Protein AF-A0A1S2P4F3-F1 (afdb_monomer)

Sequence (761 aa):
MASEAGANPAVRTTPAGAQSDVADPRTTLLPVPQNWEPAGGELTLANTTRVVIDPATAGRWTVVPGMTTESDPIVSTRPLREVARYAARDIEARTGVRLPLTQANSANDNGIQVALDAALAPEVGPEGYRLEIGRTVRLTAPTASGIYYGSRSLIQLLVGSADQRTLPTGVLTDRADTTVRMNTIDVSREYWKPRAVADVIRQMGYLKQNYLVLHFDDAEGFRLNSPKYPGLAEPGFSYNRADIESLDRIARENNVTLVPGFELPAHVSPKSAYFHIGMADGPREVEPGFGERDTGATPQNTCQGYSYSHLTDDFTFNLMNPKALKVSQEMLDEFLPWFSSPWVHLGGDETPPNMNRCPALRDYVANSNGKYATTADVEMEFINEVNDQVRAKGRTSVVYNGSEGSAHNIPLDTNVIVMDWTGSGTAAHLKPYDKIVADSSFLYLVPARSGRPNQQRIAQTWTTPTDPKILGWGMHVWGDDLGWAEGQWLESLSIMPRGRVADRQWNTRPRTQTEYAAYEATMQTIGTAPGYTGVQQPNTTTNARPIHQYVMDPEFPRGTYDAHTSNNRRGIIDRCDLSGMTPLFVSTRSATDPDKGQVKVIDSGGYWLGASNLTGPWSVTGTAKVSGTVTLLGQVDSTNRVTLSPTDVTVRWNGVTQSFGRGLGSEQWADFALTSDGSTVTLYLDGERVGSVTSELTLPRSRMLYGATGTTLAALDIYAQRLTADQASSVRTQRPEAVCATYPEAPTLPAPRPAGPPTRS

Mean predicted aligned error: 9.71 Å

Foldseek 3Di:
DDDDDDDDPDDPDDDPDDPDPPPDLLLLDFLRFDDWFAPDDKDFQDLQAAEEEEPVQQQFFFPAPPDDCVNQVLGFRDGLVLLSVLLQVQLCLQQVRHHHYDYDDDPPGQYAYEYEDNVCCVPANQQWWKWADDSHIYIYYRGSNNVLQVSLRVQSQLLLDPNSGMHGGTMGTGYFPFQAQEEEEECFLAQADLLLLLQVLLQCLSNPHAEYEYAQAFLRGHAECDPVQHLLHDPVRHDYLVSLLVSQVSNSSSSYFYAYEAEPFFRHNSVCVSLVFFLARAPDQDDVPPHGHPNQHYPLQHQRPQFDDPFASRGGGRLLRVVSLVSLLVVCVRPVVSGPHLEYEHELADRRPSSQVRPSLVVVQVPVVPQWDGSLQSSLVSQQSSQVSSVVVNHAYEYEDHSLPDDTPRHHDQRHEYEDQCDQQPDPSSLSHQYEYNDQQAAEDELLVVRDHPLLCLQAPDARDDRPSHSYYYHYQDCVQPSFAHSLLSVVRCSLVSSSSSSCRRPVDHDDPVRSVSSVVSCVSSDGGRPNPGADDFDAPDDLAFQWKWAQDQDDDPSPDGHDDPVQRQGIDGPQDSGGFRTGDDAKDWDQDPVQGIKIFHAARATFGNHDFQAFKKKKKFKKAAQAKWFAFADSVRQFTWIAGQQWTWTHHNNDIDTLRGHQHHRDIWIWMWIDRQQKIWIDIQLHTSDIDGDNHGGHRGGGTHDDGTMMTRIMGMHSHGDDSNRRSCCPPCPPPPPNPPDPPDPDDPDPDPDDPDDDD

Secondary structure (DSSP, 8-state):
---------------S--------GGGG-SSPPS--EEEEEEEEPPTT-EEEE-TTTTT-SB-STT--TTT-TTS----HHHHHHHHHHHHHHHH-----EEE-S-TTSSEEEEEE-GGGHHHHTTT-EEEEESSSEEEEESBHHHHHHHHHHHHHHHHHSTTS-EEEEEEEEE--S-SEEEEEEE-SSS---HHHHHHHHHHHHHTT--EEEEE-EETTEE-B--SSSTTSS-GGGSB-HHHHHHHHHHHHHTT-EEEEEEEESSS-HHHHHHHT-BTT-----EETTTEE------TTS--TTTS--SS-S--SB-TT-HHHHHHHHHHHHHHGGG---SEEEEE-----GGGGG-HHHHHHHHTSTTS-SSHHHHHHHHHHHHHHHHHTTT-EEEEES-GGGSS-SSPPPTTSEEEESSSSS--GGGTTSEEEE--HHHHEEBGGGTB---HHHHHHHPPPP--TTEEEEEEEE--TT-TT--HHHHHHHHHHHHHHHHHHHH--SPPPHHHHHHHHHHHHHH-SPTT---PPPPP---SS--SEEEE--S-PPTT----S-TT-----EESS--SS--PEEEEEEEEEETTTEEEEEEEEEEEE---PPBPSSEEEEEEEEBSS-EEEEE-TTSSSEEEE-SS-EEEEETTEEEE-S----BT-EEEEEEEE-SSEEEEEETTEEEEEEE---PBP-SEEEES-TT-EEEEEEEESSPPPHHHHHSTTT------PPP---------PPPPPPP---

Solvent-accessible surface area (backbone atoms only — not comparable to full-atom values): 40191 Å² total; per-residue (Å²): 139,88,87,87,83,88,78,80,87,76,81,85,76,77,76,94,82,68,91,67,91,68,74,67,68,57,65,33,38,64,40,55,64,84,43,76,48,79,64,76,59,71,35,68,67,54,87,76,31,27,35,32,33,35,72,94,36,32,81,34,23,59,56,51,85,90,71,42,69,84,84,40,72,84,59,47,79,53,30,30,53,56,49,53,50,50,45,32,52,39,38,23,70,66,48,72,52,65,39,56,79,47,74,59,98,60,96,82,60,68,27,40,37,39,44,62,32,47,86,44,32,90,79,32,35,65,59,4,24,38,41,36,31,53,99,47,37,40,40,34,9,13,17,28,38,1,43,49,48,47,44,36,53,52,44,23,44,20,52,55,25,96,79,31,38,42,34,74,21,23,39,36,49,36,51,62,72,38,84,40,29,34,38,36,40,45,35,14,42,14,52,46,54,69,70,41,54,47,29,52,39,34,38,33,24,47,34,65,24,35,34,39,37,42,31,32,38,24,58,78,21,39,24,59,42,42,88,90,48,76,78,60,20,57,69,94,58,32,42,43,64,68,54,43,42,50,46,38,50,52,15,54,76,30,58,24,40,45,25,53,28,44,42,31,58,18,40,23,22,42,57,13,64,71,60,37,30,13,21,27,37,55,68,57,66,64,50,99,92,72,49,76,54,84,42,86,35,35,86,67,53,26,30,66,87,25,24,57,54,102,61,33,38,27,20,23,44,19,83,83,35,73,62,44,59,52,50,51,50,54,49,51,67,64,51,50,81,48,43,87,41,58,44,35,32,39,33,41,38,81,62,51,79,54,40,73,71,21,64,24,59,48,50,51,30,69,69,42,82,72,74,31,88,33,66,39,17,56,52,28,48,52,52,40,57,53,39,50,59,39,44,76,70,75,33,38,41,31,27,40,58,40,57,75,76,49,78,60,84,49,70,63,59,62,81,34,33,36,32,22,40,89,40,77,61,74,55,78,80,50,68,80,27,38,28,32,29,30,26,51,94,53,30,29,31,25,66,72,78,70,37,61,43,50,55,66,53,53,40,52,66,50,71,70,75,81,55,88,44,50,46,28,40,35,38,38,40,46,35,58,49,26,47,23,19,29,40,36,36,54,45,65,70,40,53,66,48,44,54,53,50,27,26,45,37,34,34,57,70,59,43,51,73,66,59,56,68,47,40,62,60,26,51,63,52,46,56,74,29,65,89,51,76,70,68,75,76,71,82,75,49,75,84,91,42,54,42,36,32,40,41,38,63,91,84,72,74,89,84,70,93,67,64,88,45,93,86,72,65,78,66,57,43,54,66,29,76,70,79,42,60,42,48,29,78,32,51,65,46,82,46,80,42,95,91,72,42,45,25,39,37,25,54,63,52,19,34,31,25,35,29,64,59,46,75,57,30,26,24,42,36,37,36,39,28,23,67,40,59,29,33,52,26,20,34,89,84,60,41,33,32,35,34,44,18,31,65,34,32,36,45,25,38,90,72,46,74,47,75,65,80,50,38,54,35,68,74,30,82,30,38,41,23,42,31,24,72,41,52,37,38,34,41,24,49,74,42,41,79,72,47,73,45,82,40,68,52,48,49,43,37,24,30,32,48,29,73,38,56,63,30,34,42,45,39,43,37,34,26,73,41,52,60,53,70,68,58,44,32,33,50,86,83,56,57,72,81,74,76,47,80,74,73,76,73,74,76,76,74,75,75,82,74,78,81,72,80,85,79,89,128

Radius of gyration: 29.52 Å; Cα contacts (8 Å, |Δi|>4): 1747; chains: 1; bounding box: 89×72×80 Å

Nearest PDB structures (foldseek):
  4pys-assembly1_A  TM=7.932E-01  e=1.218E-29  Bacteroides fragilis NCTC 9343
  6yhh-assembly1_A  TM=7.855E-01  e=1.622E-29  Flavobacterium johnsoniae UW101
  4pys-assembly2_B  TM=8.053E-01  e=4.762E-28  Bacteroides fragilis NCTC 9343
  7bwg-assembly1_A  TM=7.190E-01  e=6.724E-23  Microbacterium sp. HJ5
  1c7t-assembly1_A-2  TM=6.350E-01  e=2.483E-21  Serratia marcescens

Organism: NCBI:txid1428652

pLDDT: mean 83.28, std 18.14, range [25.56, 98.69]

Structure (mmCIF, N/CA/C/O backbone):
data_AF-A0A1S2P4F3-F1
#
_entry.id   AF-A0A1S2P4F3-F1
#
loop_
_atom_site.group_PDB
_atom_site.id
_atom_site.type_symbol
_atom_site.label_atom_id
_atom_site.label_alt_id
_atom_site.label_comp_id
_atom_site.label_asym_id
_atom_site.label_entity_id
_atom_site.label_seq_id
_atom_site.pdbx_PDB_ins_code
_atom_site.Cartn_x
_atom_site.Cartn_y
_atom_site.Cartn_z
_atom_site.occupancy
_atom_site.B_iso_or_equiv
_atom_site.auth_seq_id
_atom_site.auth_comp_id
_atom_site.auth_asym_id
_atom_site.auth_atom_id
_atom_site.pdbx_PDB_model_num
ATOM 1 N N . MET A 1 1 ? -47.179 -23.602 41.148 1.00 30.08 1 MET A N 1
ATOM 2 C CA . MET A 1 1 ? -47.892 -24.595 40.315 1.00 30.08 1 MET A CA 1
ATOM 3 C C . MET A 1 1 ? -49.013 -23.834 39.623 1.00 30.08 1 MET A C 1
ATOM 5 O O . MET A 1 1 ? -49.938 -23.443 40.307 1.00 30.08 1 MET A O 1
ATOM 9 N N . ALA A 1 2 ? -48.793 -23.245 38.450 1.00 30.30 2 ALA A N 1
ATOM 10 C CA . ALA A 1 2 ? -48.640 -23.834 37.112 1.00 30.30 2 ALA A CA 1
ATOM 11 C C . ALA A 1 2 ? -49.930 -23.600 36.306 1.00 30.30 2 ALA A C 1
ATOM 13 O O . ALA A 1 2 ? -50.915 -24.278 36.553 1.00 30.30 2 ALA A O 1
ATOM 14 N N . SER A 1 3 ? -49.899 -22.630 35.386 1.00 27.19 3 SER A N 1
ATOM 15 C CA . SER A 1 3 ? -50.129 -22.795 33.939 1.00 27.19 3 SER A CA 1
ATOM 16 C C . SER A 1 3 ? -50.643 -21.485 33.339 1.00 27.19 3 SER A C 1
ATOM 18 O O . SER A 1 3 ? -51.780 -21.118 33.603 1.00 27.19 3 SER A O 1
ATOM 20 N N . GLU A 1 4 ? -49.865 -20.834 32.477 1.00 27.16 4 GLU A N 1
ATOM 21 C CA . GLU A 1 4 ? -50.440 -20.018 31.403 1.00 27.16 4 GLU A CA 1
ATOM 22 C C . GLU A 1 4 ? -49.629 -20.235 30.130 1.00 27.16 4 GLU A C 1
ATOM 24 O O . GLU A 1 4 ? -48.406 -20.088 30.093 1.00 27.16 4 GLU A O 1
ATOM 29 N N . ALA A 1 5 ? -50.350 -20.678 29.108 1.00 29.55 5 ALA A N 1
ATOM 30 C CA . ALA A 1 5 ? -49.893 -20.857 27.751 1.00 29.55 5 ALA A CA 1
ATOM 31 C C . ALA A 1 5 ? -50.289 -19.627 26.926 1.00 29.55 5 ALA A C 1
ATOM 33 O O . ALA A 1 5 ? -51.403 -19.130 27.059 1.00 29.55 5 ALA A O 1
ATOM 34 N N . GLY A 1 6 ? -49.405 -19.232 26.008 1.00 34.50 6 GLY A N 1
ATOM 35 C CA . GLY A 1 6 ? -49.771 -18.569 24.757 1.00 34.50 6 GLY A CA 1
ATOM 36 C C . GLY A 1 6 ? -49.916 -17.046 24.788 1.00 34.50 6 GLY A C 1
ATOM 37 O O . GLY A 1 6 ? -51.008 -16.527 24.972 1.00 34.50 6 GLY A O 1
ATOM 38 N N . ALA A 1 7 ? -48.845 -16.336 24.424 1.00 25.80 7 ALA A N 1
ATOM 39 C CA . ALA A 1 7 ? -48.957 -15.026 23.782 1.00 25.80 7 ALA A CA 1
ATOM 40 C C . ALA A 1 7 ? -47.785 -14.811 22.808 1.00 25.80 7 ALA A C 1
ATOM 42 O O . ALA A 1 7 ? -46.618 -14.863 23.189 1.00 25.80 7 ALA A O 1
ATOM 43 N N . ASN A 1 8 ? -48.124 -14.598 21.535 1.00 25.91 8 ASN A N 1
ATOM 44 C CA . ASN A 1 8 ? -47.229 -14.138 20.469 1.00 25.91 8 ASN A CA 1
ATOM 45 C C . ASN A 1 8 ? -46.495 -12.849 20.897 1.00 25.91 8 ASN A C 1
ATOM 47 O O . ASN A 1 8 ? -47.150 -11.965 21.458 1.00 25.91 8 ASN A O 1
ATOM 51 N N . PRO A 1 9 ? -45.199 -12.658 20.585 1.00 29.48 9 PRO A N 1
ATOM 52 C CA . PRO A 1 9 ? -44.565 -11.363 20.787 1.00 29.48 9 PRO A CA 1
ATOM 53 C C . PRO A 1 9 ? -45.141 -10.358 19.779 1.00 29.48 9 PRO A C 1
ATOM 55 O O . PRO A 1 9 ? -44.979 -10.489 18.566 1.00 29.48 9 PRO A O 1
ATOM 58 N N . ALA A 1 10 ? -45.862 -9.366 20.299 1.00 25.56 10 ALA A N 1
ATOM 59 C CA . ALA A 1 10 ? -46.420 -8.269 19.527 1.00 25.56 10 ALA A CA 1
ATOM 60 C C . ALA A 1 10 ? -45.297 -7.391 18.948 1.00 25.56 10 ALA A C 1
ATOM 62 O O . ALA A 1 10 ? -44.478 -6.840 19.683 1.00 25.56 10 ALA A O 1
ATOM 63 N N . VAL A 1 11 ? -45.299 -7.228 17.625 1.00 29.52 11 VAL A N 1
ATOM 64 C CA . VAL A 1 11 ? -44.558 -6.172 16.930 1.00 29.52 11 VAL A CA 1
ATOM 65 C C . VAL A 1 11 ? -45.167 -4.835 17.355 1.00 29.52 11 VAL A C 1
ATOM 67 O O . VAL A 1 11 ? -46.340 -4.574 17.089 1.00 29.52 11 VAL A O 1
ATOM 70 N N . ARG A 1 12 ? -44.388 -3.972 18.014 1.00 28.94 12 ARG A N 1
ATOM 71 C CA . ARG A 1 12 ? -44.754 -2.557 18.146 1.00 28.94 12 ARG A CA 1
ATOM 72 C C . ARG A 1 12 ? -44.486 -1.876 16.807 1.00 28.94 12 ARG A C 1
ATOM 74 O O . ARG A 1 12 ? -43.369 -1.459 16.537 1.00 28.94 12 ARG A O 1
ATOM 81 N N . THR A 1 13 ? -45.513 -1.772 15.972 1.00 32.16 13 THR A N 1
ATOM 82 C CA . THR A 1 13 ? -45.521 -0.838 14.843 1.00 32.16 13 THR A CA 1
ATOM 83 C C . THR A 1 13 ? -45.930 0.537 15.358 1.00 32.16 13 THR A C 1
ATOM 85 O O . THR A 1 13 ? -47.064 0.723 15.807 1.00 32.16 13 THR A O 1
ATOM 88 N N . THR A 1 14 ? -45.016 1.500 15.320 1.00 29.95 14 THR A N 1
ATOM 89 C CA . THR A 1 14 ? -45.334 2.919 15.511 1.00 29.95 14 THR A CA 1
ATOM 90 C C . THR A 1 14 ? -46.209 3.395 14.339 1.00 29.95 14 THR A C 1
ATOM 92 O O . THR A 1 14 ? -45.956 2.987 13.204 1.00 29.95 14 THR A O 1
ATOM 95 N N . PRO A 1 15 ? -47.249 4.223 14.560 1.00 31.86 15 PRO A N 1
ATOM 96 C CA . PRO A 1 15 ? -48.086 4.729 13.476 1.00 31.86 15 PRO A CA 1
ATOM 97 C C . PRO A 1 15 ? -47.270 5.556 12.476 1.00 31.86 15 PRO A C 1
ATOM 99 O O . PRO A 1 15 ? -46.413 6.346 12.871 1.00 31.86 15 PRO A O 1
ATOM 102 N N . ALA A 1 16 ? -47.575 5.400 11.187 1.00 40.09 16 ALA A N 1
ATOM 103 C CA . ALA A 1 16 ? -47.047 6.227 10.110 1.00 40.09 16 ALA A CA 1
ATOM 104 C C . ALA A 1 16 ? -47.463 7.691 10.332 1.00 40.09 16 ALA A C 1
ATOM 106 O O . ALA A 1 16 ? -48.608 8.064 10.088 1.00 40.09 16 ALA A O 1
ATOM 107 N N . GLY A 1 17 ? -46.551 8.504 10.863 1.00 36.88 17 GLY A N 1
ATOM 108 C CA . GLY A 1 17 ? -46.864 9.890 11.209 1.00 36.88 17 GLY A CA 1
ATOM 109 C C . GLY A 1 17 ? -45.872 10.552 12.157 1.00 36.88 17 GLY A C 1
ATOM 110 O O . GLY A 1 17 ? -46.287 11.280 13.046 1.00 36.88 17 GLY A O 1
ATOM 111 N N . ALA A 1 18 ? -44.579 10.280 12.001 1.00 32.75 18 ALA A N 1
ATOM 112 C CA . ALA A 1 18 ? -43.488 11.117 12.490 1.00 32.75 18 ALA A CA 1
ATOM 113 C C . ALA A 1 18 ? -42.230 10.660 11.746 1.00 32.75 18 ALA A C 1
ATOM 115 O O . ALA A 1 18 ? -41.800 9.522 11.923 1.00 32.75 18 ALA A O 1
ATOM 116 N N . GLN A 1 19 ? -41.652 11.508 10.891 1.00 37.34 19 GLN A N 1
ATOM 117 C CA . GLN A 1 19 ? -40.243 11.353 10.533 1.00 37.34 19 GLN A CA 1
ATOM 118 C C . GLN A 1 19 ? -39.462 11.583 11.827 1.00 37.34 19 GLN A C 1
ATOM 120 O O . GLN A 1 19 ? -39.180 12.713 12.205 1.00 37.34 19 GLN A O 1
ATOM 125 N N . SER A 1 20 ? -39.220 10.509 12.572 1.00 38.44 20 SER A N 1
ATOM 126 C CA . SER A 1 20 ? -38.201 10.493 13.608 1.00 38.44 20 SER A CA 1
ATOM 127 C C . SER A 1 20 ? -36.869 10.848 12.951 1.00 38.44 20 SER A C 1
ATOM 129 O O . SER A 1 20 ? -36.574 10.291 11.891 1.00 38.44 20 SER A O 1
ATOM 131 N N . ASP A 1 21 ? -36.086 11.722 13.587 1.00 42.12 21 ASP A N 1
ATOM 132 C CA . ASP A 1 21 ? -34.666 12.000 13.312 1.00 42.12 21 ASP A CA 1
ATOM 133 C C . ASP A 1 21 ? -33.805 10.727 13.488 1.00 42.12 21 ASP A C 1
ATOM 135 O O . ASP A 1 21 ? -32.893 10.660 14.311 1.00 42.12 21 ASP A O 1
ATOM 139 N N . VAL A 1 22 ? -34.124 9.653 12.766 1.00 55.53 22 VAL A N 1
ATOM 140 C CA . VAL A 1 22 ? -33.296 8.452 12.707 1.00 55.53 22 VAL A CA 1
ATOM 141 C C . VAL A 1 22 ? -32.116 8.824 11.832 1.00 55.53 22 VAL A C 1
ATOM 143 O O . VAL A 1 22 ? -32.288 9.137 10.652 1.00 55.53 22 VAL A O 1
ATOM 146 N N . ALA A 1 23 ? -30.930 8.841 12.437 1.00 70.38 23 ALA A N 1
ATOM 147 C CA . ALA A 1 23 ? -29.687 9.117 11.740 1.00 70.38 23 ALA A CA 1
ATOM 148 C C . ALA A 1 23 ? -29.590 8.240 10.483 1.00 70.38 23 ALA A C 1
ATOM 150 O O . ALA A 1 23 ? -29.816 7.031 10.538 1.00 70.38 23 ALA A O 1
ATOM 151 N N . ASP A 1 24 ? -29.278 8.861 9.344 1.00 84.38 24 ASP A N 1
ATOM 152 C CA . ASP A 1 24 ? -29.119 8.156 8.076 1.00 84.38 24 ASP A CA 1
ATOM 153 C C . ASP A 1 24 ? -28.013 7.094 8.215 1.00 84.38 24 ASP A C 1
ATOM 155 O O . ASP A 1 24 ? -26.847 7.457 8.412 1.00 84.38 24 ASP A O 1
ATOM 159 N N . PRO A 1 25 ? -28.327 5.792 8.099 1.00 85.94 25 PRO A N 1
ATOM 160 C CA . PRO A 1 25 ? -27.359 4.735 8.368 1.00 85.94 25 PRO A CA 1
ATOM 161 C C . PRO A 1 25 ? -26.201 4.718 7.369 1.00 85.94 25 PRO A C 1
ATOM 163 O O . PRO A 1 25 ? -25.140 4.170 7.668 1.00 85.94 25 PRO A O 1
ATOM 166 N N . ARG A 1 26 ? -26.337 5.391 6.218 1.00 86.56 26 ARG A N 1
ATOM 167 C CA . ARG A 1 26 ? -25.237 5.585 5.262 1.00 86.56 26 ARG A CA 1
ATOM 168 C C . ARG A 1 26 ? -24.055 6.348 5.858 1.00 86.56 26 ARG A C 1
ATOM 170 O O . ARG A 1 26 ? -22.939 6.188 5.380 1.00 86.56 26 ARG A O 1
ATOM 177 N N . THR A 1 27 ? -24.277 7.130 6.915 1.00 84.12 27 THR A N 1
ATOM 178 C CA . THR A 1 27 ? -23.215 7.835 7.656 1.00 84.12 27 THR A CA 1
ATOM 179 C C . THR A 1 27 ? -22.304 6.900 8.458 1.00 84.12 27 THR A C 1
ATOM 181 O O . THR A 1 27 ? -21.276 7.337 8.960 1.00 84.12 27 THR A O 1
ATOM 184 N N . THR A 1 28 ? -22.648 5.612 8.553 1.00 88.69 28 THR A N 1
ATOM 185 C CA . THR A 1 28 ? -21.835 4.567 9.200 1.00 88.69 28 THR A CA 1
ATOM 186 C C . THR A 1 28 ? -21.191 3.611 8.195 1.00 88.69 28 THR A C 1
ATOM 188 O O . THR A 1 28 ? -20.657 2.575 8.578 1.00 88.69 28 THR A O 1
ATOM 191 N N . LEU A 1 29 ? -21.246 3.938 6.900 1.00 94.62 29 LEU A N 1
ATOM 192 C CA . LEU A 1 29 ? -20.759 3.088 5.821 1.00 94.62 29 LEU A CA 1
ATOM 193 C C . LEU A 1 29 ? -19.632 3.767 5.049 1.00 94.62 29 LEU A C 1
ATOM 195 O O . LEU A 1 29 ? -19.713 4.946 4.704 1.00 94.62 29 LEU A O 1
ATOM 199 N N . LEU A 1 30 ? -18.602 2.991 4.722 1.00 95.25 30 LEU A N 1
ATOM 200 C CA . LEU A 1 30 ? -17.535 3.396 3.824 1.00 95.25 30 LEU A CA 1
ATOM 201 C C . LEU A 1 30 ? -17.094 2.224 2.929 1.00 95.25 30 LEU A C 1
ATOM 203 O O . LEU A 1 30 ? -16.685 1.180 3.443 1.00 95.25 30 LEU A O 1
ATOM 207 N N . PRO A 1 31 ? -17.096 2.375 1.596 1.00 95.44 31 PRO A N 1
ATOM 208 C CA . PRO A 1 31 ? -17.613 3.507 0.823 1.00 95.44 31 PRO A CA 1
ATOM 209 C C . PRO A 1 31 ? -19.081 3.841 1.099 1.00 95.44 31 PRO A C 1
ATOM 211 O O . PRO A 1 31 ? -19.871 2.937 1.385 1.00 95.44 31 PRO A O 1
ATOM 214 N N . VAL A 1 32 ? -19.441 5.125 0.996 1.00 92.69 32 VAL A N 1
ATOM 215 C CA . VAL A 1 32 ? -20.827 5.567 1.211 1.00 92.69 32 VAL A CA 1
ATOM 216 C C . VAL A 1 32 ? -21.681 5.062 0.045 1.00 92.69 32 VAL A C 1
ATOM 218 O O . VAL A 1 32 ? -21.406 5.433 -1.108 1.00 92.69 32 VAL A O 1
ATOM 221 N N . PRO A 1 33 ? -22.717 4.248 0.311 1.00 91.38 33 PRO A N 1
ATOM 222 C CA . PRO A 1 33 ? -23.486 3.617 -0.747 1.00 91.38 33 PRO A CA 1
ATOM 223 C C . PRO A 1 33 ? -24.341 4.615 -1.521 1.00 91.38 33 PRO A C 1
ATOM 225 O O . PRO A 1 33 ? -24.703 5.688 -1.027 1.00 91.38 33 PRO A O 1
ATOM 228 N N . GLN A 1 34 ? -24.696 4.232 -2.745 1.00 82.44 34 GLN A N 1
ATOM 229 C CA . GLN A 1 34 ? -25.466 5.094 -3.639 1.00 82.44 34 GLN A CA 1
ATOM 230 C C . GLN A 1 34 ? -26.947 5.201 -3.243 1.00 82.44 34 GLN A C 1
ATOM 232 O O . GLN A 1 34 ? -27.497 6.303 -3.279 1.00 82.44 34 GLN A O 1
ATOM 237 N N . ASN A 1 35 ? -27.581 4.097 -2.827 1.00 90.06 35 ASN A N 1
ATOM 238 C CA . ASN A 1 35 ? -29.008 4.058 -2.495 1.00 90.06 35 ASN A CA 1
ATOM 239 C C . ASN A 1 35 ? -29.273 3.460 -1.102 1.00 90.06 35 ASN A C 1
ATOM 241 O O . ASN A 1 35 ? -28.661 2.467 -0.720 1.00 90.06 35 ASN A O 1
ATOM 245 N N . TRP A 1 36 ? -30.208 4.052 -0.358 1.00 94.00 36 TRP A N 1
ATOM 246 C CA . TRP A 1 36 ? -30.775 3.493 0.871 1.00 94.00 36 TRP A CA 1
ATOM 247 C C . TRP A 1 36 ? -32.255 3.864 0.952 1.00 94.00 36 TRP A C 1
ATOM 249 O O . TRP A 1 36 ? -32.600 5.046 0.991 1.00 94.00 36 TRP A O 1
ATOM 259 N N . GLU A 1 37 ? -33.115 2.855 1.015 1.00 95.31 37 GLU A N 1
ATOM 260 C CA . GLU A 1 37 ? -34.562 3.010 1.148 1.00 95.31 37 GLU A CA 1
ATOM 261 C C . GLU A 1 37 ? -34.979 2.626 2.577 1.00 95.31 37 GLU A C 1
ATOM 263 O O . GLU A 1 37 ? -34.999 1.436 2.907 1.00 95.31 37 GLU A O 1
ATOM 268 N N . PRO A 1 38 ? -35.276 3.596 3.464 1.00 92.88 38 PRO A N 1
ATOM 269 C CA . PRO A 1 38 ? -35.603 3.305 4.857 1.00 92.88 38 PRO A CA 1
ATOM 270 C C . PRO A 1 38 ? -36.981 2.642 4.984 1.00 92.88 38 PRO A C 1
ATOM 272 O O . PRO A 1 38 ? -37.953 3.099 4.385 1.00 92.88 38 PRO A O 1
ATOM 275 N N . ALA A 1 39 ? -37.087 1.612 5.829 1.00 89.19 39 ALA A N 1
ATOM 276 C CA . ALA A 1 39 ? -38.363 0.954 6.142 1.00 89.19 39 ALA A CA 1
ATOM 277 C C . ALA A 1 39 ? -38.966 1.384 7.497 1.00 89.19 39 ALA A C 1
ATOM 279 O O . ALA A 1 39 ? -40.139 1.118 7.751 1.00 89.19 39 ALA A O 1
ATOM 280 N N . GLY A 1 40 ? -38.192 2.080 8.340 1.00 82.38 40 GLY A N 1
ATOM 281 C CA . GLY A 1 40 ? -38.624 2.566 9.653 1.00 82.38 40 GLY A CA 1
ATOM 282 C C . GLY A 1 40 ? -38.667 1.455 10.708 1.00 82.38 40 GLY A C 1
ATOM 283 O O . GLY A 1 40 ? -39.645 0.721 10.816 1.00 82.38 40 GLY A O 1
ATOM 284 N N . GLY A 1 41 ? -37.610 1.357 11.518 1.00 90.12 41 GLY A N 1
ATOM 285 C CA . GLY A 1 41 ? -37.467 0.348 12.572 1.00 90.12 41 GLY A CA 1
ATOM 286 C C . GLY A 1 41 ? -36.083 -0.294 12.582 1.00 90.12 41 GLY A C 1
ATOM 287 O O . GLY A 1 41 ? -35.223 0.057 11.771 1.00 90.12 41 GLY A O 1
ATOM 288 N N . GLU A 1 42 ? -35.890 -1.262 13.472 1.00 93.31 42 GLU A N 1
ATOM 289 C CA . GLU A 1 42 ? -34.607 -1.928 13.703 1.00 93.31 42 GLU A CA 1
ATOM 290 C C . GLU A 1 42 ? -34.774 -3.452 13.829 1.00 93.31 42 GLU A C 1
ATOM 292 O O . GLU A 1 42 ? -35.832 -3.950 14.221 1.00 93.31 42 GLU A O 1
ATOM 297 N N . LEU A 1 43 ? -33.711 -4.190 13.506 1.00 93.38 43 LEU A N 1
ATOM 298 C CA . LEU A 1 43 ? -33.577 -5.632 13.688 1.00 93.38 43 LEU A CA 1
ATOM 299 C C . LEU A 1 43 ? -32.362 -5.920 14.574 1.00 93.38 43 LEU A C 1
ATOM 301 O O . LEU A 1 43 ? -31.231 -5.679 14.163 1.00 93.38 43 LEU A O 1
ATOM 305 N N . THR A 1 44 ? -32.573 -6.512 15.746 1.00 94.19 44 THR A N 1
ATOM 306 C CA . THR A 1 44 ? -31.477 -6.969 16.613 1.00 94.19 44 THR A CA 1
ATOM 307 C C . THR A 1 44 ? -31.172 -8.445 16.368 1.00 94.19 44 THR A C 1
ATOM 309 O O . THR A 1 44 ? -32.057 -9.301 16.463 1.00 94.19 44 THR A O 1
ATOM 312 N N . LEU A 1 45 ? -29.907 -8.770 16.093 1.00 92.19 45 LEU A N 1
ATOM 313 C CA . LEU A 1 45 ? -29.466 -10.152 15.915 1.00 92.19 45 LEU A CA 1
ATOM 314 C C . LEU A 1 45 ? -29.537 -10.927 17.242 1.00 92.19 45 LEU A C 1
ATOM 316 O O . LEU A 1 45 ? -28.857 -10.615 18.222 1.00 92.19 45 LEU A O 1
ATOM 320 N N . ALA A 1 46 ? -30.334 -11.996 17.263 1.00 88.31 46 ALA A N 1
ATOM 321 C CA . ALA A 1 46 ? -30.399 -12.929 18.386 1.00 88.31 46 ALA A CA 1
ATOM 322 C C . ALA A 1 46 ? -29.220 -13.919 18.365 1.00 88.31 46 ALA A C 1
ATOM 324 O O . ALA A 1 46 ? -28.683 -14.237 17.305 1.00 88.31 46 ALA A O 1
ATOM 325 N N . ASN A 1 47 ? -28.887 -14.528 19.508 1.00 85.62 47 ASN A N 1
ATOM 326 C CA . ASN A 1 47 ? -27.880 -15.607 19.580 1.00 85.62 47 ASN A CA 1
ATOM 327 C C . ASN A 1 47 ? -28.288 -16.866 18.771 1.00 85.62 47 ASN A C 1
ATOM 329 O O . ASN A 1 47 ? -27.478 -17.749 18.479 1.00 85.62 47 ASN A O 1
ATOM 333 N N . THR A 1 48 ? -29.570 -16.975 18.415 1.00 86.69 48 THR A N 1
ATOM 334 C CA . THR A 1 48 ? -30.119 -18.030 17.554 1.00 86.69 48 THR A CA 1
ATOM 335 C C . THR A 1 48 ? -30.032 -17.705 16.063 1.00 86.69 48 THR A C 1
ATOM 337 O O . THR A 1 48 ? -30.309 -18.590 15.260 1.00 86.69 48 THR A O 1
ATOM 340 N N . THR A 1 49 ? -29.595 -16.499 15.685 1.00 90.31 49 THR A N 1
ATOM 341 C CA . THR A 1 49 ? -29.417 -16.102 14.280 1.00 90.31 49 THR A CA 1
ATOM 342 C C . THR A 1 49 ? -28.401 -17.012 13.589 1.00 90.31 49 THR A C 1
ATOM 344 O O . THR A 1 49 ? -27.395 -17.421 14.182 1.00 90.31 49 THR A O 1
ATOM 347 N N . ARG A 1 50 ? -28.670 -17.355 12.330 1.00 91.31 50 ARG A N 1
ATOM 348 C CA . ARG A 1 50 ? -27.809 -18.181 11.468 1.00 91.31 50 ARG A CA 1
ATOM 349 C C . ARG A 1 50 ? -27.534 -17.475 10.148 1.00 91.31 50 ARG A C 1
ATOM 351 O O . ARG A 1 50 ? -28.356 -16.675 9.711 1.00 91.31 50 ARG A O 1
ATOM 358 N N . VAL A 1 51 ? -26.420 -17.804 9.496 1.00 93.62 51 VAL A N 1
ATOM 359 C CA . VAL A 1 51 ? -26.245 -17.505 8.066 1.00 93.62 51 VAL A CA 1
ATOM 360 C C . VAL A 1 51 ? -26.824 -18.674 7.279 1.00 93.62 51 VAL A C 1
ATOM 362 O O . VAL A 1 51 ? -26.319 -19.792 7.378 1.00 93.62 51 VAL A O 1
ATOM 365 N N . VAL A 1 52 ? -27.882 -18.419 6.515 1.00 92.38 52 VAL A N 1
ATOM 366 C CA . VAL A 1 52 ? -28.600 -19.425 5.727 1.00 92.38 52 VAL A CA 1
ATOM 367 C C . VAL A 1 52 ? -28.203 -19.265 4.265 1.00 92.38 52 VAL A C 1
ATOM 369 O O . VAL A 1 52 ? -28.488 -18.239 3.652 1.00 92.38 52 VAL A O 1
ATOM 372 N N . ILE A 1 53 ? -27.526 -20.265 3.706 1.00 92.31 53 ILE A N 1
ATOM 373 C CA . ILE A 1 53 ? -27.057 -20.230 2.315 1.00 92.31 53 ILE A CA 1
ATOM 374 C C . ILE A 1 53 ? -28.043 -20.989 1.433 1.00 92.31 53 ILE A C 1
ATOM 376 O O . ILE A 1 53 ? -28.368 -22.139 1.739 1.00 92.31 53 ILE A O 1
ATOM 380 N N . ASP A 1 54 ? -28.446 -20.387 0.313 1.00 89.31 54 ASP A N 1
ATOM 381 C CA . ASP A 1 54 ? -29.253 -21.062 -0.706 1.00 89.31 54 ASP A CA 1
ATOM 382 C C . ASP A 1 54 ? -28.493 -22.278 -1.287 1.00 89.31 54 ASP A C 1
ATOM 384 O O . ASP A 1 54 ? -27.422 -22.112 -1.895 1.00 89.31 54 ASP A O 1
ATOM 388 N N . PRO A 1 55 ? -29.017 -23.512 -1.130 1.00 88.81 55 PRO A N 1
ATOM 389 C CA . PRO A 1 55 ? -28.386 -24.717 -1.662 1.00 88.81 55 PRO A CA 1
ATOM 390 C C . PRO A 1 55 ? -28.177 -24.692 -3.182 1.00 88.81 55 PRO A C 1
ATOM 392 O O . PRO A 1 55 ? -27.188 -25.254 -3.658 1.00 88.81 55 PRO A O 1
ATOM 395 N N . ALA A 1 56 ? -29.049 -24.019 -3.944 1.00 90.75 56 ALA A N 1
ATOM 396 C CA . ALA A 1 56 ? -28.963 -23.942 -5.402 1.00 90.75 56 ALA A CA 1
ATOM 397 C C . ALA A 1 56 ? -27.716 -23.176 -5.877 1.00 90.75 56 ALA A C 1
ATOM 399 O O . ALA A 1 56 ? -27.160 -23.472 -6.942 1.00 90.75 56 ALA A O 1
ATOM 400 N N . THR A 1 57 ? -27.244 -22.218 -5.073 1.00 93.94 57 THR A N 1
ATOM 401 C CA . THR A 1 57 ? -26.109 -21.348 -5.413 1.00 93.94 57 THR A CA 1
ATOM 402 C C . THR A 1 57 ? -24.887 -21.550 -4.520 1.00 93.94 57 THR A C 1
ATOM 404 O O . THR A 1 57 ? -23.817 -21.052 -4.851 1.00 93.94 57 THR A O 1
ATOM 407 N N . ALA A 1 58 ? -24.979 -22.330 -3.436 1.00 93.44 58 ALA A N 1
ATOM 408 C CA . ALA A 1 58 ? -23.885 -22.575 -2.483 1.00 93.44 58 ALA A CA 1
ATOM 409 C C . ALA A 1 58 ? -22.574 -23.061 -3.139 1.00 93.44 58 ALA A C 1
ATOM 411 O O . ALA A 1 58 ? -21.469 -22.767 -2.667 1.00 93.44 58 ALA A O 1
ATOM 412 N N . GLY A 1 59 ? -22.700 -23.839 -4.217 1.00 95.69 59 GLY A N 1
ATOM 413 C CA . GLY A 1 59 ? -21.590 -24.384 -4.998 1.00 95.69 59 GLY A CA 1
ATOM 414 C C . GLY A 1 59 ? -20.965 -23.423 -6.011 1.00 95.69 59 GLY A C 1
ATOM 415 O O . GLY A 1 59 ? -19.896 -23.729 -6.531 1.00 95.69 59 GLY A O 1
ATOM 416 N N . ARG A 1 60 ? -21.620 -22.295 -6.299 1.00 95.19 60 ARG A N 1
ATOM 417 C CA . ARG A 1 60 ? -21.332 -21.418 -7.441 1.00 95.19 60 ARG A CA 1
ATOM 418 C C . ARG A 1 60 ? -20.658 -20.126 -6.991 1.00 95.19 60 ARG A C 1
ATOM 420 O O . ARG A 1 60 ? -20.857 -19.691 -5.862 1.00 95.19 60 ARG A O 1
ATOM 427 N N . TRP A 1 61 ? -19.891 -19.511 -7.882 1.00 94.81 61 TRP A N 1
ATOM 428 C CA . TRP A 1 61 ? -19.327 -18.169 -7.688 1.00 94.81 61 TRP A CA 1
ATOM 429 C C . TRP A 1 61 ? -20.056 -17.102 -8.519 1.00 94.81 61 TRP A C 1
ATOM 431 O O . TRP A 1 61 ? -20.009 -15.926 -8.182 1.00 94.81 61 TRP A O 1
ATOM 441 N N . THR A 1 62 ? -20.780 -17.505 -9.564 1.00 95.31 62 THR A N 1
ATOM 442 C CA . THR A 1 62 ? -21.626 -16.635 -10.386 1.00 95.31 62 THR A CA 1
ATOM 443 C C . THR A 1 62 ? -22.878 -17.381 -10.835 1.00 95.31 62 THR A C 1
ATOM 445 O O . THR A 1 62 ? -22.900 -18.616 -10.911 1.00 95.31 62 THR A O 1
ATOM 448 N N . VAL A 1 63 ? -23.928 -16.621 -11.123 1.00 94.12 63 VAL A N 1
ATOM 449 C CA . VAL A 1 63 ? -25.121 -17.073 -11.855 1.00 94.12 63 VAL A CA 1
ATOM 450 C C . VAL A 1 63 ? -25.343 -16.264 -13.136 1.00 94.12 63 VAL A C 1
ATOM 452 O O . VAL A 1 63 ? -26.349 -16.466 -13.811 1.00 94.12 63 VAL A O 1
ATOM 455 N N . VAL A 1 64 ? -24.407 -15.374 -13.483 1.00 92.00 64 VAL A N 1
ATOM 456 C CA . VAL A 1 64 ? -24.443 -14.580 -14.715 1.00 92.00 64 VAL A CA 1
ATOM 457 C C . VAL A 1 64 ? -24.116 -15.492 -15.905 1.00 92.00 64 VAL A C 1
ATOM 459 O O . VAL A 1 64 ? -23.019 -16.057 -15.949 1.00 92.00 64 VAL A O 1
ATOM 462 N N . PRO A 1 65 ? -25.036 -15.675 -16.871 1.00 88.19 65 PRO A N 1
ATOM 463 C CA . PRO A 1 65 ? -24.785 -16.522 -18.033 1.00 88.19 65 PRO A CA 1
ATOM 464 C C . PRO A 1 65 ? -23.574 -16.042 -18.842 1.00 88.19 65 PRO A C 1
ATOM 466 O O . PRO A 1 65 ? -23.469 -14.862 -19.158 1.00 88.19 65 PRO A O 1
ATOM 469 N N . GLY A 1 66 ? -22.673 -16.963 -19.195 1.00 86.00 66 GLY A N 1
ATOM 470 C CA . GLY A 1 66 ? -21.506 -16.675 -20.039 1.00 86.00 66 GLY A CA 1
ATOM 471 C C . GLY A 1 66 ? -20.329 -15.990 -19.337 1.00 86.00 66 GLY A C 1
ATOM 472 O O . GLY A 1 66 ? -19.290 -15.824 -19.964 1.00 86.00 66 GLY A O 1
ATOM 473 N N . MET A 1 67 ? -20.452 -15.640 -18.053 1.00 88.62 67 MET A N 1
ATOM 474 C CA . MET A 1 67 ? -19.347 -15.069 -17.282 1.00 88.62 67 MET A CA 1
ATOM 475 C C . MET A 1 67 ? -18.251 -16.118 -17.049 1.00 88.62 67 MET A C 1
ATOM 477 O O . MET A 1 67 ? -18.514 -17.211 -16.539 1.00 88.62 67 MET A O 1
ATOM 481 N N . THR A 1 68 ? -17.015 -15.774 -17.407 1.00 83.81 68 THR A N 1
ATOM 482 C CA . THR A 1 68 ? -15.823 -16.622 -17.268 1.00 83.81 68 THR A CA 1
ATOM 483 C C . THR A 1 68 ? -14.718 -15.875 -16.526 1.00 83.81 68 THR A C 1
ATOM 485 O O . THR A 1 68 ? -14.772 -14.661 -16.354 1.00 83.81 68 THR A O 1
ATOM 488 N N . THR A 1 69 ? -13.679 -16.592 -16.104 1.00 73.44 69 THR A N 1
ATOM 489 C CA . THR A 1 69 ? -12.466 -15.973 -15.544 1.00 73.44 69 THR A CA 1
ATOM 490 C C . THR A 1 69 ? -11.692 -15.132 -16.550 1.00 73.44 69 THR A C 1
ATOM 492 O O . THR A 1 69 ? -10.929 -14.264 -16.146 1.00 73.44 69 THR A O 1
ATOM 495 N N . GLU A 1 70 ? -11.858 -15.406 -17.843 1.00 71.00 70 GLU A N 1
ATOM 496 C CA . GLU A 1 70 ? -11.187 -14.676 -18.919 1.00 71.00 70 GLU A CA 1
ATOM 497 C C . GLU A 1 70 ? -11.923 -13.375 -19.250 1.00 71.00 70 GLU A C 1
ATOM 499 O O . GLU A 1 70 ? -11.283 -12.353 -19.478 1.00 71.00 70 GLU A O 1
ATOM 504 N N . SER A 1 71 ? -13.260 -13.397 -19.237 1.00 69.56 71 SER A N 1
ATOM 505 C CA . SER A 1 71 ? -14.087 -12.213 -19.496 1.00 69.56 71 SER A CA 1
ATOM 506 C C . SER A 1 71 ? -14.112 -11.237 -18.320 1.00 69.56 71 SER A C 1
ATOM 508 O O . SER A 1 71 ? -14.222 -10.034 -18.534 1.00 69.56 71 SER A O 1
ATOM 510 N N . ASP A 1 72 ? -13.995 -11.745 -17.088 1.00 71.88 72 ASP A N 1
ATOM 511 C CA . ASP A 1 72 ? -14.154 -10.962 -15.861 1.00 71.88 72 ASP A CA 1
ATOM 512 C C . ASP A 1 72 ? -13.079 -11.332 -14.819 1.00 71.88 72 ASP A C 1
ATOM 514 O O . ASP A 1 72 ? -13.401 -11.836 -13.736 1.00 71.88 72 ASP A O 1
ATOM 518 N N . PRO A 1 73 ? -11.785 -11.065 -15.101 1.00 68.31 73 PRO A N 1
ATOM 519 C CA . PRO A 1 73 ? -10.664 -11.449 -14.229 1.00 68.31 73 PRO A CA 1
ATOM 520 C C . PRO A 1 73 ? -10.687 -10.770 -12.847 1.00 68.31 73 PRO A C 1
ATOM 522 O O . PRO A 1 73 ? -9.916 -11.122 -11.958 1.00 68.31 73 PRO A O 1
ATOM 525 N N . ILE A 1 74 ? -11.576 -9.793 -12.675 1.00 69.75 74 ILE A N 1
ATOM 526 C CA . ILE A 1 74 ? -11.758 -8.965 -11.481 1.00 69.75 74 ILE A CA 1
ATOM 527 C C . ILE A 1 74 ? -12.652 -9.672 -10.449 1.00 69.75 74 ILE A C 1
ATOM 529 O O . ILE A 1 74 ? -12.603 -9.376 -9.254 1.00 69.75 74 ILE A O 1
ATOM 533 N N . VAL A 1 75 ? -13.484 -10.624 -10.885 1.00 82.31 75 VAL A N 1
ATOM 534 C CA . VAL A 1 75 ? -14.461 -11.291 -10.020 1.00 82.31 75 VAL A CA 1
ATOM 535 C C . VAL A 1 75 ? -13.846 -12.521 -9.359 1.00 82.31 75 VAL A C 1
ATOM 537 O O . VAL A 1 75 ? -13.225 -13.373 -9.992 1.00 82.31 75 VAL A O 1
ATOM 540 N N . SER A 1 76 ? -14.069 -12.660 -8.053 1.00 83.81 76 SER A N 1
ATOM 541 C CA . SER A 1 76 ? -13.631 -13.827 -7.301 1.00 83.81 76 SER A CA 1
ATOM 542 C C . SER A 1 76 ? -14.389 -15.076 -7.749 1.00 83.81 76 SER A C 1
ATOM 544 O O . SER A 1 76 ? -15.616 -15.127 -7.714 1.00 83.81 76 SER A O 1
ATOM 546 N N . THR A 1 77 ? -13.651 -16.138 -8.065 1.00 89.38 77 THR A N 1
ATOM 547 C CA . THR A 1 77 ? -14.209 -17.457 -8.408 1.00 89.38 77 THR A CA 1
ATOM 548 C C . THR A 1 77 ? -14.504 -18.346 -7.204 1.00 89.38 77 THR A C 1
ATOM 550 O O . THR A 1 77 ? -14.761 -19.545 -7.343 1.00 89.38 77 THR A O 1
ATOM 553 N N . ARG A 1 78 ? -14.449 -17.789 -5.990 1.00 93.56 78 ARG A N 1
ATOM 554 C CA . ARG A 1 78 ? -14.719 -18.546 -4.767 1.00 93.56 78 ARG A CA 1
ATOM 555 C C . ARG A 1 78 ? -16.192 -18.954 -4.701 1.00 93.56 78 ARG A C 1
ATOM 557 O O . ARG A 1 78 ? -17.065 -18.117 -4.933 1.00 93.56 78 ARG A O 1
ATOM 564 N N . PRO A 1 79 ? -16.504 -20.206 -4.328 1.00 95.94 79 PRO A N 1
ATOM 565 C CA . PRO A 1 79 ? -17.885 -20.618 -4.130 1.00 95.94 79 PRO A CA 1
ATOM 566 C C . PRO A 1 79 ? -18.585 -19.790 -3.048 1.00 95.94 79 PRO A C 1
ATOM 568 O O . PRO A 1 79 ? -17.995 -19.494 -2.006 1.00 95.94 79 PRO A O 1
ATOM 571 N N . LEU A 1 80 ? -19.879 -19.519 -3.231 1.00 96.44 80 LEU A N 1
ATOM 572 C CA . LEU A 1 80 ? -20.709 -18.756 -2.298 1.00 96.44 80 LEU A CA 1
ATOM 573 C C . LEU A 1 80 ? -20.587 -19.252 -0.852 1.00 96.44 80 LEU A C 1
ATOM 575 O O . LEU A 1 80 ? -20.459 -18.453 0.073 1.00 96.44 80 LEU A O 1
ATOM 579 N N . ARG A 1 81 ? -20.589 -20.578 -0.651 1.00 96.12 81 ARG A N 1
ATOM 580 C CA . ARG A 1 81 ? -20.465 -21.187 0.684 1.00 96.12 81 ARG A CA 1
ATOM 581 C C . ARG A 1 81 ? -19.195 -20.777 1.426 1.00 96.12 81 ARG A C 1
ATOM 583 O O . ARG A 1 81 ? -19.186 -20.731 2.651 1.00 96.12 81 ARG A O 1
ATOM 590 N N . GLU A 1 82 ? -18.114 -20.541 0.692 1.00 96.12 82 GLU A N 1
ATOM 591 C CA . GLU A 1 82 ? -16.836 -20.141 1.264 1.00 96.12 82 GLU A CA 1
ATOM 592 C C . GLU A 1 82 ? -16.870 -18.661 1.644 1.00 96.12 82 GLU A C 1
ATOM 594 O O . GLU A 1 82 ? -16.530 -18.318 2.775 1.00 96.12 82 GLU A O 1
ATOM 599 N N . VAL A 1 83 ? -17.389 -17.806 0.756 1.00 96.88 83 VAL A N 1
ATOM 600 C CA . VAL A 1 83 ? -17.567 -16.370 1.027 1.00 96.88 83 VAL A CA 1
ATOM 601 C C . VAL A 1 83 ? -18.481 -16.137 2.233 1.00 96.88 83 VAL A C 1
ATOM 603 O O . VAL A 1 83 ? -18.113 -15.393 3.140 1.00 96.88 83 VAL A O 1
ATOM 606 N N . ALA A 1 84 ? -19.623 -16.827 2.311 1.00 96.06 84 ALA A N 1
ATOM 607 C CA . ALA A 1 84 ? -20.527 -16.749 3.460 1.00 96.06 84 ALA A CA 1
ATOM 608 C C . ALA A 1 84 ? -19.870 -17.225 4.770 1.00 96.06 84 ALA A C 1
ATOM 610 O O . ALA A 1 84 ? -20.136 -16.664 5.833 1.00 96.06 84 ALA A O 1
ATOM 611 N N . ARG A 1 85 ? -18.976 -18.224 4.710 1.00 95.81 85 ARG A N 1
ATOM 612 C CA . ARG A 1 85 ? -18.229 -18.694 5.888 1.00 95.81 85 ARG A CA 1
ATOM 613 C C . ARG A 1 85 ? -17.284 -17.623 6.413 1.00 95.81 85 ARG A C 1
ATOM 615 O O . ARG A 1 85 ? -17.253 -17.386 7.618 1.00 95.81 85 ARG A O 1
ATOM 622 N N . TYR A 1 86 ? -16.531 -16.976 5.526 1.00 94.88 86 TYR A N 1
ATOM 623 C CA . TYR A 1 86 ? -15.643 -15.888 5.928 1.00 94.88 86 TYR A CA 1
ATOM 624 C C . TYR A 1 86 ? -16.425 -14.668 6.408 1.00 94.88 86 TYR A C 1
ATOM 626 O O . TYR A 1 86 ? -16.048 -14.089 7.416 1.00 94.88 86 TYR A O 1
ATOM 634 N N . ALA A 1 87 ? -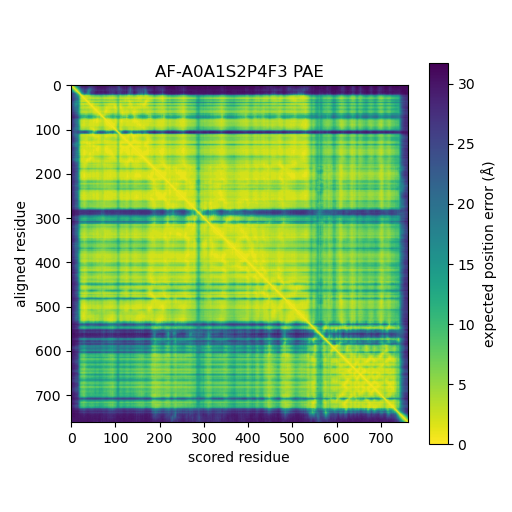17.559 -14.335 5.785 1.00 95.25 87 ALA A N 1
ATOM 635 C CA . ALA A 1 87 ? -18.435 -13.275 6.279 1.00 95.25 87 ALA A CA 1
ATOM 636 C C . ALA A 1 87 ? -18.911 -13.534 7.719 1.00 95.25 87 ALA A C 1
ATOM 638 O O . ALA A 1 87 ? -18.831 -12.637 8.553 1.00 95.25 87 ALA A O 1
ATOM 639 N N . ALA A 1 88 ? -19.339 -14.760 8.043 1.00 95.56 88 ALA A N 1
ATOM 640 C CA . ALA A 1 88 ? -19.737 -15.117 9.406 1.00 95.56 88 ALA A CA 1
ATOM 641 C C . ALA A 1 88 ? -18.574 -15.016 10.410 1.00 95.56 88 ALA A C 1
ATOM 643 O O . ALA A 1 88 ? -18.749 -14.448 11.487 1.00 95.56 88 ALA A O 1
ATOM 644 N N . ARG A 1 89 ? -17.384 -15.518 10.040 1.00 96.12 89 ARG A N 1
ATOM 645 C CA . ARG A 1 89 ? -16.147 -15.388 10.835 1.00 96.12 89 ARG A CA 1
ATOM 646 C C . ARG A 1 89 ? -15.816 -13.921 11.107 1.00 96.12 89 ARG A C 1
ATOM 648 O O . ARG A 1 89 ? -15.466 -13.560 12.224 1.00 96.12 89 ARG A O 1
ATOM 655 N N . ASP A 1 90 ? -15.912 -13.087 10.082 1.00 96.50 90 ASP A N 1
ATOM 656 C CA . ASP A 1 90 ? -15.559 -11.674 10.147 1.00 96.50 90 ASP A CA 1
ATOM 657 C C . ASP A 1 90 ? -16.563 -10.869 10.989 1.00 96.50 90 ASP A C 1
ATOM 659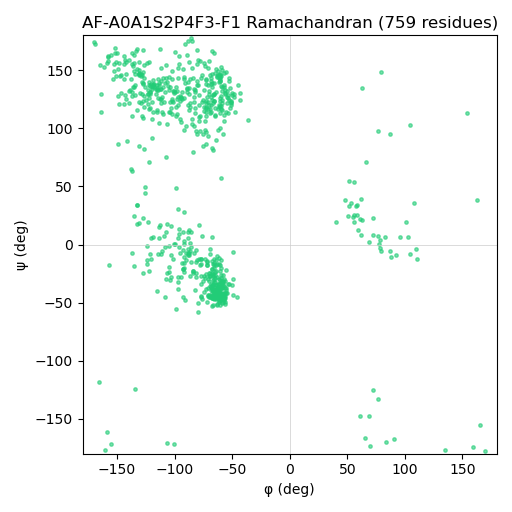 O O . ASP A 1 90 ? -16.151 -9.996 11.752 1.00 96.50 90 ASP A O 1
ATOM 663 N N . ILE A 1 91 ? -17.862 -11.194 10.910 1.00 95.25 91 ILE A N 1
ATOM 664 C CA . ILE A 1 91 ? -18.888 -10.635 11.804 1.00 95.25 91 ILE A CA 1
ATOM 665 C C . ILE A 1 91 ? -18.576 -11.014 13.254 1.00 95.25 91 ILE A C 1
ATOM 667 O O . ILE A 1 91 ? -18.539 -10.131 14.110 1.00 95.25 91 ILE A O 1
ATOM 671 N N . GLU A 1 92 ? -18.298 -12.289 13.538 1.00 95.19 92 GLU A N 1
ATOM 672 C CA . GLU A 1 92 ? -17.947 -12.745 14.890 1.00 95.19 92 GLU A CA 1
ATOM 673 C C . GLU A 1 92 ? -16.693 -12.029 15.413 1.00 95.19 92 GLU A C 1
ATOM 675 O O . GLU A 1 92 ? -16.695 -11.529 16.535 1.00 95.19 92 GLU A O 1
ATOM 680 N N . ALA A 1 93 ? -15.658 -11.884 14.580 1.00 94.00 93 ALA A N 1
ATOM 681 C CA . ALA A 1 93 ? -14.423 -11.194 14.946 1.00 94.00 93 ALA A CA 1
ATOM 682 C C . ALA A 1 93 ? -14.615 -9.698 15.261 1.00 94.00 93 ALA A C 1
ATOM 684 O O . ALA A 1 93 ? -13.829 -9.137 16.023 1.00 94.00 93 ALA A O 1
ATOM 685 N N . ARG A 1 94 ? -15.625 -9.037 14.677 1.00 92.81 94 ARG A N 1
ATOM 686 C CA . ARG A 1 94 ? -15.888 -7.600 14.889 1.00 92.81 94 ARG A CA 1
ATOM 687 C C . ARG A 1 94 ? -16.948 -7.298 15.939 1.00 92.81 94 ARG A C 1
ATOM 689 O O . ARG A 1 94 ? -16.886 -6.231 16.531 1.00 92.81 94 ARG A O 1
ATOM 696 N N . THR A 1 95 ? -17.896 -8.206 16.148 1.00 91.38 95 THR A N 1
ATOM 697 C CA . THR A 1 95 ? -19.099 -7.961 16.968 1.00 91.38 95 THR A CA 1
ATOM 698 C C . THR A 1 95 ? -19.233 -8.921 18.152 1.00 91.38 95 THR A C 1
ATOM 700 O O . THR A 1 95 ? -20.094 -8.749 19.012 1.00 91.38 95 THR A O 1
ATOM 703 N N . GLY A 1 96 ? -18.446 -10.002 18.179 1.00 92.00 96 GLY A N 1
ATOM 704 C CA . GLY A 1 96 ? -18.622 -11.117 19.113 1.00 92.00 96 GLY A CA 1
ATOM 705 C C . GLY A 1 96 ? -19.879 -11.963 18.858 1.00 92.00 96 GLY A C 1
ATOM 706 O O . GLY A 1 96 ? -20.157 -12.895 19.616 1.00 92.00 96 GLY A O 1
ATOM 707 N N . VAL A 1 97 ? -20.665 -11.667 17.815 1.00 90.38 97 VAL A N 1
ATOM 708 C CA . VAL A 1 97 ? -21.877 -12.420 17.471 1.00 90.38 97 VAL A CA 1
ATOM 709 C C . VAL A 1 97 ? -21.507 -13.630 16.623 1.00 90.38 97 VAL A C 1
ATOM 711 O O . VAL A 1 97 ? -21.184 -13.517 15.442 1.00 90.38 97 VAL A O 1
ATOM 714 N N . ARG A 1 98 ? -21.607 -14.820 17.216 1.00 92.31 98 ARG A N 1
ATOM 715 C CA . ARG A 1 98 ? -21.396 -16.078 16.499 1.00 92.31 98 ARG A CA 1
ATOM 716 C C . ARG A 1 98 ? -22.601 -16.422 15.626 1.00 92.31 98 ARG A C 1
ATOM 718 O O . ARG A 1 98 ? -23.704 -16.617 16.136 1.00 92.31 98 ARG A O 1
ATOM 725 N N . LEU A 1 99 ? -22.364 -16.588 14.326 1.00 90.88 99 LEU A N 1
ATOM 726 C CA . LEU A 1 99 ? -23.390 -16.917 13.333 1.00 90.88 99 LEU A CA 1
ATOM 727 C C . LEU A 1 99 ? -23.082 -18.257 12.643 1.00 90.88 99 LEU A C 1
ATOM 729 O O . LEU A 1 99 ? -22.372 -18.290 11.638 1.00 90.88 99 LEU A O 1
ATOM 733 N N . PRO A 1 100 ? -23.590 -19.391 13.157 1.00 90.94 100 PRO A N 1
ATOM 734 C CA . PRO A 1 100 ? -23.404 -20.677 12.495 1.00 90.94 100 PRO A CA 1
ATOM 735 C C . PRO A 1 100 ? -24.005 -20.685 11.084 1.00 90.94 100 PRO A C 1
ATOM 737 O O . PRO A 1 100 ? -25.079 -20.124 10.856 1.00 90.94 100 PRO A O 1
ATOM 740 N N . LEU A 1 101 ? -23.319 -21.357 10.157 1.00 90.81 101 LEU A N 1
ATOM 741 C CA . LEU A 1 101 ? -23.794 -21.564 8.791 1.00 90.81 101 LEU A CA 1
ATOM 742 C C . LEU A 1 101 ? -24.766 -22.744 8.739 1.00 90.81 101 LEU A C 1
ATOM 744 O O . LEU A 1 101 ? -24.453 -23.825 9.243 1.00 90.81 101 LEU A O 1
ATOM 748 N N . THR A 1 102 ? -25.897 -22.562 8.067 1.00 88.50 102 THR A N 1
ATOM 749 C CA . THR A 1 102 ? -26.857 -23.624 7.749 1.00 88.50 102 THR A CA 1
ATOM 750 C C . THR A 1 102 ? -27.244 -23.578 6.269 1.00 88.50 102 THR A C 1
ATOM 752 O O . THR A 1 102 ? -27.104 -22.559 5.592 1.00 88.50 102 THR A O 1
ATOM 755 N N . GLN A 1 103 ? -27.710 -24.712 5.747 1.00 79.81 103 GLN A N 1
ATOM 756 C CA . GLN A 1 103 ? -28.366 -24.802 4.443 1.00 79.81 103 GLN A CA 1
ATOM 757 C C . GLN A 1 103 ? -29.830 -25.150 4.693 1.00 79.81 103 GLN A C 1
ATOM 759 O O . GLN A 1 103 ? -30.113 -26.162 5.331 1.00 79.81 103 GLN A O 1
ATOM 764 N N . ALA A 1 104 ? -30.752 -24.312 4.227 1.00 73.44 104 ALA A N 1
ATOM 765 C CA . ALA A 1 104 ? -32.183 -24.551 4.364 1.00 73.44 104 ALA A CA 1
ATOM 766 C C . ALA A 1 104 ? -32.934 -23.988 3.152 1.00 73.44 104 ALA A C 1
ATOM 768 O O . ALA A 1 104 ? -32.549 -22.964 2.596 1.00 73.44 104 ALA A O 1
ATOM 769 N N . ASN A 1 105 ? -34.018 -24.664 2.764 1.00 57.75 105 ASN A N 1
ATOM 770 C CA . ASN A 1 105 ? -34.834 -24.313 1.595 1.00 57.75 105 ASN A CA 1
ATOM 771 C C . ASN A 1 105 ? -35.923 -23.263 1.893 1.00 57.75 105 ASN A C 1
ATOM 773 O O . ASN A 1 105 ? -36.677 -22.915 0.989 1.00 57.75 105 ASN A O 1
ATOM 777 N N . SER A 1 106 ? -36.077 -22.795 3.141 1.00 51.59 106 SER A N 1
ATOM 778 C CA . SER A 1 106 ? -37.210 -21.938 3.524 1.00 51.59 106 SER A CA 1
ATOM 779 C C . SER A 1 106 ? -36.800 -20.622 4.172 1.00 51.59 106 SER A C 1
ATOM 781 O O . SER A 1 106 ? -36.024 -20.602 5.123 1.00 51.59 106 SER A O 1
ATOM 783 N N . ALA A 1 107 ? -37.452 -19.546 3.727 1.00 49.81 107 ALA A N 1
ATOM 784 C CA . ALA A 1 107 ? -37.323 -18.175 4.219 1.00 49.81 107 ALA A CA 1
ATOM 785 C C . ALA A 1 107 ? -37.842 -17.934 5.660 1.00 49.81 107 ALA A C 1
ATOM 787 O O . ALA A 1 107 ? -37.901 -16.788 6.099 1.00 49.81 107 ALA A O 1
ATOM 788 N N . ASN A 1 108 ? -38.237 -18.990 6.382 1.00 52.25 108 ASN A N 1
ATOM 789 C CA . ASN A 1 108 ? -38.895 -18.917 7.692 1.00 52.25 108 ASN A CA 1
ATOM 790 C C . ASN A 1 108 ? -37.941 -19.081 8.888 1.00 52.25 108 ASN A C 1
ATOM 792 O O . ASN A 1 108 ? -38.390 -18.991 10.030 1.00 52.25 108 ASN A O 1
ATOM 796 N N . ASP A 1 109 ? -36.648 -19.306 8.651 1.00 53.72 109 ASP A N 1
ATOM 797 C CA . ASP A 1 109 ? -35.654 -19.368 9.722 1.00 53.72 109 ASP A CA 1
ATOM 798 C C . ASP A 1 109 ? -35.177 -17.958 10.106 1.00 53.72 109 ASP A C 1
ATOM 800 O O . ASP A 1 109 ? -34.840 -17.142 9.246 1.00 53.72 109 ASP A O 1
ATOM 804 N N . ASN A 1 110 ? -35.112 -17.681 11.414 1.00 65.88 110 ASN A N 1
ATOM 805 C CA . ASN A 1 110 ? -34.485 -16.482 11.977 1.00 65.88 110 ASN A CA 1
ATOM 806 C C . ASN A 1 110 ? -33.004 -16.419 11.541 1.00 65.88 110 ASN A C 1
ATOM 808 O O . ASN A 1 110 ? -32.142 -17.049 12.161 1.00 65.88 110 ASN A O 1
ATOM 812 N N . GLY A 1 111 ? -32.688 -15.692 10.466 1.00 81.06 111 GLY A N 1
ATOM 813 C CA . GLY A 1 111 ? -31.343 -15.710 9.894 1.00 81.06 111 GLY A CA 1
ATOM 814 C C . GLY A 1 111 ? -31.044 -14.649 8.836 1.00 81.06 111 GLY A C 1
ATOM 815 O O . GLY A 1 111 ? -31.915 -13.905 8.384 1.00 81.06 111 GLY A O 1
ATOM 816 N N . ILE A 1 112 ? -29.765 -14.609 8.460 1.00 93.00 112 ILE A N 1
ATOM 817 C CA . ILE A 1 112 ? -29.204 -13.836 7.353 1.00 93.00 112 ILE A CA 1
ATOM 818 C C . ILE A 1 112 ? -29.155 -14.757 6.136 1.00 93.00 112 ILE A C 1
ATOM 820 O O . ILE A 1 112 ? -28.327 -15.665 6.068 1.00 93.00 112 ILE A O 1
ATOM 824 N N . GLN A 1 113 ? -30.066 -14.546 5.196 1.00 93.69 113 GLN A N 1
ATOM 825 C CA . GLN A 1 113 ? -30.180 -15.324 3.969 1.00 93.69 113 GLN A CA 1
ATOM 826 C C . GLN A 1 113 ? -29.191 -14.807 2.927 1.00 93.69 113 GLN A C 1
ATOM 828 O O . GLN A 1 113 ? -29.126 -13.605 2.677 1.00 93.69 113 GLN A O 1
ATOM 833 N N . VAL A 1 114 ? -28.438 -15.715 2.310 1.00 95.62 114 VAL A N 1
ATOM 834 C CA . VAL A 1 114 ? -27.397 -15.395 1.332 1.00 95.62 114 VAL A CA 1
ATOM 835 C C . VAL A 1 114 ? -27.598 -16.236 0.071 1.00 95.62 114 VAL A C 1
ATOM 837 O O . VAL A 1 114 ? -27.577 -17.468 0.140 1.00 95.62 114 VAL A O 1
ATOM 840 N N . ALA A 1 115 ? -27.766 -15.583 -1.081 1.00 95.69 115 ALA A N 1
ATOM 841 C CA . ALA A 1 115 ? -28.023 -16.254 -2.360 1.00 95.69 115 ALA A CA 1
ATOM 842 C C . ALA A 1 115 ? -27.441 -15.485 -3.554 1.00 95.69 115 ALA A C 1
ATOM 844 O O . ALA A 1 115 ? -27.266 -14.269 -3.484 1.00 95.69 115 ALA A O 1
ATOM 845 N N . LEU A 1 116 ? -27.170 -16.186 -4.659 1.00 97.19 116 LEU A N 1
ATOM 846 C CA . LEU A 1 116 ? -26.845 -15.524 -5.925 1.00 97.19 116 LEU A CA 1
ATOM 847 C C . LEU A 1 116 ? -28.110 -15.279 -6.756 1.00 97.19 116 LEU A C 1
ATOM 849 O O . LEU A 1 116 ? -28.961 -16.161 -6.849 1.00 97.19 116 LEU A O 1
ATOM 853 N N . ASP A 1 117 ? -28.206 -14.115 -7.395 1.00 96.31 117 ASP A N 1
ATOM 854 C CA . ASP A 1 117 ? -29.375 -13.701 -8.176 1.00 96.31 117 ASP A CA 1
ATOM 855 C C . ASP A 1 117 ? -28.961 -13.049 -9.504 1.00 96.31 117 ASP A C 1
ATOM 857 O O . ASP A 1 117 ? -28.409 -11.948 -9.537 1.00 96.31 117 ASP A O 1
ATOM 861 N N . ALA A 1 118 ? -29.235 -13.739 -10.614 1.00 94.62 118 ALA A N 1
ATOM 862 C CA . ALA A 1 118 ? -28.897 -13.268 -11.954 1.00 94.62 118 ALA A CA 1
ATOM 863 C C . ALA A 1 118 ? -29.745 -12.061 -12.381 1.00 94.62 118 ALA A C 1
ATOM 865 O O . ALA A 1 118 ? -29.298 -11.277 -13.217 1.00 94.62 118 ALA A O 1
ATOM 866 N N . ALA A 1 119 ? -30.941 -11.890 -11.805 1.00 95.44 119 ALA A N 1
ATOM 867 C CA . ALA A 1 119 ? -31.834 -10.787 -12.148 1.00 95.44 119 ALA A CA 1
ATOM 868 C C . ALA A 1 119 ? -31.273 -9.425 -11.714 1.00 95.44 119 ALA A C 1
ATOM 870 O O . ALA A 1 119 ? -31.641 -8.410 -12.296 1.00 95.44 119 ALA A O 1
ATOM 871 N N . LEU A 1 120 ? -30.346 -9.403 -10.748 1.00 95.56 120 LEU A N 1
ATOM 872 C CA . LEU A 1 120 ? -29.667 -8.182 -10.311 1.00 95.56 120 LEU A CA 1
ATOM 873 C C . LEU A 1 120 ? -28.552 -7.735 -11.269 1.00 95.56 120 LEU A C 1
ATOM 875 O O . LEU A 1 120 ? -28.133 -6.582 -11.207 1.00 95.56 120 LEU A O 1
ATOM 879 N N . ALA A 1 121 ? -28.061 -8.603 -12.162 1.00 93.62 121 ALA A N 1
ATOM 880 C CA . ALA A 1 121 ? -26.895 -8.299 -12.998 1.00 93.62 121 ALA A CA 1
ATOM 881 C C . ALA A 1 121 ? -27.036 -7.015 -13.843 1.00 93.62 121 ALA A C 1
ATOM 883 O O . ALA A 1 121 ? -26.079 -6.240 -13.862 1.00 93.62 121 ALA A O 1
ATOM 884 N N . PRO A 1 122 ? -28.192 -6.724 -14.479 1.00 94.00 122 PRO A N 1
ATOM 885 C CA . PRO A 1 122 ? -28.374 -5.485 -15.238 1.00 94.00 122 PRO A CA 1
ATOM 886 C C . PRO A 1 122 ? -28.368 -4.212 -14.379 1.00 94.00 122 PRO A C 1
ATOM 888 O O . PRO A 1 122 ? -28.075 -3.138 -14.893 1.00 94.00 122 PRO A O 1
ATOM 891 N N . GLU A 1 123 ? -28.714 -4.318 -13.094 1.00 93.56 123 GLU A N 1
ATOM 892 C CA . GLU A 1 123 ? -28.829 -3.176 -12.180 1.00 93.56 123 GLU A CA 1
ATOM 893 C C . GLU A 1 123 ? -27.510 -2.894 -11.455 1.00 93.56 123 GLU A C 1
ATOM 895 O O . GLU A 1 123 ? -27.064 -1.748 -11.391 1.00 93.56 123 GLU A O 1
ATOM 900 N N . VAL A 1 124 ? -26.879 -3.938 -10.908 1.00 93.69 124 VAL A N 1
ATOM 901 C CA . VAL A 1 124 ? -25.747 -3.791 -9.977 1.00 93.69 124 VAL A CA 1
ATOM 902 C C . VAL A 1 124 ? -24.413 -4.280 -10.546 1.00 93.69 124 VAL A C 1
ATOM 904 O O . VAL A 1 124 ? -23.364 -4.042 -9.947 1.00 93.69 124 VAL A O 1
ATOM 907 N N . GLY A 1 125 ? -24.424 -4.932 -11.710 1.00 92.81 125 GLY A N 1
ATOM 908 C CA . GLY A 1 125 ? -23.221 -5.479 -12.332 1.00 92.81 125 GLY A CA 1
ATOM 909 C C . GLY A 1 125 ? -22.579 -6.622 -11.527 1.00 92.81 125 GLY A C 1
ATOM 910 O O . GLY A 1 125 ? -23.198 -7.185 -10.622 1.00 92.81 125 GLY A O 1
ATOM 911 N N . PRO A 1 126 ? -21.332 -7.006 -11.849 1.00 91.38 126 PRO A N 1
ATOM 912 C CA . PRO A 1 126 ? -20.692 -8.189 -11.271 1.00 91.38 126 PRO A CA 1
ATOM 913 C C . PRO A 1 126 ? -20.322 -8.045 -9.789 1.00 91.38 126 PRO A C 1
ATOM 915 O O . PRO A 1 126 ? -20.333 -9.035 -9.063 1.00 91.38 126 PRO A O 1
ATOM 918 N N . GLU A 1 127 ? -19.985 -6.842 -9.326 1.00 94.38 127 GLU A N 1
ATOM 919 C CA . GLU A 1 127 ? -19.521 -6.585 -7.951 1.00 94.38 127 GLU A CA 1
ATOM 920 C C . GLU A 1 127 ? -20.591 -5.949 -7.051 1.00 94.38 127 GLU A C 1
ATOM 922 O O . GLU A 1 127 ? -20.384 -5.821 -5.845 1.00 94.38 127 GLU A O 1
ATOM 927 N N . GLY A 1 128 ? -21.727 -5.533 -7.608 1.00 96.06 128 GLY A N 1
ATOM 928 C CA . GLY A 1 128 ? -22.794 -4.931 -6.824 1.00 96.06 128 GLY A CA 1
ATOM 929 C C . GLY A 1 128 ? -23.669 -5.955 -6.102 1.00 96.06 128 GLY A C 1
ATOM 930 O O . GLY A 1 128 ? -23.607 -7.164 -6.346 1.00 96.06 128 GLY A O 1
ATOM 931 N N . TYR A 1 129 ? -24.482 -5.467 -5.173 1.00 98.00 129 TYR A N 1
ATOM 932 C CA . TYR A 1 129 ? -25.305 -6.297 -4.300 1.00 98.00 129 TYR A CA 1
ATOM 933 C C . TYR A 1 129 ? -26.576 -5.573 -3.859 1.00 98.00 129 TYR A C 1
ATOM 935 O O . TYR A 1 129 ? -26.695 -4.350 -3.944 1.00 98.00 129 TYR A O 1
ATOM 943 N N . ARG A 1 130 ? -27.512 -6.360 -3.328 1.00 98.25 130 ARG A N 1
ATOM 944 C CA . ARG A 1 130 ? -28.720 -5.894 -2.655 1.00 98.25 130 ARG A CA 1
ATOM 945 C C . ARG A 1 130 ? -28.802 -6.508 -1.258 1.00 98.25 130 ARG A C 1
ATOM 947 O O . ARG A 1 130 ? -28.731 -7.729 -1.116 1.00 98.25 130 ARG A O 1
ATOM 954 N N . LEU A 1 131 ? -28.919 -5.661 -0.241 1.00 98.12 131 LEU A N 1
ATOM 955 C CA . LEU A 1 131 ? -29.047 -6.010 1.171 1.00 98.12 131 LEU A CA 1
ATOM 956 C C . LEU A 1 131 ? -30.390 -5.488 1.697 1.00 98.12 131 LEU A C 1
ATOM 958 O O . LEU A 1 131 ? -30.616 -4.286 1.777 1.00 98.12 131 LEU A O 1
ATOM 962 N N . GLU A 1 132 ? -31.277 -6.403 2.061 1.00 97.44 132 GLU A N 1
ATOM 963 C CA . GLU A 1 132 ? -32.618 -6.118 2.570 1.00 97.44 132 GLU A CA 1
ATOM 964 C C . GLU A 1 132 ? -32.674 -6.463 4.054 1.00 97.44 132 GLU A C 1
ATOM 966 O O . GLU A 1 132 ? -32.409 -7.604 4.438 1.00 97.44 132 GLU A O 1
ATOM 971 N N . ILE A 1 133 ? -33.028 -5.492 4.889 1.00 96.12 133 ILE A N 1
ATOM 972 C CA . ILE A 1 133 ? -33.115 -5.642 6.340 1.00 96.12 133 ILE A CA 1
ATOM 973 C C . ILE A 1 133 ? -34.558 -5.357 6.752 1.00 96.12 133 ILE A C 1
ATOM 975 O O . ILE A 1 133 ? -35.021 -4.220 6.717 1.00 96.12 133 ILE A O 1
ATOM 979 N N . GLY A 1 134 ? -35.279 -6.403 7.141 1.00 92.50 134 GLY A N 1
ATOM 980 C CA . GLY A 1 134 ? -36.638 -6.314 7.671 1.00 92.50 134 GLY A CA 1
ATOM 981 C C . GLY A 1 134 ? -36.773 -7.185 8.914 1.00 92.50 134 GLY A C 1
ATOM 982 O O . GLY A 1 134 ? -35.990 -7.073 9.849 1.00 92.50 134 GLY A O 1
ATOM 983 N N . ARG A 1 135 ? -37.738 -8.113 8.912 1.00 87.12 135 ARG A N 1
ATOM 984 C CA . ARG A 1 135 ? -37.825 -9.165 9.949 1.00 87.12 135 ARG A CA 1
ATOM 985 C C . ARG A 1 135 ? -36.670 -10.172 9.875 1.00 87.12 135 ARG A C 1
ATOM 987 O O . ARG A 1 135 ? -36.353 -10.823 10.862 1.00 87.12 135 ARG A O 1
ATOM 994 N N . THR A 1 136 ? -36.072 -10.300 8.697 1.00 89.00 136 THR A N 1
ATOM 995 C CA . THR A 1 136 ? -34.879 -11.097 8.400 1.00 89.00 136 THR A CA 1
ATOM 996 C C . THR A 1 136 ? -33.924 -10.245 7.570 1.00 89.00 136 THR A C 1
ATOM 998 O O . THR A 1 136 ? -34.326 -9.207 7.036 1.00 89.00 136 THR A O 1
ATOM 1001 N N . VAL A 1 137 ? -32.677 -10.694 7.429 1.00 95.06 137 VAL A N 1
ATOM 1002 C CA . VAL A 1 137 ? -31.709 -10.078 6.510 1.00 95.06 137 VAL A CA 1
ATOM 1003 C C . VAL A 1 137 ? -31.625 -10.926 5.245 1.00 95.06 137 VAL A C 1
ATOM 1005 O O . VAL A 1 137 ? -31.477 -12.143 5.349 1.00 95.06 137 VAL A O 1
ATOM 1008 N N . ARG A 1 138 ? -31.689 -10.312 4.062 1.00 96.50 138 ARG A N 1
ATOM 1009 C CA . ARG A 1 138 ? -31.433 -10.975 2.775 1.00 96.50 138 ARG A CA 1
ATOM 1010 C C . ARG A 1 138 ? -30.317 -10.249 2.035 1.00 96.50 138 ARG A C 1
ATOM 1012 O O . ARG A 1 138 ? -30.438 -9.064 1.753 1.00 96.50 138 ARG A O 1
ATOM 1019 N N . LEU A 1 139 ? -29.237 -10.959 1.732 1.00 97.81 139 LEU A N 1
ATOM 1020 C CA . LEU A 1 139 ? -28.101 -10.463 0.966 1.00 97.81 139 LEU A CA 1
ATOM 1021 C C . LEU A 1 139 ? -27.996 -11.244 -0.346 1.00 97.81 139 LEU A C 1
ATOM 1023 O O . LEU A 1 139 ? -27.732 -12.448 -0.346 1.00 97.81 139 LEU A O 1
ATOM 1027 N N . THR A 1 140 ? -28.186 -10.547 -1.460 1.00 97.94 140 THR A N 1
ATOM 1028 C CA . THR A 1 140 ? -28.160 -11.129 -2.805 1.00 97.94 140 THR A CA 1
ATOM 1029 C C . THR A 1 140 ? -27.277 -10.356 -3.761 1.00 97.94 140 THR A C 1
ATOM 1031 O O . THR A 1 140 ? -27.190 -9.134 -3.674 1.00 97.94 140 THR A O 1
ATOM 1034 N N . ALA A 1 141 ? -26.643 -11.064 -4.692 1.00 97.81 141 ALA A N 1
ATOM 1035 C CA . ALA A 1 141 ? -25.812 -10.472 -5.733 1.00 97.81 141 ALA A CA 1
ATOM 1036 C C . ALA A 1 141 ? -25.673 -11.415 -6.942 1.00 97.81 141 ALA A C 1
ATOM 1038 O O . ALA A 1 141 ? -25.851 -12.624 -6.786 1.00 97.81 141 ALA A O 1
ATOM 1039 N N . PRO A 1 142 ? -25.285 -10.921 -8.128 1.00 96.62 142 PRO A N 1
ATOM 1040 C CA . PRO A 1 142 ? -25.045 -11.775 -9.298 1.00 96.62 142 PRO A CA 1
ATOM 1041 C C . PRO A 1 142 ? -23.841 -12.714 -9.142 1.00 96.62 142 PRO A C 1
ATOM 1043 O O . PRO A 1 142 ? -23.796 -13.794 -9.737 1.00 96.62 142 PRO A O 1
ATOM 1046 N N . THR A 1 143 ? -22.865 -12.309 -8.324 1.00 96.81 143 THR A N 1
ATOM 1047 C CA . THR A 1 143 ? -21.628 -13.054 -8.073 1.00 96.81 143 THR A CA 1
ATOM 1048 C C . THR A 1 143 ? -21.290 -13.098 -6.584 1.00 96.81 143 THR A C 1
ATOM 1050 O O . THR A 1 143 ? -21.766 -12.295 -5.777 1.00 96.81 143 THR A O 1
ATOM 1053 N N . ALA A 1 144 ? -20.408 -14.022 -6.212 1.00 96.94 144 ALA A N 1
ATOM 1054 C CA . ALA A 1 144 ? -19.868 -14.124 -4.867 1.00 96.94 144 ALA A CA 1
ATOM 1055 C C . ALA A 1 144 ? -19.039 -12.885 -4.469 1.00 96.94 144 ALA A C 1
ATOM 1057 O O . ALA A 1 144 ? -18.944 -12.595 -3.277 1.00 96.94 144 ALA A O 1
ATOM 1058 N N . SER A 1 145 ? -18.506 -12.114 -5.431 1.00 96.31 145 SER A N 1
ATOM 1059 C CA . SER A 1 145 ? -17.867 -10.823 -5.139 1.00 96.31 145 SER A CA 1
ATOM 1060 C C . SER A 1 145 ? -18.854 -9.800 -4.589 1.00 96.31 145 SER A C 1
ATOM 1062 O O . SER A 1 145 ? -18.559 -9.153 -3.585 1.00 96.31 145 SER A O 1
ATOM 1064 N N . GLY A 1 146 ? -20.047 -9.696 -5.180 1.00 97.12 146 GLY A N 1
ATOM 1065 C CA . GLY A 1 146 ? -21.086 -8.813 -4.650 1.00 97.12 146 GLY A CA 1
ATOM 1066 C C . GLY A 1 146 ? -21.540 -9.231 -3.252 1.00 97.12 146 GLY A C 1
ATOM 1067 O O . GLY A 1 146 ? -21.681 -8.390 -2.366 1.00 97.12 146 GLY A O 1
ATOM 1068 N N . ILE A 1 147 ? -21.649 -10.540 -2.992 1.00 98.12 147 ILE A N 1
ATOM 1069 C CA . ILE A 1 147 ? -21.922 -11.048 -1.638 1.00 98.12 147 ILE A CA 1
ATOM 1070 C C . ILE A 1 147 ? -20.815 -10.656 -0.658 1.00 98.12 147 ILE A C 1
ATOM 1072 O O . ILE A 1 147 ? -21.123 -10.226 0.452 1.00 98.12 147 ILE A O 1
ATOM 1076 N N . TYR A 1 148 ? -19.541 -10.763 -1.046 1.00 98.19 148 TYR A N 1
ATOM 1077 C CA . TYR A 1 148 ? -18.433 -10.323 -0.199 1.00 98.19 148 TYR A CA 1
ATOM 1078 C C . TYR A 1 148 ? -18.565 -8.835 0.169 1.00 98.19 148 TYR A C 1
ATOM 1080 O O . TYR A 1 148 ? -18.522 -8.499 1.355 1.00 98.19 148 TYR A O 1
ATOM 1088 N N . TYR A 1 149 ? -18.793 -7.950 -0.810 1.00 98.19 149 TYR A N 1
ATOM 1089 C CA . TYR A 1 149 ? -18.918 -6.509 -0.561 1.00 98.19 149 TYR A CA 1
ATOM 1090 C C . TYR A 1 149 ? -20.170 -6.131 0.228 1.00 98.19 149 TYR A C 1
ATOM 1092 O O . TYR A 1 149 ? -20.085 -5.296 1.132 1.00 98.19 149 TYR A O 1
ATOM 1100 N N . GLY A 1 150 ? -21.303 -6.786 -0.020 1.00 98.12 150 GLY A N 1
ATOM 1101 C CA . GLY A 1 150 ? -22.500 -6.588 0.793 1.00 98.12 150 GLY A CA 1
ATOM 1102 C C . GLY A 1 150 ? -22.316 -7.060 2.232 1.00 98.12 150 GLY A C 1
ATOM 1103 O O . GLY A 1 150 ? -22.814 -6.426 3.163 1.00 98.12 150 GLY A O 1
ATOM 1104 N N . SER A 1 151 ? -21.510 -8.103 2.450 1.00 98.06 151 SER A N 1
ATOM 1105 C CA . SER A 1 151 ? -21.134 -8.520 3.799 1.00 98.06 151 SER A CA 1
ATOM 1106 C C . SER A 1 151 ? -20.250 -7.484 4.505 1.00 98.06 151 SER A C 1
ATOM 1108 O O . SER A 1 151 ? -20.311 -7.396 5.729 1.00 98.06 151 SER A O 1
ATOM 1110 N N . ARG A 1 152 ? -19.428 -6.708 3.778 1.00 98.19 152 ARG A N 1
ATOM 1111 C CA . ARG A 1 152 ? -18.634 -5.617 4.375 1.00 98.19 152 ARG A CA 1
ATOM 1112 C C . ARG A 1 152 ? -19.546 -4.509 4.893 1.00 98.19 152 ARG A C 1
ATOM 1114 O O . ARG A 1 152 ? -19.389 -4.091 6.035 1.00 98.19 152 ARG A O 1
ATOM 1121 N N . SER A 1 153 ? -20.547 -4.118 4.102 1.00 98.12 153 SER A N 1
ATOM 1122 C CA . SER A 1 153 ? -21.566 -3.147 4.522 1.00 98.12 153 SER A CA 1
ATOM 1123 C C . SER A 1 153 ? -22.374 -3.653 5.720 1.00 98.12 153 SER A C 1
ATOM 1125 O O . SER A 1 153 ? -22.597 -2.905 6.664 1.00 98.12 153 SER A O 1
ATOM 1127 N N . LEU A 1 154 ? -22.748 -4.938 5.741 1.00 97.62 154 LEU A N 1
ATOM 1128 C CA . LEU A 1 154 ? -23.428 -5.541 6.892 1.00 97.62 154 LEU A CA 1
ATOM 1129 C C . LEU A 1 154 ? -22.576 -5.474 8.173 1.00 97.62 154 LEU A C 1
ATOM 1131 O O . LEU A 1 154 ? -23.093 -5.123 9.229 1.00 97.62 154 LEU A O 1
ATOM 1135 N N . ILE A 1 155 ? -21.275 -5.778 8.085 1.00 97.19 155 ILE A N 1
ATOM 1136 C CA . ILE A 1 155 ? -20.344 -5.657 9.221 1.00 97.19 155 ILE A CA 1
ATOM 1137 C C . ILE A 1 155 ? -20.259 -4.205 9.699 1.00 97.19 155 ILE A C 1
ATOM 1139 O O . ILE A 1 155 ? -20.308 -3.971 10.901 1.00 97.19 155 ILE A O 1
ATOM 1143 N N . GLN A 1 156 ? -20.152 -3.240 8.785 1.00 97.56 156 GLN A N 1
ATOM 1144 C CA . GLN A 1 156 ? -20.058 -1.820 9.134 1.00 97.56 156 GLN A CA 1
ATOM 1145 C C . GLN A 1 156 ? -21.329 -1.299 9.817 1.00 97.56 156 GLN A C 1
ATOM 1147 O O . GLN A 1 156 ? -21.218 -0.632 10.841 1.00 97.56 156 GLN A O 1
ATOM 1152 N N . LEU A 1 157 ? -22.522 -1.677 9.334 1.00 96.75 157 LEU A N 1
ATOM 1153 C CA . LEU A 1 157 ? -23.790 -1.348 10.001 1.00 96.75 157 LEU A CA 1
ATOM 1154 C C . LEU A 1 157 ? -23.849 -1.916 11.424 1.00 96.75 157 LEU A C 1
ATOM 1156 O O . LEU A 1 157 ? -24.263 -1.215 12.343 1.00 96.75 157 LEU A O 1
ATOM 1160 N N . LEU A 1 158 ? -23.408 -3.166 11.619 1.00 95.69 158 LEU A N 1
ATOM 1161 C CA . LEU A 1 158 ? -23.333 -3.758 12.956 1.00 95.69 158 LEU A CA 1
ATOM 1162 C C . LEU A 1 158 ? -22.349 -2.984 13.832 1.00 95.69 158 LEU A C 1
ATOM 1164 O O . LEU A 1 158 ? -22.726 -2.550 14.910 1.00 95.69 158 LEU A O 1
ATOM 1168 N N . VAL A 1 159 ? -21.118 -2.757 13.371 1.00 94.25 159 VAL A N 1
ATOM 1169 C CA . VAL A 1 159 ? -20.089 -2.027 14.132 1.00 94.25 159 VAL A CA 1
ATOM 1170 C C . VAL A 1 159 ? -20.536 -0.604 14.490 1.00 94.25 159 VAL A C 1
ATOM 1172 O O . VAL A 1 159 ? -20.218 -0.136 15.580 1.00 94.25 159 VAL A O 1
ATOM 1175 N N . GLY A 1 160 ? -21.293 0.059 13.612 1.00 92.25 160 GLY A N 1
ATOM 1176 C CA . GLY A 1 160 ? -21.849 1.392 13.850 1.00 92.25 160 GLY A CA 1
ATOM 1177 C C . GLY A 1 160 ? -22.994 1.436 14.867 1.00 92.25 160 GLY A C 1
ATOM 1178 O O . GLY A 1 160 ? -23.334 2.516 15.347 1.00 92.25 160 GLY A O 1
ATOM 1179 N N . SER A 1 161 ? -23.581 0.291 15.225 1.00 92.75 161 SER A N 1
ATOM 1180 C CA . SER A 1 161 ? -24.610 0.208 16.266 1.00 92.75 161 SER A CA 1
ATOM 1181 C C . SER A 1 161 ? -23.993 0.116 17.666 1.00 92.75 161 SER A C 1
ATOM 1183 O O . SER A 1 161 ? -22.982 -0.555 17.878 1.00 92.75 161 SER A O 1
ATOM 1185 N N . ALA A 1 162 ? -24.624 0.759 18.654 1.00 90.44 162 ALA A N 1
ATOM 1186 C CA . ALA A 1 162 ? -24.095 0.845 20.019 1.00 90.44 162 ALA A CA 1
ATOM 1187 C C . ALA A 1 162 ? -23.912 -0.524 20.706 1.00 90.44 162 ALA A C 1
ATOM 1189 O O . ALA A 1 162 ? -23.023 -0.681 21.541 1.00 90.44 162 ALA A O 1
ATOM 1190 N N . ASP A 1 163 ? -24.745 -1.509 20.364 1.00 93.06 163 ASP A N 1
ATOM 1191 C CA . ASP A 1 163 ? -24.704 -2.874 20.902 1.00 93.06 163 ASP A CA 1
ATOM 1192 C C . ASP A 1 163 ? -24.012 -3.881 19.967 1.00 93.06 163 ASP A C 1
ATOM 1194 O O . ASP A 1 163 ? -23.934 -5.071 20.285 1.00 93.06 163 ASP A O 1
ATOM 1198 N N . GLN A 1 164 ? -23.538 -3.410 18.809 1.00 93.75 164 GLN A N 1
ATOM 1199 C CA . GLN A 1 164 ? -22.948 -4.202 17.732 1.00 93.75 164 GLN A CA 1
ATOM 1200 C C . GLN A 1 164 ? -23.829 -5.352 17.216 1.00 93.75 164 GLN A C 1
ATOM 1202 O O . GLN A 1 164 ? -23.336 -6.345 16.675 1.00 93.75 164 GLN A O 1
ATOM 1207 N N . ARG A 1 165 ? -25.147 -5.238 17.402 1.00 94.44 165 ARG A N 1
ATOM 1208 C CA . ARG A 1 165 ? -26.138 -6.286 17.108 1.00 94.44 165 ARG A CA 1
ATOM 1209 C C . ARG A 1 165 ? -27.360 -5.758 16.383 1.00 94.44 165 ARG A C 1
ATOM 1211 O O . ARG A 1 165 ? -28.099 -6.564 15.815 1.00 94.44 165 ARG A O 1
ATOM 1218 N N . THR A 1 166 ? -27.593 -4.457 16.428 1.00 94.56 166 THR A N 1
ATOM 1219 C CA . THR A 1 166 ? -28.808 -3.842 15.915 1.00 94.56 166 THR A CA 1
ATOM 1220 C C . THR A 1 166 ? -28.580 -3.248 14.530 1.00 94.56 166 THR A C 1
ATOM 1222 O O . THR A 1 166 ? -27.606 -2.550 14.274 1.00 94.56 166 THR A O 1
ATOM 1225 N N . LEU A 1 167 ? -29.484 -3.567 13.608 1.00 95.12 167 LEU A N 1
ATOM 1226 C CA . LEU A 1 167 ? -29.452 -3.140 12.217 1.00 95.12 167 LEU A CA 1
ATOM 1227 C C . LEU A 1 167 ? -30.650 -2.238 11.908 1.00 95.12 167 LEU A C 1
ATOM 1229 O O . LEU A 1 167 ? -31.774 -2.589 12.273 1.00 95.12 167 LEU A O 1
ATOM 1233 N N . PRO A 1 168 ? -30.462 -1.134 11.173 1.00 95.12 168 PRO A N 1
ATOM 1234 C CA . PRO A 1 168 ? -31.572 -0.333 10.676 1.00 95.12 168 PRO A CA 1
ATOM 1235 C C . PRO A 1 168 ? -32.343 -1.115 9.606 1.00 95.12 168 PRO A C 1
ATOM 1237 O O . PRO A 1 168 ? -31.747 -1.755 8.739 1.00 95.12 168 PRO A O 1
ATOM 1240 N N . THR A 1 169 ? -33.672 -1.051 9.637 1.00 95.50 169 THR A N 1
ATOM 1241 C CA . THR A 1 169 ? -34.503 -1.675 8.597 1.00 95.50 169 THR A CA 1
ATOM 1242 C C . THR A 1 169 ? -34.574 -0.811 7.340 1.00 95.50 169 THR A C 1
ATOM 1244 O O . THR A 1 169 ? -34.746 0.412 7.398 1.00 95.50 169 THR A O 1
ATOM 1247 N N . GLY A 1 170 ? -34.461 -1.455 6.184 1.00 95.75 170 GLY A N 1
ATOM 1248 C CA . GLY A 1 170 ? -34.430 -0.801 4.884 1.00 95.75 170 GLY A CA 1
ATOM 1249 C C . GLY A 1 170 ? -33.813 -1.674 3.800 1.00 95.75 170 GLY A C 1
ATOM 1250 O O . GLY A 1 170 ? -33.509 -2.851 4.015 1.00 95.75 170 GLY A O 1
ATOM 1251 N N . VAL A 1 171 ? -33.642 -1.087 2.621 1.00 97.25 171 VAL A N 1
ATOM 1252 C CA . VAL A 1 171 ? -33.028 -1.731 1.459 1.00 97.25 171 VAL A CA 1
ATOM 1253 C C . VAL A 1 171 ? -31.820 -0.921 1.010 1.00 97.25 171 VAL A C 1
ATOM 1255 O O . VAL A 1 171 ? -31.915 0.272 0.735 1.00 97.25 171 VAL A O 1
ATOM 1258 N N . LEU A 1 172 ? -30.687 -1.602 0.905 1.00 96.81 172 LEU A N 1
ATOM 1259 C CA . LEU A 1 172 ? -29.437 -1.099 0.361 1.00 96.81 172 LEU A CA 1
ATOM 1260 C C . LEU A 1 172 ? -29.178 -1.789 -0.979 1.00 96.81 172 LEU A C 1
ATOM 1262 O O . LEU A 1 172 ? -28.897 -2.987 -1.001 1.00 96.81 172 LEU A O 1
ATOM 1266 N N . THR A 1 173 ? -29.231 -1.043 -2.079 1.00 96.62 173 THR A N 1
ATOM 1267 C CA . THR A 1 173 ? -28.735 -1.501 -3.385 1.00 96.62 173 THR A CA 1
ATOM 1268 C C . THR A 1 173 ? -27.508 -0.678 -3.745 1.00 96.62 173 THR A C 1
ATOM 1270 O O . THR A 1 173 ? -27.562 0.552 -3.730 1.00 96.62 173 THR A O 1
ATOM 1273 N N . ASP A 1 174 ? -26.388 -1.339 -4.027 1.00 96.75 174 ASP A N 1
ATOM 1274 C CA . ASP A 1 174 ? -25.096 -0.663 -4.129 1.00 96.75 174 ASP A CA 1
ATOM 1275 C C . ASP A 1 174 ? -24.187 -1.338 -5.161 1.00 96.75 174 ASP A C 1
ATOM 1277 O O . ASP A 1 174 ? -24.194 -2.563 -5.317 1.00 96.75 174 ASP A O 1
ATOM 1281 N N . ARG A 1 175 ? -23.390 -0.529 -5.861 1.00 95.44 175 ARG A N 1
ATOM 1282 C CA . ARG A 1 175 ? -22.427 -0.963 -6.880 1.00 95.44 175 ARG A CA 1
ATOM 1283 C C . ARG A 1 175 ? -21.279 0.034 -6.984 1.00 95.44 175 ARG A C 1
ATOM 1285 O O . ARG A 1 175 ? -21.459 1.210 -6.677 1.00 95.44 175 ARG A O 1
ATOM 1292 N N . ALA A 1 176 ? -20.130 -0.435 -7.458 1.00 93.94 176 ALA A N 1
ATOM 1293 C CA . ALA A 1 176 ? -19.004 0.434 -7.764 1.00 93.94 176 ALA A CA 1
ATOM 1294 C C . ALA A 1 176 ? -19.223 1.176 -9.094 1.00 93.94 176 ALA A C 1
ATOM 1296 O O . ALA A 1 176 ? -19.743 0.612 -10.060 1.00 93.94 176 ALA A O 1
ATOM 1297 N N . ASP A 1 177 ? -18.772 2.425 -9.148 1.00 91.31 177 ASP A N 1
ATOM 1298 C CA . ASP A 1 177 ? -18.689 3.214 -10.378 1.00 91.31 177 ASP A CA 1
ATOM 1299 C C . ASP A 1 177 ? -17.400 2.943 -11.170 1.00 91.31 177 ASP A C 1
ATOM 1301 O O . ASP A 1 177 ? -17.376 3.160 -12.380 1.00 91.31 177 ASP A O 1
ATOM 1305 N N . THR A 1 178 ? -16.330 2.477 -10.510 1.00 91.06 178 THR A N 1
ATOM 1306 C CA . THR A 1 178 ? -15.077 2.090 -11.174 1.00 91.06 178 THR A CA 1
ATOM 1307 C C . THR A 1 178 ? -14.745 0.623 -10.948 1.00 91.06 178 THR A C 1
ATOM 1309 O O . THR A 1 178 ? -14.836 0.093 -9.836 1.00 91.06 178 THR A O 1
ATOM 1312 N N . THR A 1 179 ? -14.298 -0.021 -12.019 1.00 91.31 179 THR A N 1
ATOM 1313 C CA . THR A 1 179 ? -14.046 -1.461 -12.088 1.00 91.31 179 THR A CA 1
ATOM 1314 C C . THR A 1 179 ? -12.736 -1.843 -11.387 1.00 91.31 179 THR A C 1
ATOM 1316 O O . THR A 1 179 ? -12.703 -2.770 -10.578 1.00 91.31 179 THR A O 1
ATOM 1319 N N . VAL A 1 180 ? -11.665 -1.077 -11.616 1.00 94.50 180 VAL A N 1
ATOM 1320 C CA . VAL A 1 180 ? -10.361 -1.247 -10.957 1.00 94.50 180 VAL A CA 1
ATOM 1321 C C . VAL A 1 180 ? -10.196 -0.206 -9.851 1.00 94.50 180 VAL A C 1
ATOM 1323 O O . VAL A 1 180 ? -10.294 1.001 -10.076 1.00 94.50 180 VAL A O 1
ATOM 1326 N N . ARG A 1 181 ? -9.955 -0.673 -8.626 1.00 96.19 181 ARG A N 1
ATOM 1327 C CA . ARG A 1 181 ? -9.823 0.150 -7.417 1.00 96.19 181 ARG A CA 1
ATOM 1328 C C . ARG A 1 181 ? -8.508 -0.214 -6.752 1.00 96.19 181 ARG A C 1
ATOM 1330 O O . ARG A 1 181 ? -8.445 -1.089 -5.883 1.00 96.19 181 ARG A O 1
ATOM 1337 N N . MET A 1 182 ? -7.448 0.397 -7.271 1.00 95.56 182 MET A N 1
ATOM 1338 C CA . MET A 1 182 ? -6.082 -0.070 -7.080 1.00 95.56 182 MET A CA 1
ATOM 1339 C C . MET A 1 182 ? -5.360 0.672 -5.953 1.00 95.56 182 MET A C 1
ATOM 1341 O O . MET A 1 182 ? -5.656 1.833 -5.663 1.00 95.56 182 MET A O 1
ATOM 1345 N N . ASN A 1 183 ? -4.406 -0.006 -5.326 1.00 97.12 183 ASN A N 1
ATOM 1346 C CA . ASN A 1 183 ? -3.344 0.601 -4.534 1.00 97.12 183 ASN A CA 1
ATOM 1347 C C . ASN A 1 183 ? -2.004 -0.018 -4.940 1.00 97.12 183 ASN A C 1
ATOM 1349 O O . ASN A 1 183 ? -1.962 -1.194 -5.296 1.00 97.12 183 ASN A O 1
ATOM 1353 N N . THR A 1 184 ? -0.931 0.746 -4.800 1.00 97.75 184 THR A N 1
ATOM 1354 C CA . THR A 1 184 ? 0.453 0.278 -4.907 1.00 97.75 184 THR A CA 1
ATOM 1355 C C . THR A 1 184 ? 1.146 0.547 -3.581 1.00 97.75 184 THR A C 1
ATOM 1357 O O . THR A 1 184 ? 0.995 1.639 -3.021 1.00 97.75 184 THR A O 1
ATOM 1360 N N . ILE A 1 185 ? 1.880 -0.435 -3.060 1.00 96.25 185 ILE A N 1
ATOM 1361 C CA . ILE A 1 185 ? 2.772 -0.223 -1.916 1.00 96.25 185 ILE A CA 1
ATOM 1362 C C . ILE A 1 185 ? 4.204 -0.582 -2.302 1.00 96.25 185 ILE A C 1
ATOM 1364 O O . ILE A 1 185 ? 4.462 -1.650 -2.865 1.00 96.25 185 ILE A O 1
ATOM 1368 N N . ASP A 1 186 ? 5.116 0.326 -1.976 1.00 94.06 186 ASP A N 1
ATOM 1369 C CA . ASP A 1 186 ? 6.551 0.127 -2.084 1.00 94.06 186 ASP A CA 1
ATOM 1370 C C . ASP A 1 186 ? 7.027 -0.804 -0.974 1.00 94.06 186 ASP A C 1
ATOM 1372 O O . ASP A 1 186 ? 7.050 -0.435 0.202 1.00 94.06 186 ASP A O 1
ATOM 1376 N N . VAL A 1 187 ? 7.349 -2.042 -1.349 1.00 92.25 187 VAL A N 1
ATOM 1377 C CA . VAL A 1 187 ? 8.020 -2.985 -0.449 1.00 92.25 187 VAL A CA 1
ATOM 1378 C C . VAL A 1 187 ? 9.492 -3.145 -0.804 1.00 92.25 187 VAL A C 1
ATOM 1380 O O . VAL A 1 187 ? 10.186 -3.905 -0.129 1.00 92.25 187 VAL A O 1
ATOM 1383 N N . SER A 1 188 ? 9.953 -2.463 -1.856 1.00 87.81 188 SER A N 1
ATOM 1384 C CA . SER A 1 188 ? 11.310 -2.521 -2.373 1.00 87.81 188 SER A CA 1
ATOM 1385 C C . SER A 1 188 ? 12.240 -1.664 -1.536 1.00 87.81 188 SER A C 1
ATOM 1387 O O . SER A 1 188 ? 13.185 -2.191 -0.939 1.00 87.81 188 SER A O 1
ATOM 1389 N N . ARG A 1 189 ? 11.939 -0.368 -1.418 1.00 81.38 189 ARG A N 1
ATOM 1390 C CA . ARG A 1 189 ? 12.760 0.564 -0.643 1.00 81.38 189 ARG A CA 1
ATOM 1391 C C . ARG A 1 189 ? 12.739 0.187 0.827 1.00 81.38 189 ARG A C 1
ATOM 1393 O O . ARG A 1 189 ? 13.803 0.020 1.422 1.00 81.38 189 ARG A O 1
ATOM 1400 N N . GLU A 1 190 ? 11.565 -0.154 1.359 1.00 80.50 190 GLU A N 1
ATOM 1401 C CA . GLU A 1 190 ? 11.402 -0.688 2.713 1.00 80.50 190 GLU A CA 1
ATOM 1402 C C . GLU A 1 190 ? 10.881 -2.107 2.709 1.00 80.50 190 GLU A C 1
ATOM 1404 O O . GLU A 1 190 ? 9.854 -2.409 2.115 1.00 80.50 190 GLU A O 1
ATOM 1409 N N . TYR A 1 191 ? 11.479 -2.969 3.523 1.00 82.56 191 TYR A N 1
ATOM 1410 C CA . TYR A 1 191 ? 10.873 -4.266 3.774 1.00 82.56 191 TYR A CA 1
ATOM 1411 C C . TYR A 1 191 ? 9.637 -4.149 4.677 1.00 82.56 191 TYR A C 1
ATOM 1413 O O . TYR A 1 191 ? 9.730 -3.929 5.891 1.00 82.56 191 TYR A O 1
ATOM 1421 N N . TRP A 1 192 ? 8.462 -4.396 4.103 1.00 88.38 192 TRP A N 1
ATOM 1422 C CA . TRP A 1 192 ? 7.239 -4.585 4.873 1.00 88.38 192 TRP A CA 1
ATOM 1423 C C . TRP A 1 192 ? 7.161 -6.035 5.349 1.00 88.38 192 TRP A C 1
ATOM 1425 O O . TRP A 1 192 ? 7.214 -6.981 4.575 1.00 88.38 192 TRP A O 1
ATOM 1435 N N . LYS A 1 193 ? 6.979 -6.255 6.651 1.00 88.62 193 LYS A N 1
ATOM 1436 C CA . LYS A 1 193 ? 6.738 -7.620 7.148 1.00 88.62 193 LYS A CA 1
ATOM 1437 C C . LYS A 1 193 ? 5.445 -8.169 6.510 1.00 88.62 193 LYS A C 1
ATOM 1439 O O . LYS A 1 193 ? 4.478 -7.407 6.429 1.00 88.62 193 LYS A O 1
ATOM 1444 N N . PRO A 1 194 ? 5.337 -9.475 6.185 1.00 94.31 194 PRO A N 1
ATOM 1445 C CA . PRO A 1 194 ? 4.132 -10.056 5.577 1.00 94.31 194 PRO A CA 1
ATOM 1446 C C . PRO A 1 194 ? 2.834 -9.714 6.319 1.00 94.31 194 PRO A C 1
ATOM 1448 O O . PRO A 1 194 ? 1.798 -9.464 5.712 1.00 94.31 194 PRO A O 1
ATOM 1451 N N . ARG A 1 195 ? 2.881 -9.609 7.652 1.00 92.69 195 ARG A N 1
ATOM 1452 C CA . ARG A 1 195 ? 1.725 -9.174 8.451 1.00 92.69 195 ARG A CA 1
ATOM 1453 C C . ARG A 1 195 ? 1.209 -7.773 8.080 1.00 92.69 195 ARG A C 1
ATOM 1455 O O . ARG A 1 195 ? 0.005 -7.561 8.094 1.00 92.69 195 ARG A O 1
ATOM 1462 N N . ALA A 1 196 ? 2.102 -6.836 7.759 1.00 93.06 196 ALA A N 1
ATOM 1463 C CA . ALA A 1 196 ? 1.757 -5.463 7.403 1.00 93.06 196 ALA A CA 1
ATOM 1464 C C . ALA A 1 196 ? 1.067 -5.433 6.037 1.00 93.06 196 ALA A C 1
ATOM 1466 O O . ALA A 1 196 ? 0.019 -4.818 5.885 1.00 93.06 196 ALA A O 1
ATOM 1467 N N . VAL A 1 197 ? 1.604 -6.192 5.079 1.00 97.44 197 VAL A N 1
ATOM 1468 C CA . VAL A 1 197 ? 0.986 -6.376 3.761 1.00 97.44 197 VAL A CA 1
ATOM 1469 C C . VAL A 1 197 ? -0.391 -7.041 3.890 1.00 97.44 197 VAL A C 1
ATOM 1471 O O . VAL A 1 197 ? -1.358 -6.607 3.269 1.00 97.44 197 VAL A O 1
ATOM 1474 N N . ALA A 1 198 ? -0.528 -8.048 4.758 1.00 97.88 198 ALA A N 1
ATOM 1475 C CA . ALA A 1 198 ? -1.817 -8.680 5.040 1.00 97.88 198 ALA A CA 1
ATOM 1476 C C . ALA A 1 198 ? -2.846 -7.702 5.639 1.00 97.88 198 ALA A C 1
ATOM 1478 O O . ALA A 1 198 ? -4.032 -7.794 5.323 1.00 97.88 198 ALA A O 1
ATOM 1479 N N . ASP A 1 199 ? -2.411 -6.767 6.484 1.00 97.19 199 ASP A N 1
ATOM 1480 C CA . ASP A 1 199 ? -3.267 -5.718 7.044 1.00 97.19 199 ASP A CA 1
ATOM 1481 C C . ASP A 1 199 ? -3.760 -4.746 5.959 1.00 97.19 199 ASP A C 1
ATOM 1483 O O . ASP A 1 199 ? -4.963 -4.474 5.902 1.00 97.19 199 ASP A O 1
ATOM 1487 N N . VAL A 1 200 ? -2.885 -4.329 5.032 1.00 97.94 200 VAL A N 1
ATOM 1488 C CA . VAL A 1 200 ? -3.264 -3.540 3.841 1.00 97.94 200 VAL A CA 1
ATOM 1489 C C . VAL A 1 200 ? -4.335 -4.271 3.033 1.00 97.94 200 VAL A C 1
ATOM 1491 O O . VAL A 1 200 ? -5.391 -3.707 2.751 1.00 97.94 200 VAL A O 1
ATOM 1494 N N . ILE A 1 201 ? -4.103 -5.548 2.716 1.00 98.44 201 ILE A N 1
ATOM 1495 C CA . ILE A 1 201 ? -5.029 -6.387 1.943 1.00 98.44 201 ILE A CA 1
ATOM 1496 C C . ILE A 1 201 ? -6.410 -6.470 2.611 1.00 98.44 201 ILE A C 1
ATOM 1498 O O . ILE A 1 201 ? -7.438 -6.292 1.954 1.00 98.44 201 ILE A O 1
ATOM 1502 N N . ARG A 1 202 ? -6.453 -6.734 3.923 1.00 98.19 202 ARG A N 1
ATOM 1503 C CA . ARG A 1 202 ? -7.714 -6.809 4.681 1.00 98.19 202 ARG A CA 1
ATOM 1504 C C . ARG A 1 202 ? -8.445 -5.475 4.666 1.00 98.19 202 ARG A C 1
ATOM 1506 O O . ARG A 1 202 ? -9.658 -5.445 4.455 1.00 98.19 202 ARG A O 1
ATOM 1513 N N . GLN A 1 203 ? -7.717 -4.379 4.877 1.00 98.06 203 GLN A N 1
ATOM 1514 C CA . GLN A 1 203 ? -8.295 -3.042 4.887 1.00 98.06 203 GLN A CA 1
ATOM 1515 C C . GLN A 1 203 ? -8.834 -2.653 3.507 1.00 98.06 203 GLN A C 1
ATOM 1517 O O . GLN A 1 203 ? -9.935 -2.114 3.423 1.00 98.06 203 GLN A O 1
ATOM 1522 N N . MET A 1 204 ? -8.122 -2.989 2.430 1.00 98.44 204 MET A N 1
ATOM 1523 C CA . MET A 1 204 ? -8.596 -2.813 1.056 1.00 98.44 204 MET A CA 1
ATOM 1524 C C . MET A 1 204 ? -9.901 -3.570 0.807 1.00 98.44 204 MET A C 1
ATOM 1526 O O . MET A 1 204 ? -10.873 -2.957 0.371 1.00 98.44 204 MET A O 1
ATOM 1530 N N . GLY A 1 205 ? -9.969 -4.859 1.154 1.00 97.81 205 GLY A N 1
ATOM 1531 C CA . GLY A 1 205 ? -11.193 -5.652 1.003 1.00 97.81 205 GLY A CA 1
ATOM 1532 C C . GLY A 1 205 ? -12.369 -5.105 1.822 1.00 97.81 205 GLY A C 1
ATOM 1533 O O . GLY A 1 205 ? -13.490 -5.011 1.320 1.00 97.81 205 GLY A O 1
ATOM 1534 N N . TYR A 1 206 ? -12.117 -4.658 3.059 1.00 98.19 206 TYR A N 1
ATOM 1535 C CA . TYR A 1 206 ? -13.123 -4.015 3.916 1.00 98.19 206 TYR A CA 1
ATOM 1536 C C . TYR A 1 206 ? -13.658 -2.704 3.327 1.00 98.19 206 TYR A C 1
ATOM 1538 O O . TYR A 1 206 ? -14.855 -2.441 3.415 1.00 98.19 206 TYR A O 1
ATOM 1546 N N . LEU A 1 207 ? -12.788 -1.935 2.667 1.00 97.94 207 LEU A N 1
ATOM 1547 C CA . LEU A 1 207 ? -13.111 -0.701 1.944 1.00 97.94 207 LEU A CA 1
ATOM 1548 C C . LEU A 1 207 ? -13.506 -0.939 0.476 1.00 97.94 207 LEU A C 1
ATOM 1550 O O . LEU A 1 207 ? -13.634 0.006 -0.298 1.00 97.94 207 LEU A O 1
ATOM 1554 N N . LYS A 1 208 ? -13.728 -2.198 0.093 1.00 97.81 208 LYS A N 1
ATOM 1555 C CA . LYS A 1 208 ? -14.163 -2.631 -1.239 1.00 97.81 208 LYS A CA 1
ATOM 1556 C C . LYS A 1 208 ? -13.184 -2.328 -2.387 1.00 97.81 208 LYS A C 1
ATOM 1558 O O . LYS A 1 208 ? -13.598 -2.325 -3.540 1.00 97.81 208 LYS A O 1
ATOM 1563 N N . GLN A 1 209 ? -11.898 -2.118 -2.117 1.00 98.00 209 GLN A N 1
ATOM 1564 C CA . GLN A 1 209 ? -10.827 -2.033 -3.128 1.00 98.00 209 GLN A CA 1
ATOM 1565 C C . GLN A 1 209 ? -10.378 -3.440 -3.565 1.00 98.00 209 GLN A C 1
ATOM 1567 O O . GLN A 1 209 ? -10.572 -4.392 -2.811 1.00 98.00 209 GLN A O 1
ATOM 1572 N N . ASN A 1 210 ? -9.819 -3.598 -4.772 1.00 96.88 210 ASN A N 1
ATOM 1573 C CA . ASN A 1 210 ? -9.675 -4.928 -5.393 1.00 96.88 210 ASN A CA 1
ATOM 1574 C C . ASN A 1 210 ? -8.338 -5.232 -6.096 1.00 96.88 210 ASN A C 1
ATOM 1576 O O . ASN A 1 210 ? -8.121 -6.390 -6.436 1.00 96.88 210 ASN A O 1
ATOM 1580 N N . TYR A 1 211 ? -7.414 -4.280 -6.258 1.00 97.50 211 TYR A N 1
ATOM 1581 C CA . TYR A 1 211 ? -6.086 -4.545 -6.844 1.00 97.50 211 TYR A CA 1
ATOM 1582 C C . TYR A 1 211 ? -4.966 -3.964 -5.987 1.00 97.50 211 TYR A C 1
ATOM 1584 O O . TYR A 1 211 ? -4.953 -2.760 -5.746 1.00 97.50 211 TYR A O 1
ATOM 1592 N N . LEU A 1 212 ? -4.029 -4.801 -5.540 1.00 98.38 212 LEU A N 1
ATOM 1593 C CA . LEU A 1 212 ? -2.827 -4.379 -4.822 1.00 98.38 212 LEU A CA 1
ATOM 1594 C C . LEU A 1 212 ? -1.591 -4.716 -5.653 1.00 98.38 212 LEU A C 1
ATOM 1596 O O . LEU A 1 212 ? -1.293 -5.896 -5.829 1.00 98.38 212 LEU A O 1
ATOM 1600 N N . VAL A 1 213 ? -0.872 -3.701 -6.125 1.00 98.31 213 VAL A N 1
ATOM 1601 C CA . VAL A 1 213 ? 0.467 -3.865 -6.700 1.00 98.31 213 VAL A CA 1
ATOM 1602 C C . VAL A 1 213 ? 1.481 -3.890 -5.558 1.00 98.31 213 VAL A C 1
ATOM 1604 O O . VAL A 1 213 ? 1.533 -2.961 -4.746 1.00 98.31 213 VAL A O 1
ATOM 1607 N N . LEU A 1 214 ? 2.259 -4.970 -5.474 1.00 97.94 214 LEU A N 1
ATOM 1608 C CA . LEU A 1 214 ? 3.437 -5.043 -4.611 1.00 97.94 214 LEU A CA 1
ATOM 1609 C C . LEU A 1 214 ? 4.678 -4.764 -5.448 1.00 97.94 214 LEU A C 1
ATOM 1611 O O . LEU A 1 214 ? 5.055 -5.586 -6.278 1.00 97.94 214 LEU A O 1
ATOM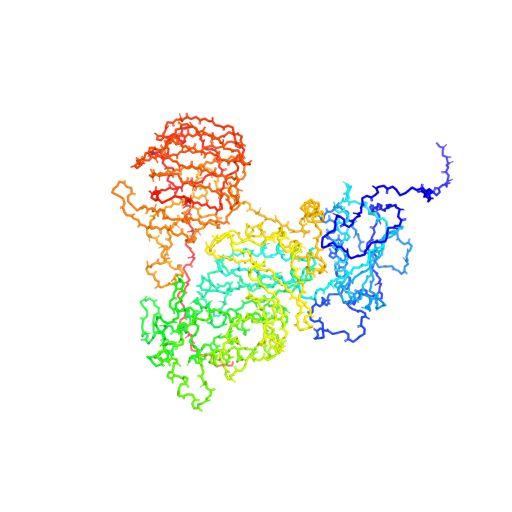 1615 N N . HIS A 1 215 ? 5.293 -3.614 -5.208 1.00 96.81 215 HIS A N 1
ATOM 1616 C CA . HIS A 1 215 ? 6.510 -3.170 -5.878 1.00 96.81 215 HIS A CA 1
ATOM 1617 C C . HIS A 1 215 ? 7.726 -3.842 -5.230 1.00 96.81 215 HIS A C 1
ATOM 1619 O O . HIS A 1 215 ? 8.158 -3.427 -4.152 1.00 96.81 215 HIS A O 1
ATOM 1625 N N . PHE A 1 216 ? 8.193 -4.960 -5.796 1.00 94.56 216 PHE A N 1
ATOM 1626 C CA . PHE A 1 216 ? 9.192 -5.828 -5.152 1.00 94.56 216 PHE A CA 1
ATOM 1627 C C . PHE A 1 216 ? 10.638 -5.407 -5.386 1.00 94.56 216 PHE A C 1
ATOM 1629 O O . PHE A 1 216 ? 11.534 -5.919 -4.703 1.00 94.56 216 PHE A O 1
ATOM 1636 N N . ASP A 1 217 ? 10.873 -4.531 -6.349 1.00 89.25 217 ASP A N 1
ATOM 1637 C CA . ASP A 1 217 ? 12.195 -4.154 -6.801 1.00 89.25 217 ASP A CA 1
ATOM 1638 C C . ASP A 1 217 ? 12.279 -2.683 -7.184 1.00 89.25 217 ASP A C 1
ATOM 1640 O O . ASP A 1 217 ? 11.331 -2.087 -7.660 1.00 89.25 217 ASP A O 1
ATOM 1644 N N . ASP A 1 218 ? 13.417 -2.083 -6.862 1.00 88.44 218 ASP A N 1
ATOM 1645 C CA . ASP A 1 218 ? 13.764 -0.702 -7.168 1.00 88.44 218 ASP A CA 1
ATOM 1646 C C . ASP A 1 218 ? 15.294 -0.563 -7.069 1.00 88.44 218 ASP A C 1
ATOM 1648 O O . ASP A 1 218 ? 16.007 -1.532 -6.778 1.00 88.44 218 ASP A O 1
ATOM 1652 N N . ALA A 1 219 ? 15.830 0.640 -7.253 1.00 81.25 219 ALA A N 1
ATOM 1653 C CA . ALA A 1 219 ? 17.257 0.903 -7.144 1.00 81.25 219 ALA A CA 1
ATOM 1654 C C . ALA A 1 219 ? 17.837 0.559 -5.756 1.00 81.25 219 ALA A C 1
ATOM 1656 O O . ALA A 1 219 ? 19.028 0.263 -5.646 1.00 81.25 219 ALA A O 1
ATOM 1657 N N . GLU A 1 220 ? 17.015 0.601 -4.711 1.00 78.88 220 GLU A N 1
ATOM 1658 C CA . GLU A 1 220 ? 17.371 0.379 -3.312 1.00 78.88 220 GLU A CA 1
ATOM 1659 C C . GLU A 1 220 ? 17.336 -1.099 -2.898 1.00 78.88 220 GLU A C 1
ATOM 1661 O O . GLU A 1 220 ? 18.021 -1.482 -1.945 1.00 78.88 220 GLU A O 1
ATOM 1666 N N . GLY A 1 221 ? 16.525 -1.933 -3.557 1.00 79.81 221 GLY A N 1
ATOM 1667 C CA . GLY A 1 221 ? 16.213 -3.261 -3.040 1.00 79.81 221 GLY A CA 1
ATOM 1668 C C . GLY A 1 221 ? 15.583 -4.216 -4.046 1.00 79.81 221 GLY A C 1
ATOM 1669 O O . GLY A 1 221 ? 14.951 -3.822 -5.015 1.00 79.81 221 GLY A O 1
ATOM 1670 N N . PHE A 1 222 ? 15.781 -5.511 -3.803 1.00 88.31 222 PHE A N 1
ATOM 1671 C CA . PHE A 1 222 ? 15.044 -6.599 -4.439 1.00 88.31 222 PHE A CA 1
ATOM 1672 C C . PHE A 1 222 ? 14.541 -7.525 -3.335 1.00 88.31 222 PHE A C 1
ATOM 1674 O O . PHE A 1 222 ? 15.296 -7.884 -2.427 1.00 88.31 222 PHE A O 1
ATOM 1681 N N . ARG A 1 223 ? 13.252 -7.870 -3.359 1.00 91.12 223 ARG A N 1
ATOM 1682 C CA . ARG A 1 223 ? 12.572 -8.400 -2.164 1.00 91.12 223 ARG A CA 1
ATOM 1683 C C . ARG A 1 223 ? 12.029 -9.801 -2.308 1.00 91.12 223 ARG A C 1
ATOM 1685 O O . ARG A 1 223 ? 11.392 -10.276 -1.378 1.00 91.12 223 ARG A O 1
ATOM 1692 N N . LEU A 1 224 ? 12.296 -10.491 -3.407 1.00 93.81 224 LEU A N 1
ATOM 1693 C CA . LEU A 1 224 ? 11.935 -11.897 -3.544 1.00 93.81 224 LEU A CA 1
ATOM 1694 C C . LEU A 1 224 ? 13.168 -12.770 -3.308 1.00 93.81 224 LEU A C 1
ATOM 1696 O O . LEU A 1 224 ? 14.193 -12.629 -3.971 1.00 93.81 224 LEU A O 1
ATOM 1700 N N . ASN A 1 225 ? 13.081 -13.673 -2.335 1.00 90.88 225 ASN A N 1
ATOM 1701 C CA . ASN A 1 225 ? 14.175 -14.572 -1.993 1.00 90.88 225 ASN A CA 1
ATOM 1702 C C . ASN A 1 225 ? 14.246 -15.715 -3.010 1.00 90.88 225 ASN A C 1
ATOM 1704 O O . ASN A 1 225 ? 13.495 -16.686 -2.900 1.00 90.88 225 ASN A O 1
ATOM 1708 N N . SER A 1 226 ? 15.129 -15.579 -3.999 1.00 87.38 226 SER A N 1
ATOM 1709 C CA . SER A 1 226 ? 15.339 -16.581 -5.044 1.00 87.38 226 SER A CA 1
ATOM 1710 C C . SER A 1 226 ? 16.195 -17.751 -4.545 1.00 87.38 226 SER A C 1
ATOM 1712 O O . SER A 1 226 ? 17.374 -17.557 -4.230 1.00 87.38 226 SER A O 1
ATOM 1714 N N . PRO A 1 227 ? 15.684 -18.997 -4.558 1.00 86.62 227 PRO A N 1
ATOM 1715 C CA . PRO A 1 227 ? 16.530 -20.172 -4.375 1.00 86.62 227 PRO A CA 1
ATOM 1716 C C . PRO A 1 227 ? 17.514 -20.380 -5.536 1.00 86.62 227 PRO A C 1
ATOM 1718 O O . PRO A 1 227 ? 18.552 -21.013 -5.345 1.00 86.62 227 PRO A O 1
ATOM 1721 N N . LYS A 1 228 ? 17.186 -19.886 -6.740 1.00 89.69 228 LYS A N 1
ATOM 1722 C CA . LYS A 1 228 ? 18.021 -20.004 -7.946 1.00 89.69 228 LYS A CA 1
ATOM 1723 C C . LYS A 1 228 ? 19.192 -19.015 -7.940 1.00 89.69 228 LYS A C 1
ATOM 1725 O O . LYS A 1 228 ? 20.269 -19.358 -8.424 1.00 89.69 228 LYS A O 1
ATOM 1730 N N . TYR A 1 229 ? 18.989 -17.831 -7.367 1.00 85.94 229 TYR A N 1
ATOM 1731 C CA . TYR A 1 229 ? 19.946 -16.726 -7.307 1.00 85.94 229 TYR A CA 1
ATOM 1732 C C . TYR A 1 229 ? 20.226 -16.326 -5.849 1.00 85.94 229 TYR A C 1
ATOM 1734 O O . TYR A 1 229 ? 19.787 -15.267 -5.386 1.00 85.94 229 TYR A O 1
ATOM 1742 N N . PRO A 1 230 ? 20.953 -17.168 -5.086 1.00 83.75 230 PRO A N 1
ATOM 1743 C CA . PRO A 1 230 ? 21.287 -16.859 -3.703 1.00 83.75 230 PRO A CA 1
ATOM 1744 C C . PRO A 1 230 ? 22.096 -15.559 -3.627 1.00 83.75 230 PRO A C 1
ATOM 1746 O O . PRO A 1 230 ? 23.018 -15.339 -4.414 1.00 83.75 230 PRO A O 1
ATOM 1749 N N . GLY A 1 231 ? 21.747 -14.703 -2.667 1.00 77.44 231 GLY A N 1
ATOM 1750 C CA . GLY A 1 231 ? 22.391 -13.406 -2.456 1.00 77.44 231 GLY A CA 1
ATOM 1751 C C . GLY A 1 231 ? 21.810 -12.247 -3.272 1.00 77.44 231 GLY A C 1
ATOM 1752 O O . GLY A 1 231 ? 22.218 -11.119 -3.024 1.00 77.44 231 GLY A O 1
ATOM 1753 N N . LEU A 1 232 ? 20.854 -12.485 -4.183 1.00 80.62 232 LEU A N 1
ATOM 1754 C CA . LEU A 1 232 ? 20.145 -11.407 -4.891 1.00 80.62 232 LEU A CA 1
ATOM 1755 C C . LEU A 1 232 ? 19.263 -10.573 -3.943 1.00 80.62 232 LEU A C 1
ATOM 1757 O O . LEU A 1 232 ? 19.142 -9.362 -4.107 1.00 80.62 232 LEU A O 1
ATOM 1761 N N . ALA A 1 233 ? 18.665 -11.221 -2.943 1.00 81.25 233 ALA A N 1
ATOM 1762 C CA . ALA A 1 233 ? 17.921 -10.583 -1.863 1.00 81.25 233 ALA A CA 1
ATOM 1763 C C . ALA A 1 233 ? 18.415 -11.093 -0.507 1.00 81.25 233 ALA A C 1
ATOM 1765 O O . ALA A 1 233 ? 18.758 -12.269 -0.367 1.00 81.25 233 ALA A O 1
ATOM 1766 N N . GLU A 1 234 ? 18.398 -10.226 0.505 1.00 74.00 234 GLU A N 1
ATOM 1767 C CA . GLU A 1 234 ? 18.727 -10.597 1.883 1.00 74.00 234 GLU A CA 1
ATOM 1768 C C . GLU A 1 234 ? 17.567 -11.399 2.507 1.00 74.00 234 GLU A C 1
ATOM 1770 O O . GLU A 1 234 ? 16.464 -10.850 2.637 1.00 74.00 234 GLU A O 1
ATOM 1775 N N . PRO A 1 235 ? 17.756 -12.669 2.926 1.00 72.69 235 PRO A N 1
ATOM 1776 C CA . PRO A 1 235 ? 16.669 -13.513 3.434 1.00 72.69 235 PRO A CA 1
ATOM 1777 C C . PRO A 1 235 ? 15.886 -12.929 4.617 1.00 72.69 235 PRO A C 1
ATOM 1779 O O . PRO A 1 235 ? 14.692 -13.191 4.737 1.00 72.69 235 PRO A O 1
ATOM 1782 N N . GLY A 1 236 ? 16.523 -12.131 5.483 1.00 72.62 236 GLY A N 1
ATOM 1783 C CA . GLY A 1 236 ? 15.849 -11.478 6.616 1.00 72.62 236 GLY A CA 1
ATOM 1784 C C . GLY A 1 236 ? 14.907 -10.327 6.229 1.00 72.62 236 GLY A C 1
ATOM 1785 O O . GLY A 1 236 ? 14.041 -9.948 7.019 1.00 72.62 236 GLY A O 1
ATOM 1786 N N . PHE A 1 237 ? 15.056 -9.790 5.015 1.00 79.31 237 PHE A N 1
ATOM 1787 C CA . PHE A 1 237 ? 14.345 -8.610 4.511 1.00 79.31 237 PHE A CA 1
ATOM 1788 C C . PHE A 1 237 ? 13.775 -8.839 3.106 1.00 79.31 237 PHE A C 1
ATOM 1790 O O . PHE A 1 237 ? 13.744 -7.930 2.272 1.00 79.31 237 PHE A O 1
ATOM 1797 N N . SER A 1 238 ? 13.352 -10.071 2.838 1.00 85.69 238 SER A N 1
ATOM 1798 C CA . SER A 1 238 ? 12.735 -10.500 1.587 1.00 85.69 238 SER A CA 1
ATOM 1799 C C . SER A 1 238 ? 11.649 -11.541 1.855 1.00 85.69 238 SER A C 1
ATOM 1801 O O . SER A 1 238 ? 11.579 -12.138 2.928 1.00 85.69 238 SER A O 1
ATOM 1803 N N . TYR A 1 239 ? 10.781 -11.739 0.871 1.00 94.56 239 TYR A N 1
ATOM 1804 C CA . TYR A 1 239 ? 9.692 -12.699 0.892 1.00 94.56 239 TYR A CA 1
ATOM 1805 C C . TYR A 1 239 ? 10.138 -13.987 0.215 1.00 94.56 239 TYR A C 1
ATOM 1807 O O . TYR A 1 239 ? 10.603 -13.977 -0.928 1.00 94.56 239 TYR A O 1
ATOM 1815 N N . ASN A 1 240 ? 9.961 -15.112 0.898 1.00 95.31 240 ASN A N 1
ATOM 1816 C CA . ASN A 1 240 ? 10.056 -16.410 0.243 1.00 95.31 240 ASN A CA 1
ATOM 1817 C C . ASN A 1 240 ? 8.707 -16.788 -0.397 1.00 95.31 240 ASN A C 1
ATOM 1819 O O . ASN A 1 240 ? 7.683 -16.123 -0.216 1.00 95.31 240 ASN A O 1
ATOM 1823 N N . ARG A 1 241 ? 8.692 -17.908 -1.121 1.00 96.44 241 ARG A N 1
ATOM 1824 C CA . ARG A 1 241 ? 7.486 -18.421 -1.777 1.00 96.44 241 ARG A CA 1
ATOM 1825 C C . ARG A 1 241 ? 6.300 -18.617 -0.827 1.00 96.44 241 ARG A C 1
ATOM 1827 O O . ARG A 1 241 ? 5.180 -18.280 -1.194 1.00 96.44 241 ARG A O 1
ATOM 1834 N N . ALA A 1 242 ? 6.529 -19.135 0.378 1.00 97.69 242 ALA A N 1
ATOM 1835 C CA . ALA A 1 242 ? 5.457 -19.375 1.343 1.00 97.69 242 ALA A CA 1
ATOM 1836 C C . ALA A 1 242 ? 4.857 -18.063 1.873 1.00 97.69 242 ALA A C 1
ATOM 1838 O O . ALA A 1 242 ? 3.648 -18.000 2.105 1.00 97.69 242 ALA A O 1
ATOM 1839 N N . ASP A 1 243 ? 5.669 -17.010 2.022 1.00 98.06 243 ASP A N 1
ATOM 1840 C CA . ASP A 1 243 ? 5.171 -15.675 2.362 1.00 98.06 243 ASP A CA 1
ATOM 1841 C C . ASP A 1 243 ? 4.230 -15.160 1.268 1.00 98.06 243 ASP A C 1
ATOM 1843 O O . ASP A 1 243 ? 3.101 -14.766 1.566 1.00 98.06 243 ASP A O 1
ATOM 1847 N N . ILE A 1 244 ? 4.652 -15.233 0.000 1.00 98.38 244 ILE A N 1
ATOM 1848 C CA . ILE A 1 244 ? 3.850 -14.777 -1.142 1.00 98.38 244 ILE A CA 1
ATOM 1849 C C . ILE A 1 244 ? 2.571 -15.601 -1.312 1.00 98.38 244 ILE A C 1
ATOM 1851 O O . ILE A 1 244 ? 1.496 -15.019 -1.415 1.00 98.38 244 ILE A O 1
ATOM 1855 N N . GLU A 1 245 ? 2.639 -16.933 -1.264 1.00 98.25 245 GLU A N 1
ATOM 1856 C CA . GLU A 1 245 ? 1.450 -17.795 -1.366 1.00 98.25 245 GLU A CA 1
ATOM 1857 C C . GLU A 1 245 ? 0.467 -17.549 -0.205 1.00 98.25 245 GLU A C 1
ATOM 1859 O O . GLU A 1 245 ? -0.756 -17.601 -0.375 1.00 98.25 245 GLU A O 1
ATOM 1864 N N . SER A 1 246 ? 0.979 -17.230 0.990 1.00 98.62 246 SER A N 1
ATOM 1865 C CA . SER A 1 246 ? 0.146 -16.830 2.126 1.00 98.62 246 SER A CA 1
ATOM 1866 C C . SER A 1 246 ? -0.535 -15.479 1.882 1.00 98.62 246 SER A C 1
ATOM 1868 O O . SER A 1 246 ? -1.741 -15.360 2.116 1.00 98.62 246 SER A O 1
ATOM 1870 N N . LEU A 1 247 ? 0.198 -14.482 1.379 1.00 98.69 247 LEU A N 1
ATOM 1871 C CA . LEU A 1 247 ? -0.339 -13.161 1.036 1.00 98.69 247 LEU A CA 1
ATOM 1872 C C . LEU A 1 247 ? -1.367 -13.231 -0.098 1.00 98.69 247 LEU A C 1
ATOM 1874 O O . LEU A 1 247 ? -2.437 -12.643 0.032 1.00 98.69 247 LEU A O 1
ATOM 1878 N N . ASP A 1 248 ? -1.096 -13.992 -1.158 1.00 97.69 248 ASP A N 1
ATOM 1879 C CA . ASP A 1 248 ? -2.008 -14.208 -2.287 1.00 97.69 248 ASP A CA 1
ATOM 1880 C C . ASP A 1 248 ? -3.315 -14.873 -1.828 1.00 97.69 248 ASP A C 1
ATOM 1882 O O . ASP A 1 248 ? -4.414 -14.428 -2.174 1.00 97.69 248 ASP A O 1
ATOM 1886 N N . ARG A 1 249 ? -3.230 -15.866 -0.933 1.00 96.62 249 ARG A N 1
ATOM 1887 C CA . ARG A 1 249 ? -4.415 -16.460 -0.301 1.00 96.62 249 ARG A CA 1
ATOM 1888 C C . ARG A 1 249 ? -5.199 -15.440 0.524 1.00 96.62 249 ARG A C 1
ATOM 1890 O O . ARG A 1 249 ? -6.423 -15.399 0.412 1.00 96.62 249 ARG A O 1
ATOM 1897 N N . ILE A 1 250 ? -4.530 -14.613 1.333 1.00 97.75 250 ILE A N 1
ATOM 1898 C CA . ILE A 1 250 ? -5.192 -13.554 2.116 1.00 97.75 250 ILE A CA 1
ATOM 1899 C C . ILE A 1 250 ? -5.852 -12.529 1.179 1.00 97.75 250 ILE A C 1
ATOM 1901 O O . ILE A 1 250 ? -6.972 -12.096 1.457 1.00 97.75 250 ILE A O 1
ATOM 1905 N N . ALA A 1 251 ? -5.215 -12.188 0.056 1.00 97.56 251 ALA A N 1
ATOM 1906 C CA . ALA A 1 251 ? -5.770 -11.313 -0.975 1.00 97.56 251 ALA A CA 1
ATOM 1907 C C . ALA A 1 251 ? -7.055 -11.898 -1.559 1.00 97.56 251 ALA A C 1
ATOM 1909 O O . ALA A 1 251 ? -8.118 -11.278 -1.466 1.00 97.56 251 ALA A O 1
ATOM 1910 N N . ARG A 1 252 ? -7.010 -13.156 -2.007 1.00 94.62 252 ARG A N 1
ATOM 1911 C CA . ARG A 1 252 ? -8.192 -13.881 -2.486 1.00 94.62 252 ARG A CA 1
ATOM 1912 C C . ARG A 1 252 ? -9.298 -13.962 -1.440 1.00 94.62 252 ARG A C 1
ATOM 1914 O O . ARG A 1 252 ? -10.465 -13.779 -1.784 1.00 94.62 252 ARG A O 1
ATOM 1921 N N . GLU A 1 253 ? -8.962 -14.217 -0.172 1.00 95.38 253 GLU A N 1
ATOM 1922 C CA . GLU A 1 253 ? -9.934 -14.247 0.929 1.00 95.38 253 GLU A CA 1
ATOM 1923 C C . GLU A 1 253 ? -10.682 -12.912 1.085 1.00 95.38 253 GLU A C 1
ATOM 1925 O O . GLU A 1 253 ? -11.871 -12.907 1.426 1.00 95.38 253 GLU A O 1
ATOM 1930 N N . ASN A 1 254 ? -10.007 -11.806 0.765 1.00 96.88 254 ASN A N 1
ATOM 1931 C CA . ASN A 1 254 ? -10.496 -10.437 0.891 1.00 96.88 254 ASN A CA 1
ATOM 1932 C C . ASN A 1 254 ? -10.922 -9.796 -0.437 1.00 96.88 254 ASN A C 1
ATOM 1934 O O . ASN A 1 254 ? -11.125 -8.587 -0.481 1.00 96.88 254 ASN A O 1
ATOM 1938 N N . ASN A 1 255 ? -11.118 -10.589 -1.499 1.00 95.88 255 ASN A N 1
ATOM 1939 C CA . ASN A 1 255 ? -11.535 -10.070 -2.808 1.00 95.88 255 ASN A CA 1
ATOM 1940 C C . ASN A 1 255 ? -10.560 -9.021 -3.389 1.00 95.88 255 ASN A C 1
ATOM 1942 O O . ASN A 1 255 ? -10.969 -8.091 -4.080 1.00 95.88 255 ASN A O 1
ATOM 1946 N N . VAL A 1 256 ? -9.268 -9.198 -3.104 1.00 97.06 256 VAL A N 1
ATOM 1947 C CA . VAL A 1 256 ? -8.158 -8.408 -3.639 1.00 97.06 256 VAL A CA 1
ATOM 1948 C C . VAL A 1 256 ? -7.298 -9.301 -4.533 1.00 97.06 256 VAL A C 1
ATOM 1950 O O . VAL A 1 256 ? -7.015 -10.449 -4.191 1.00 97.06 256 VAL A O 1
ATOM 1953 N N . THR A 1 257 ? -6.857 -8.765 -5.664 1.00 96.31 257 THR A N 1
ATOM 1954 C CA . THR A 1 257 ? -5.857 -9.370 -6.547 1.00 96.31 257 THR A CA 1
ATOM 1955 C C . THR A 1 257 ? -4.476 -8.836 -6.183 1.00 96.31 257 THR A C 1
ATOM 1957 O O . THR A 1 257 ? -4.277 -7.621 -6.155 1.00 96.31 257 THR A O 1
ATOM 1960 N N . LEU A 1 258 ? -3.529 -9.737 -5.905 1.00 97.69 258 LEU A N 1
ATOM 1961 C CA . LEU A 1 258 ? -2.147 -9.393 -5.571 1.00 97.69 258 LEU A CA 1
ATOM 1962 C C . LEU A 1 258 ? -1.273 -9.381 -6.830 1.00 97.69 258 LEU A C 1
ATOM 1964 O O . LEU A 1 258 ? -0.840 -10.432 -7.299 1.00 97.69 258 LEU A O 1
ATOM 1968 N N . VAL A 1 259 ? -1.035 -8.198 -7.387 1.00 97.94 259 VAL A N 1
ATOM 1969 C CA . VAL A 1 259 ? -0.262 -8.004 -8.617 1.00 97.94 259 VAL A CA 1
ATOM 1970 C C . VAL A 1 259 ? 1.229 -7.905 -8.269 1.00 97.94 259 VAL A C 1
ATOM 1972 O O . VAL A 1 259 ? 1.607 -6.987 -7.538 1.00 97.94 259 VAL A O 1
ATOM 1975 N N . PRO A 1 260 ? 2.092 -8.814 -8.760 1.00 98.00 260 PRO A N 1
ATOM 1976 C CA . PRO A 1 260 ? 3.533 -8.655 -8.609 1.00 98.00 260 PRO A CA 1
ATOM 1977 C C . PRO A 1 260 ? 4.038 -7.509 -9.487 1.00 98.00 260 PRO A C 1
ATOM 1979 O O . PRO A 1 260 ? 3.731 -7.486 -10.681 1.00 98.00 260 PRO A O 1
ATOM 1982 N N . GLY A 1 261 ? 4.798 -6.585 -8.901 1.00 97.12 261 GLY A N 1
ATOM 1983 C CA . GLY A 1 261 ? 5.534 -5.549 -9.617 1.00 97.12 261 GLY A CA 1
ATOM 1984 C C . GLY A 1 261 ? 7.015 -5.872 -9.724 1.00 97.12 261 GLY A C 1
ATOM 1985 O O . GLY A 1 261 ? 7.650 -6.157 -8.708 1.00 97.12 261 GLY A O 1
ATOM 1986 N N . PHE A 1 262 ? 7.492 -5.865 -10.968 1.00 94.88 262 PHE A N 1
ATOM 1987 C CA . PHE A 1 262 ? 8.879 -6.004 -11.384 1.00 94.88 262 PHE A CA 1
ATOM 1988 C C . PHE A 1 262 ? 9.274 -4.772 -12.193 1.00 94.88 262 PHE A C 1
ATOM 1990 O O . PHE A 1 262 ? 8.737 -4.575 -13.272 1.00 94.88 262 PHE A O 1
ATOM 1997 N N . GLU A 1 263 ? 10.221 -3.986 -11.720 1.00 93.50 263 GLU A N 1
ATOM 1998 C CA . GLU A 1 263 ? 10.722 -2.796 -12.390 1.00 93.50 263 GLU A CA 1
ATOM 1999 C C . GLU A 1 263 ? 11.631 -3.140 -13.559 1.00 93.50 263 GLU A C 1
ATOM 2001 O O . GLU A 1 263 ? 12.603 -3.884 -13.412 1.00 93.50 263 GLU A O 1
ATOM 2006 N N . LEU A 1 264 ? 11.310 -2.636 -14.746 1.00 94.44 264 LEU A N 1
ATOM 2007 C CA . LEU A 1 264 ? 12.083 -2.826 -15.964 1.00 94.44 264 LEU A CA 1
ATOM 2008 C C . LEU A 1 264 ? 11.847 -1.646 -16.931 1.00 94.44 264 LEU A C 1
ATOM 2010 O O . LEU A 1 264 ? 10.716 -1.206 -17.083 1.00 94.44 264 LEU A O 1
ATOM 2014 N N . PRO A 1 265 ? 12.865 -1.175 -17.672 1.00 93.81 265 PRO A N 1
ATOM 2015 C CA . PRO A 1 265 ? 14.276 -1.519 -17.543 1.00 93.81 265 PRO A CA 1
ATOM 2016 C C . PRO A 1 265 ? 15.034 -0.651 -16.529 1.00 93.81 265 PRO A C 1
ATOM 2018 O O . PRO A 1 265 ? 16.198 -0.949 -16.274 1.00 93.81 265 PRO A O 1
ATOM 2021 N N . ALA A 1 266 ? 14.433 0.421 -16.009 1.00 92.81 266 ALA A N 1
ATOM 2022 C CA . ALA A 1 266 ? 15.012 1.304 -14.995 1.00 92.81 266 ALA A CA 1
ATOM 2023 C C . ALA A 1 266 ? 14.712 0.801 -13.573 1.00 92.81 266 ALA A C 1
ATOM 2025 O O . ALA A 1 266 ? 14.027 -0.204 -13.411 1.00 92.81 266 ALA A O 1
ATOM 2026 N N . HIS A 1 267 ? 15.261 1.459 -12.545 1.00 92.06 267 HIS A N 1
ATOM 2027 C CA . HIS A 1 267 ? 15.075 1.061 -11.140 1.00 92.06 267 HIS A CA 1
ATOM 2028 C C . HIS A 1 267 ? 15.525 -0.377 -10.825 1.00 92.06 267 HIS A C 1
ATOM 2030 O O . HIS A 1 267 ? 14.991 -1.056 -9.956 1.00 92.06 267 HIS A O 1
ATOM 2036 N N . VAL A 1 268 ? 16.564 -0.867 -11.503 1.00 90.38 268 VAL A N 1
ATOM 2037 C CA . VAL A 1 268 ? 16.966 -2.286 -11.448 1.00 90.38 268 VAL A CA 1
ATOM 2038 C C . VAL A 1 268 ? 18.321 -2.537 -10.800 1.00 90.38 268 VAL A C 1
ATOM 2040 O O . VAL A 1 268 ? 18.864 -3.634 -10.931 1.00 90.38 268 VAL A O 1
ATOM 2043 N N . SER A 1 269 ? 18.877 -1.563 -10.080 1.00 84.81 269 SER A N 1
ATOM 2044 C CA . SER A 1 269 ? 20.249 -1.612 -9.555 1.00 84.81 269 SER A CA 1
ATOM 2045 C C . SER A 1 269 ? 20.655 -2.937 -8.888 1.00 84.81 269 SER A C 1
ATOM 2047 O O . SER A 1 269 ? 21.734 -3.430 -9.216 1.00 84.81 269 SER A O 1
ATOM 2049 N N . PRO A 1 270 ? 19.847 -3.574 -8.009 1.00 82.38 270 PRO A N 1
ATOM 2050 C CA . PRO A 1 270 ? 20.229 -4.850 -7.399 1.00 82.38 270 PRO A CA 1
ATOM 2051 C C . PRO A 1 270 ? 20.369 -5.975 -8.429 1.00 82.38 270 PRO A C 1
ATOM 2053 O O . PRO A 1 270 ? 21.320 -6.753 -8.381 1.00 82.38 270 PRO A O 1
ATOM 2056 N N . LYS A 1 271 ? 19.453 -6.031 -9.403 1.00 87.88 271 LYS A N 1
ATOM 2057 C CA . LYS A 1 271 ? 19.498 -7.006 -10.497 1.00 87.88 271 LYS A CA 1
ATOM 2058 C C . LYS A 1 271 ? 20.671 -6.700 -11.431 1.00 87.88 271 LYS A C 1
ATOM 2060 O O . LYS A 1 271 ? 21.419 -7.609 -11.774 1.00 87.88 271 LYS A O 1
ATOM 2065 N N . SER A 1 272 ? 20.875 -5.434 -11.798 1.00 86.31 272 SER A N 1
ATOM 2066 C CA . SER A 1 272 ? 22.010 -5.008 -12.623 1.00 86.31 272 SER A CA 1
ATOM 2067 C C . SER A 1 272 ? 23.331 -5.406 -11.985 1.00 86.31 272 SER A C 1
ATOM 2069 O O . SER A 1 272 ? 24.145 -6.046 -12.642 1.00 86.31 272 SER A O 1
ATOM 2071 N N . ALA A 1 273 ? 23.507 -5.102 -10.697 1.00 79.62 273 ALA A N 1
ATOM 2072 C CA . ALA A 1 273 ? 24.718 -5.409 -9.952 1.00 79.62 273 ALA A CA 1
ATOM 2073 C C . ALA A 1 273 ? 24.945 -6.920 -9.825 1.00 79.62 273 ALA A C 1
ATOM 2075 O O . ALA A 1 273 ? 26.058 -7.383 -10.057 1.00 79.62 273 ALA A O 1
ATOM 2076 N N . TYR A 1 274 ? 23.901 -7.692 -9.506 1.00 81.81 274 TYR A N 1
ATOM 2077 C CA . TYR A 1 274 ? 24.008 -9.143 -9.332 1.00 81.81 274 TYR A CA 1
ATOM 2078 C C . TYR A 1 274 ? 24.309 -9.876 -10.645 1.00 81.81 274 TYR A C 1
ATOM 2080 O O . TYR A 1 274 ? 25.144 -10.777 -10.686 1.00 81.81 274 TYR A O 1
ATOM 2088 N N . PHE A 1 275 ? 23.628 -9.506 -11.733 1.00 83.88 275 PHE A N 1
ATOM 2089 C CA . PHE A 1 275 ? 23.794 -10.162 -13.034 1.00 83.88 275 PHE A CA 1
ATOM 2090 C C . PHE A 1 275 ? 24.880 -9.528 -13.903 1.00 83.88 275 PHE A C 1
ATOM 2092 O O . PHE A 1 275 ? 25.204 -10.087 -14.956 1.00 83.88 275 PHE A O 1
ATOM 2099 N N . HIS A 1 276 ? 25.441 -8.400 -13.471 1.00 80.88 276 HIS A N 1
AT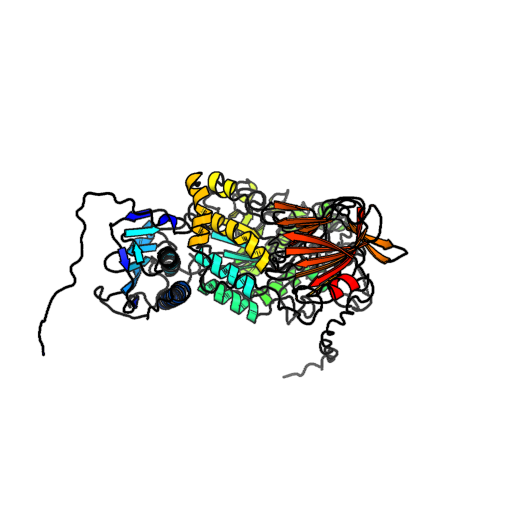OM 2100 C CA . HIS A 1 276 ? 26.360 -7.557 -14.231 1.00 80.88 276 HIS A CA 1
ATOM 2101 C C . HIS A 1 276 ? 25.809 -7.208 -15.619 1.00 80.88 276 HIS A C 1
ATOM 2103 O O . HIS A 1 276 ? 26.404 -7.528 -16.651 1.00 80.88 276 HIS A O 1
ATOM 2109 N N . ILE A 1 277 ? 24.602 -6.646 -15.621 1.00 86.81 277 ILE A N 1
ATOM 2110 C CA . ILE A 1 277 ? 23.852 -6.251 -16.819 1.00 86.81 277 ILE A CA 1
ATOM 2111 C C . ILE A 1 277 ? 23.383 -4.797 -16.742 1.00 86.81 277 ILE A C 1
ATOM 2113 O O . ILE A 1 277 ? 22.409 -4.451 -17.400 1.00 86.81 277 ILE A O 1
ATOM 2117 N N . GLY A 1 278 ? 24.022 -3.948 -15.939 1.00 88.88 278 GLY A N 1
ATOM 2118 C CA . GLY A 1 278 ? 23.721 -2.519 -15.901 1.00 88.88 278 GLY A CA 1
ATOM 2119 C C . GLY A 1 278 ? 24.191 -1.798 -17.165 1.00 88.88 278 GLY A C 1
ATOM 2120 O O . GLY A 1 278 ? 25.161 -2.195 -17.811 1.00 88.88 278 GLY A O 1
ATOM 2121 N N . MET A 1 279 ? 23.532 -0.699 -17.532 1.00 87.12 279 MET A N 1
ATOM 2122 C CA . MET A 1 279 ? 23.984 0.168 -18.627 1.00 87.12 279 MET A CA 1
ATOM 2123 C C . MET A 1 279 ? 25.389 0.730 -18.370 1.00 87.12 279 MET A C 1
ATOM 2125 O O . MET A 1 279 ? 26.091 1.014 -19.335 1.00 87.12 279 MET A O 1
ATOM 2129 N N . ALA A 1 280 ? 25.813 0.922 -17.116 1.00 80.69 280 ALA A N 1
ATOM 2130 C CA . ALA A 1 280 ? 27.149 1.422 -16.792 1.00 80.69 280 ALA A CA 1
ATOM 2131 C C . ALA A 1 280 ? 28.192 0.325 -16.541 1.00 80.69 280 ALA A C 1
ATOM 2133 O O . ALA A 1 280 ? 29.379 0.655 -16.422 1.00 80.69 280 ALA A O 1
ATOM 2134 N N . ASP A 1 281 ? 27.794 -0.950 -16.541 1.00 74.69 281 ASP A N 1
ATOM 2135 C CA . ASP A 1 281 ? 28.732 -2.062 -16.480 1.00 74.69 281 ASP A CA 1
ATOM 2136 C C . ASP A 1 281 ? 29.648 -2.008 -17.704 1.00 74.69 281 ASP A C 1
ATOM 2138 O O . ASP A 1 281 ? 29.224 -2.159 -18.850 1.00 74.69 281 ASP A O 1
ATOM 2142 N N . GLY A 1 282 ? 30.929 -1.739 -17.458 1.00 64.75 282 GLY A N 1
ATOM 2143 C CA . GLY A 1 282 ? 31.980 -1.823 -18.466 1.00 64.75 282 GLY A CA 1
ATOM 2144 C C . GLY A 1 282 ? 32.540 -3.242 -18.599 1.00 64.75 282 GLY A C 1
ATOM 2145 O O . GLY A 1 282 ? 32.193 -4.128 -17.812 1.00 64.75 282 GLY A O 1
ATOM 2146 N N . PRO A 1 283 ? 33.479 -3.465 -19.535 1.00 60.44 283 PRO A N 1
ATOM 2147 C CA . PRO A 1 283 ? 34.281 -4.685 -19.580 1.00 60.44 283 PRO A CA 1
ATOM 2148 C C . PRO A 1 283 ? 35.209 -4.723 -18.352 1.00 60.44 283 PRO A C 1
ATOM 2150 O O . PRO A 1 283 ? 36.353 -4.274 -18.399 1.00 60.44 283 PRO A O 1
ATOM 2153 N N . ARG A 1 284 ? 34.704 -5.172 -17.202 1.00 57.38 284 ARG A N 1
ATOM 2154 C CA . ARG A 1 284 ? 35.510 -5.387 -15.994 1.00 57.38 284 ARG A CA 1
ATOM 2155 C C . ARG A 1 284 ? 35.781 -6.877 -15.860 1.00 57.38 284 ARG A C 1
ATOM 2157 O O . ARG A 1 284 ? 34.858 -7.639 -15.605 1.00 57.38 284 ARG A O 1
ATOM 2164 N N . GLU A 1 285 ? 37.043 -7.270 -16.014 1.00 52.16 285 GLU A N 1
ATOM 2165 C CA . GLU A 1 285 ? 37.447 -8.681 -15.974 1.00 52.16 285 GLU A CA 1
ATOM 2166 C C . GLU A 1 285 ? 37.371 -9.284 -14.559 1.00 52.16 285 GLU A C 1
ATOM 2168 O O . GLU A 1 285 ? 37.108 -10.474 -14.429 1.00 52.16 285 GLU A O 1
ATOM 2173 N N . VAL A 1 286 ? 37.561 -8.493 -13.490 1.00 51.09 286 VAL A N 1
ATOM 2174 C CA . VAL A 1 286 ? 37.608 -9.007 -12.106 1.00 51.09 286 VAL A CA 1
ATOM 2175 C C . VAL A 1 286 ? 37.083 -7.974 -11.102 1.00 51.09 286 VAL A C 1
ATOM 2177 O O . VAL A 1 286 ? 37.574 -6.844 -11.050 1.00 51.09 286 VAL A O 1
ATOM 2180 N N . GLU A 1 287 ? 36.136 -8.369 -10.247 1.00 47.59 287 GLU A N 1
ATOM 2181 C CA . GLU A 1 287 ? 35.834 -7.645 -9.005 1.00 47.59 287 GLU A CA 1
ATOM 2182 C C . GLU A 1 287 ? 36.637 -8.244 -7.839 1.00 47.59 287 GLU A C 1
ATOM 2184 O O . GLU A 1 287 ? 36.618 -9.468 -7.650 1.00 47.59 287 GLU A O 1
ATOM 2189 N N . PRO A 1 288 ? 37.330 -7.422 -7.026 1.00 41.62 288 PRO A N 1
ATOM 2190 C CA . PRO A 1 288 ? 38.011 -7.905 -5.832 1.00 41.62 288 PRO A CA 1
ATOM 2191 C C . PRO A 1 288 ? 37.032 -8.620 -4.887 1.00 41.62 288 PRO A C 1
ATOM 2193 O O . PRO A 1 288 ? 36.225 -7.985 -4.218 1.00 41.62 288 PRO A O 1
ATOM 2196 N N . GLY A 1 289 ? 37.123 -9.950 -4.828 1.00 44.62 289 GLY A N 1
ATOM 2197 C CA . GLY A 1 289 ? 36.291 -10.798 -3.966 1.00 44.62 289 GLY A CA 1
ATOM 2198 C C . GLY A 1 289 ? 35.167 -11.574 -4.662 1.00 44.62 289 GLY A C 1
ATOM 2199 O O . GLY A 1 289 ? 34.598 -12.444 -4.009 1.00 44.62 289 GLY A O 1
ATOM 2200 N N . PHE A 1 290 ? 34.888 -11.337 -5.953 1.00 42.19 290 PHE A N 1
ATOM 2201 C CA . PHE A 1 290 ? 33.754 -11.962 -6.667 1.00 42.19 290 PHE A CA 1
ATOM 2202 C C . PHE A 1 290 ? 34.116 -12.745 -7.953 1.00 42.19 290 PHE A C 1
ATOM 2204 O O . PHE A 1 290 ? 33.247 -13.394 -8.524 1.00 42.19 290 PHE A O 1
ATOM 2211 N N . GLY A 1 291 ? 35.392 -12.797 -8.363 1.00 47.53 291 GLY A N 1
ATOM 2212 C CA . GLY A 1 291 ? 35.858 -13.645 -9.481 1.00 47.53 291 GLY A CA 1
ATOM 2213 C C . GLY A 1 291 ? 35.679 -13.034 -10.881 1.00 47.53 291 GLY A C 1
ATOM 2214 O O . GLY A 1 291 ? 35.413 -11.837 -11.005 1.00 47.53 291 GLY A O 1
ATOM 2215 N N . GLU A 1 292 ? 35.897 -13.844 -11.928 1.00 51.62 292 GLU A N 1
ATOM 2216 C CA . GLU A 1 292 ? 35.699 -13.451 -13.336 1.00 51.62 292 GLU A CA 1
ATOM 2217 C C . GLU A 1 292 ? 34.215 -13.176 -13.620 1.00 51.62 292 GLU A C 1
ATOM 2219 O O . GLU A 1 292 ? 33.352 -13.998 -13.302 1.00 51.62 292 GLU A O 1
ATOM 2224 N N . ARG A 1 293 ? 33.913 -12.023 -14.230 1.00 62.97 293 ARG A N 1
ATOM 2225 C CA . ARG A 1 293 ? 32.540 -11.609 -14.551 1.00 62.97 293 ARG A CA 1
ATOM 2226 C C . ARG A 1 293 ? 32.203 -11.904 -16.016 1.00 62.97 293 ARG A C 1
ATOM 2228 O O . ARG A 1 293 ? 32.773 -11.288 -16.912 1.00 62.97 293 ARG A O 1
ATOM 2235 N N . ASP A 1 294 ? 31.208 -12.752 -16.277 1.00 67.81 294 ASP A N 1
ATOM 2236 C CA . ASP A 1 294 ? 30.565 -12.813 -17.600 1.00 67.81 294 ASP A CA 1
ATOM 2237 C C . ASP A 1 294 ? 29.478 -11.732 -17.693 1.00 67.81 294 ASP A C 1
ATOM 2239 O O . ASP A 1 294 ? 28.295 -11.989 -17.457 1.00 67.81 294 ASP A O 1
ATOM 2243 N N . THR A 1 295 ? 29.883 -10.487 -17.950 1.00 67.94 295 THR A N 1
ATOM 2244 C CA . THR A 1 295 ? 28.959 -9.341 -18.055 1.00 67.94 295 THR A CA 1
ATOM 2245 C C . THR A 1 295 ? 28.293 -9.252 -19.432 1.00 67.94 295 THR A C 1
ATOM 2247 O O . THR A 1 295 ? 27.218 -8.674 -19.577 1.00 67.94 295 THR A O 1
ATOM 2250 N N . GLY A 1 296 ? 28.919 -9.801 -20.479 1.00 71.06 296 GLY A N 1
ATOM 2251 C CA . GLY A 1 296 ? 28.568 -9.494 -21.872 1.00 71.06 296 GLY A CA 1
ATOM 2252 C C . GLY A 1 296 ? 28.758 -8.011 -22.249 1.00 71.06 296 GLY A C 1
ATOM 2253 O O . GLY A 1 296 ? 28.342 -7.593 -23.333 1.00 71.06 296 GLY A O 1
ATOM 2254 N N . ALA A 1 297 ? 29.366 -7.210 -21.367 1.00 74.75 297 ALA A N 1
ATOM 2255 C CA . ALA A 1 297 ? 29.640 -5.800 -21.587 1.00 74.75 297 ALA A CA 1
ATOM 2256 C C . ALA A 1 297 ? 30.975 -5.598 -22.314 1.00 74.75 297 ALA A C 1
ATOM 2258 O O . ALA A 1 297 ? 31.976 -6.274 -22.078 1.00 74.75 297 ALA A O 1
ATOM 2259 N N . THR A 1 298 ? 30.982 -4.618 -23.199 1.00 77.44 298 THR A N 1
ATOM 2260 C CA . THR A 1 298 ? 32.050 -4.220 -24.107 1.00 77.44 298 THR A CA 1
ATOM 2261 C C . THR A 1 298 ? 32.082 -2.694 -24.137 1.00 77.44 298 THR A C 1
ATOM 2263 O O . THR A 1 298 ? 31.062 -2.053 -23.882 1.00 77.44 298 THR A O 1
ATOM 2266 N N . PRO A 1 299 ? 33.196 -2.061 -24.531 1.00 77.00 299 PRO A N 1
ATOM 2267 C CA . PRO A 1 299 ? 33.211 -0.610 -24.718 1.00 77.00 299 PRO A CA 1
ATOM 2268 C C . PRO A 1 299 ? 32.134 -0.098 -25.696 1.00 77.00 299 PRO A C 1
ATOM 2270 O O . PRO A 1 299 ? 31.778 1.075 -25.647 1.00 77.00 299 PRO A O 1
ATOM 2273 N N . GLN A 1 300 ? 31.624 -0.960 -26.585 1.00 84.75 300 GLN A N 1
ATOM 2274 C CA . GLN A 1 300 ? 30.626 -0.638 -27.607 1.00 84.75 300 GLN A CA 1
ATOM 2275 C C . GLN A 1 300 ? 29.172 -0.793 -27.135 1.00 84.75 300 GLN A C 1
ATOM 2277 O O . GLN A 1 300 ? 28.272 -0.384 -27.862 1.00 84.75 300 GLN A O 1
ATOM 2282 N N . ASN A 1 301 ? 28.918 -1.360 -25.952 1.00 85.25 301 ASN A N 1
ATOM 2283 C CA . ASN A 1 301 ? 27.569 -1.520 -25.399 1.00 85.25 301 ASN A CA 1
ATOM 2284 C C . ASN A 1 301 ? 27.486 -1.080 -23.925 1.00 85.25 301 ASN A C 1
ATOM 2286 O O . ASN A 1 301 ? 26.705 -1.638 -23.163 1.00 85.25 301 ASN A O 1
ATOM 2290 N N . THR A 1 302 ? 28.250 -0.056 -23.533 1.00 86.44 302 THR A N 1
ATOM 2291 C CA . THR A 1 302 ? 28.237 0.522 -22.177 1.00 86.44 302 THR A CA 1
ATOM 2292 C C . THR A 1 302 ? 28.006 2.036 -22.223 1.00 86.44 302 THR A C 1
ATOM 2294 O O . THR A 1 302 ? 28.536 2.746 -23.075 1.00 86.44 302 THR A O 1
ATOM 2297 N N . CYS A 1 303 ? 27.253 2.544 -21.252 1.00 86.12 303 CYS A N 1
ATOM 2298 C CA . CYS A 1 303 ? 26.847 3.935 -21.070 1.00 86.12 303 CYS A CA 1
ATOM 2299 C C . CYS A 1 303 ? 27.209 4.471 -19.673 1.00 86.12 303 CYS A C 1
ATOM 2301 O O . CYS A 1 303 ? 26.386 5.081 -18.985 1.00 86.12 303 CYS A O 1
ATOM 2303 N N . GLN A 1 304 ? 28.460 4.267 -19.253 1.00 83.00 304 GLN A N 1
ATOM 2304 C CA . GLN A 1 304 ? 28.971 4.742 -17.964 1.00 83.00 304 GLN A CA 1
ATOM 2305 C C . GLN A 1 304 ? 28.796 6.265 -17.813 1.00 83.00 304 GLN A C 1
ATOM 2307 O O . GLN A 1 304 ? 29.165 7.030 -18.704 1.00 83.00 304 GLN A O 1
ATOM 2312 N N . GLY A 1 305 ? 28.221 6.707 -16.688 1.00 80.12 305 GLY A N 1
ATOM 2313 C CA . GLY A 1 305 ? 27.906 8.118 -16.419 1.00 80.12 305 GLY A CA 1
ATOM 2314 C C . GLY A 1 305 ? 26.649 8.655 -17.124 1.00 80.12 305 GLY A C 1
ATOM 2315 O O . GLY A 1 305 ? 26.297 9.821 -16.941 1.00 80.12 305 GLY A O 1
ATOM 2316 N N . TYR A 1 306 ? 25.951 7.824 -17.906 1.00 82.31 306 TYR A N 1
ATOM 2317 C CA . TYR A 1 306 ? 24.701 8.189 -18.588 1.00 82.31 306 TYR A CA 1
ATOM 2318 C C . TYR A 1 306 ? 23.461 7.472 -18.036 1.00 82.31 306 TYR A C 1
ATOM 2320 O O . TYR A 1 306 ? 22.361 7.794 -18.463 1.00 82.31 306 TYR A O 1
ATOM 2328 N N . SER A 1 307 ? 23.622 6.530 -17.103 1.00 78.19 307 SER A N 1
ATOM 2329 C CA . SER A 1 307 ? 22.529 5.755 -16.495 1.00 78.19 307 SER A CA 1
ATOM 2330 C C . SER A 1 307 ? 22.558 5.839 -14.962 1.00 78.19 307 SER A C 1
ATOM 2332 O O . SER A 1 307 ? 22.435 4.833 -14.271 1.00 78.19 307 SER A O 1
ATOM 2334 N N . TYR A 1 308 ? 22.763 7.031 -14.409 1.00 67.56 308 TYR A N 1
ATOM 2335 C CA . TYR A 1 308 ? 22.873 7.183 -12.961 1.00 67.56 308 TYR A CA 1
ATOM 2336 C C . TYR A 1 308 ? 21.528 7.489 -12.302 1.00 67.56 308 TYR A C 1
ATOM 2338 O O . TYR A 1 308 ? 20.729 8.272 -12.817 1.00 67.56 308 TYR A O 1
ATOM 2346 N N . SER A 1 309 ? 21.325 6.909 -11.125 1.00 67.81 309 SER A N 1
ATOM 2347 C CA . SER A 1 309 ? 20.338 7.356 -10.147 1.00 67.81 309 SER A CA 1
ATOM 2348 C C . SER A 1 309 ? 21.005 8.171 -9.046 1.00 67.81 309 SER A C 1
ATOM 2350 O O . SER A 1 309 ? 22.195 8.483 -9.094 1.00 67.81 309 SER A O 1
ATOM 2352 N N . HIS A 1 310 ? 20.242 8.488 -8.002 1.00 59.97 310 HIS A N 1
ATOM 2353 C CA . HIS A 1 310 ? 20.809 9.012 -6.766 1.00 59.97 310 HIS A CA 1
ATOM 2354 C C . HIS A 1 310 ? 21.703 7.982 -6.032 1.00 59.97 310 HIS A C 1
ATOM 2356 O O . HIS A 1 310 ? 22.449 8.367 -5.133 1.00 59.97 310 HIS A O 1
ATOM 2362 N N . LEU A 1 311 ? 21.674 6.697 -6.424 1.00 62.09 311 LEU A N 1
ATOM 2363 C CA . LEU A 1 311 ? 22.375 5.602 -5.743 1.00 62.09 311 LEU A CA 1
ATOM 2364 C C . LEU A 1 311 ? 23.581 5.056 -6.509 1.00 62.09 311 LEU A C 1
ATOM 2366 O O . LEU A 1 311 ? 24.627 4.833 -5.900 1.00 62.09 311 LEU A O 1
ATOM 2370 N N . THR A 1 312 ? 23.443 4.827 -7.816 1.00 67.94 312 THR A N 1
ATOM 2371 C CA . THR A 1 312 ? 24.443 4.111 -8.624 1.00 67.94 312 THR A CA 1
ATOM 2372 C C . THR A 1 312 ? 24.334 4.435 -10.111 1.00 67.94 312 THR A C 1
ATOM 2374 O O . THR A 1 312 ? 23.292 4.893 -10.575 1.00 67.94 312 THR A O 1
ATOM 2377 N N . ASP A 1 313 ? 25.402 4.144 -10.854 1.00 71.06 313 ASP A N 1
ATOM 2378 C CA . ASP A 1 313 ? 25.459 4.217 -12.315 1.00 71.06 313 ASP A CA 1
ATOM 2379 C C . ASP A 1 313 ? 24.762 3.017 -13.008 1.00 71.06 313 ASP A C 1
ATOM 2381 O O . ASP A 1 313 ? 24.511 3.066 -14.210 1.00 71.06 313 ASP A O 1
ATOM 2385 N N . ASP A 1 314 ? 24.414 1.951 -12.273 1.00 77.38 314 ASP A N 1
ATOM 2386 C CA . ASP A 1 314 ? 23.788 0.720 -12.806 1.00 77.38 314 ASP A CA 1
ATOM 2387 C C . ASP A 1 314 ? 22.257 0.688 -12.661 1.00 77.38 314 ASP A C 1
ATOM 2389 O O . ASP A 1 314 ? 21.635 -0.368 -12.526 1.00 77.38 314 ASP A O 1
ATOM 2393 N N . PHE A 1 315 ? 21.640 1.866 -12.695 1.00 85.12 315 PHE A N 1
ATOM 2394 C CA . PHE A 1 315 ? 20.208 2.049 -12.465 1.00 85.12 315 PHE A CA 1
ATOM 2395 C C . PHE A 1 315 ? 19.303 1.394 -13.515 1.00 85.12 315 PHE A C 1
ATOM 2397 O O . PHE A 1 315 ? 18.186 1.001 -13.189 1.00 85.12 315 PHE A O 1
ATOM 2404 N N . THR A 1 316 ? 19.788 1.263 -14.751 1.00 91.06 316 THR A N 1
ATOM 2405 C CA . THR A 1 316 ? 19.030 0.736 -15.895 1.00 91.06 316 THR A CA 1
ATOM 2406 C C . THR A 1 316 ? 19.703 -0.522 -16.421 1.00 91.06 316 THR A C 1
ATOM 2408 O O . THR A 1 316 ? 20.934 -0.571 -16.500 1.00 91.06 316 THR A O 1
ATOM 2411 N N . PHE A 1 317 ? 18.926 -1.520 -16.833 1.00 92.50 317 PHE A N 1
ATOM 2412 C CA . PHE A 1 317 ? 19.434 -2.678 -17.561 1.00 92.50 317 PHE A CA 1
ATOM 2413 C C . PHE A 1 317 ? 20.049 -2.278 -18.896 1.00 92.50 317 PHE A C 1
ATOM 2415 O O . PHE A 1 317 ? 19.580 -1.377 -19.588 1.00 92.50 317 PHE A O 1
ATOM 2422 N N . ASN A 1 318 ? 21.086 -3.008 -19.288 1.00 91.38 318 ASN A N 1
ATOM 2423 C CA . ASN A 1 318 ? 21.760 -2.850 -20.556 1.00 91.38 318 ASN A CA 1
ATOM 2424 C C . ASN A 1 318 ? 20.881 -3.349 -21.704 1.00 91.38 318 ASN A C 1
ATOM 2426 O O . ASN A 1 318 ? 20.919 -4.524 -22.065 1.00 91.38 318 ASN A O 1
ATOM 2430 N N . LEU A 1 319 ? 20.120 -2.432 -22.297 1.00 92.19 319 LEU A N 1
ATOM 2431 C CA . LEU A 1 319 ? 19.179 -2.720 -23.382 1.00 92.19 319 LEU A CA 1
ATOM 2432 C C . LEU A 1 319 ? 19.852 -3.219 -24.672 1.00 92.19 319 LEU A C 1
ATOM 2434 O O . LEU A 1 319 ? 19.197 -3.793 -25.534 1.00 92.19 319 LEU A O 1
ATOM 2438 N N . MET A 1 320 ? 21.164 -3.013 -24.815 1.00 91.12 320 MET A N 1
ATOM 2439 C CA . MET A 1 320 ? 21.953 -3.508 -25.951 1.00 91.12 320 MET A CA 1
ATOM 2440 C C . MET A 1 320 ? 22.493 -4.926 -25.708 1.00 91.12 320 MET A C 1
ATOM 2442 O O . MET A 1 320 ? 23.109 -5.519 -26.596 1.00 91.12 320 MET A O 1
ATOM 2446 N N . ASN A 1 321 ? 22.324 -5.462 -24.496 1.00 89.19 321 ASN A N 1
ATOM 2447 C CA . ASN A 1 321 ? 22.818 -6.770 -24.103 1.00 89.19 321 ASN A CA 1
ATOM 2448 C C . ASN A 1 321 ? 21.653 -7.775 -24.036 1.00 89.19 321 ASN A C 1
ATOM 2450 O O . ASN A 1 321 ? 20.815 -7.680 -23.136 1.00 89.19 321 ASN A O 1
ATOM 2454 N N . PRO A 1 322 ? 21.612 -8.805 -24.905 1.00 88.69 322 PRO A N 1
ATOM 2455 C CA . PRO A 1 322 ? 20.529 -9.793 -24.904 1.00 88.69 322 PRO A CA 1
ATOM 2456 C C . PRO A 1 322 ? 20.424 -10.582 -23.587 1.00 88.69 322 PRO A C 1
ATOM 2458 O O . PRO A 1 322 ? 19.386 -11.181 -23.298 1.00 88.69 322 PRO A O 1
ATOM 2461 N N . LYS A 1 323 ? 21.470 -10.567 -22.747 1.00 89.44 323 LYS A N 1
ATOM 2462 C CA . LYS A 1 323 ? 21.425 -11.130 -21.394 1.00 89.44 323 LYS A CA 1
ATOM 2463 C C . LYS A 1 323 ? 20.351 -10.464 -20.525 1.00 89.44 323 LYS A C 1
ATOM 2465 O O . LYS A 1 323 ? 19.753 -11.162 -19.712 1.00 89.44 323 LYS A O 1
ATOM 2470 N N . ALA A 1 324 ? 20.057 -9.174 -20.713 1.00 92.31 324 ALA A N 1
ATOM 2471 C CA . ALA A 1 324 ? 19.032 -8.467 -19.939 1.00 92.31 324 ALA A CA 1
ATOM 2472 C C . ALA A 1 324 ? 17.625 -9.053 -20.162 1.00 92.31 324 ALA A C 1
ATOM 2474 O O . ALA A 1 324 ? 16.894 -9.313 -19.203 1.00 92.31 324 ALA A O 1
ATOM 2475 N N . LEU A 1 325 ? 17.271 -9.355 -21.414 1.00 94.56 325 LEU A N 1
ATOM 2476 C CA . LEU A 1 325 ? 16.005 -10.011 -21.763 1.00 94.56 325 LEU A CA 1
ATOM 2477 C C . LEU A 1 325 ? 15.930 -11.432 -21.212 1.00 94.56 325 LEU A C 1
ATOM 2479 O O . LEU A 1 325 ? 14.904 -11.835 -20.669 1.00 94.56 325 LEU A O 1
ATOM 2483 N N . LYS A 1 326 ? 17.035 -12.181 -21.305 1.00 93.62 326 LYS A N 1
ATOM 2484 C CA . LYS A 1 326 ? 17.121 -13.536 -20.752 1.00 93.62 326 LYS A CA 1
ATOM 2485 C C . LYS A 1 326 ? 16.935 -13.538 -19.232 1.00 93.62 326 LYS A C 1
ATOM 2487 O O . LYS A 1 326 ? 16.188 -14.362 -18.718 1.00 93.62 326 LYS A O 1
ATOM 2492 N N . VAL A 1 327 ? 17.590 -12.624 -18.514 1.00 92.25 327 VAL A N 1
ATOM 2493 C CA . VAL A 1 327 ? 17.426 -12.489 -17.058 1.00 92.25 327 VAL A CA 1
ATOM 2494 C C . VAL A 1 327 ? 15.988 -12.108 -16.716 1.00 92.25 327 VAL A C 1
ATOM 2496 O O . VAL A 1 327 ? 15.410 -12.705 -15.812 1.00 92.25 327 VAL A O 1
ATOM 2499 N N . SER A 1 328 ? 15.379 -11.189 -17.470 1.00 95.56 328 SER A N 1
ATOM 2500 C CA . SER A 1 328 ? 13.963 -10.832 -17.299 1.00 95.56 328 SER A CA 1
ATOM 2501 C C . SER A 1 328 ? 13.060 -12.063 -17.442 1.00 95.56 328 SER A C 1
ATOM 2503 O O . SER A 1 328 ? 12.238 -12.326 -16.566 1.00 95.56 328 SER A O 1
ATOM 2505 N N . GLN A 1 329 ? 13.291 -12.894 -18.464 1.00 96.00 329 GLN A N 1
ATOM 2506 C CA . GLN A 1 329 ? 12.561 -14.149 -18.655 1.00 96.00 329 GLN A CA 1
ATOM 2507 C C . GLN A 1 329 ? 12.738 -15.114 -17.485 1.00 96.00 329 GLN A C 1
ATOM 2509 O O . GLN A 1 329 ? 11.756 -15.653 -16.977 1.00 96.00 329 GLN A O 1
ATOM 2514 N N . GLU A 1 330 ? 13.978 -15.326 -17.041 1.00 95.12 330 GLU A N 1
ATOM 2515 C CA . GLU A 1 330 ? 14.286 -16.248 -15.950 1.00 95.12 330 GLU A CA 1
ATOM 2516 C C . GLU A 1 330 ? 13.640 -15.815 -14.622 1.00 95.12 330 GLU A C 1
ATOM 2518 O O . GLU A 1 330 ? 13.167 -16.674 -13.875 1.00 95.12 330 GLU A O 1
ATOM 2523 N N . MET A 1 331 ? 13.567 -14.506 -14.353 1.00 94.62 331 MET A N 1
ATOM 2524 C CA . MET A 1 331 ? 12.866 -13.948 -13.189 1.00 94.62 331 MET A CA 1
ATOM 2525 C C . MET A 1 331 ? 11.357 -14.175 -13.273 1.00 94.62 331 MET A C 1
ATOM 2527 O O . MET A 1 331 ? 10.735 -14.629 -12.309 1.00 94.62 331 MET A O 1
ATOM 2531 N N . LEU A 1 332 ? 10.762 -13.903 -14.438 1.00 96.50 332 LEU A N 1
ATOM 2532 C CA . LEU A 1 332 ? 9.338 -14.139 -14.664 1.00 96.50 332 LEU A CA 1
ATOM 2533 C C . LEU A 1 332 ? 8.992 -15.635 -14.560 1.00 96.50 332 LEU A C 1
ATOM 2535 O O . LEU A 1 332 ? 7.946 -15.986 -14.014 1.00 96.50 332 LEU A O 1
ATOM 2539 N N . ASP A 1 333 ? 9.854 -16.528 -15.049 1.00 97.06 333 ASP A N 1
ATOM 2540 C CA . ASP A 1 333 ? 9.672 -17.981 -14.944 1.00 97.06 333 ASP A CA 1
ATOM 2541 C C . ASP A 1 333 ? 9.695 -18.469 -13.486 1.00 97.06 333 ASP A C 1
ATOM 2543 O O . ASP A 1 333 ? 8.919 -19.354 -13.116 1.00 97.06 333 ASP A O 1
ATOM 2547 N N . GLU A 1 334 ? 10.561 -17.897 -12.647 1.00 96.62 334 GLU A N 1
ATOM 2548 C CA . GLU A 1 334 ? 10.702 -18.300 -11.247 1.00 96.62 334 GLU A CA 1
ATOM 2549 C C . GLU A 1 334 ? 9.572 -17.775 -10.355 1.00 96.62 334 GLU A C 1
ATOM 2551 O O . GLU A 1 334 ? 9.011 -18.535 -9.555 1.00 96.62 334 GLU A O 1
ATOM 2556 N N . PHE A 1 335 ? 9.237 -16.487 -10.479 1.00 97.31 335 PHE A N 1
ATOM 2557 C CA . PHE A 1 335 ? 8.398 -15.805 -9.493 1.00 97.31 335 PHE A CA 1
ATOM 2558 C C . PHE A 1 335 ? 6.922 -15.733 -9.857 1.00 97.31 335 PHE A C 1
ATOM 2560 O O . PHE A 1 335 ? 6.083 -15.801 -8.959 1.00 97.31 335 PHE A O 1
ATOM 2567 N N . LEU A 1 336 ? 6.556 -15.639 -11.141 1.00 97.19 336 LEU A N 1
ATOM 2568 C CA . LEU A 1 336 ? 5.139 -15.572 -11.517 1.00 97.19 336 LEU A CA 1
ATOM 2569 C C . LEU A 1 336 ? 4.303 -16.748 -10.983 1.00 97.19 336 LEU A C 1
ATOM 2571 O O . LEU A 1 336 ? 3.182 -16.487 -10.532 1.00 97.19 336 LEU A O 1
ATOM 2575 N N . PRO A 1 337 ? 4.810 -18.000 -10.926 1.00 97.38 337 PRO A N 1
ATOM 2576 C CA . PRO A 1 337 ? 4.086 -19.120 -10.323 1.00 97.38 337 PRO A CA 1
ATOM 2577 C C . PRO A 1 337 ? 3.715 -18.956 -8.841 1.00 97.38 337 PRO A C 1
ATOM 2579 O O . PRO A 1 337 ? 2.924 -19.752 -8.343 1.00 97.38 337 PRO A O 1
ATOM 2582 N N . TRP A 1 338 ? 4.276 -17.976 -8.121 1.00 97.44 338 TRP A N 1
ATOM 2583 C CA . TRP A 1 338 ? 3.954 -17.727 -6.709 1.00 97.44 338 TRP A CA 1
ATOM 2584 C C . TRP A 1 338 ? 2.659 -16.917 -6.544 1.00 97.44 338 TRP A C 1
ATOM 2586 O O . TRP A 1 338 ? 2.091 -16.882 -5.456 1.00 97.44 338 TRP A O 1
ATOM 2596 N N . PHE A 1 339 ? 2.180 -16.286 -7.620 1.00 96.81 339 PHE A N 1
ATOM 2597 C CA . PHE A 1 339 ? 1.016 -15.398 -7.625 1.00 96.81 339 PHE A CA 1
ATOM 2598 C C . PHE A 1 339 ? -0.120 -15.992 -8.454 1.00 96.81 339 PHE A C 1
ATOM 2600 O O . PHE A 1 339 ? 0.116 -16.538 -9.538 1.00 96.81 339 PHE A O 1
ATOM 2607 N N . SER A 1 340 ? -1.361 -15.804 -8.000 1.00 93.44 340 SER A N 1
ATOM 2608 C CA . SER A 1 340 ? -2.561 -16.156 -8.771 1.00 93.44 340 SER A CA 1
ATOM 2609 C C . SER A 1 340 ? -3.043 -15.035 -9.699 1.00 93.44 340 SER A C 1
ATOM 2611 O O . SER A 1 340 ? -3.955 -15.252 -10.498 1.00 93.44 340 SER A O 1
ATOM 2613 N N . SER A 1 341 ? -2.438 -13.846 -9.605 1.00 94.50 341 SER A N 1
ATOM 2614 C CA . SER A 1 341 ? -2.834 -12.668 -10.376 1.00 94.50 341 SER A CA 1
ATOM 2615 C C . SER A 1 341 ? -2.752 -12.898 -11.893 1.00 94.50 341 SER A C 1
ATOM 2617 O O . SER A 1 341 ? -1.739 -13.405 -12.389 1.00 94.50 341 SER A O 1
ATOM 2619 N N . PRO A 1 342 ? -3.775 -12.458 -12.652 1.00 93.69 342 PRO A N 1
ATOM 2620 C CA . PRO A 1 342 ? -3.729 -12.435 -14.109 1.00 93.69 342 PRO A CA 1
ATOM 2621 C C . PRO A 1 342 ? -2.832 -11.311 -14.642 1.00 93.69 342 PRO A C 1
ATOM 2623 O O . PRO A 1 342 ? -2.541 -11.281 -15.836 1.00 93.69 342 PRO A O 1
ATOM 2626 N N . TRP A 1 343 ? -2.433 -10.366 -13.789 1.00 96.19 343 TRP A N 1
ATOM 2627 C CA . TRP A 1 343 ? -1.633 -9.199 -14.145 1.00 96.19 343 TRP A CA 1
ATOM 2628 C C . TRP A 1 343 ? -0.235 -9.266 -13.544 1.00 96.19 343 TRP A C 1
ATOM 2630 O O . TRP A 1 343 ? -0.044 -9.852 -12.474 1.00 96.19 343 TRP A O 1
ATOM 2640 N N . VAL A 1 344 ? 0.711 -8.631 -14.227 1.00 97.94 344 VAL A N 1
ATOM 2641 C CA . VAL A 1 344 ? 2.092 -8.408 -13.789 1.00 97.94 344 VAL A CA 1
ATOM 2642 C C . VAL A 1 344 ? 2.425 -6.955 -14.090 1.00 97.94 344 VAL A C 1
ATOM 2644 O O . VAL A 1 344 ? 2.200 -6.518 -15.215 1.00 97.94 344 VAL A O 1
ATOM 2647 N N . HIS A 1 345 ? 2.924 -6.211 -13.110 1.00 98.25 345 HIS A N 1
ATOM 2648 C CA . HIS A 1 345 ? 3.426 -4.862 -13.345 1.00 98.25 345 HIS A CA 1
ATOM 2649 C C . HIS A 1 345 ? 4.901 -4.945 -13.759 1.00 98.25 345 HIS A C 1
ATOM 2651 O O . HIS A 1 345 ? 5.658 -5.654 -13.102 1.00 98.25 345 HIS A O 1
ATOM 2657 N N . LEU A 1 346 ? 5.283 -4.289 -14.857 1.00 97.69 346 LEU A N 1
ATOM 2658 C CA . LEU A 1 346 ? 6.622 -4.360 -15.459 1.00 97.69 346 LEU A CA 1
ATOM 2659 C C . LEU A 1 346 ? 7.446 -3.070 -15.287 1.00 97.69 346 LEU A C 1
ATOM 2661 O O . LEU A 1 346 ? 8.512 -2.958 -15.881 1.00 97.69 346 LEU A O 1
ATOM 2665 N N . GLY A 1 347 ? 6.957 -2.101 -14.511 1.00 95.44 347 GLY A N 1
ATOM 2666 C CA . GLY A 1 347 ? 7.610 -0.798 -14.371 1.00 95.44 347 GLY A CA 1
ATOM 2667 C C . GLY A 1 347 ? 7.425 0.015 -15.645 1.00 95.44 347 GLY A C 1
ATOM 2668 O O . GLY A 1 347 ? 6.295 0.149 -16.118 1.00 95.44 347 GLY A O 1
ATOM 2669 N N . GLY A 1 348 ? 8.521 0.483 -16.233 1.00 93.94 348 GLY A N 1
ATOM 2670 C CA . GLY A 1 348 ? 8.552 1.184 -17.523 1.00 93.94 348 GLY A CA 1
ATOM 2671 C C . GLY A 1 348 ? 8.699 2.701 -17.405 1.00 93.94 348 GLY A C 1
ATOM 2672 O O . GLY A 1 348 ? 8.604 3.408 -18.408 1.00 93.94 348 GLY A O 1
ATOM 2673 N N . ASP A 1 349 ? 8.915 3.211 -16.196 1.00 93.19 349 ASP A N 1
ATOM 2674 C CA . ASP A 1 349 ? 9.099 4.622 -15.891 1.00 93.19 349 ASP A CA 1
ATOM 2675 C C . ASP A 1 349 ? 10.571 5.019 -15.712 1.00 93.19 349 ASP A C 1
ATOM 2677 O O . ASP A 1 349 ? 11.478 4.200 -15.607 1.00 93.19 349 ASP A O 1
ATOM 2681 N N . GLU A 1 350 ? 10.795 6.334 -15.734 1.00 91.38 350 GLU A N 1
ATOM 2682 C CA . GLU A 1 350 ? 12.033 7.016 -15.330 1.00 91.38 350 GLU A CA 1
ATOM 2683 C C . GLU A 1 350 ? 13.361 6.507 -15.930 1.00 91.38 350 GLU A C 1
ATOM 2685 O O . GLU A 1 350 ? 14.434 6.806 -15.395 1.00 91.38 350 GLU A O 1
ATOM 2690 N N . THR A 1 351 ? 13.342 5.852 -17.100 1.00 90.25 351 THR A N 1
ATOM 2691 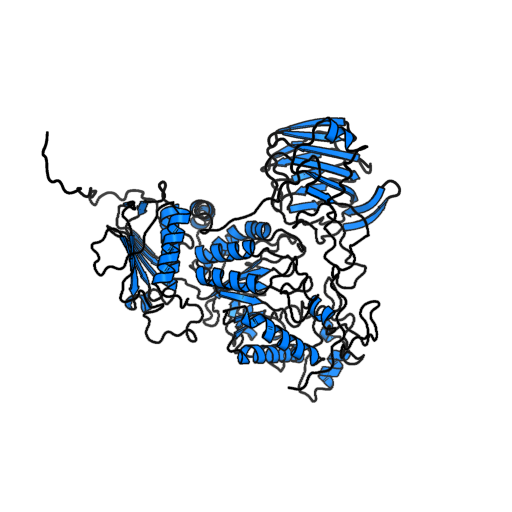C CA . THR A 1 351 ? 14.574 5.601 -17.863 1.00 90.25 351 THR A CA 1
ATOM 2692 C C . THR A 1 351 ? 15.349 6.918 -18.036 1.00 90.25 351 THR A C 1
ATOM 2694 O O . THR A 1 351 ? 14.796 7.900 -18.553 1.00 90.25 351 THR A O 1
ATOM 2697 N N . PRO A 1 352 ? 16.628 6.993 -17.605 1.00 88.56 352 PRO A N 1
ATOM 2698 C CA . PRO A 1 352 ? 17.325 8.265 -17.504 1.00 88.56 352 PRO A CA 1
ATOM 2699 C C . PRO A 1 352 ? 17.396 9.009 -18.847 1.00 88.56 352 PRO A C 1
ATOM 2701 O O . PRO A 1 352 ? 17.947 8.495 -19.828 1.00 88.56 352 PRO A O 1
ATOM 2704 N N . PRO A 1 353 ? 16.921 10.267 -18.926 1.00 85.31 353 PRO A N 1
ATOM 2705 C CA . PRO A 1 353 ? 16.827 10.985 -20.196 1.00 85.31 353 PRO A CA 1
ATOM 2706 C C . PRO A 1 353 ? 18.198 11.288 -20.815 1.00 85.31 353 PRO A C 1
ATOM 2708 O O . PRO A 1 353 ? 18.298 11.536 -22.014 1.00 85.31 353 PRO A O 1
ATOM 2711 N N . ASN A 1 354 ? 19.272 11.276 -20.021 1.00 86.94 354 ASN A N 1
ATOM 2712 C CA . ASN A 1 354 ? 20.651 11.428 -20.482 1.00 86.94 354 ASN A CA 1
ATOM 2713 C C . ASN A 1 354 ? 21.184 10.203 -21.240 1.00 86.94 354 ASN A C 1
ATOM 2715 O O . ASN A 1 354 ? 22.178 10.359 -21.955 1.00 86.94 354 ASN A O 1
ATOM 2719 N N . MET A 1 355 ? 20.534 9.035 -21.174 1.00 88.00 355 MET A N 1
ATOM 2720 C CA . MET A 1 355 ? 20.923 7.862 -21.968 1.00 88.00 355 MET A CA 1
ATOM 2721 C C . MET A 1 355 ? 20.929 8.151 -23.472 1.00 88.00 355 MET A C 1
ATOM 2723 O O . MET A 1 355 ? 21.780 7.631 -24.191 1.00 88.00 355 MET A O 1
ATOM 2727 N N . ASN A 1 356 ? 20.085 9.071 -23.954 1.00 88.44 356 ASN A N 1
ATOM 2728 C CA . ASN A 1 356 ? 20.082 9.492 -25.360 1.00 88.44 356 ASN A CA 1
ATOM 2729 C C . ASN A 1 356 ? 21.381 10.189 -25.821 1.00 88.44 356 ASN A C 1
ATOM 2731 O O . ASN A 1 356 ? 21.609 10.346 -27.023 1.00 88.44 356 ASN A O 1
ATOM 2735 N N . ARG A 1 357 ? 22.252 10.598 -24.887 1.00 91.56 357 ARG A N 1
ATOM 2736 C CA . ARG A 1 357 ? 23.578 11.179 -25.164 1.00 91.56 357 ARG A CA 1
ATOM 2737 C C . ARG A 1 357 ? 24.701 10.151 -25.109 1.00 91.56 357 ARG A C 1
ATOM 2739 O O . ARG A 1 357 ? 25.825 10.506 -25.459 1.00 91.56 357 ARG A O 1
ATOM 2746 N N . CYS A 1 358 ? 24.423 8.919 -24.692 1.00 91.75 358 CYS A N 1
ATOM 2747 C CA . CYS A 1 358 ? 25.425 7.868 -24.642 1.00 91.75 358 CYS A CA 1
ATOM 2748 C C . CYS A 1 358 ? 25.910 7.509 -26.060 1.00 91.75 358 CYS A C 1
ATOM 2750 O O . CYS A 1 358 ? 25.086 7.123 -26.894 1.00 91.75 358 CYS A O 1
ATOM 2752 N N . PRO A 1 359 ? 27.224 7.586 -26.351 1.00 93.06 359 PRO A N 1
ATOM 2753 C CA . PRO A 1 359 ? 27.756 7.230 -27.666 1.00 93.06 359 PRO A CA 1
ATOM 2754 C C . PRO A 1 359 ? 27.436 5.788 -28.077 1.00 93.06 359 PRO A C 1
ATOM 2756 O O . PRO A 1 359 ? 26.918 5.586 -29.167 1.00 93.06 359 PRO A O 1
ATOM 2759 N N . ALA A 1 360 ? 27.635 4.812 -27.183 1.00 92.75 360 ALA A N 1
ATOM 2760 C CA . ALA A 1 360 ? 27.375 3.398 -27.465 1.00 92.75 360 ALA A CA 1
ATOM 2761 C C . ALA A 1 360 ? 25.914 3.134 -27.869 1.00 92.75 360 ALA A C 1
ATOM 2763 O O . ALA A 1 360 ? 25.656 2.487 -28.880 1.00 92.75 360 ALA A O 1
ATOM 2764 N N . LEU A 1 361 ? 24.950 3.704 -27.137 1.00 93.62 361 LEU A N 1
ATOM 2765 C CA . LEU A 1 361 ? 23.529 3.548 -27.458 1.00 93.62 361 LEU A CA 1
ATOM 2766 C C . LEU A 1 361 ? 23.149 4.245 -28.773 1.00 93.62 361 LEU A C 1
ATOM 2768 O O . LEU A 1 361 ? 22.343 3.726 -29.543 1.00 93.62 361 LEU A O 1
ATOM 2772 N N . ARG A 1 362 ? 23.751 5.400 -29.074 1.00 93.88 362 ARG A N 1
ATOM 2773 C CA . ARG A 1 362 ? 23.549 6.080 -30.362 1.00 93.88 362 ARG A CA 1
ATOM 2774 C C . ARG A 1 362 ? 24.129 5.285 -31.527 1.00 93.88 362 ARG A C 1
ATOM 2776 O O . ARG A 1 362 ? 23.488 5.212 -32.572 1.00 93.88 362 ARG A O 1
ATOM 2783 N N . ASP A 1 363 ? 25.298 4.683 -31.341 1.00 94.75 363 ASP A N 1
ATOM 2784 C CA . ASP A 1 363 ? 25.916 3.808 -32.334 1.00 94.75 363 ASP A CA 1
ATOM 2785 C C . ASP A 1 363 ? 25.077 2.540 -32.530 1.00 94.75 363 ASP A C 1
ATOM 2787 O O . ASP A 1 363 ? 24.873 2.114 -33.663 1.00 94.75 363 ASP A O 1
ATOM 2791 N N . TYR A 1 364 ? 24.516 1.972 -31.459 1.00 94.81 364 TYR A N 1
ATOM 2792 C CA . TYR A 1 364 ? 23.586 0.843 -31.535 1.00 94.81 364 TYR A CA 1
ATOM 2793 C C . TYR A 1 364 ? 22.335 1.180 -32.362 1.00 94.81 364 TYR A C 1
ATOM 2795 O O . TYR A 1 364 ? 21.977 0.434 -33.273 1.00 94.81 364 TYR A O 1
ATOM 2803 N N . VAL A 1 365 ? 21.720 2.346 -32.125 1.00 95.38 365 VAL A N 1
ATOM 2804 C CA . VAL A 1 365 ? 20.595 2.848 -32.935 1.00 95.38 365 VAL A CA 1
ATOM 2805 C C . VAL A 1 365 ? 21.014 3.046 -34.397 1.00 95.38 365 VAL A C 1
ATOM 2807 O O . VAL A 1 365 ? 20.334 2.559 -35.300 1.00 95.38 365 VAL A O 1
ATOM 2810 N N . ALA A 1 366 ? 22.151 3.698 -34.652 1.00 95.69 366 ALA A N 1
ATOM 2811 C CA . ALA A 1 366 ? 22.637 3.967 -36.008 1.00 95.69 366 ALA A CA 1
ATOM 2812 C C . ALA A 1 366 ? 22.972 2.685 -36.794 1.00 95.69 366 ALA A C 1
ATOM 2814 O O . ALA A 1 366 ? 22.725 2.615 -37.998 1.00 95.69 366 ALA A O 1
ATOM 2815 N N . ASN A 1 367 ? 23.485 1.657 -36.113 1.00 95.00 367 ASN A N 1
ATOM 2816 C CA . ASN A 1 367 ? 23.876 0.376 -36.706 1.00 95.00 367 ASN A CA 1
ATOM 2817 C C . ASN A 1 367 ? 22.727 -0.645 -36.776 1.00 95.00 367 ASN A C 1
ATOM 2819 O O . ASN A 1 367 ? 22.933 -1.782 -37.196 1.00 95.00 367 ASN A O 1
ATOM 2823 N N . SER A 1 368 ? 21.505 -0.252 -36.414 1.00 94.06 368 SER A N 1
ATOM 2824 C CA . SER A 1 368 ? 20.329 -1.131 -36.367 1.00 94.06 368 SER A CA 1
ATOM 2825 C C . SER A 1 368 ? 19.716 -1.471 -37.735 1.00 94.06 368 SER A C 1
ATOM 2827 O O . SER A 1 368 ? 18.635 -2.053 -37.804 1.00 94.06 368 SER A O 1
ATOM 2829 N N . ASN A 1 369 ? 20.367 -1.083 -38.839 1.00 94.00 369 ASN A N 1
ATOM 2830 C CA . ASN A 1 369 ? 19.842 -1.195 -40.207 1.00 94.00 369 ASN A CA 1
ATOM 2831 C C . ASN A 1 369 ? 18.447 -0.560 -40.383 1.00 94.00 369 ASN A C 1
ATOM 2833 O O . ASN A 1 369 ? 17.617 -1.056 -41.142 1.00 94.00 369 ASN A O 1
ATOM 2837 N N . GLY A 1 370 ? 18.196 0.550 -39.681 1.00 92.06 370 GLY A N 1
ATOM 2838 C CA . GLY A 1 370 ? 16.939 1.299 -39.753 1.00 92.06 370 GLY A CA 1
ATOM 2839 C C . GLY A 1 370 ? 15.812 0.751 -38.876 1.00 92.06 370 GLY A C 1
ATOM 2840 O O . GLY A 1 370 ? 14.697 1.257 -38.970 1.00 92.06 370 GLY A O 1
ATOM 2841 N N . LYS A 1 371 ? 16.084 -0.250 -38.028 1.00 94.88 371 LYS A N 1
ATOM 2842 C CA . LYS A 1 371 ? 15.116 -0.776 -37.056 1.00 94.88 371 LYS A CA 1
ATOM 2843 C C . LYS A 1 371 ? 14.752 0.266 -35.993 1.00 94.88 371 LYS A C 1
ATOM 2845 O O . LYS A 1 371 ? 13.576 0.448 -35.703 1.00 94.88 371 LYS A O 1
ATOM 2850 N N . TYR A 1 372 ? 15.751 0.963 -35.454 1.00 96.69 372 TYR A N 1
ATOM 2851 C CA . TYR A 1 372 ? 15.572 2.015 -34.452 1.00 96.69 372 TYR A CA 1
ATOM 2852 C C . TYR A 1 372 ? 15.852 3.389 -35.061 1.00 96.69 372 TYR A C 1
ATOM 2854 O O . TYR A 1 372 ? 16.827 3.566 -35.795 1.00 96.69 372 TYR A O 1
ATOM 2862 N N . ALA A 1 373 ? 15.031 4.376 -34.717 1.00 93.81 373 ALA A N 1
ATOM 2863 C CA . ALA A 1 373 ? 15.258 5.785 -35.023 1.00 93.81 373 ALA A CA 1
ATOM 2864 C C . ALA A 1 373 ? 15.650 6.593 -33.780 1.00 93.81 373 ALA A C 1
ATOM 2866 O O . ALA A 1 373 ? 16.387 7.576 -33.892 1.00 93.81 373 ALA A O 1
ATOM 2867 N N . THR A 1 374 ? 15.181 6.190 -32.600 1.00 94.00 374 THR A N 1
ATOM 2868 C CA . THR A 1 374 ? 15.475 6.843 -31.322 1.00 94.00 374 THR A CA 1
ATOM 2869 C C . THR A 1 374 ? 15.881 5.824 -30.260 1.00 94.00 374 THR A C 1
ATOM 2871 O O . THR A 1 374 ? 15.745 4.617 -30.434 1.00 94.00 374 THR A O 1
ATOM 2874 N N . THR A 1 375 ? 16.399 6.304 -29.129 1.00 91.38 375 THR A N 1
ATOM 2875 C CA . THR A 1 375 ? 16.659 5.438 -27.969 1.00 91.38 375 THR A CA 1
ATOM 2876 C C . THR A 1 375 ? 15.371 4.956 -27.307 1.00 91.38 375 THR A C 1
ATOM 2878 O O . THR A 1 375 ? 15.383 3.891 -26.703 1.00 91.38 375 THR A O 1
ATOM 2881 N N . ALA A 1 376 ? 14.266 5.697 -27.465 1.00 93.50 376 ALA A N 1
ATOM 2882 C CA . ALA A 1 376 ? 12.952 5.252 -27.015 1.00 93.50 376 ALA A CA 1
ATOM 2883 C C . ALA A 1 376 ? 12.516 3.992 -27.777 1.00 93.50 376 ALA A C 1
ATOM 2885 O O . ALA A 1 376 ? 11.952 3.104 -27.162 1.00 93.50 376 ALA A O 1
ATOM 2886 N N . ASP A 1 377 ? 12.857 3.841 -29.065 1.00 96.19 377 ASP A N 1
ATOM 2887 C CA . ASP A 1 377 ? 12.554 2.603 -29.806 1.00 96.19 377 ASP A CA 1
ATOM 2888 C C . ASP A 1 377 ? 13.202 1.359 -29.186 1.00 96.19 377 ASP A C 1
ATOM 2890 O O . ASP A 1 377 ? 12.595 0.292 -29.163 1.00 96.19 377 ASP A O 1
ATOM 2894 N N . VAL A 1 378 ? 14.429 1.500 -28.676 1.00 95.88 378 VAL A N 1
ATOM 2895 C CA . VAL A 1 378 ? 15.166 0.406 -28.025 1.00 95.88 378 VAL A CA 1
ATOM 2896 C C . VAL A 1 378 ? 14.490 0.014 -26.709 1.00 95.88 378 VAL A C 1
ATOM 2898 O O . VAL A 1 378 ? 14.358 -1.168 -26.405 1.00 95.88 378 VAL A O 1
ATOM 2901 N N . GLU A 1 379 ? 14.038 1.003 -25.939 1.00 94.81 379 GLU A N 1
ATOM 2902 C CA . GLU A 1 379 ? 13.293 0.785 -24.698 1.00 94.81 379 GLU A CA 1
ATOM 2903 C C . GLU A 1 379 ? 11.911 0.174 -24.954 1.00 94.81 379 GLU A C 1
ATOM 2905 O O . GLU A 1 379 ? 11.549 -0.811 -24.314 1.00 94.81 379 GLU A O 1
ATOM 2910 N N . MET A 1 380 ? 11.170 0.704 -25.931 1.00 95.56 380 MET A N 1
ATOM 2911 C CA . MET A 1 380 ? 9.848 0.197 -26.284 1.00 95.56 380 MET A CA 1
ATOM 2912 C C . MET A 1 380 ? 9.904 -1.246 -26.763 1.00 95.56 380 MET A C 1
ATOM 2914 O O . MET A 1 380 ? 9.072 -2.056 -26.361 1.00 95.56 380 MET A O 1
ATOM 2918 N N . GLU A 1 381 ? 10.893 -1.593 -27.589 1.00 97.38 381 GLU A N 1
ATOM 2919 C CA . GLU A 1 381 ? 11.061 -2.979 -28.007 1.00 97.38 381 GLU A CA 1
ATOM 2920 C C . GLU A 1 381 ? 11.399 -3.895 -26.831 1.00 97.38 381 GLU A C 1
ATOM 2922 O O . GLU A 1 381 ? 10.797 -4.958 -26.717 1.00 97.38 381 GLU A O 1
ATOM 2927 N N . PHE A 1 382 ? 12.295 -3.482 -25.930 1.00 97.75 382 PHE A N 1
ATOM 2928 C CA . PHE A 1 382 ? 12.604 -4.273 -24.741 1.00 97.75 382 PHE A CA 1
ATOM 2929 C C . PHE A 1 382 ? 11.342 -4.548 -23.906 1.00 97.75 382 PHE A C 1
ATOM 2931 O O . PHE A 1 382 ? 11.092 -5.690 -23.519 1.00 97.75 382 PHE A O 1
ATOM 2938 N N . ILE A 1 383 ? 10.511 -3.526 -23.666 1.00 97.88 383 ILE A N 1
ATOM 2939 C CA . ILE A 1 383 ? 9.248 -3.678 -22.929 1.00 97.88 383 ILE A CA 1
ATOM 2940 C C . ILE A 1 383 ? 8.284 -4.610 -23.681 1.00 97.88 383 ILE A C 1
ATOM 2942 O O . ILE A 1 383 ? 7.686 -5.485 -23.053 1.00 97.88 383 ILE A O 1
ATOM 2946 N N . ASN A 1 384 ? 8.160 -4.481 -25.006 1.00 98.50 384 ASN A N 1
ATOM 2947 C CA . ASN A 1 384 ? 7.315 -5.358 -25.827 1.00 98.50 384 ASN A CA 1
ATOM 2948 C C . ASN A 1 384 ? 7.800 -6.823 -25.791 1.00 98.50 384 ASN A C 1
ATOM 2950 O O . ASN A 1 384 ? 7.000 -7.743 -25.643 1.00 98.50 384 ASN A O 1
ATOM 2954 N N . GLU A 1 385 ? 9.110 -7.071 -25.828 1.00 98.44 385 GLU A N 1
ATOM 2955 C CA . GLU A 1 385 ? 9.659 -8.430 -25.741 1.00 98.44 385 GLU A CA 1
ATOM 2956 C C . GLU A 1 385 ? 9.453 -9.057 -24.353 1.00 98.44 385 GLU A C 1
ATOM 2958 O O . GLU A 1 385 ? 9.174 -10.255 -24.241 1.00 98.44 385 GLU A O 1
ATOM 2963 N N . VAL A 1 386 ? 9.539 -8.271 -23.274 1.00 98.31 386 VAL A N 1
ATOM 2964 C CA . VAL A 1 386 ? 9.170 -8.744 -21.929 1.00 98.31 386 VAL A CA 1
ATOM 2965 C C . VAL A 1 386 ? 7.656 -8.972 -21.835 1.00 98.31 386 VAL A C 1
ATOM 2967 O O . VAL A 1 386 ? 7.216 -9.971 -21.258 1.00 98.31 386 VAL A O 1
ATOM 2970 N N . ASN A 1 387 ? 6.844 -8.109 -22.449 1.00 98.62 387 ASN A N 1
ATOM 2971 C CA . ASN A 1 387 ? 5.401 -8.295 -22.545 1.00 98.62 387 ASN A CA 1
ATOM 2972 C C . ASN A 1 387 ? 5.054 -9.619 -23.244 1.00 98.62 387 ASN A C 1
ATOM 2974 O O . ASN A 1 387 ? 4.257 -10.389 -22.707 1.00 98.62 387 ASN A O 1
ATOM 2978 N N . ASP A 1 388 ? 5.705 -9.962 -24.356 1.00 98.56 388 ASP A N 1
ATOM 2979 C CA . ASP A 1 388 ? 5.526 -11.252 -25.033 1.00 98.56 388 ASP A CA 1
ATOM 2980 C C . ASP A 1 388 ? 5.786 -12.445 -24.098 1.00 98.56 388 ASP A C 1
ATOM 2982 O O . ASP A 1 388 ? 5.031 -13.425 -24.093 1.00 98.56 388 ASP A O 1
ATOM 2986 N N . GLN A 1 389 ? 6.799 -12.353 -23.230 1.00 97.88 389 GLN A N 1
ATOM 2987 C CA . GLN A 1 389 ? 7.096 -13.389 -22.232 1.00 97.88 389 GLN A CA 1
ATOM 2988 C C . GLN A 1 389 ? 5.999 -13.515 -21.162 1.00 97.88 389 GLN A C 1
ATOM 2990 O O . GLN A 1 389 ? 5.721 -14.627 -20.695 1.00 97.88 389 GLN A O 1
ATOM 2995 N N . VAL A 1 390 ? 5.366 -12.402 -20.773 1.00 98.31 390 VAL A N 1
ATOM 2996 C CA . VAL A 1 390 ? 4.209 -12.373 -19.861 1.00 98.31 390 VAL A CA 1
ATOM 2997 C C . VAL A 1 390 ? 2.967 -12.951 -20.548 1.00 98.31 390 VAL A C 1
ATOM 2999 O O . VAL A 1 390 ? 2.276 -13.802 -19.975 1.00 98.31 390 VAL A O 1
ATOM 3002 N N . ARG A 1 391 ? 2.705 -12.563 -21.803 1.00 97.69 391 ARG A N 1
ATOM 3003 C CA . ARG A 1 391 ? 1.584 -13.063 -22.614 1.00 97.69 391 ARG A CA 1
ATOM 3004 C C . ARG A 1 391 ? 1.683 -14.566 -22.856 1.00 97.69 391 ARG A C 1
ATOM 3006 O O . ARG A 1 391 ? 0.677 -15.264 -22.729 1.00 97.69 391 ARG A O 1
ATOM 3013 N N . ALA A 1 392 ? 2.884 -15.086 -23.115 1.00 97.25 392 ALA A N 1
ATOM 3014 C CA . ALA A 1 392 ? 3.137 -16.521 -23.275 1.00 97.25 392 ALA A CA 1
ATOM 3015 C C . ALA A 1 392 ? 2.766 -17.345 -22.024 1.00 97.25 392 ALA A C 1
ATOM 3017 O O . ALA A 1 392 ? 2.522 -18.547 -22.120 1.00 97.25 392 ALA A O 1
ATOM 3018 N N . LYS A 1 393 ? 2.679 -16.699 -20.854 1.00 95.81 393 LYS A N 1
ATOM 3019 C CA . LYS A 1 393 ? 2.243 -17.292 -19.580 1.00 95.81 393 LYS A CA 1
ATOM 3020 C C . LYS A 1 393 ? 0.758 -17.054 -19.274 1.00 95.81 393 LYS A C 1
ATOM 3022 O O . LYS A 1 393 ? 0.314 -17.337 -18.163 1.00 95.81 393 LYS A O 1
ATOM 3027 N N . GLY A 1 394 ? -0.008 -16.526 -20.231 1.00 94.19 394 GLY A N 1
ATOM 3028 C CA . GLY A 1 394 ? -1.440 -16.255 -20.085 1.00 94.19 394 GLY A CA 1
ATOM 3029 C C . GLY A 1 394 ? -1.763 -15.066 -19.177 1.00 94.19 394 GLY A C 1
ATOM 3030 O O . GLY A 1 394 ? -2.855 -15.014 -18.616 1.00 94.19 394 GLY A O 1
ATOM 3031 N N . ARG A 1 395 ? -0.821 -14.130 -18.997 1.00 95.25 395 ARG A N 1
ATOM 3032 C CA . ARG A 1 395 ? -0.985 -12.944 -18.141 1.00 95.25 395 ARG A CA 1
ATOM 3033 C C . ARG A 1 395 ? -1.005 -11.656 -18.958 1.00 95.25 395 ARG A C 1
ATOM 3035 O O . ARG A 1 395 ? -0.717 -11.661 -20.150 1.00 95.25 395 ARG A O 1
ATOM 3042 N N . THR A 1 396 ? -1.380 -10.556 -18.317 1.00 96.81 396 THR A N 1
ATOM 3043 C CA . THR A 1 396 ? -1.418 -9.212 -18.911 1.00 96.81 396 THR A CA 1
ATOM 3044 C C . THR A 1 396 ? -0.409 -8.310 -18.221 1.00 96.81 396 THR A C 1
ATOM 3046 O O . THR A 1 396 ? -0.351 -8.278 -16.992 1.00 96.81 396 THR A O 1
ATOM 3049 N N . SER A 1 397 ? 0.371 -7.587 -19.013 1.00 98.31 397 SER A N 1
ATOM 3050 C CA . SER A 1 397 ? 1.336 -6.619 -18.507 1.00 98.31 397 SER A CA 1
ATOM 3051 C C . SER A 1 397 ? 0.641 -5.308 -18.152 1.00 98.31 397 SER A C 1
ATOM 3053 O O . SER A 1 397 ? -0.216 -4.826 -18.898 1.00 98.31 397 SER A O 1
ATOM 3055 N N . VAL A 1 398 ? 1.027 -4.738 -17.018 1.00 98.06 398 VAL A N 1
ATOM 3056 C CA . VAL A 1 398 ? 0.754 -3.353 -16.637 1.00 98.06 398 VAL A CA 1
ATOM 3057 C C . VAL A 1 398 ? 2.092 -2.620 -16.648 1.00 98.06 398 VAL A C 1
ATOM 3059 O O . VAL A 1 398 ? 3.068 -3.155 -16.131 1.00 98.06 398 VAL A O 1
ATOM 3062 N N . VAL A 1 399 ? 2.154 -1.434 -17.238 1.00 98.00 399 VAL A N 1
ATOM 3063 C CA . VAL A 1 399 ? 3.360 -0.589 -17.254 1.00 98.00 399 VAL A CA 1
ATOM 3064 C C . VAL A 1 399 ? 2.997 0.822 -16.834 1.00 98.00 399 VAL A C 1
ATOM 3066 O O . VAL A 1 399 ? 1.900 1.278 -17.152 1.00 98.00 399 VAL A O 1
ATOM 3069 N N . TYR A 1 400 ? 3.890 1.527 -16.154 1.00 97.75 400 TYR A N 1
ATOM 3070 C CA . TYR A 1 400 ? 3.770 2.967 -16.001 1.00 97.75 400 TYR A CA 1
ATOM 3071 C C . TYR A 1 400 ? 3.887 3.652 -17.363 1.00 97.75 400 TYR A C 1
ATOM 3073 O O . TYR A 1 400 ? 4.534 3.150 -18.282 1.00 97.75 400 TYR A O 1
ATOM 3081 N N . ASN A 1 401 ? 3.243 4.809 -17.501 1.00 95.50 401 ASN A N 1
ATOM 3082 C CA . ASN A 1 401 ? 3.489 5.670 -18.647 1.00 95.50 401 ASN A CA 1
ATOM 3083 C C . ASN A 1 401 ? 4.924 6.235 -18.583 1.00 95.50 401 ASN A C 1
ATOM 3085 O O . ASN A 1 401 ? 5.392 6.649 -17.519 1.00 95.50 401 ASN A O 1
ATOM 3089 N N . GLY A 1 402 ? 5.600 6.285 -19.725 1.00 93.06 402 GLY A N 1
ATOM 3090 C CA . GLY A 1 402 ? 7.021 6.591 -19.827 1.00 93.06 402 GLY A CA 1
ATOM 3091 C C . GLY A 1 402 ? 7.436 6.924 -21.260 1.00 93.06 402 GLY A C 1
ATOM 3092 O O . GLY A 1 402 ? 6.992 7.921 -21.848 1.00 93.06 402 GLY A O 1
ATOM 3093 N N . SER A 1 403 ? 8.340 6.122 -21.823 1.00 91.69 403 SER A N 1
ATOM 3094 C CA . SER A 1 403 ? 8.966 6.404 -23.121 1.00 91.69 403 SER A CA 1
ATOM 3095 C C . SER A 1 403 ? 8.021 6.346 -24.323 1.00 91.69 403 SER A C 1
ATOM 3097 O O . SER A 1 403 ? 8.318 6.963 -25.350 1.00 91.69 403 SER A O 1
ATOM 3099 N N . GLU A 1 404 ? 6.835 5.747 -24.198 1.00 93.44 404 GLU A N 1
ATOM 3100 C CA . GLU A 1 404 ? 5.790 5.799 -25.226 1.00 93.44 404 GLU A CA 1
ATOM 3101 C C . GLU A 1 404 ? 5.234 7.220 -25.437 1.00 93.44 404 GLU A C 1
ATOM 3103 O O . GLU A 1 404 ? 4.636 7.513 -26.474 1.00 93.44 404 GLU A O 1
ATOM 3108 N N . GLY A 1 405 ? 5.462 8.135 -24.487 1.00 90.31 405 GLY A N 1
ATOM 3109 C CA . GLY A 1 405 ? 5.175 9.562 -24.639 1.00 90.31 405 GLY A CA 1
ATOM 3110 C C . GLY A 1 405 ? 6.222 10.338 -25.456 1.00 90.31 405 GLY A C 1
ATOM 3111 O O . GLY A 1 405 ? 5.967 11.481 -25.847 1.00 90.31 405 GLY A O 1
ATOM 3112 N N . SER A 1 406 ? 7.391 9.745 -25.721 1.00 91.06 406 SER A N 1
ATOM 3113 C CA . SER A 1 406 ? 8.501 10.358 -26.468 1.00 91.06 406 SER A CA 1
ATOM 3114 C C . SER A 1 406 ? 8.431 10.066 -27.972 1.00 91.06 406 SER A C 1
ATOM 3116 O O . SER A 1 406 ? 7.603 9.288 -28.433 1.00 91.06 406 SER A O 1
ATOM 3118 N N . ALA A 1 407 ? 9.300 10.690 -28.778 1.00 91.56 407 ALA A N 1
ATOM 3119 C CA . ALA A 1 407 ? 9.393 10.383 -30.208 1.00 91.56 407 ALA A CA 1
ATOM 3120 C C . ALA A 1 407 ? 9.930 8.955 -30.439 1.00 91.56 407 ALA A C 1
ATOM 3122 O O . ALA A 1 407 ? 11.045 8.637 -30.017 1.00 91.56 407 ALA A O 1
ATOM 3123 N N . HIS A 1 408 ? 9.152 8.131 -31.139 1.00 93.69 408 HIS A N 1
ATOM 3124 C CA . HIS A 1 408 ? 9.439 6.725 -31.428 1.00 93.69 408 HIS A CA 1
ATOM 3125 C C . HIS A 1 408 ? 8.802 6.299 -32.766 1.00 93.69 408 HIS A C 1
ATOM 3127 O O . HIS A 1 408 ? 7.829 6.899 -33.225 1.00 93.69 408 HIS A O 1
ATOM 3133 N N . ASN A 1 409 ? 9.352 5.253 -33.373 1.00 94.75 409 ASN A N 1
ATOM 3134 C CA . ASN A 1 409 ? 8.819 4.500 -34.506 1.00 94.75 409 ASN A CA 1
ATOM 3135 C C . ASN A 1 409 ? 8.283 3.119 -34.094 1.00 94.75 409 ASN A C 1
ATOM 3137 O O . ASN A 1 409 ? 7.429 2.576 -34.795 1.00 94.75 409 ASN A O 1
ATOM 3141 N N . ILE A 1 410 ? 8.775 2.551 -32.988 1.00 96.50 410 ILE A N 1
ATOM 3142 C CA . ILE A 1 410 ? 8.279 1.298 -32.411 1.00 96.50 410 ILE A CA 1
ATOM 3143 C C . ILE A 1 410 ? 7.267 1.652 -31.311 1.00 96.50 410 ILE A C 1
ATOM 3145 O O . ILE A 1 410 ? 7.673 2.170 -30.271 1.00 96.50 410 ILE A O 1
ATOM 3149 N N . PRO A 1 411 ? 5.954 1.440 -31.524 1.00 96.25 411 PRO A N 1
ATOM 3150 C CA . PRO A 1 411 ? 4.952 1.722 -30.504 1.00 96.25 411 PRO A CA 1
ATOM 3151 C C . PRO A 1 411 ? 4.964 0.661 -29.398 1.00 96.25 411 PRO A C 1
ATOM 3153 O O . PRO A 1 411 ? 5.339 -0.490 -29.629 1.00 96.25 411 PRO A O 1
ATOM 3156 N N . LEU A 1 412 ? 4.475 1.036 -28.216 1.00 97.62 412 LEU A N 1
ATOM 3157 C CA . LEU A 1 412 ? 4.131 0.077 -27.163 1.00 97.62 412 LEU A CA 1
ATOM 3158 C C . LEU A 1 412 ? 3.022 -0.859 -27.654 1.00 97.62 412 LEU A C 1
ATOM 3160 O O . LEU A 1 412 ? 2.084 -0.427 -28.335 1.00 97.62 412 LEU A O 1
ATOM 3164 N N . ASP A 1 413 ? 3.083 -2.126 -27.265 1.00 98.12 413 ASP A N 1
ATOM 3165 C CA . ASP A 1 413 ? 2.029 -3.078 -27.584 1.00 98.12 413 ASP A CA 1
ATOM 3166 C C . ASP A 1 413 ? 0.681 -2.652 -26.988 1.00 98.12 413 ASP A C 1
ATOM 3168 O O . ASP A 1 413 ? 0.519 -2.470 -25.787 1.00 98.12 413 ASP A O 1
ATOM 3172 N N . THR A 1 414 ? -0.356 -2.566 -27.821 1.00 96.94 414 THR A N 1
ATOM 3173 C CA . THR A 1 414 ? -1.703 -2.140 -27.375 1.00 96.94 414 THR A CA 1
ATOM 3174 C C . THR A 1 414 ? -2.436 -3.139 -26.470 1.00 96.94 414 THR A C 1
ATOM 3176 O O . THR A 1 414 ? -3.536 -2.848 -26.003 1.00 96.94 414 THR A O 1
ATOM 3179 N N . ASN A 1 415 ? -1.851 -4.317 -26.235 1.00 96.19 415 ASN A N 1
ATOM 3180 C CA . ASN A 1 415 ? -2.378 -5.345 -25.335 1.00 96.19 415 ASN A CA 1
ATOM 3181 C C . ASN A 1 415 ? -1.840 -5.224 -23.892 1.00 96.19 415 ASN A C 1
ATOM 3183 O O . ASN A 1 415 ? -2.178 -6.070 -23.058 1.00 96.19 415 ASN A O 1
ATOM 3187 N N . VAL A 1 416 ? -1.036 -4.196 -23.599 1.00 97.62 416 VAL A N 1
ATOM 3188 C CA . VAL A 1 416 ? -0.671 -3.806 -22.232 1.00 97.62 416 VAL A CA 1
ATOM 3189 C C . VAL A 1 416 ? -1.701 -2.841 -21.646 1.00 97.62 416 VAL A C 1
ATOM 3191 O O . VAL A 1 416 ? -2.415 -2.140 -22.368 1.00 97.62 416 VAL A O 1
ATOM 3194 N N . ILE A 1 417 ? -1.752 -2.782 -20.318 1.00 97.56 417 ILE A N 1
ATOM 3195 C CA . ILE A 1 417 ? -2.479 -1.748 -19.580 1.00 97.56 417 ILE A CA 1
ATOM 3196 C C . ILE A 1 417 ? -1.475 -0.664 -19.181 1.00 97.56 417 ILE A C 1
ATOM 3198 O O . ILE A 1 417 ? -0.472 -0.973 -18.542 1.00 97.56 417 ILE A O 1
ATOM 3202 N N . VAL A 1 418 ? -1.749 0.599 -19.508 1.00 98.00 418 VAL A N 1
ATOM 3203 C CA . VAL A 1 418 ? -0.882 1.721 -19.111 1.00 98.00 418 VAL A CA 1
ATOM 3204 C C . VAL A 1 418 ? -1.390 2.366 -17.823 1.00 98.00 418 VAL A C 1
ATOM 3206 O O . VAL A 1 418 ? -2.531 2.826 -17.738 1.00 98.00 418 VAL A O 1
ATOM 3209 N N . MET A 1 419 ? -0.538 2.423 -16.810 1.00 97.56 419 MET A N 1
ATOM 3210 C CA . MET A 1 419 ? -0.753 3.145 -15.570 1.00 97.56 419 MET A CA 1
ATOM 3211 C C . MET A 1 419 ? -0.212 4.574 -15.703 1.00 97.56 419 MET A C 1
ATOM 3213 O O . MET A 1 419 ? 0.990 4.807 -15.624 1.00 97.56 419 MET A O 1
ATOM 3217 N N . ASP A 1 420 ? -1.102 5.543 -15.917 1.00 96.44 420 ASP A N 1
ATOM 3218 C CA . ASP A 1 420 ? -0.722 6.951 -16.061 1.00 96.44 420 ASP A CA 1
ATOM 3219 C C . ASP A 1 420 ? -0.516 7.597 -14.688 1.00 96.44 420 ASP A C 1
ATOM 3221 O O . ASP A 1 420 ? -1.479 8.000 -14.030 1.00 96.44 420 ASP A O 1
ATOM 3225 N N . TRP A 1 421 ? 0.737 7.676 -14.248 1.00 94.81 421 TRP A N 1
ATOM 3226 C CA . TRP A 1 421 ? 1.130 8.294 -12.980 1.00 94.81 421 TRP A CA 1
ATOM 3227 C C . TRP A 1 421 ? 1.455 9.788 -13.113 1.00 94.81 421 TRP A C 1
ATOM 3229 O O . TRP A 1 421 ? 1.517 10.519 -12.117 1.00 94.81 421 TRP A O 1
ATOM 3239 N N . THR A 1 422 ? 1.621 10.266 -14.347 1.00 91.50 422 THR A N 1
ATOM 3240 C CA . THR A 1 422 ? 1.971 11.662 -14.647 1.00 91.50 422 THR A CA 1
ATOM 3241 C C . THR A 1 422 ? 0.760 12.554 -14.922 1.00 91.50 422 THR A C 1
ATOM 3243 O O . THR A 1 422 ? 0.882 13.782 -14.893 1.00 91.50 422 THR A O 1
ATOM 3246 N N . GLY A 1 423 ? -0.411 11.969 -15.189 1.00 89.31 423 GLY A N 1
ATOM 3247 C CA . GLY A 1 423 ? -1.592 12.712 -15.606 1.00 89.31 423 GLY A CA 1
ATOM 3248 C C . GLY A 1 423 ? -2.924 12.000 -15.371 1.00 89.31 423 GLY A C 1
ATOM 3249 O O . GLY A 1 423 ? -3.062 11.101 -14.547 1.00 89.31 423 GLY A O 1
ATOM 3250 N N . SER A 1 424 ? -3.954 12.472 -16.080 1.00 89.44 424 SER A N 1
ATOM 3251 C CA . SER A 1 424 ? -5.354 12.055 -15.913 1.00 89.44 424 SER A CA 1
ATOM 3252 C C . SER A 1 424 ? -5.814 10.966 -16.892 1.00 89.44 424 SER A C 1
ATOM 3254 O O . SER A 1 424 ? -7.017 10.760 -17.060 1.00 89.44 424 SER A O 1
ATOM 3256 N N . GLY A 1 425 ? -4.894 10.312 -17.602 1.00 90.94 425 GLY A N 1
ATOM 3257 C CA . GLY A 1 425 ? -5.171 9.301 -18.626 1.00 90.94 425 GLY A CA 1
ATOM 3258 C C . GLY A 1 425 ? -5.650 9.863 -19.969 1.00 90.94 425 GLY A C 1
ATOM 3259 O O . GLY A 1 425 ? -6.058 9.101 -20.843 1.00 90.94 425 GLY A O 1
ATOM 3260 N N . THR A 1 426 ? -5.638 11.188 -20.149 1.00 91.38 426 THR A N 1
ATOM 3261 C CA . THR A 1 426 ? -6.221 11.873 -21.322 1.00 91.38 426 THR A CA 1
ATOM 3262 C C . THR A 1 426 ? -5.193 12.291 -22.373 1.00 91.38 426 THR A C 1
ATOM 3264 O O . THR A 1 426 ? -5.558 12.924 -23.366 1.00 91.38 426 THR A O 1
ATOM 3267 N N . ALA A 1 427 ? -3.908 11.999 -22.161 1.00 92.62 427 ALA A N 1
ATOM 3268 C CA . ALA A 1 427 ? -2.868 12.322 -23.130 1.00 92.62 427 ALA A CA 1
ATOM 3269 C C . ALA A 1 427 ? -3.114 11.583 -24.458 1.00 92.62 427 ALA A C 1
ATOM 3271 O O . ALA A 1 427 ? -3.517 10.420 -24.478 1.00 92.62 427 ALA A O 1
ATOM 3272 N N . ALA A 1 428 ? -2.874 12.258 -25.589 1.00 93.38 428 ALA A N 1
ATOM 3273 C CA . ALA A 1 428 ? -3.242 11.738 -26.909 1.00 93.38 428 ALA A CA 1
ATOM 3274 C C . ALA A 1 428 ? -2.562 10.398 -27.246 1.00 93.38 428 ALA A C 1
ATOM 3276 O O . ALA A 1 428 ? -3.194 9.535 -27.856 1.00 93.38 428 ALA A O 1
ATOM 3277 N N . HIS A 1 429 ? -1.309 10.214 -26.815 1.00 92.56 429 HIS A N 1
ATOM 3278 C CA . HIS A 1 429 ? -0.554 8.978 -27.026 1.00 92.56 429 HIS A CA 1
ATOM 3279 C C . HIS A 1 429 ? -1.130 7.790 -26.237 1.00 92.56 429 HIS A C 1
ATOM 3281 O O . HIS A 1 429 ? -0.950 6.656 -26.657 1.00 92.56 429 HIS A O 1
ATOM 3287 N N . LEU A 1 430 ? -1.910 8.028 -25.173 1.00 95.38 430 LEU A N 1
ATOM 3288 C CA . LEU A 1 430 ? -2.508 6.976 -24.345 1.00 95.38 430 LEU A CA 1
ATOM 3289 C C . LEU A 1 430 ? -3.878 6.482 -24.848 1.00 95.38 430 LEU A C 1
ATOM 3291 O O . LEU A 1 430 ? -4.478 5.568 -24.278 1.00 95.38 430 LEU A O 1
ATOM 3295 N N . LYS A 1 431 ? -4.423 7.082 -25.913 1.00 94.50 431 LYS A N 1
ATOM 3296 C CA . LYS A 1 431 ? -5.738 6.723 -26.471 1.00 94.50 431 LYS A CA 1
ATOM 3297 C C . LYS A 1 431 ? -5.885 5.236 -26.866 1.00 94.50 431 LYS A C 1
ATOM 3299 O O . LYS A 1 431 ? -6.980 4.710 -26.666 1.00 94.50 431 LYS A O 1
ATOM 3304 N N . PRO A 1 432 ? -4.863 4.553 -27.422 1.00 95.62 432 PRO A N 1
ATOM 3305 C CA . PRO A 1 432 ? -5.000 3.155 -27.846 1.00 95.62 432 PRO A CA 1
ATOM 3306 C C . PRO A 1 432 ? -5.145 2.147 -26.694 1.00 95.62 432 PRO A C 1
ATOM 3308 O O . PRO A 1 432 ? -5.751 1.092 -26.886 1.00 95.62 432 PRO A O 1
ATOM 3311 N N . TYR A 1 433 ? -4.615 2.468 -25.512 1.00 97.06 433 TYR A N 1
ATOM 3312 C CA . TYR A 1 433 ? -4.441 1.514 -24.416 1.00 97.06 433 TYR A CA 1
ATOM 3313 C C . TYR A 1 433 ? -5.623 1.505 -23.455 1.00 97.06 433 TYR A C 1
ATOM 3315 O O . TYR A 1 433 ? -6.286 2.533 -23.253 1.00 97.06 433 TYR A O 1
ATOM 3323 N N . ASP A 1 434 ? -5.844 0.347 -22.834 1.00 96.31 434 ASP A N 1
ATOM 3324 C CA . ASP A 1 434 ? -6.551 0.284 -21.557 1.00 96.31 434 ASP A CA 1
ATOM 3325 C C . ASP A 1 434 ? -5.665 0.932 -20.483 1.00 96.31 434 ASP A C 1
ATOM 3327 O O . ASP A 1 434 ? -4.439 0.835 -20.533 1.00 96.31 434 ASP A O 1
ATOM 3331 N N . LYS A 1 435 ? -6.277 1.649 -19.541 1.00 95.31 435 LYS A N 1
ATOM 3332 C CA . LYS A 1 435 ? -5.571 2.575 -18.655 1.00 95.31 435 LYS A CA 1
ATOM 3333 C C . LYS A 1 435 ? -5.997 2.455 -17.204 1.00 95.31 435 LYS A C 1
ATOM 3335 O O . LYS A 1 435 ? -7.171 2.229 -16.906 1.00 95.31 435 LYS A O 1
ATOM 3340 N N . ILE A 1 436 ? -5.060 2.727 -16.305 1.00 96.06 436 ILE A N 1
ATOM 3341 C CA . ILE A 1 436 ? -5.321 2.985 -14.888 1.00 96.06 436 ILE A CA 1
ATOM 3342 C C . ILE A 1 436 ? -4.735 4.355 -14.555 1.00 96.06 436 ILE A C 1
ATOM 3344 O O . ILE A 1 436 ? -3.586 4.623 -14.875 1.00 96.06 436 ILE A O 1
ATOM 3348 N N . VAL A 1 437 ? -5.507 5.238 -13.923 1.00 95.94 437 VAL A N 1
ATOM 3349 C CA . VAL A 1 437 ? -5.002 6.565 -13.539 1.00 95.94 437 VAL A CA 1
ATOM 3350 C C . VAL A 1 437 ? -4.370 6.527 -12.148 1.00 95.94 437 VAL A C 1
ATOM 3352 O O . VAL A 1 437 ? -4.963 6.035 -11.190 1.00 95.94 437 VAL A O 1
ATOM 3355 N N . ALA A 1 438 ? -3.172 7.081 -12.032 1.00 94.12 438 ALA A N 1
ATOM 3356 C CA . ALA A 1 438 ? -2.346 7.085 -10.833 1.00 94.12 438 ALA A CA 1
ATOM 3357 C C . ALA A 1 438 ? -1.723 8.468 -10.553 1.00 94.12 438 ALA A C 1
ATOM 3359 O O . ALA A 1 438 ? -0.701 8.539 -9.884 1.00 94.12 438 ALA A O 1
ATOM 3360 N N . ASP A 1 439 ? -2.339 9.553 -11.047 1.00 92.75 439 ASP A N 1
ATOM 3361 C CA . ASP A 1 439 ? -1.861 10.945 -10.959 1.00 92.75 439 ASP A CA 1
ATOM 3362 C C . ASP A 1 439 ? -1.159 11.274 -9.628 1.00 92.75 439 ASP A C 1
ATOM 3364 O O . ASP A 1 439 ? -1.793 11.448 -8.574 1.00 92.75 439 ASP A O 1
ATOM 3368 N N . SER A 1 440 ? 0.165 11.412 -9.699 1.00 91.56 440 SER A N 1
ATOM 3369 C CA . SER A 1 440 ? 1.039 11.698 -8.561 1.00 91.56 440 SER A CA 1
ATOM 3370 C C . SER A 1 440 ? 0.685 12.993 -7.830 1.00 91.56 440 SER A C 1
ATOM 3372 O O . SER A 1 440 ? 0.889 13.103 -6.618 1.00 91.56 440 SER A O 1
ATOM 3374 N N . SER A 1 441 ? 0.061 13.960 -8.510 1.00 88.62 441 SER A N 1
ATOM 3375 C CA . SER A 1 441 ? -0.361 15.219 -7.897 1.00 88.62 441 SER A CA 1
ATOM 3376 C C . SER A 1 441 ? -1.551 15.057 -6.943 1.00 88.62 441 SER A C 1
ATOM 3378 O O . SER A 1 441 ? -1.805 15.946 -6.123 1.00 88.62 441 SER A O 1
ATOM 3380 N N . PHE A 1 442 ? -2.292 13.948 -7.031 1.00 89.81 442 PHE A N 1
ATOM 3381 C CA . PHE A 1 442 ? -3.437 13.643 -6.172 1.00 89.81 442 PHE A CA 1
ATOM 3382 C C . PHE A 1 442 ? -3.213 12.424 -5.282 1.00 89.81 442 PHE A C 1
ATOM 3384 O O . PHE A 1 442 ? -3.655 12.437 -4.134 1.00 89.81 442 PHE A O 1
ATOM 3391 N N . LEU A 1 443 ? -2.589 11.373 -5.812 1.00 92.81 443 LEU A N 1
ATOM 3392 C CA . LEU A 1 443 ? -2.757 10.005 -5.320 1.00 92.81 443 LEU A CA 1
ATOM 3393 C C . LEU A 1 443 ? -1.494 9.409 -4.694 1.00 92.81 443 LEU A C 1
ATOM 3395 O O . LEU A 1 443 ? -1.503 8.236 -4.332 1.00 92.81 443 LEU A O 1
ATOM 3399 N N . TYR A 1 444 ? -0.424 10.189 -4.542 1.00 94.50 444 TYR A N 1
ATOM 3400 C CA . TYR A 1 444 ? 0.834 9.713 -3.965 1.00 94.50 444 TYR A CA 1
ATOM 3401 C C . TYR A 1 444 ? 0.966 10.090 -2.488 1.00 94.50 444 TYR A C 1
ATOM 3403 O O . TYR A 1 444 ? 0.725 11.231 -2.077 1.00 94.50 444 TYR A O 1
ATOM 3411 N N . LEU A 1 445 ? 1.399 9.122 -1.684 1.00 93.12 445 LEU A N 1
ATOM 3412 C CA . LEU A 1 445 ? 1.908 9.321 -0.335 1.00 93.12 445 LEU A CA 1
ATOM 3413 C C . LEU A 1 445 ? 3.410 9.035 -0.341 1.00 93.12 445 LEU A C 1
ATOM 3415 O O . LEU A 1 445 ? 3.812 7.897 -0.539 1.00 93.12 445 LEU A O 1
ATOM 3419 N N . VAL A 1 446 ? 4.208 10.075 -0.095 1.00 90.12 446 VAL A N 1
ATOM 3420 C CA . VAL A 1 446 ? 5.678 10.029 -0.069 1.00 90.12 446 VAL A CA 1
ATOM 3421 C C . VAL A 1 446 ? 6.149 10.712 1.217 1.00 90.12 446 VAL A C 1
ATOM 3423 O O . VAL A 1 446 ? 6.385 11.930 1.229 1.00 90.12 446 VAL A O 1
ATOM 3426 N N . PRO A 1 447 ? 6.198 9.995 2.356 1.00 81.50 447 PRO A N 1
ATOM 3427 C CA . PRO A 1 447 ? 6.306 10.649 3.650 1.00 81.50 447 PRO A CA 1
ATOM 3428 C C . PRO A 1 447 ? 7.565 11.495 3.795 1.00 81.50 447 PRO A C 1
ATOM 3430 O O . PRO A 1 447 ? 7.419 12.637 4.230 1.00 81.50 447 PRO A O 1
ATOM 3433 N N . ALA A 1 448 ? 8.746 11.013 3.383 1.00 75.94 448 ALA A N 1
ATOM 3434 C CA . ALA A 1 448 ? 10.002 11.751 3.560 1.00 75.94 448 ALA A CA 1
ATOM 3435 C C . ALA A 1 448 ? 10.074 13.061 2.767 1.00 75.94 448 ALA A C 1
ATOM 3437 O O . ALA A 1 448 ? 10.701 14.036 3.186 1.00 75.94 448 ALA A O 1
ATOM 3438 N N . ARG A 1 449 ? 9.335 13.132 1.661 1.00 76.00 449 ARG A N 1
ATOM 3439 C CA . ARG A 1 449 ? 9.217 14.331 0.822 1.00 76.00 449 ARG A CA 1
ATOM 3440 C C . ARG A 1 449 ? 8.027 15.203 1.209 1.00 76.00 449 ARG A C 1
ATOM 3442 O O . ARG A 1 449 ? 7.674 16.144 0.508 1.00 76.00 449 ARG A O 1
ATOM 3449 N N . SER A 1 450 ? 7.407 14.906 2.356 1.00 71.25 450 SER A N 1
ATOM 3450 C CA . SER A 1 450 ? 6.169 15.531 2.840 1.00 71.25 450 SER A CA 1
ATOM 3451 C C . SER A 1 450 ? 5.003 15.441 1.843 1.00 71.25 450 SER A C 1
ATOM 3453 O O . SER A 1 450 ? 4.024 16.178 1.972 1.00 71.25 450 SER A O 1
ATOM 3455 N N . GLY A 1 451 ? 5.077 14.511 0.887 1.00 79.88 451 GLY A N 1
ATOM 3456 C CA . GLY A 1 451 ? 4.010 14.212 -0.055 1.00 79.88 451 GLY A CA 1
ATOM 3457 C C . GLY A 1 451 ? 2.888 13.472 0.660 1.00 79.88 451 GLY A C 1
ATOM 3458 O O . GLY A 1 451 ? 3.090 12.384 1.202 1.00 79.88 451 GLY A O 1
ATOM 3459 N N . ARG A 1 452 ? 1.698 14.071 0.702 1.00 82.00 452 ARG A N 1
ATOM 3460 C CA . ARG A 1 452 ? 0.493 13.438 1.247 1.00 82.00 452 ARG A CA 1
ATOM 3461 C C . ARG A 1 452 ? -0.682 13.682 0.307 1.00 82.00 452 ARG A C 1
ATOM 3463 O O . ARG A 1 452 ? -0.883 14.837 -0.080 1.00 82.00 452 ARG A O 1
ATOM 3470 N N . PRO A 1 453 ? -1.510 12.661 0.022 1.00 86.19 453 PRO A N 1
ATOM 3471 C CA . PRO A 1 453 ? -2.726 12.858 -0.744 1.00 86.19 453 PRO A CA 1
ATOM 3472 C C . PRO A 1 453 ? -3.618 13.875 -0.030 1.00 86.19 453 PRO A C 1
ATOM 3474 O O . PRO A 1 453 ? -3.990 13.697 1.137 1.00 86.19 453 PRO A O 1
ATOM 3477 N N . ASN A 1 454 ? -3.958 14.969 -0.711 1.00 89.88 454 ASN A N 1
ATOM 3478 C CA . ASN A 1 454 ? -4.851 15.972 -0.143 1.00 89.88 454 ASN A CA 1
ATOM 3479 C C . ASN A 1 454 ? -6.282 15.419 -0.150 1.00 89.88 454 ASN A C 1
ATOM 3481 O O . ASN A 1 454 ? -6.977 15.462 -1.164 1.00 89.88 454 ASN A O 1
ATOM 3485 N N . GLN A 1 455 ? -6.721 14.905 1.000 1.00 91.81 455 GLN A N 1
ATOM 3486 C CA . GLN A 1 455 ? -8.015 14.236 1.139 1.00 91.81 455 GLN A CA 1
ATOM 3487 C C . GLN A 1 455 ? -9.196 15.136 0.773 1.00 91.81 455 GLN A C 1
ATOM 3489 O O . GLN A 1 455 ? -10.160 14.652 0.184 1.00 91.81 455 GLN A O 1
ATOM 3494 N N . GLN A 1 456 ? -9.134 16.431 1.093 1.00 93.06 456 GLN A N 1
ATOM 3495 C CA . GLN A 1 456 ? -10.189 17.376 0.734 1.00 93.06 456 GLN A CA 1
ATOM 3496 C C . GLN A 1 456 ? -10.253 17.570 -0.782 1.00 93.06 456 GLN A C 1
ATOM 3498 O O . GLN A 1 456 ? -11.328 17.477 -1.371 1.00 93.06 456 GLN A O 1
ATOM 3503 N N . ARG A 1 457 ? -9.097 17.768 -1.425 1.00 92.56 457 ARG A N 1
ATOM 3504 C CA . ARG A 1 457 ? -8.987 17.893 -2.885 1.00 92.56 457 ARG A CA 1
ATOM 3505 C C . ARG A 1 457 ? -9.488 16.621 -3.582 1.00 92.56 457 ARG A C 1
ATOM 3507 O O . ARG A 1 457 ? -10.279 16.708 -4.515 1.00 92.56 457 ARG A O 1
ATOM 3514 N N . ILE A 1 458 ? -9.130 15.436 -3.082 1.00 91.81 458 ILE A N 1
ATOM 3515 C CA . ILE A 1 458 ? -9.648 14.153 -3.591 1.00 91.81 458 ILE A CA 1
ATOM 3516 C C . ILE A 1 458 ? -11.172 14.063 -3.418 1.00 91.81 458 ILE A C 1
ATOM 3518 O O . ILE A 1 458 ? -11.891 13.680 -4.339 1.00 91.81 458 ILE A O 1
ATOM 3522 N N . ALA A 1 459 ? -11.688 14.437 -2.247 1.00 92.50 459 ALA A N 1
ATOM 3523 C CA . ALA A 1 459 ? -13.115 14.364 -1.956 1.00 92.50 459 ALA A CA 1
ATOM 3524 C C . ALA A 1 459 ? -13.945 15.293 -2.858 1.00 92.50 459 ALA A C 1
ATOM 3526 O O . ALA A 1 459 ? -15.015 14.900 -3.319 1.00 92.50 459 ALA A O 1
ATOM 3527 N N . GLN A 1 460 ? -13.460 16.514 -3.090 1.00 92.00 460 GLN A N 1
ATOM 3528 C CA . GLN A 1 460 ? -14.258 17.614 -3.639 1.00 92.00 460 GLN A CA 1
ATOM 3529 C C . GLN A 1 460 ? -13.977 17.916 -5.109 1.00 92.00 460 GLN A C 1
ATOM 3531 O O . GLN A 1 460 ? -14.875 18.382 -5.804 1.00 92.00 460 GLN A O 1
ATOM 3536 N N . THR A 1 461 ? -12.750 17.687 -5.584 1.00 90.94 461 THR A N 1
ATOM 3537 C CA . THR A 1 461 ? -12.324 18.143 -6.917 1.00 90.94 461 THR A CA 1
ATOM 3538 C C . THR A 1 461 ? -11.799 17.030 -7.813 1.00 90.94 461 THR A C 1
ATOM 3540 O O . THR A 1 461 ? -11.645 17.263 -9.010 1.00 90.94 461 THR A O 1
ATOM 3543 N N . TRP A 1 462 ? -11.505 15.835 -7.281 1.00 89.81 462 TRP A N 1
ATOM 3544 C CA . TRP A 1 462 ? -11.146 14.698 -8.132 1.00 89.81 462 TRP A CA 1
ATOM 3545 C C . TRP A 1 462 ? -12.307 14.385 -9.068 1.00 89.81 462 TRP A C 1
ATOM 3547 O O . TRP A 1 462 ? -13.407 14.063 -8.611 1.00 89.81 462 TRP A O 1
ATOM 3557 N N . THR A 1 463 ? -12.054 14.488 -10.367 1.00 85.88 463 THR A N 1
ATOM 3558 C CA . THR A 1 463 ? -13.023 14.143 -11.402 1.00 85.88 463 THR A CA 1
ATOM 3559 C C . THR A 1 463 ? -12.623 12.798 -11.964 1.00 85.88 463 THR A C 1
ATOM 3561 O O . THR A 1 463 ? -11.534 12.660 -12.515 1.00 85.88 463 THR A O 1
ATOM 3564 N N . THR A 1 464 ? -13.491 11.804 -11.806 1.00 82.75 464 THR A N 1
ATOM 3565 C CA . THR A 1 464 ? -13.221 10.483 -12.358 1.00 82.75 464 THR A CA 1
ATOM 3566 C C . THR A 1 464 ? -13.205 10.568 -13.883 1.00 82.75 464 THR A C 1
ATOM 3568 O O . THR A 1 464 ? -14.141 11.129 -14.462 1.00 82.75 464 THR A O 1
ATOM 3571 N N . PRO A 1 465 ? -12.167 10.036 -14.541 1.00 83.00 465 PRO A N 1
ATOM 3572 C CA . PRO A 1 465 ? -12.110 10.019 -15.993 1.00 83.00 465 PRO A CA 1
ATOM 3573 C C . PRO A 1 465 ? -13.278 9.237 -16.613 1.00 83.00 465 PRO A C 1
ATOM 3575 O O . PRO A 1 465 ? -13.732 8.244 -16.049 1.00 83.00 465 PRO A O 1
ATOM 3578 N N . THR A 1 466 ? -13.755 9.677 -17.780 1.00 85.44 466 THR A N 1
ATOM 3579 C CA . THR A 1 466 ? -14.918 9.088 -18.475 1.00 85.44 466 THR A CA 1
ATOM 3580 C C . THR A 1 466 ? -14.561 8.308 -19.741 1.00 85.44 466 THR A C 1
ATOM 3582 O O . THR A 1 466 ? -15.456 7.764 -20.388 1.00 85.44 466 THR A O 1
ATOM 3585 N N . ASP A 1 467 ? -13.279 8.257 -20.121 1.00 90.38 467 ASP A N 1
ATOM 3586 C CA . ASP A 1 467 ? -12.819 7.427 -21.238 1.00 90.38 467 ASP A CA 1
ATOM 3587 C C . ASP A 1 467 ? -13.128 5.950 -20.922 1.00 90.38 467 ASP A C 1
ATOM 3589 O O . ASP A 1 467 ? -12.667 5.458 -19.892 1.00 90.38 467 ASP A O 1
ATOM 3593 N N . PRO A 1 468 ? -13.875 5.219 -21.775 1.00 90.25 468 PRO A N 1
ATOM 3594 C CA . PRO A 1 468 ? -14.192 3.807 -21.547 1.00 90.25 468 PRO A CA 1
ATOM 3595 C C . PRO A 1 468 ? -12.956 2.901 -21.473 1.00 90.25 468 PRO A C 1
ATOM 3597 O O . PRO A 1 468 ? -13.052 1.783 -20.977 1.00 90.25 468 PRO A O 1
ATOM 3600 N N . LYS A 1 469 ? -11.802 3.366 -21.961 1.00 93.56 469 LYS A N 1
ATOM 3601 C CA . LYS A 1 469 ? -10.519 2.679 -21.817 1.00 93.56 469 LYS A CA 1
ATOM 3602 C C . LYS A 1 469 ? -9.899 2.832 -20.427 1.00 93.56 469 LYS A C 1
ATOM 3604 O O . LYS A 1 469 ? -8.938 2.137 -20.124 1.00 93.56 469 LYS A O 1
ATOM 3609 N N . ILE A 1 470 ? -10.401 3.728 -19.578 1.00 93.94 470 ILE A N 1
ATOM 3610 C CA . ILE A 1 470 ? -9.923 3.875 -18.201 1.00 93.94 470 ILE A CA 1
ATOM 3611 C C . ILE A 1 470 ? -10.654 2.859 -17.327 1.00 93.94 470 ILE A C 1
ATOM 3613 O O . ILE A 1 470 ? -11.817 3.027 -16.969 1.00 93.94 470 ILE A O 1
ATOM 3617 N N . LEU A 1 471 ? -9.940 1.792 -16.974 1.00 93.56 471 LEU A N 1
ATOM 3618 C CA . LEU A 1 471 ? -10.447 0.691 -16.158 1.00 93.56 471 LEU A CA 1
ATOM 3619 C C . LEU A 1 471 ? -10.674 1.122 -14.702 1.00 93.56 471 LEU A C 1
ATOM 3621 O O . LEU A 1 471 ? -11.505 0.551 -13.991 1.00 93.56 471 LEU A O 1
ATOM 3625 N N . GLY A 1 472 ? -9.925 2.127 -14.245 1.00 94.38 472 GLY A N 1
ATOM 3626 C CA . GLY A 1 472 ? -10.020 2.665 -12.898 1.00 94.38 472 GLY A CA 1
ATOM 3627 C C . GLY A 1 472 ? -8.834 3.543 -12.523 1.00 94.38 472 GLY A C 1
ATOM 3628 O O . GLY A 1 472 ? -8.184 4.132 -13.386 1.00 94.38 472 GLY A O 1
ATOM 3629 N N . TRP A 1 473 ? -8.572 3.660 -11.224 1.00 94.75 473 TRP A N 1
ATOM 3630 C CA . TRP A 1 473 ? -7.519 4.527 -10.693 1.00 94.75 473 TRP A CA 1
ATOM 3631 C C . TRP A 1 473 ? -7.025 4.052 -9.325 1.00 94.75 473 TRP A C 1
ATOM 3633 O O . TRP A 1 473 ? -7.705 3.247 -8.679 1.00 94.75 473 TRP A O 1
ATOM 3643 N N . GLY A 1 474 ? -5.860 4.521 -8.867 1.00 91.94 474 GLY A N 1
ATOM 3644 C CA . GLY A 1 474 ? -5.264 4.025 -7.626 1.00 91.94 474 GLY A CA 1
ATOM 3645 C C . GLY A 1 474 ? -4.243 4.921 -6.931 1.00 91.94 474 GLY A C 1
ATOM 3646 O O . GLY A 1 474 ? -3.618 5.782 -7.538 1.00 91.94 474 GLY A O 1
ATOM 3647 N N . MET A 1 475 ? -4.102 4.697 -5.624 1.00 94.38 475 MET A N 1
ATOM 3648 C CA . MET A 1 475 ? -3.167 5.402 -4.740 1.00 94.38 475 MET A CA 1
ATOM 3649 C C . MET A 1 475 ? -1.831 4.666 -4.636 1.00 94.38 475 MET A C 1
ATOM 3651 O O . MET A 1 475 ? -1.818 3.441 -4.575 1.00 94.38 475 MET A O 1
ATOM 3655 N N . HIS A 1 476 ? -0.730 5.412 -4.541 1.00 95.81 476 HIS A N 1
ATOM 3656 C CA . HIS A 1 476 ? 0.611 4.865 -4.330 1.00 95.81 476 HIS A CA 1
ATOM 3657 C C . HIS A 1 476 ? 1.149 5.271 -2.957 1.00 95.81 476 HIS A C 1
ATOM 3659 O O . HIS A 1 476 ? 0.987 6.416 -2.523 1.00 95.81 476 HIS A O 1
ATOM 3665 N N . VAL A 1 477 ? 1.779 4.323 -2.269 1.00 94.94 477 VAL A N 1
ATOM 3666 C CA . VAL A 1 477 ? 2.531 4.542 -1.030 1.00 94.94 477 VAL A CA 1
ATOM 3667 C C . VAL A 1 477 ? 3.995 4.268 -1.339 1.00 94.94 477 VAL A C 1
ATOM 3669 O O . VAL A 1 477 ? 4.371 3.105 -1.467 1.00 94.94 477 VAL A O 1
ATOM 3672 N N . TRP A 1 478 ? 4.784 5.334 -1.465 1.00 92.31 478 TRP A N 1
ATOM 3673 C CA . TRP A 1 478 ? 6.199 5.263 -1.816 1.00 92.31 478 TRP A CA 1
ATOM 3674 C C . TRP A 1 478 ? 7.111 5.448 -0.610 1.00 92.31 478 TRP A C 1
ATOM 3676 O O . TRP A 1 478 ? 6.847 6.265 0.284 1.00 92.31 478 TRP A O 1
ATOM 3686 N N . GLY A 1 479 ? 8.193 4.679 -0.641 1.00 84.00 479 GLY A N 1
ATOM 3687 C CA . GLY A 1 479 ? 9.248 4.603 0.351 1.00 84.00 479 GLY A CA 1
ATOM 3688 C C . GLY A 1 479 ? 10.385 5.598 0.191 1.00 84.00 479 GLY A C 1
ATOM 3689 O O . GLY A 1 479 ? 11.429 5.427 0.808 1.00 84.00 479 GLY A O 1
ATOM 3690 N N . ASP A 1 480 ? 10.258 6.620 -0.657 1.00 81.62 480 ASP A N 1
ATOM 3691 C CA . ASP A 1 480 ? 11.384 7.511 -0.954 1.00 81.62 480 ASP A CA 1
ATOM 3692 C C . ASP A 1 480 ? 12.072 7.981 0.326 1.00 81.62 480 ASP A C 1
ATOM 3694 O O . ASP A 1 480 ? 11.425 8.522 1.225 1.00 81.62 480 ASP A O 1
ATOM 3698 N N . ASP A 1 481 ? 13.387 7.786 0.397 1.00 72.38 481 ASP A N 1
ATOM 3699 C CA . ASP A 1 481 ? 14.220 8.207 1.520 1.00 72.38 481 ASP A CA 1
ATOM 3700 C C . ASP A 1 481 ? 13.844 7.554 2.880 1.00 72.38 481 ASP A C 1
ATOM 3702 O O . ASP A 1 481 ? 14.197 8.070 3.945 1.00 72.38 481 ASP A O 1
ATOM 3706 N N . LEU A 1 482 ? 13.158 6.398 2.870 1.00 71.06 482 LEU A N 1
ATOM 3707 C CA . LEU A 1 482 ? 12.636 5.714 4.064 1.00 71.06 482 LEU A CA 1
ATOM 3708 C C . LEU A 1 482 ? 13.123 4.281 4.252 1.00 71.06 482 LEU A C 1
ATOM 3710 O O . LEU A 1 482 ? 12.524 3.599 5.071 1.00 71.06 482 LEU A O 1
ATOM 3714 N N . GLY A 1 483 ? 14.222 3.852 3.620 1.00 64.12 483 GLY A N 1
ATOM 3715 C CA . GLY A 1 483 ? 14.580 2.436 3.392 1.00 64.12 483 GLY A CA 1
ATOM 3716 C C . GLY A 1 483 ? 14.552 1.412 4.551 1.00 64.12 483 GLY A C 1
ATOM 3717 O O . GLY A 1 483 ? 14.717 0.215 4.319 1.00 64.12 483 GLY A O 1
ATOM 3718 N N . TRP A 1 484 ? 14.326 1.824 5.801 1.00 67.44 484 TRP A N 1
ATOM 3719 C CA . TRP A 1 484 ? 14.109 0.927 6.944 1.00 67.44 484 TRP A CA 1
ATOM 3720 C C . TRP A 1 484 ? 12.911 1.298 7.820 1.00 67.44 484 TRP A C 1
ATOM 3722 O O . TRP A 1 484 ? 12.841 0.842 8.959 1.00 67.44 484 TRP A O 1
ATOM 3732 N N . ALA A 1 485 ? 11.985 2.120 7.330 1.00 74.94 485 ALA A N 1
ATOM 3733 C CA . ALA A 1 485 ? 10.772 2.470 8.047 1.00 74.94 485 ALA A CA 1
ATOM 3734 C C . ALA A 1 485 ? 9.925 1.226 8.352 1.00 74.94 485 ALA A C 1
ATOM 3736 O O . ALA A 1 485 ? 9.925 0.224 7.632 1.00 74.94 485 ALA A O 1
ATOM 3737 N N . GLU A 1 486 ? 9.144 1.298 9.425 1.00 79.12 486 GLU A N 1
ATOM 3738 C CA . GLU A 1 486 ? 8.175 0.261 9.743 1.00 79.12 486 GLU A CA 1
ATOM 3739 C C . GLU A 1 486 ? 7.045 0.311 8.696 1.00 79.12 486 GLU A C 1
ATOM 3741 O O . GLU A 1 486 ? 6.278 1.272 8.645 1.00 79.12 486 GLU A O 1
ATOM 3746 N N . GLY A 1 487 ? 6.856 -0.748 7.901 1.00 82.94 487 GLY A N 1
ATOM 3747 C CA . GLY A 1 487 ? 5.744 -0.796 6.935 1.00 82.94 487 GLY A CA 1
ATOM 3748 C C . GLY A 1 487 ? 4.364 -0.535 7.570 1.00 82.94 487 GLY A C 1
ATOM 3749 O O . GLY A 1 487 ? 3.514 0.133 6.994 1.00 82.94 487 GLY A O 1
ATOM 3750 N N . GLN A 1 488 ? 4.149 -0.959 8.824 1.00 86.12 488 GLN A N 1
ATOM 3751 C CA . GLN A 1 488 ? 2.906 -0.647 9.551 1.00 86.12 488 GLN A CA 1
ATOM 3752 C C . GLN A 1 488 ? 2.778 0.843 9.923 1.00 86.12 488 GLN A C 1
ATOM 3754 O O . GLN A 1 488 ? 1.664 1.349 10.050 1.00 86.12 488 GLN A O 1
ATOM 3759 N N . TRP A 1 489 ? 3.892 1.558 10.095 1.00 87.12 489 TRP A N 1
ATOM 3760 C CA . TRP A 1 489 ? 3.876 3.008 10.276 1.00 87.12 489 TRP A CA 1
ATOM 3761 C C . TRP A 1 489 ? 3.500 3.716 8.972 1.00 87.12 489 TRP A C 1
ATOM 3763 O O . TRP A 1 489 ? 2.623 4.580 9.003 1.00 87.12 489 TRP A O 1
ATOM 3773 N N . LEU A 1 490 ? 4.064 3.308 7.829 1.00 88.50 490 LEU A N 1
ATOM 3774 C CA . LEU A 1 490 ? 3.639 3.799 6.509 1.00 88.50 490 LEU A CA 1
ATOM 3775 C C . LEU A 1 490 ? 2.141 3.558 6.292 1.00 88.50 490 LEU A C 1
ATOM 3777 O O . LEU A 1 490 ? 1.397 4.475 5.933 1.00 88.50 490 LEU A O 1
ATOM 3781 N N . GLU A 1 491 ? 1.678 2.354 6.625 1.00 90.00 491 GLU A N 1
ATOM 3782 C CA . GLU A 1 491 ? 0.264 2.003 6.596 1.00 90.00 491 GLU A CA 1
ATOM 3783 C C . GLU A 1 491 ? -0.585 2.954 7.454 1.00 90.00 491 GLU A C 1
ATOM 3785 O O . GLU A 1 491 ? -1.613 3.451 6.989 1.00 90.00 491 GLU A O 1
ATOM 3790 N N . SER A 1 492 ? -0.131 3.288 8.667 1.00 88.19 492 SER A N 1
ATOM 3791 C CA . SER A 1 492 ? -0.842 4.207 9.567 1.00 88.19 492 SER A CA 1
ATOM 3792 C C . SER A 1 492 ? -1.016 5.618 8.989 1.00 88.19 492 SER A C 1
ATOM 3794 O O . SER A 1 492 ? -2.018 6.278 9.267 1.00 88.19 492 SER A O 1
ATOM 3796 N N . LEU A 1 493 ? -0.086 6.073 8.140 1.00 88.62 493 LEU A N 1
ATOM 3797 C CA . LEU A 1 493 ? -0.200 7.347 7.424 1.00 88.62 493 LEU A CA 1
ATOM 3798 C C . LEU A 1 493 ? -1.169 7.257 6.239 1.00 88.62 493 LEU A C 1
ATOM 3800 O O . LEU A 1 493 ? -1.754 8.263 5.833 1.00 88.62 493 LEU A O 1
ATOM 3804 N N . SER A 1 494 ? -1.326 6.059 5.681 1.00 91.62 494 SER A N 1
ATOM 3805 C CA . SER A 1 494 ? -2.090 5.806 4.464 1.00 91.62 494 SER A CA 1
ATOM 3806 C C . SER A 1 494 ? -3.552 5.429 4.714 1.00 91.62 494 SER A C 1
ATOM 3808 O O . SER A 1 494 ? -4.374 5.642 3.829 1.00 91.62 494 SER A O 1
ATOM 3810 N N . ILE A 1 495 ? -3.915 4.942 5.909 1.00 91.81 495 ILE A N 1
ATOM 3811 C CA . ILE A 1 495 ? -5.257 4.397 6.177 1.00 91.81 495 ILE A CA 1
ATOM 3812 C C . ILE A 1 495 ? -6.382 5.417 5.938 1.00 91.81 495 ILE A C 1
ATOM 3814 O O . ILE A 1 495 ? -7.400 5.103 5.318 1.00 91.81 495 ILE A O 1
ATOM 3818 N N . MET A 1 496 ? -6.172 6.664 6.370 1.00 91.81 496 MET A N 1
ATOM 3819 C CA . MET A 1 496 ? -7.132 7.755 6.201 1.00 91.81 496 MET A CA 1
ATOM 3820 C C . MET A 1 496 ? -7.222 8.221 4.739 1.00 91.81 496 MET A C 1
ATOM 3822 O O . MET A 1 496 ? -8.331 8.270 4.211 1.00 91.81 496 MET A O 1
ATOM 3826 N N . PRO A 1 497 ? -6.118 8.513 4.027 1.00 93.69 497 PRO A N 1
ATOM 3827 C CA . PRO A 1 497 ? -6.166 8.732 2.582 1.00 93.69 497 PRO A CA 1
ATOM 3828 C C . PRO A 1 497 ? -6.784 7.571 1.792 1.00 93.69 497 PRO A C 1
ATOM 3830 O O . PRO A 1 497 ? -7.601 7.814 0.905 1.00 93.69 497 PRO A O 1
ATOM 3833 N N . ARG A 1 498 ? -6.468 6.318 2.139 1.00 94.88 498 ARG A N 1
ATOM 3834 C CA . ARG A 1 498 ? -6.972 5.130 1.443 1.00 94.88 498 ARG A CA 1
ATOM 3835 C C . ARG A 1 498 ? -8.479 5.000 1.564 1.00 94.88 498 ARG A C 1
ATOM 3837 O O . ARG A 1 498 ? -9.130 4.781 0.552 1.00 94.88 498 ARG A O 1
ATOM 3844 N N . GLY A 1 499 ? -9.048 5.178 2.758 1.00 95.19 499 GLY A N 1
ATOM 3845 C CA . GLY A 1 499 ? -10.506 5.187 2.921 1.00 95.19 499 GLY A CA 1
ATOM 3846 C C . GLY A 1 499 ? -11.180 6.259 2.061 1.00 95.19 499 GLY A C 1
ATOM 3847 O O . GLY A 1 499 ? -12.244 6.020 1.490 1.00 95.19 499 GLY A O 1
ATOM 3848 N N . ARG A 1 500 ? -10.525 7.412 1.873 1.00 94.19 500 ARG A N 1
ATOM 3849 C CA . ARG A 1 500 ? -11.053 8.494 1.042 1.00 94.19 500 ARG A CA 1
ATOM 3850 C C . ARG A 1 500 ? -11.009 8.135 -0.436 1.00 94.19 500 ARG A C 1
ATOM 3852 O O . ARG A 1 500 ? -11.967 8.393 -1.161 1.00 94.19 500 ARG A O 1
ATOM 3859 N N . VAL A 1 501 ? -9.897 7.556 -0.870 1.00 95.06 501 VAL A N 1
ATOM 3860 C CA . VAL A 1 501 ? -9.720 7.048 -2.230 1.00 95.06 501 VAL A CA 1
ATOM 3861 C C . VAL A 1 501 ? -10.725 5.930 -2.506 1.00 95.06 501 VAL A C 1
ATOM 3863 O O . VAL A 1 501 ? -11.421 5.998 -3.510 1.00 95.06 501 VAL A O 1
ATOM 3866 N N . ALA A 1 502 ? -10.893 4.981 -1.585 1.00 96.19 502 ALA A N 1
ATOM 3867 C CA . ALA A 1 502 ? -11.858 3.892 -1.689 1.00 96.19 502 ALA A CA 1
ATOM 3868 C C . ALA A 1 502 ? -13.300 4.397 -1.843 1.00 96.19 502 ALA A C 1
ATOM 3870 O O . ALA A 1 502 ? -14.037 3.918 -2.703 1.00 96.19 502 ALA A O 1
ATOM 3871 N N . ASP A 1 503 ? -13.687 5.411 -1.061 1.00 95.25 503 ASP A N 1
ATOM 3872 C CA . ASP A 1 503 ? -14.999 6.047 -1.180 1.00 95.25 503 ASP A CA 1
ATOM 3873 C C . ASP A 1 503 ? -15.237 6.631 -2.576 1.00 95.25 503 ASP A C 1
ATOM 3875 O O . ASP A 1 503 ? -16.279 6.401 -3.184 1.00 95.25 503 ASP A O 1
ATOM 3879 N N . ARG A 1 504 ? -14.244 7.349 -3.106 1.00 93.88 504 ARG A N 1
ATOM 3880 C CA . ARG A 1 504 ? -14.317 7.984 -4.427 1.00 93.88 504 ARG A CA 1
ATOM 3881 C C . ARG A 1 504 ? -14.197 6.981 -5.582 1.00 93.88 504 ARG A C 1
ATOM 3883 O O . ARG A 1 504 ? -14.718 7.236 -6.665 1.00 93.88 504 ARG A O 1
ATOM 3890 N N . GLN A 1 505 ? -13.489 5.873 -5.376 1.00 93.94 505 GLN A N 1
ATOM 3891 C CA . GLN A 1 505 ? -13.370 4.760 -6.321 1.00 93.94 505 GLN A CA 1
ATOM 3892 C C . GLN A 1 505 ? -14.713 4.033 -6.457 1.00 93.94 505 GLN A C 1
ATOM 3894 O O . GLN A 1 505 ? -15.176 3.747 -7.555 1.00 93.94 505 GLN A O 1
ATOM 3899 N N . TRP A 1 506 ? -15.387 3.779 -5.337 1.00 94.44 506 TRP A N 1
ATOM 3900 C CA . TRP A 1 506 ? -16.715 3.175 -5.359 1.00 94.44 506 TRP A CA 1
ATOM 3901 C C . TRP A 1 506 ? -17.790 4.151 -5.851 1.00 94.44 506 TRP A C 1
ATOM 3903 O O . TRP A 1 506 ? -18.682 3.749 -6.590 1.00 94.44 506 TRP A O 1
ATOM 3913 N N . ASN A 1 507 ? -17.700 5.430 -5.471 1.00 91.38 507 ASN A N 1
ATOM 3914 C CA . ASN A 1 507 ? -18.661 6.471 -5.825 1.00 91.38 507 ASN A CA 1
ATOM 3915 C C . ASN A 1 507 ? -17.956 7.691 -6.424 1.00 91.38 507 ASN A C 1
ATOM 3917 O O . ASN A 1 507 ? -17.307 8.468 -5.722 1.00 91.38 507 ASN A O 1
ATOM 3921 N N . THR A 1 508 ? -18.157 7.904 -7.719 1.00 89.31 508 THR A N 1
ATOM 3922 C CA . THR A 1 508 ? -17.468 8.921 -8.523 1.00 89.31 508 THR A CA 1
ATOM 3923 C C . THR A 1 508 ? -18.060 10.322 -8.390 1.00 89.31 508 THR A C 1
ATOM 3925 O O . THR A 1 508 ? -17.401 11.298 -8.763 1.00 89.31 508 THR A O 1
ATOM 3928 N N . ARG A 1 509 ? -19.170 10.499 -7.658 1.00 90.50 509 ARG A N 1
ATOM 3929 C CA . ARG A 1 509 ? -19.713 11.825 -7.311 1.00 90.50 509 ARG A CA 1
ATOM 3930 C C . ARG A 1 509 ? -18.853 12.567 -6.270 1.00 90.50 509 ARG A C 1
ATOM 3932 O O . ARG A 1 509 ? -18.653 12.040 -5.174 1.00 90.50 509 ARG A O 1
ATOM 3939 N N . PRO A 1 510 ? -18.429 13.817 -6.538 1.00 91.75 510 PRO A N 1
ATOM 3940 C CA . PRO A 1 510 ? -17.764 14.654 -5.543 1.00 91.75 510 PRO A CA 1
ATOM 3941 C C . PRO A 1 510 ? -18.556 14.775 -4.237 1.00 91.75 510 PRO A C 1
ATOM 3943 O O . PRO A 1 510 ? -19.790 14.854 -4.233 1.00 91.75 510 PRO A O 1
ATOM 3946 N N . ARG A 1 511 ? -17.836 14.815 -3.117 1.00 91.75 511 ARG A N 1
ATOM 3947 C CA . ARG A 1 511 ? -18.411 14.968 -1.779 1.00 91.75 511 ARG A CA 1
ATOM 3948 C C . ARG A 1 511 ? -18.555 16.442 -1.420 1.00 91.75 511 ARG A C 1
ATOM 3950 O O . ARG A 1 511 ? -17.678 17.255 -1.694 1.00 91.75 511 ARG A O 1
ATOM 3957 N N . THR A 1 512 ? -19.663 16.783 -0.777 1.00 92.75 512 THR A N 1
ATOM 3958 C CA . THR A 1 512 ? -19.901 18.112 -0.200 1.00 92.75 512 THR A CA 1
ATOM 3959 C C . THR A 1 512 ? -18.958 18.380 0.980 1.00 92.75 512 THR A C 1
ATOM 3961 O O . THR A 1 512 ? -18.344 17.462 1.525 1.00 92.75 512 THR A O 1
ATOM 3964 N N . GLN A 1 513 ? -18.856 19.637 1.425 1.00 93.44 513 GLN A N 1
ATOM 3965 C CA . GLN A 1 513 ? -18.078 19.979 2.625 1.00 93.44 513 GLN A CA 1
ATOM 3966 C C . GLN A 1 513 ? -18.579 19.237 3.875 1.00 93.44 513 GLN A C 1
ATOM 3968 O O . GLN A 1 513 ? -17.765 18.797 4.682 1.00 93.44 513 GLN A O 1
ATOM 3973 N N . THR A 1 514 ? -19.895 19.056 4.012 1.00 91.81 514 THR A N 1
ATOM 3974 C CA . THR A 1 514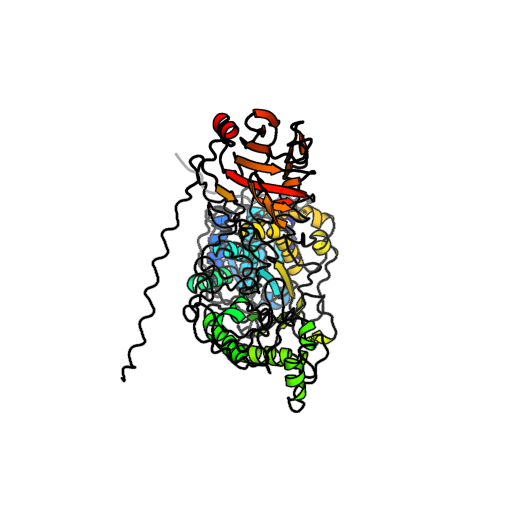 ? -20.499 18.320 5.132 1.00 91.81 514 THR A CA 1
ATOM 3975 C C . THR A 1 514 ? -20.129 16.836 5.099 1.00 91.81 514 THR A C 1
ATOM 3977 O O . THR A 1 514 ? -19.687 16.295 6.107 1.00 91.81 514 THR A O 1
ATOM 3980 N N . GLU A 1 515 ? -20.232 16.185 3.935 1.00 91.06 515 GLU A N 1
ATOM 3981 C CA . GLU A 1 515 ? -19.814 14.783 3.762 1.00 91.06 515 GLU A CA 1
ATOM 3982 C C . GLU A 1 515 ? -18.304 14.607 3.994 1.00 91.06 515 GLU A C 1
ATOM 3984 O O . GLU A 1 515 ? -17.865 13.629 4.598 1.00 91.06 515 GLU A O 1
ATOM 3989 N N . TYR A 1 516 ? -17.490 15.570 3.547 1.00 91.75 516 TYR A N 1
ATOM 3990 C CA . TYR A 1 516 ? -16.057 15.576 3.824 1.00 91.75 516 TYR A CA 1
ATOM 3991 C C . TYR A 1 516 ? -15.773 15.655 5.331 1.00 91.75 516 TYR A C 1
ATOM 3993 O O . TYR A 1 516 ? -14.979 14.852 5.820 1.00 91.75 516 TYR A O 1
ATOM 4001 N N . ALA A 1 517 ? -16.439 16.567 6.049 1.00 92.12 517 ALA A N 1
ATOM 4002 C CA . ALA A 1 517 ? -16.258 16.776 7.485 1.00 92.12 517 ALA A CA 1
ATOM 4003 C C . ALA A 1 517 ? -16.709 15.574 8.337 1.00 92.12 517 ALA A C 1
ATOM 4005 O O . ALA A 1 517 ? -16.105 15.301 9.369 1.00 92.12 517 ALA A O 1
ATOM 4006 N N . ALA A 1 518 ? -17.727 14.826 7.899 1.00 90.38 518 ALA A N 1
ATOM 4007 C CA . ALA A 1 518 ? -18.232 13.645 8.610 1.00 90.38 518 ALA A CA 1
ATOM 4008 C C . ALA A 1 518 ? -17.357 12.386 8.443 1.00 90.38 518 ALA A C 1
ATOM 4010 O O . ALA A 1 518 ? -17.474 11.424 9.204 1.00 90.38 518 ALA A O 1
ATOM 4011 N N . TYR A 1 519 ? -16.475 12.372 7.444 1.00 93.50 519 TYR A N 1
ATOM 4012 C CA . TYR A 1 519 ? -15.697 11.189 7.075 1.00 93.50 519 TYR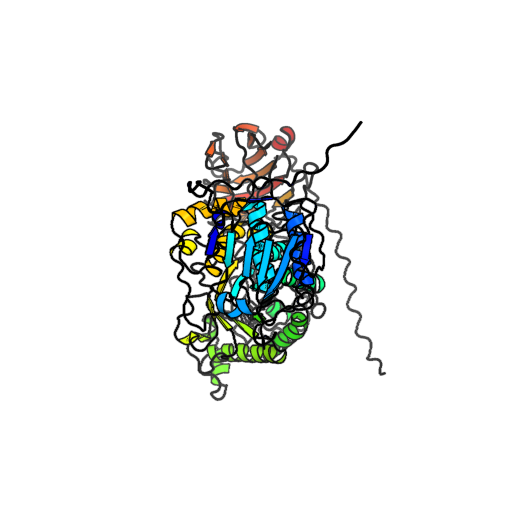 A CA 1
ATOM 4013 C C . TYR A 1 519 ? -14.791 10.660 8.175 1.00 93.50 519 TYR A C 1
ATOM 4015 O O . TYR A 1 519 ? -14.700 9.452 8.351 1.00 93.50 519 TYR A O 1
ATOM 4023 N N . GLU A 1 520 ? -14.096 11.542 8.890 1.00 92.38 520 GLU A N 1
ATOM 4024 C CA . GLU A 1 520 ? -13.160 11.098 9.918 1.00 92.38 520 GLU A CA 1
ATOM 4025 C C . GLU A 1 520 ? -13.898 10.386 11.051 1.00 92.38 520 GLU A C 1
ATOM 4027 O O . GLU A 1 520 ? -13.506 9.288 11.436 1.00 92.38 520 GLU A O 1
ATOM 4032 N N . ALA A 1 521 ? -15.039 10.933 11.477 1.00 92.00 521 ALA A N 1
ATOM 4033 C CA . ALA A 1 521 ? -15.928 10.267 12.423 1.00 92.00 521 ALA A CA 1
ATOM 4034 C C . ALA A 1 521 ? -16.461 8.930 11.872 1.00 92.00 521 ALA A C 1
ATOM 4036 O O . ALA A 1 521 ? -16.540 7.948 12.609 1.00 92.00 521 ALA A O 1
ATOM 4037 N N . THR A 1 522 ? -16.767 8.859 10.570 1.00 92.75 522 THR A N 1
ATOM 4038 C CA . THR A 1 522 ? -17.206 7.615 9.910 1.00 92.75 522 THR A CA 1
ATOM 4039 C C . THR A 1 522 ? -16.106 6.551 9.956 1.00 92.75 522 THR A C 1
ATOM 4041 O O . THR A 1 522 ? -16.347 5.442 10.426 1.00 92.75 522 THR A O 1
ATOM 4044 N N . MET A 1 523 ? -14.883 6.895 9.536 1.00 93.94 523 MET A N 1
ATOM 4045 C CA . MET A 1 523 ? -13.709 6.014 9.583 1.00 93.94 523 MET A CA 1
ATOM 4046 C C . MET A 1 523 ? -13.398 5.539 11.003 1.00 93.94 523 MET A C 1
ATOM 4048 O O . MET A 1 523 ? -13.119 4.359 11.208 1.00 93.94 523 MET A O 1
ATOM 4052 N N . GLN A 1 524 ? -13.480 6.434 11.990 1.00 92.38 524 GLN A N 1
ATOM 4053 C CA . GLN A 1 524 ? -13.294 6.088 13.400 1.00 92.38 524 GLN A CA 1
ATOM 4054 C C . GLN A 1 524 ? -14.379 5.125 13.900 1.00 92.38 524 GLN A C 1
ATOM 4056 O O . GLN A 1 524 ? -14.067 4.192 14.636 1.00 92.38 524 GLN A O 1
ATOM 4061 N N . THR A 1 525 ? -15.628 5.314 13.464 1.00 91.69 525 THR A N 1
ATOM 4062 C CA . THR A 1 525 ? -16.762 4.454 13.834 1.00 91.69 525 THR A CA 1
ATOM 4063 C C . THR A 1 525 ? -16.603 3.046 13.268 1.00 91.69 525 THR A C 1
ATOM 4065 O O . THR A 1 525 ? -16.667 2.073 14.015 1.00 91.69 525 THR A O 1
ATOM 4068 N N . ILE A 1 526 ? -16.352 2.908 11.961 1.00 93.31 526 ILE A N 1
ATOM 4069 C CA . ILE A 1 526 ? -16.226 1.583 11.328 1.00 93.31 526 ILE A CA 1
ATOM 4070 C C . ILE A 1 526 ? -14.919 0.869 11.695 1.00 93.31 526 ILE A C 1
ATOM 4072 O O . ILE A 1 526 ? -14.848 -0.366 11.649 1.00 93.31 526 ILE A O 1
ATOM 4076 N N . GLY A 1 527 ? -13.887 1.641 12.045 1.00 93.44 527 GLY A N 1
ATOM 4077 C CA . GLY A 1 527 ? -12.562 1.165 12.410 1.00 93.44 527 GLY A CA 1
ATOM 4078 C C . GLY A 1 527 ? -11.858 0.389 11.295 1.00 93.44 527 GLY A C 1
ATOM 4079 O O . GLY A 1 527 ? -12.012 0.650 10.101 1.00 93.44 527 GLY A O 1
ATOM 4080 N N . THR A 1 528 ? -11.047 -0.579 11.708 1.00 94.75 528 THR A N 1
ATOM 408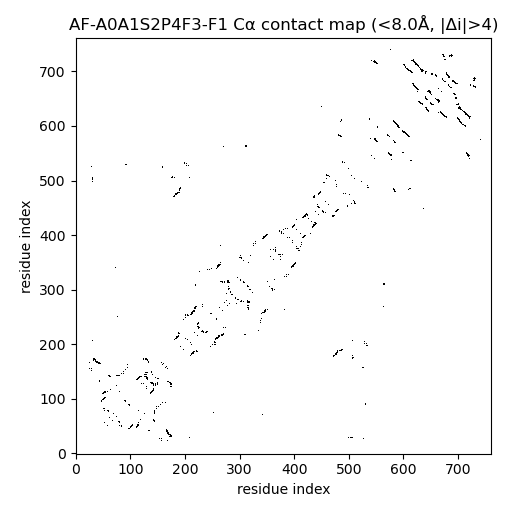1 C CA . THR A 1 528 ? -10.236 -1.406 10.814 1.00 94.75 528 THR A CA 1
ATOM 4082 C C . THR A 1 528 ? -10.909 -2.733 10.476 1.00 94.75 528 THR A C 1
ATOM 4084 O O . THR A 1 528 ? -11.832 -3.197 11.156 1.00 94.75 528 THR A O 1
ATOM 4087 N N . ALA A 1 529 ? -10.429 -3.360 9.404 1.00 96.44 529 ALA A N 1
ATOM 4088 C CA . ALA A 1 529 ? -10.914 -4.649 8.944 1.00 96.44 529 ALA A CA 1
ATOM 4089 C C . ALA A 1 529 ? -10.780 -5.762 10.011 1.00 96.44 529 ALA A C 1
ATOM 4091 O O . ALA A 1 529 ? -9.842 -5.756 10.814 1.00 96.44 529 ALA A O 1
ATOM 4092 N N . PRO A 1 530 ? -11.668 -6.775 10.003 1.00 94.56 530 PRO A N 1
ATOM 4093 C CA . PRO A 1 530 ? -11.484 -7.988 10.797 1.00 94.56 530 PRO A CA 1
ATOM 4094 C C . PRO A 1 530 ? -10.089 -8.601 10.590 1.00 94.56 530 PRO A C 1
ATOM 4096 O O . PRO A 1 530 ? -9.662 -8.833 9.460 1.00 94.56 530 PRO A O 1
ATOM 4099 N N . GLY A 1 531 ? -9.379 -8.877 11.688 1.00 92.25 531 GLY A N 1
ATOM 4100 C CA . GLY A 1 531 ? -8.024 -9.441 11.657 1.00 92.25 531 GLY A CA 1
ATOM 4101 C C . GLY A 1 531 ? -6.904 -8.443 11.341 1.00 92.25 531 GLY A C 1
ATOM 4102 O O . GLY A 1 531 ? -5.758 -8.871 11.233 1.00 92.25 531 GLY A O 1
ATOM 4103 N N . TYR A 1 532 ? -7.210 -7.149 11.201 1.00 93.69 532 TYR A N 1
ATOM 4104 C CA . TYR A 1 532 ? -6.205 -6.092 11.102 1.00 93.69 532 TYR A CA 1
ATOM 4105 C C . TYR A 1 532 ? -5.465 -5.941 12.436 1.00 93.69 532 TYR A C 1
ATOM 4107 O O . TYR A 1 532 ? -6.095 -5.728 13.475 1.00 93.69 532 TYR A O 1
ATOM 4115 N N . THR A 1 533 ? -4.137 -6.049 12.418 1.00 89.62 533 THR A N 1
ATOM 4116 C CA . THR A 1 533 ? -3.316 -6.015 13.642 1.00 89.62 533 THR A CA 1
ATOM 4117 C C . THR A 1 533 ? -2.777 -4.628 13.981 1.00 89.62 533 THR A C 1
ATOM 4119 O O . THR A 1 533 ? -2.591 -4.323 15.157 1.00 89.62 533 THR A O 1
ATOM 4122 N N . GLY A 1 534 ? -2.578 -3.775 12.973 1.00 84.38 534 GLY A N 1
ATOM 4123 C CA . GLY A 1 534 ? -2.083 -2.411 13.144 1.00 84.38 534 GLY A CA 1
ATOM 4124 C C . GLY A 1 534 ? -0.624 -2.340 13.571 1.00 84.38 534 GLY A C 1
ATOM 4125 O O . GLY A 1 534 ? 0.090 -3.341 13.592 1.00 84.38 534 GLY A O 1
ATOM 4126 N N . VAL A 1 535 ? -0.164 -1.128 13.882 1.00 79.62 535 VAL A N 1
ATOM 4127 C CA . VAL A 1 535 ? 1.218 -0.889 14.307 1.00 79.62 535 VAL A CA 1
ATOM 4128 C C . VAL A 1 535 ? 1.518 -1.693 15.567 1.00 79.62 535 VAL A C 1
ATOM 4130 O O . VAL A 1 535 ? 0.965 -1.429 16.635 1.00 79.62 535 VAL A O 1
ATOM 4133 N N . GLN A 1 536 ? 2.457 -2.628 15.453 1.00 73.38 536 GLN A N 1
ATOM 4134 C CA . GLN A 1 536 ? 3.054 -3.263 16.617 1.00 73.38 536 GLN A CA 1
ATOM 4135 C C . GLN A 1 536 ? 4.225 -2.424 17.109 1.00 73.38 536 GLN A C 1
ATOM 4137 O O . GLN A 1 536 ? 5.179 -2.193 16.370 1.00 73.38 536 GLN A O 1
ATOM 4142 N N . GLN A 1 537 ? 4.154 -2.002 18.368 1.00 72.56 537 GLN A N 1
ATOM 4143 C CA . GLN A 1 537 ? 5.290 -1.385 19.041 1.00 72.56 537 GLN A CA 1
ATOM 4144 C C . GLN A 1 537 ? 6.448 -2.393 19.117 1.00 72.56 537 GLN A C 1
ATOM 4146 O O . GLN A 1 537 ? 6.191 -3.597 19.247 1.00 72.56 537 GLN A O 1
ATOM 4151 N N . PRO A 1 538 ? 7.710 -1.940 19.023 1.00 62.78 538 PRO A N 1
ATOM 4152 C CA . PRO A 1 538 ? 8.854 -2.830 19.165 1.00 62.78 538 PRO A CA 1
ATOM 4153 C C . PRO A 1 538 ? 8.800 -3.537 20.522 1.00 62.78 538 PRO A C 1
ATOM 4155 O O . PRO A 1 538 ? 8.337 -2.973 21.518 1.00 62.78 538 PRO A O 1
ATOM 4158 N N . ASN A 1 539 ? 9.298 -4.774 20.567 1.00 59.62 539 ASN A N 1
ATOM 4159 C CA . ASN A 1 539 ? 9.492 -5.466 21.836 1.00 59.62 539 ASN A CA 1
ATOM 4160 C C . ASN A 1 539 ? 10.392 -4.603 22.727 1.00 59.62 539 ASN A C 1
ATOM 4162 O O . ASN A 1 539 ? 11.448 -4.145 22.298 1.00 59.62 539 ASN A O 1
ATOM 4166 N N . THR A 1 540 ? 9.980 -4.381 23.971 1.00 56.78 540 THR A N 1
ATOM 4167 C CA . THR A 1 540 ? 10.751 -3.586 24.925 1.00 56.78 540 THR A CA 1
ATOM 4168 C C . THR A 1 540 ? 12.069 -4.301 25.233 1.00 56.78 540 THR A C 1
ATOM 4170 O O . THR A 1 540 ? 12.052 -5.330 25.911 1.00 56.78 540 THR A O 1
ATOM 4173 N N . THR A 1 541 ? 13.219 -3.785 24.789 1.00 58.31 541 THR A N 1
ATOM 4174 C CA . THR A 1 541 ? 14.492 -4.168 25.417 1.00 58.31 541 THR A CA 1
ATOM 4175 C C . THR A 1 541 ? 14.546 -3.503 26.783 1.00 58.31 541 THR A C 1
ATOM 4177 O O . THR A 1 541 ? 14.835 -2.322 26.948 1.00 58.31 541 THR A O 1
ATOM 4180 N N . THR A 1 542 ? 14.164 -4.265 27.796 1.00 54.19 542 THR A N 1
ATOM 4181 C CA . THR A 1 542 ? 14.210 -3.852 29.197 1.00 54.19 542 THR A CA 1
ATOM 4182 C C . THR A 1 542 ? 15.564 -4.220 29.802 1.00 54.19 542 THR A C 1
ATOM 4184 O O . THR A 1 542 ? 16.269 -5.062 29.249 1.00 54.19 542 THR A O 1
ATOM 4187 N N . ASN A 1 543 ? 15.896 -3.616 30.953 1.00 62.34 543 ASN A N 1
ATOM 4188 C CA . ASN A 1 543 ? 17.141 -3.740 31.750 1.00 62.34 543 ASN A CA 1
ATOM 4189 C C . ASN A 1 543 ? 18.053 -2.500 31.693 1.00 62.34 543 ASN A C 1
ATOM 4191 O O . ASN A 1 543 ? 19.274 -2.639 31.703 1.00 62.34 543 ASN A O 1
ATOM 4195 N N . ALA A 1 544 ? 17.474 -1.291 31.638 1.00 62.12 544 ALA A N 1
ATOM 4196 C CA . ALA A 1 544 ? 18.231 -0.030 31.571 1.00 62.12 544 ALA A CA 1
ATOM 4197 C C . ALA A 1 544 ? 19.180 0.071 30.362 1.00 62.12 544 ALA A C 1
ATOM 4199 O O . ALA A 1 544 ? 20.157 0.814 30.391 1.00 62.12 544 ALA A O 1
ATOM 4200 N N . ARG A 1 545 ? 18.864 -0.668 29.292 1.00 69.88 545 ARG A N 1
ATOM 4201 C CA . ARG A 1 545 ? 19.551 -0.618 28.000 1.00 69.88 545 ARG A CA 1
ATOM 4202 C C . ARG A 1 545 ? 18.724 0.192 27.002 1.00 69.88 545 ARG A C 1
ATOM 4204 O O . ARG A 1 545 ? 17.494 0.185 27.112 1.00 69.88 545 ARG A O 1
ATOM 4211 N N . PRO A 1 546 ? 19.368 0.871 26.044 1.00 71.62 546 PRO A N 1
ATOM 4212 C CA . PRO A 1 546 ? 18.643 1.532 24.976 1.00 71.62 546 PRO A CA 1
ATOM 4213 C C . PRO A 1 546 ? 17.959 0.515 24.051 1.00 71.62 546 PRO A C 1
ATOM 4215 O O . PRO A 1 546 ? 18.460 -0.587 23.820 1.00 71.62 546 PRO A O 1
ATOM 4218 N N . ILE A 1 547 ? 16.799 0.910 23.530 1.00 73.38 547 ILE A N 1
ATOM 4219 C CA . ILE A 1 547 ? 16.080 0.233 22.442 1.00 73.38 547 ILE A CA 1
ATOM 4220 C C . ILE A 1 547 ? 16.591 0.658 21.066 1.00 73.38 547 ILE A C 1
ATOM 4222 O O . ILE A 1 547 ? 16.410 -0.081 20.115 1.00 73.38 547 ILE A O 1
ATOM 4226 N N . HIS A 1 548 ? 17.216 1.834 20.973 1.00 77.62 548 HIS A N 1
ATOM 4227 C CA . HIS A 1 548 ? 17.962 2.277 19.801 1.00 77.62 548 HIS A CA 1
ATOM 4228 C C . HIS A 1 548 ? 19.216 2.984 20.282 1.00 77.62 548 HIS A C 1
ATOM 4230 O O . HIS A 1 548 ? 19.140 3.858 21.157 1.00 77.62 548 HIS A O 1
ATOM 4236 N N . GLN A 1 549 ? 20.350 2.615 19.700 1.00 77.75 549 GLN A N 1
ATOM 4237 C CA . GLN A 1 549 ? 21.629 3.255 19.970 1.00 77.75 549 GLN A CA 1
ATOM 4238 C C . GLN A 1 549 ? 22.246 3.674 18.648 1.00 77.75 549 GLN A C 1
ATOM 4240 O O . GLN A 1 549 ? 22.725 2.840 17.883 1.00 77.75 549 GLN A O 1
ATOM 4245 N N . TYR A 1 550 ? 22.274 4.981 18.418 1.00 76.38 550 TYR A N 1
ATOM 4246 C CA . TYR A 1 550 ? 22.825 5.556 17.207 1.00 76.38 550 TYR A CA 1
ATOM 4247 C C . TYR A 1 550 ? 24.256 6.028 17.448 1.00 76.38 550 TYR A C 1
ATOM 4249 O O . TYR A 1 550 ? 24.486 7.001 18.177 1.00 76.38 550 TYR A O 1
ATOM 4257 N N . VAL A 1 551 ? 25.209 5.351 16.802 1.00 66.38 551 VAL A N 1
ATOM 4258 C CA . VAL A 1 551 ? 26.615 5.775 16.754 1.00 66.38 551 VAL A CA 1
ATOM 4259 C C . VAL A 1 551 ? 26.973 6.297 15.367 1.00 66.38 551 VAL A C 1
ATOM 4261 O O . VAL A 1 551 ? 26.514 5.777 14.347 1.00 66.38 551 VAL A O 1
ATOM 4264 N N . MET A 1 552 ? 27.807 7.332 15.337 1.00 70.62 552 MET A N 1
ATOM 4265 C CA . MET A 1 552 ? 28.178 8.059 14.121 1.00 70.62 552 MET A CA 1
ATOM 4266 C C . MET A 1 552 ? 29.539 7.589 13.575 1.00 70.62 552 MET A C 1
ATOM 4268 O O . MET A 1 552 ? 30.408 8.409 13.312 1.00 70.62 552 MET A O 1
ATOM 4272 N N . ASP A 1 553 ? 29.739 6.271 13.447 1.00 55.56 553 ASP A N 1
ATOM 4273 C CA . ASP A 1 553 ? 31.016 5.597 13.120 1.00 55.56 553 ASP A CA 1
ATOM 4274 C C . ASP A 1 553 ? 31.053 5.079 11.653 1.00 55.56 553 ASP A C 1
ATOM 4276 O O . ASP A 1 553 ? 30.011 4.653 11.153 1.00 55.56 553 ASP A O 1
ATOM 4280 N N . PRO A 1 554 ? 32.199 5.108 10.932 1.00 49.12 554 PRO A N 1
ATOM 4281 C CA . PRO A 1 554 ? 32.354 4.560 9.574 1.00 49.12 554 PRO A CA 1
ATOM 4282 C C . PRO A 1 554 ? 32.268 3.030 9.375 1.00 49.12 554 PRO A C 1
ATOM 4284 O O . PRO A 1 554 ? 32.183 2.619 8.214 1.00 49.12 554 PRO A O 1
ATOM 4287 N N . GLU A 1 555 ? 32.341 2.169 10.398 1.00 44.41 555 GLU A N 1
ATOM 4288 C CA . GLU A 1 555 ? 32.417 0.710 10.159 1.00 44.41 555 GLU A CA 1
ATOM 4289 C C . GLU A 1 555 ? 31.057 0.028 9.918 1.00 44.41 555 GLU A C 1
ATOM 4291 O O . GLU A 1 555 ? 30.317 -0.302 10.845 1.00 44.41 555 GLU A O 1
ATOM 4296 N N . PHE A 1 556 ? 30.765 -0.262 8.644 1.00 42.47 556 PHE A N 1
ATOM 4297 C CA . PHE A 1 556 ? 29.692 -1.173 8.232 1.00 42.47 556 PHE A CA 1
ATOM 4298 C C . PHE A 1 556 ? 30.067 -2.647 8.435 1.00 42.47 556 PHE A C 1
ATOM 4300 O O . PHE A 1 556 ? 31.210 -3.028 8.161 1.00 42.47 556 PHE A O 1
ATOM 4307 N N . PRO A 1 557 ? 29.101 -3.518 8.790 1.00 35.75 557 PRO A N 1
ATOM 4308 C CA . PRO A 1 557 ? 29.265 -4.958 8.634 1.00 35.75 557 PRO A CA 1
ATOM 4309 C C . PRO A 1 557 ? 29.565 -5.310 7.170 1.00 35.75 557 PRO A C 1
ATOM 4311 O O . PRO A 1 557 ? 28.941 -4.787 6.241 1.00 35.75 557 PRO A O 1
ATOM 4314 N N . ARG A 1 558 ? 30.514 -6.224 6.948 1.00 31.59 558 ARG A N 1
ATOM 4315 C CA . ARG A 1 558 ? 30.774 -6.787 5.614 1.00 31.59 558 ARG A CA 1
ATOM 4316 C C . ARG A 1 558 ? 29.537 -7.567 5.145 1.00 31.59 558 ARG A C 1
ATOM 4318 O O . ARG A 1 558 ? 29.056 -8.412 5.890 1.00 31.59 558 ARG A O 1
ATOM 4325 N N . GLY A 1 559 ? 29.071 -7.328 3.915 1.00 34.72 559 GLY A N 1
ATOM 4326 C CA . GLY A 1 559 ? 28.018 -8.133 3.270 1.00 34.72 559 GLY A CA 1
ATOM 4327 C C . GLY A 1 559 ? 26.658 -7.453 3.082 1.00 34.72 559 GLY A C 1
ATOM 4328 O O . GLY A 1 559 ? 25.788 -8.026 2.438 1.00 34.72 559 GLY A O 1
ATOM 4329 N N . THR A 1 560 ? 26.463 -6.227 3.569 1.00 39.12 560 THR A N 1
ATOM 4330 C CA . THR A 1 560 ? 25.277 -5.429 3.215 1.00 39.12 560 THR A CA 1
ATOM 4331 C C . THR A 1 560 ? 25.469 -4.836 1.822 1.00 39.12 560 THR A C 1
ATOM 4333 O O . THR A 1 560 ? 26.324 -3.969 1.655 1.00 39.12 560 THR A O 1
ATOM 4336 N N . TYR A 1 561 ? 24.708 -5.306 0.829 1.00 42.19 561 TYR A N 1
ATOM 4337 C CA . TYR A 1 561 ? 24.733 -4.756 -0.529 1.00 42.19 561 TYR A CA 1
ATOM 4338 C C . TYR A 1 561 ? 24.440 -3.246 -0.480 1.00 42.19 561 TYR A C 1
ATOM 4340 O O . TYR A 1 561 ? 23.370 -2.807 -0.052 1.00 42.19 561 TYR A O 1
ATOM 4348 N N . ASP A 1 562 ? 25.449 -2.461 -0.844 1.00 43.69 562 ASP A N 1
ATOM 4349 C CA . ASP A 1 562 ? 25.404 -1.017 -1.037 1.00 43.69 562 ASP A CA 1
ATOM 4350 C C . ASP A 1 562 ? 25.867 -0.763 -2.469 1.00 43.69 562 ASP A C 1
ATOM 4352 O O . ASP A 1 562 ? 26.884 -1.307 -2.914 1.00 43.69 562 ASP A O 1
ATOM 4356 N N . ALA A 1 563 ? 25.082 0.015 -3.201 1.00 33.50 563 ALA A N 1
ATOM 4357 C CA . ALA A 1 563 ? 25.309 0.300 -4.600 1.00 33.50 563 ALA A CA 1
ATOM 4358 C C . ALA A 1 563 ? 26.513 1.255 -4.733 1.00 33.50 563 ALA A C 1
ATOM 4360 O O . ALA A 1 563 ? 26.392 2.472 -4.713 1.00 33.50 563 ALA A O 1
ATOM 4361 N N . HIS A 1 564 ? 27.705 0.661 -4.788 1.00 32.94 564 HIS A N 1
ATOM 4362 C CA . HIS A 1 564 ? 28.946 1.087 -5.446 1.00 32.94 564 HIS A CA 1
ATOM 4363 C C . HIS A 1 564 ? 29.421 2.560 -5.434 1.00 32.94 564 HIS A C 1
ATOM 4365 O O . HIS A 1 564 ? 30.338 2.874 -6.196 1.00 32.94 564 HIS A O 1
ATOM 4371 N N . THR A 1 565 ? 28.972 3.458 -4.546 1.00 38.44 565 THR A N 1
ATOM 4372 C CA . THR A 1 565 ? 29.611 4.786 -4.422 1.00 38.44 565 THR A CA 1
ATOM 4373 C C . THR A 1 565 ? 30.029 5.149 -2.997 1.00 38.44 565 THR A C 1
ATOM 4375 O O . THR A 1 565 ? 29.309 4.978 -2.018 1.00 38.44 565 THR A O 1
ATOM 4378 N N . SER A 1 566 ? 31.227 5.733 -2.869 1.00 36.91 566 SER A N 1
ATOM 4379 C CA . SER A 1 566 ? 31.747 6.304 -1.617 1.00 36.91 566 SER A CA 1
ATOM 4380 C C . SER A 1 566 ? 30.905 7.463 -1.070 1.00 36.91 566 SER A C 1
ATOM 4382 O O . SER A 1 566 ? 31.119 7.876 0.069 1.00 36.91 566 SER A O 1
ATOM 4384 N N . ASN A 1 567 ? 29.975 7.981 -1.875 1.00 36.31 567 ASN A N 1
ATOM 4385 C CA . ASN A 1 567 ? 29.171 9.160 -1.578 1.00 36.31 567 ASN A CA 1
ATOM 4386 C C . ASN A 1 567 ? 27.835 8.813 -0.898 1.00 36.31 567 ASN A C 1
ATOM 4388 O O . ASN A 1 567 ? 27.260 9.690 -0.262 1.00 36.31 567 ASN A O 1
ATOM 4392 N N . ASN A 1 568 ? 27.397 7.546 -0.950 1.00 40.62 568 ASN A N 1
ATOM 4393 C CA . ASN A 1 568 ? 26.105 7.083 -0.420 1.00 40.62 568 ASN A CA 1
ATOM 4394 C C . ASN A 1 568 ? 26.210 6.263 0.879 1.00 40.62 568 ASN A C 1
ATOM 4396 O O . ASN A 1 568 ? 25.261 5.600 1.295 1.00 40.62 568 ASN A O 1
ATOM 4400 N N . ARG A 1 569 ? 27.351 6.354 1.579 1.00 45.28 569 ARG A N 1
ATOM 4401 C CA . ARG A 1 569 ? 27.583 5.641 2.844 1.00 45.28 569 ARG A CA 1
ATOM 4402 C C . ARG A 1 569 ? 26.558 6.042 3.905 1.00 45.28 569 ARG A C 1
ATOM 4404 O O . ARG A 1 569 ? 26.502 7.204 4.318 1.00 45.28 569 ARG A O 1
ATOM 4411 N N . ARG A 1 570 ? 25.786 5.054 4.373 1.00 53.38 570 ARG A N 1
ATOM 4412 C CA . ARG A 1 570 ? 24.752 5.195 5.410 1.00 53.38 570 ARG A CA 1
ATOM 4413 C C . ARG A 1 570 ? 25.369 5.885 6.645 1.00 53.38 570 ARG A C 1
ATOM 4415 O O . ARG A 1 570 ? 26.516 5.654 7.018 1.00 53.38 570 ARG A O 1
ATOM 4422 N N . GLY A 1 571 ? 24.674 6.866 7.210 1.00 49.03 571 GLY A N 1
ATOM 4423 C CA . GLY A 1 571 ? 25.309 7.804 8.142 1.00 49.03 571 GLY A CA 1
ATOM 4424 C C . GLY A 1 571 ? 25.238 7.411 9.613 1.00 49.03 571 GLY A C 1
ATOM 4425 O O . GLY A 1 571 ? 25.996 7.943 10.418 1.00 49.03 571 GLY A O 1
ATOM 4426 N N . ILE A 1 572 ? 24.308 6.538 9.971 1.00 56.84 572 ILE A N 1
ATOM 4427 C CA . ILE A 1 572 ? 24.003 6.221 11.358 1.00 56.84 572 ILE A CA 1
ATOM 4428 C C . ILE A 1 572 ? 23.840 4.713 11.464 1.00 56.84 572 ILE A C 1
ATOM 4430 O O . ILE A 1 572 ? 23.062 4.128 10.713 1.00 56.84 572 ILE A O 1
ATOM 4434 N N . ILE A 1 573 ? 24.564 4.103 12.399 1.00 58.03 573 ILE A N 1
ATOM 4435 C CA . ILE A 1 573 ? 24.409 2.688 12.728 1.00 58.03 573 ILE A CA 1
ATOM 4436 C C . ILE A 1 573 ? 23.490 2.598 13.942 1.00 58.03 573 ILE A C 1
ATOM 4438 O O . ILE A 1 573 ? 23.834 3.137 14.996 1.00 58.03 573 ILE A O 1
ATOM 4442 N N . ASP A 1 574 ? 22.355 1.910 13.802 1.00 65.56 574 ASP A N 1
ATOM 4443 C CA . ASP A 1 574 ? 21.594 1.427 14.956 1.00 65.56 574 ASP A CA 1
ATOM 4444 C C . ASP A 1 574 ? 22.271 0.156 15.491 1.00 65.56 574 ASP A C 1
ATOM 4446 O O . ASP A 1 574 ? 22.266 -0.891 14.845 1.00 65.56 574 ASP A O 1
ATOM 4450 N N . ARG A 1 575 ? 22.951 0.268 16.636 1.00 63.94 575 ARG A N 1
ATOM 4451 C CA . ARG A 1 575 ? 23.731 -0.829 17.239 1.00 63.94 575 ARG A CA 1
ATOM 4452 C C . ARG A 1 575 ? 22.859 -1.795 18.034 1.00 63.94 575 ARG A C 1
ATOM 4454 O O . ARG A 1 575 ? 23.211 -2.965 18.163 1.00 63.94 575 ARG A O 1
ATOM 4461 N N . CYS A 1 576 ? 21.745 -1.314 18.574 1.00 63.91 576 CYS A N 1
ATOM 4462 C CA . CYS A 1 576 ? 20.821 -2.111 19.369 1.00 63.91 576 CYS A CA 1
ATOM 4463 C C . CYS A 1 576 ? 19.566 -2.362 18.531 1.00 63.91 576 CYS A C 1
ATOM 4465 O O . CYS A 1 576 ? 18.521 -1.753 18.719 1.00 63.91 576 CYS A O 1
ATOM 4467 N N . ASP A 1 577 ? 19.752 -3.273 17.575 1.00 58.62 577 ASP A N 1
ATOM 4468 C CA . ASP A 1 577 ? 18.806 -3.674 16.541 1.00 58.62 577 ASP A CA 1
ATOM 4469 C C . ASP A 1 577 ? 17.548 -4.353 17.106 1.00 58.62 577 ASP A C 1
ATOM 4471 O O . ASP A 1 577 ? 17.579 -5.488 17.589 1.00 58.62 577 ASP A O 1
ATOM 4475 N N . LEU A 1 578 ? 16.416 -3.661 16.983 1.00 53.34 578 LEU A N 1
ATOM 4476 C CA . LEU A 1 578 ? 15.079 -4.217 17.209 1.00 53.34 578 LEU A CA 1
ATOM 4477 C C . LEU A 1 578 ? 14.230 -4.305 15.936 1.00 53.34 578 LEU A C 1
ATOM 4479 O O . LEU A 1 578 ? 13.018 -4.522 16.022 1.00 53.34 578 LEU A O 1
ATOM 4483 N N . SER A 1 579 ? 14.850 -4.222 14.756 1.00 49.47 579 SER A N 1
ATOM 4484 C CA . SER A 1 579 ? 14.237 -4.031 13.437 1.00 49.47 579 SER A CA 1
ATOM 4485 C C . SER A 1 579 ? 13.490 -2.697 13.274 1.00 49.47 579 SER A C 1
ATOM 4487 O O . SER A 1 579 ? 12.659 -2.333 14.102 1.00 49.47 579 SER A O 1
ATOM 4489 N N . GLY A 1 580 ? 13.712 -2.014 12.144 1.00 51.25 580 GLY A N 1
ATOM 4490 C CA . GLY A 1 580 ? 12.770 -1.009 11.626 1.00 51.25 580 GLY A CA 1
ATOM 4491 C C . GLY A 1 580 ? 13.089 0.469 11.872 1.00 51.25 580 GLY A C 1
ATOM 4492 O O . GLY A 1 580 ? 12.172 1.279 11.780 1.00 51.25 580 GLY A O 1
ATOM 4493 N N . MET A 1 581 ? 14.338 0.839 12.186 1.00 55.12 581 MET A N 1
ATOM 4494 C CA . MET A 1 581 ? 14.767 2.247 12.232 1.00 55.12 581 MET A CA 1
ATOM 4495 C C . MET A 1 581 ? 16.250 2.393 11.854 1.00 55.12 581 MET A C 1
ATOM 4497 O O . MET A 1 581 ? 17.138 2.414 12.697 1.00 55.12 581 MET A O 1
ATOM 4501 N N . THR A 1 582 ? 16.555 2.514 10.567 1.00 55.47 582 THR A N 1
ATOM 4502 C CA . THR A 1 582 ? 17.861 3.011 10.107 1.00 55.47 582 THR A CA 1
ATOM 4503 C C . THR A 1 582 ? 17.597 4.062 9.038 1.00 55.47 582 THR A C 1
ATOM 4505 O O . THR A 1 582 ? 16.985 3.752 8.020 1.00 55.47 582 THR A O 1
ATOM 4508 N N . PRO A 1 583 ? 17.961 5.329 9.262 1.00 54.97 583 PRO A N 1
ATOM 4509 C CA . PRO A 1 583 ? 17.512 6.379 8.368 1.00 54.97 583 PRO A CA 1
ATOM 4510 C C . PRO A 1 583 ? 18.221 6.329 7.015 1.00 54.97 583 PRO A C 1
ATOM 4512 O O . PRO A 1 583 ? 19.439 6.133 6.955 1.00 54.97 583 PRO A O 1
ATOM 4515 N N . LEU A 1 584 ? 17.465 6.603 5.950 1.00 55.53 584 LEU A N 1
ATOM 4516 C CA . LEU A 1 584 ? 18.004 7.095 4.683 1.00 55.53 584 LEU A CA 1
ATOM 4517 C C . LEU A 1 584 ? 17.892 8.638 4.656 1.00 55.53 584 LEU A C 1
ATOM 4519 O O . LEU A 1 584 ? 17.155 9.249 5.433 1.00 55.53 584 LEU A O 1
ATOM 4523 N N . PHE A 1 585 ? 18.752 9.272 3.865 1.00 59.34 585 PHE A N 1
ATOM 4524 C CA . PHE A 1 585 ? 19.175 10.672 3.969 1.00 59.34 585 PHE A CA 1
ATOM 4525 C C . PHE A 1 585 ? 18.084 11.721 3.738 1.00 59.34 585 PHE A C 1
ATOM 4527 O O . PHE A 1 585 ? 17.302 11.587 2.811 1.00 59.34 585 PHE A O 1
ATOM 4534 N N . VAL A 1 586 ? 18.195 12.873 4.423 1.00 53.00 586 VAL A N 1
ATOM 4535 C CA . VAL A 1 586 ? 17.888 14.190 3.830 1.00 53.00 586 VAL A CA 1
ATOM 4536 C C . VAL A 1 586 ? 18.913 15.226 4.347 1.00 53.00 586 VAL A C 1
ATOM 4538 O O . VAL A 1 586 ? 18.717 15.883 5.366 1.00 53.00 586 VAL A O 1
ATOM 4541 N N . SER A 1 587 ? 20.049 15.386 3.660 1.00 63.09 587 SER A N 1
ATOM 4542 C CA . SER A 1 587 ? 21.007 16.502 3.870 1.00 63.09 587 SER A CA 1
ATOM 4543 C C . SER A 1 587 ? 21.747 16.538 5.225 1.00 63.09 587 SER A C 1
ATOM 4545 O O . SER A 1 587 ? 21.516 17.423 6.060 1.00 63.09 587 SER A O 1
ATOM 4547 N N . THR A 1 588 ? 22.672 15.595 5.432 1.00 64.38 588 THR A N 1
ATOM 4548 C CA . THR A 1 588 ? 23.654 15.617 6.535 1.00 64.38 588 THR A CA 1
ATOM 4549 C C . THR A 1 588 ? 25.043 15.245 6.019 1.00 64.38 588 THR A C 1
ATOM 4551 O O . THR A 1 588 ? 25.155 14.527 5.024 1.00 64.38 588 THR A O 1
ATOM 4554 N N . ARG A 1 589 ? 26.105 15.664 6.717 1.00 71.50 589 ARG A N 1
ATOM 4555 C CA . ARG A 1 589 ? 27.491 15.277 6.397 1.00 71.50 589 ARG A CA 1
ATOM 4556 C C . ARG A 1 589 ? 28.236 14.721 7.606 1.00 71.50 589 ARG A C 1
ATOM 4558 O O . ARG A 1 589 ? 28.033 15.163 8.738 1.00 71.50 589 ARG A O 1
ATOM 4565 N N . SER A 1 590 ? 29.118 13.753 7.360 1.00 73.75 590 SER A N 1
ATOM 4566 C CA . SER A 1 590 ? 30.094 13.307 8.361 1.00 73.75 590 SER A CA 1
ATOM 4567 C C . SER A 1 590 ? 31.191 14.353 8.537 1.00 73.75 590 SER A C 1
ATOM 4569 O O . SER A 1 590 ? 31.646 14.950 7.559 1.00 73.75 590 SER A O 1
ATOM 4571 N N . ALA A 1 591 ? 31.648 14.535 9.770 1.00 74.69 591 ALA A N 1
ATOM 4572 C CA . ALA A 1 591 ? 32.835 15.315 10.088 1.00 74.69 591 ALA A CA 1
ATOM 4573 C C . ALA A 1 591 ? 33.605 14.659 11.240 1.00 74.69 591 ALA A C 1
ATOM 4575 O O . ALA A 1 591 ? 33.032 13.912 12.028 1.00 74.69 591 ALA A O 1
ATOM 4576 N N . THR A 1 592 ? 34.893 14.975 11.355 1.00 80.81 592 THR A N 1
ATOM 4577 C CA . THR A 1 592 ? 35.694 14.637 12.536 1.00 80.81 592 THR A CA 1
ATOM 4578 C C . THR A 1 592 ? 35.757 15.857 13.451 1.00 80.81 592 THR A C 1
ATOM 4580 O O . THR A 1 592 ? 36.180 16.928 13.016 1.00 80.81 592 THR A O 1
ATOM 4583 N N . ASP A 1 593 ? 35.364 15.698 14.709 1.00 82.44 593 ASP A N 1
ATOM 4584 C CA . ASP A 1 593 ? 35.524 16.667 15.791 1.00 82.44 593 ASP A CA 1
ATOM 4585 C C . ASP A 1 593 ? 36.667 16.199 16.722 1.00 82.44 593 ASP A C 1
ATOM 4587 O O . ASP A 1 593 ? 36.703 15.019 17.082 1.00 82.44 593 ASP A O 1
ATOM 4591 N N . PRO A 1 594 ? 37.618 17.069 17.112 1.00 79.00 594 PRO A N 1
ATOM 4592 C CA . PRO A 1 594 ? 38.768 16.677 17.934 1.00 79.00 594 PRO A CA 1
ATOM 4593 C C . PRO A 1 594 ? 38.404 16.058 19.288 1.00 79.00 594 PRO A C 1
ATOM 4595 O O . PRO A 1 594 ? 39.123 15.181 19.763 1.00 79.00 594 PRO A O 1
ATOM 4598 N N . ASP A 1 595 ? 37.294 16.490 19.891 1.00 76.75 595 ASP A N 1
ATOM 4599 C CA . ASP A 1 595 ? 36.913 16.082 21.247 1.00 76.75 595 ASP A CA 1
ATOM 4600 C C . ASP A 1 595 ? 35.999 14.854 21.252 1.00 76.75 595 ASP A C 1
ATOM 4602 O O . ASP A 1 595 ? 35.888 14.152 22.261 1.00 76.75 595 ASP A O 1
ATOM 4606 N N . LYS A 1 596 ? 35.293 14.617 20.140 1.00 76.88 596 LYS A N 1
ATOM 4607 C CA . LYS A 1 596 ? 34.229 13.606 20.042 1.00 76.88 596 LYS A CA 1
ATOM 4608 C C . LYS A 1 596 ? 34.463 12.546 18.965 1.00 76.88 596 LYS A C 1
ATOM 4610 O O . LYS A 1 596 ? 33.726 11.567 18.929 1.00 76.88 596 LYS A O 1
ATOM 4615 N N . GLY A 1 597 ? 35.477 12.700 18.116 1.00 76.69 597 GLY A N 1
ATOM 4616 C CA . GLY A 1 597 ? 35.733 11.789 17.004 1.00 76.69 597 GLY A CA 1
ATOM 4617 C C . GLY A 1 597 ? 34.765 12.025 15.847 1.00 76.69 597 GLY A C 1
ATOM 4618 O O . GLY A 1 597 ? 34.576 13.158 15.415 1.00 76.69 597 GLY A O 1
ATOM 4619 N N . GLN A 1 598 ? 34.177 10.967 15.293 1.00 76.00 598 GLN A N 1
ATOM 4620 C CA . GLN A 1 598 ? 33.241 11.106 14.176 1.00 76.00 598 GLN A CA 1
ATOM 4621 C C . GLN A 1 598 ? 31.885 11.646 14.649 1.00 76.00 598 GLN A C 1
ATOM 4623 O O . GLN A 1 598 ? 31.322 11.188 15.641 1.00 76.00 598 GLN A O 1
ATOM 4628 N N . VAL A 1 599 ? 31.364 12.639 13.931 1.00 76.06 599 VAL A N 1
ATOM 4629 C CA . VAL A 1 599 ? 30.117 13.341 14.252 1.00 76.06 599 VAL A CA 1
ATOM 4630 C C . VAL A 1 599 ? 29.269 13.571 13.004 1.00 76.06 599 VAL A C 1
ATOM 4632 O O . VAL A 1 599 ? 29.754 13.498 11.869 1.00 76.06 599 VAL A O 1
ATOM 4635 N N . LYS A 1 600 ? 27.991 13.904 13.212 1.00 77.06 600 LYS A N 1
ATOM 4636 C CA . LYS A 1 600 ? 27.065 14.279 12.137 1.00 77.06 600 LYS A CA 1
ATOM 4637 C C . LYS A 1 600 ? 26.653 15.731 12.210 1.00 77.06 600 LYS A C 1
ATOM 4639 O O . LYS A 1 600 ? 26.108 16.156 13.224 1.00 77.06 600 LYS A O 1
ATOM 4644 N N . VAL A 1 601 ? 26.865 16.446 11.107 1.00 76.81 601 VAL A N 1
ATOM 4645 C CA . VAL A 1 601 ? 26.449 17.837 10.913 1.00 76.81 601 VAL A CA 1
ATOM 4646 C C . VAL A 1 601 ? 25.173 17.868 10.075 1.00 76.81 601 VAL A C 1
ATOM 4648 O O . VAL A 1 601 ? 25.088 17.194 9.047 1.00 76.81 601 VAL A O 1
ATOM 4651 N N . ILE A 1 602 ? 24.184 18.633 10.531 1.00 73.31 602 ILE A N 1
ATOM 4652 C CA . ILE A 1 602 ? 22.877 18.768 9.880 1.00 73.31 602 ILE A CA 1
ATOM 4653 C C . ILE A 1 602 ? 22.882 19.991 8.972 1.00 73.31 602 ILE A C 1
ATOM 4655 O O . ILE A 1 602 ? 23.152 21.106 9.433 1.00 73.31 602 ILE A O 1
ATOM 4659 N N . ASP A 1 603 ? 22.527 19.773 7.706 1.00 66.81 603 ASP A N 1
ATOM 4660 C CA . ASP A 1 603 ? 22.491 20.832 6.707 1.00 66.81 603 ASP A CA 1
ATOM 4661 C C . ASP A 1 603 ? 21.060 21.362 6.518 1.00 66.81 603 ASP A C 1
ATOM 4663 O O . ASP A 1 603 ? 20.844 22.553 6.711 1.00 66.81 603 ASP A O 1
ATOM 4667 N N . SER A 1 604 ? 20.048 20.534 6.210 1.00 63.69 604 SER A N 1
ATOM 4668 C CA . SER A 1 604 ? 18.679 21.076 6.020 1.00 63.69 604 SER A CA 1
ATOM 4669 C C . SER A 1 604 ? 17.482 20.129 6.198 1.00 63.69 604 SER A C 1
ATOM 4671 O O . SER A 1 604 ? 16.379 20.631 6.417 1.00 63.69 604 SER A O 1
ATOM 4673 N N . GLY A 1 605 ? 17.649 18.798 6.170 1.00 68.06 605 GLY A N 1
ATOM 4674 C CA . GLY A 1 605 ? 16.515 17.852 6.173 1.00 68.06 605 GLY A CA 1
ATOM 4675 C C . GLY A 1 605 ? 16.490 16.807 7.292 1.00 68.06 605 GLY A C 1
ATOM 4676 O O . GLY A 1 605 ? 15.425 16.264 7.582 1.00 68.06 605 GLY A O 1
ATOM 4677 N N . GLY A 1 606 ? 17.615 16.578 7.970 1.00 76.06 606 GLY A N 1
ATOM 4678 C CA . GLY A 1 606 ? 17.716 15.609 9.057 1.00 76.06 606 GLY A CA 1
ATOM 4679 C C . GLY A 1 606 ? 17.596 14.154 8.602 1.00 76.06 606 GLY A C 1
ATOM 4680 O O . GLY A 1 606 ? 18.036 13.777 7.518 1.00 76.06 606 GLY A O 1
ATOM 4681 N N . TYR A 1 607 ? 17.022 13.330 9.473 1.00 76.62 607 TYR A N 1
ATOM 4682 C CA . TYR A 1 607 ? 16.853 11.893 9.290 1.00 76.62 607 TYR A CA 1
ATOM 4683 C C . TYR A 1 607 ? 15.385 11.503 9.367 1.00 76.62 607 TYR A C 1
ATOM 4685 O O . TYR A 1 607 ? 14.647 11.957 10.251 1.00 76.62 607 TYR A O 1
ATOM 4693 N N . TRP A 1 608 ? 14.989 10.584 8.495 1.00 76.81 608 TRP A N 1
ATOM 4694 C CA . TRP A 1 608 ? 13.694 9.934 8.563 1.00 76.81 608 TRP A CA 1
ATOM 4695 C C . TRP A 1 608 ? 13.847 8.531 9.104 1.00 76.81 608 TRP A C 1
ATOM 4697 O O . TRP A 1 608 ? 14.602 7.728 8.574 1.00 76.81 608 TRP A O 1
ATOM 4707 N N . LEU A 1 609 ? 13.147 8.259 10.197 1.00 76.62 609 LEU A N 1
ATOM 4708 C CA . LEU A 1 609 ? 13.217 6.970 10.872 1.00 76.62 609 LEU A CA 1
ATOM 4709 C C . LEU A 1 609 ? 11.996 6.108 10.561 1.00 76.62 609 LEU A C 1
ATOM 4711 O O . LEU A 1 609 ? 12.084 4.889 10.581 1.00 76.62 609 LEU A O 1
ATOM 4715 N N . GLY A 1 610 ? 10.861 6.751 10.277 1.00 80.06 610 GLY A N 1
ATOM 4716 C CA . GLY A 1 610 ? 9.667 6.072 9.797 1.00 80.06 610 GLY A CA 1
ATOM 4717 C C . GLY A 1 610 ? 9.077 5.043 10.760 1.00 80.06 610 GLY A C 1
ATOM 4718 O O . GLY A 1 610 ? 8.610 3.991 10.335 1.00 80.06 610 GLY A O 1
ATOM 4719 N N . ALA A 1 611 ? 9.078 5.352 12.056 1.00 80.19 611 ALA A N 1
ATOM 4720 C CA . ALA A 1 611 ? 8.476 4.507 13.076 1.00 80.19 611 ALA A CA 1
ATOM 4721 C C . ALA A 1 611 ? 7.399 5.239 13.878 1.00 80.19 611 ALA A C 1
ATOM 4723 O O . ALA A 1 611 ? 7.361 6.477 13.988 1.00 80.19 611 ALA A O 1
ATOM 4724 N N . SER A 1 612 ? 6.509 4.442 14.465 1.00 80.06 612 SER A N 1
ATOM 4725 C CA . SER A 1 612 ? 5.423 4.950 15.302 1.00 80.06 612 SER A CA 1
ATOM 4726 C C . SER A 1 612 ? 5.918 5.426 16.657 1.00 80.06 612 SER A C 1
ATOM 4728 O O . SER A 1 612 ? 6.922 4.940 17.179 1.00 80.06 612 SER A O 1
ATOM 4730 N N . ASN A 1 613 ? 5.197 6.367 17.263 1.00 84.44 613 ASN A N 1
ATOM 4731 C CA . ASN A 1 613 ? 5.577 6.882 18.576 1.00 84.44 613 ASN A CA 1
ATOM 4732 C C . ASN A 1 613 ? 5.527 5.786 19.626 1.00 84.44 613 ASN A C 1
ATOM 4734 O O . ASN A 1 613 ? 4.622 4.949 19.607 1.00 84.44 613 ASN A O 1
ATOM 4738 N N . LEU A 1 614 ? 6.452 5.864 20.574 1.00 82.25 614 LEU A N 1
ATOM 4739 C CA . LEU A 1 614 ? 6.443 4.975 21.718 1.00 82.25 614 LEU A CA 1
ATOM 4740 C C . LEU A 1 614 ? 5.577 5.577 22.829 1.00 82.25 614 LEU A C 1
ATOM 4742 O O . LEU A 1 614 ? 5.820 6.693 23.301 1.00 82.25 614 LEU A O 1
ATOM 4746 N N . THR A 1 615 ? 4.540 4.841 23.219 1.00 83.12 615 THR A N 1
ATOM 4747 C CA . THR A 1 615 ? 3.637 5.190 24.322 1.00 83.12 615 THR A CA 1
ATOM 4748 C C . THR A 1 615 ? 4.197 4.723 25.664 1.00 83.12 615 THR A C 1
ATOM 4750 O O . THR A 1 615 ? 4.867 3.696 25.724 1.00 83.12 615 THR A O 1
ATOM 4753 N N . GLY A 1 616 ? 3.841 5.413 26.750 1.00 85.38 616 GLY A N 1
ATOM 4754 C CA . GLY A 1 616 ? 4.304 5.088 28.102 1.00 85.38 616 GLY A CA 1
ATOM 4755 C C . GLY A 1 616 ? 5.594 5.822 28.486 1.00 85.38 616 GLY A C 1
ATOM 4756 O O . GLY A 1 616 ? 5.969 6.784 27.814 1.00 85.38 616 GLY A O 1
ATOM 4757 N N . PRO A 1 617 ? 6.257 5.418 29.584 1.00 89.88 617 PRO A N 1
ATOM 4758 C CA . PRO A 1 617 ? 7.502 6.035 30.028 1.00 89.88 617 PRO A CA 1
ATOM 4759 C C . PRO A 1 617 ? 8.630 5.852 29.009 1.00 89.88 617 PRO A C 1
ATOM 4761 O O . PRO A 1 617 ? 8.766 4.793 28.403 1.00 89.88 617 PRO A O 1
ATOM 4764 N N . TRP A 1 618 ? 9.486 6.858 28.862 1.00 91.75 618 TRP A N 1
ATOM 4765 C CA . TRP A 1 618 ? 10.615 6.816 27.931 1.00 91.75 618 TRP A CA 1
ATOM 4766 C C . TRP A 1 618 ? 11.775 7.665 28.432 1.00 91.75 618 TRP A C 1
ATOM 4768 O O . TRP A 1 618 ? 11.635 8.485 29.346 1.00 91.75 618 TRP A O 1
ATOM 4778 N N . SER A 1 619 ? 12.952 7.471 27.847 1.00 91.56 619 SER A N 1
ATOM 4779 C CA . SER A 1 619 ? 14.084 8.375 28.042 1.00 91.56 619 SER A CA 1
ATOM 4780 C C . SER A 1 619 ? 14.876 8.550 26.757 1.00 91.56 619 SER A C 1
ATOM 4782 O O . SER A 1 619 ? 14.972 7.629 25.950 1.00 91.56 619 SER A O 1
ATOM 4784 N N . VAL A 1 620 ? 15.427 9.745 26.575 1.00 92.19 620 VAL A N 1
ATOM 4785 C CA . VAL A 1 620 ? 16.324 10.081 25.468 1.00 92.19 620 VAL A CA 1
ATOM 4786 C C . VAL A 1 620 ? 17.566 10.709 26.056 1.00 92.19 620 VAL A C 1
ATOM 4788 O O . VAL A 1 620 ? 17.460 11.644 26.851 1.00 92.19 620 VAL A O 1
ATOM 4791 N N . THR A 1 621 ? 18.730 10.215 25.659 1.00 91.06 621 THR A N 1
ATOM 4792 C CA . THR A 1 621 ? 20.016 10.747 26.103 1.00 91.06 621 THR A CA 1
ATOM 4793 C C . THR A 1 621 ? 20.918 10.990 24.910 1.00 91.06 621 THR A C 1
ATOM 4795 O O . THR A 1 621 ? 20.872 10.249 23.932 1.00 91.06 621 THR A O 1
ATOM 4798 N N . GLY A 1 622 ? 21.757 12.016 24.960 1.00 89.19 622 GLY A N 1
ATOM 4799 C CA . GLY A 1 622 ? 22.653 12.298 23.848 1.00 89.19 622 GLY A CA 1
ATOM 4800 C C . GLY A 1 622 ? 23.696 13.354 24.158 1.00 89.19 622 GLY A C 1
ATOM 4801 O O . GLY A 1 622 ? 23.679 13.977 25.216 1.00 89.19 622 GLY A O 1
ATOM 4802 N N . THR A 1 623 ? 24.597 13.539 23.197 1.00 88.62 623 THR A N 1
ATOM 4803 C CA . THR A 1 623 ? 25.641 14.571 23.235 1.00 88.62 623 THR A CA 1
ATOM 4804 C C . THR A 1 623 ? 25.547 15.385 21.953 1.00 88.62 623 THR A C 1
ATOM 4806 O O . THR A 1 623 ? 25.704 14.834 20.856 1.00 88.62 623 THR A O 1
ATOM 4809 N N . ALA A 1 624 ? 25.278 16.683 22.084 1.00 90.12 624 ALA A N 1
ATOM 4810 C CA . ALA A 1 624 ? 25.018 17.575 20.957 1.00 90.12 624 ALA A CA 1
ATOM 4811 C C . ALA A 1 624 ? 25.738 18.919 21.109 1.00 90.12 624 ALA A C 1
ATOM 4813 O O . ALA A 1 624 ? 26.037 19.360 22.216 1.00 90.12 624 ALA A O 1
ATOM 4814 N N . LYS A 1 625 ? 25.980 19.568 19.970 1.00 90.50 625 LYS A N 1
ATOM 4815 C CA . LYS A 1 625 ? 26.476 20.940 19.845 1.00 90.50 625 LYS A CA 1
ATOM 4816 C C . LYS A 1 625 ? 25.542 21.702 18.910 1.00 90.50 625 LYS A C 1
ATOM 4818 O O . LYS A 1 625 ? 25.309 21.255 17.786 1.00 90.50 625 LYS A O 1
ATOM 4823 N N . VAL A 1 626 ? 24.971 22.813 19.376 1.00 90.25 626 VAL A N 1
ATOM 4824 C CA . VAL A 1 626 ? 23.919 23.556 18.658 1.00 90.25 626 VAL A CA 1
ATOM 4825 C C . VAL A 1 626 ? 24.328 25.009 18.387 1.00 90.25 626 VAL A C 1
ATOM 4827 O O . VAL A 1 626 ? 24.718 25.730 19.302 1.00 90.25 626 VAL A O 1
ATOM 4830 N N . SER A 1 627 ? 24.169 25.460 17.141 1.00 87.50 627 SER A N 1
ATOM 4831 C CA . SER A 1 627 ? 24.244 26.883 16.735 1.00 87.50 627 SER A CA 1
ATOM 4832 C C . SER A 1 627 ? 22.875 27.561 16.735 1.00 87.50 627 SER A C 1
ATOM 4834 O O . SER A 1 627 ? 22.775 28.785 16.771 1.00 87.50 627 SER A O 1
ATOM 4836 N N . GLY A 1 628 ? 21.804 26.772 16.655 1.00 87.88 628 GLY A N 1
ATOM 4837 C CA . GLY A 1 628 ? 20.442 27.246 16.459 1.00 87.88 628 GLY A CA 1
ATOM 4838 C C . GLY A 1 628 ? 19.409 26.257 16.984 1.00 87.88 628 GLY A C 1
ATOM 4839 O O . GLY A 1 628 ? 19.733 25.288 17.665 1.00 87.88 628 GLY A O 1
ATOM 4840 N N . THR A 1 629 ? 18.141 26.528 16.687 1.00 88.75 629 THR A N 1
ATOM 4841 C CA . THR A 1 629 ? 17.023 25.695 17.145 1.00 88.75 629 THR A CA 1
ATOM 4842 C C . THR A 1 629 ? 16.850 24.484 16.233 1.00 88.75 629 THR A C 1
ATOM 4844 O O . THR A 1 629 ? 16.518 24.642 15.064 1.00 88.75 629 THR A O 1
ATOM 4847 N N . VAL A 1 630 ? 17.016 23.279 16.769 1.00 87.50 630 VAL A N 1
ATOM 4848 C CA . VAL A 1 630 ? 16.886 22.013 16.039 1.00 87.50 630 VAL A CA 1
ATOM 4849 C C . VAL A 1 630 ? 15.767 21.168 16.635 1.00 87.50 630 VAL A C 1
ATOM 4851 O O . VAL A 1 630 ? 15.648 21.043 17.853 1.00 87.50 630 VAL A O 1
ATOM 4854 N N . THR A 1 631 ? 14.955 20.538 15.788 1.00 89.62 631 THR A N 1
ATOM 4855 C CA . THR A 1 631 ? 14.069 19.469 16.254 1.00 89.62 631 THR A CA 1
ATOM 4856 C C . THR A 1 631 ? 14.891 18.196 16.396 1.00 89.62 631 THR A C 1
ATOM 4858 O O . THR A 1 631 ? 15.313 17.621 15.395 1.00 89.62 631 THR A O 1
ATOM 4861 N N . LEU A 1 632 ? 15.122 17.755 17.634 1.00 89.50 632 LEU A N 1
ATOM 4862 C CA . LEU A 1 632 ? 15.835 16.513 17.923 1.00 89.50 632 LEU A CA 1
ATOM 4863 C C . LEU A 1 632 ? 15.017 15.304 17.473 1.00 89.50 632 LEU A C 1
ATOM 4865 O O . LEU A 1 632 ? 15.520 14.491 16.710 1.00 89.50 632 LEU A O 1
ATOM 4869 N N . LEU A 1 633 ? 13.762 15.217 17.918 1.00 89.44 633 LEU A N 1
ATOM 4870 C CA . LEU A 1 633 ? 12.811 14.162 17.561 1.00 89.44 633 LEU A CA 1
ATOM 4871 C C . LEU A 1 633 ? 11.468 14.800 17.229 1.00 89.44 633 LEU A C 1
ATOM 4873 O O . LEU A 1 633 ? 11.015 15.686 17.954 1.00 89.44 633 LEU A O 1
ATOM 4877 N N . GLY A 1 634 ? 10.813 14.344 16.166 1.00 88.50 634 GLY A N 1
ATOM 4878 C CA . GLY A 1 634 ? 9.525 14.884 15.748 1.00 88.50 634 GLY A CA 1
ATOM 4879 C C . GLY A 1 634 ? 8.625 13.864 15.068 1.00 88.50 634 GLY A C 1
ATOM 4880 O O . GLY A 1 634 ? 9.079 12.908 14.435 1.00 88.50 634 GLY A O 1
ATOM 4881 N N . GLN A 1 635 ? 7.322 14.085 15.204 1.00 85.06 635 GLN A N 1
ATOM 4882 C CA . GLN A 1 635 ? 6.315 13.451 14.363 1.00 85.06 635 GLN A CA 1
ATOM 4883 C C . GLN A 1 635 ? 6.250 14.128 12.998 1.00 85.06 635 GLN A C 1
ATOM 4885 O O . GLN A 1 635 ? 6.626 15.290 12.838 1.00 85.06 635 GLN A O 1
ATOM 4890 N N . VAL A 1 636 ? 5.727 13.407 12.005 1.00 79.62 636 VAL A N 1
ATOM 4891 C CA . VAL A 1 636 ? 5.632 13.917 10.629 1.00 79.62 636 VAL A CA 1
ATOM 4892 C C . VAL A 1 636 ? 4.757 15.172 10.530 1.00 79.62 636 VAL A C 1
ATOM 4894 O O . VAL A 1 636 ? 5.055 16.053 9.733 1.00 79.62 636 VAL A O 1
ATOM 4897 N N . ASP A 1 637 ? 3.706 15.281 11.344 1.00 78.56 637 ASP A N 1
ATOM 4898 C CA . ASP A 1 637 ? 2.805 16.443 11.381 1.00 78.56 637 ASP A CA 1
ATOM 4899 C C . ASP A 1 637 ? 3.285 17.571 12.316 1.00 78.56 637 ASP A C 1
ATOM 4901 O O . ASP A 1 637 ? 2.631 18.604 12.442 1.00 78.56 637 ASP A O 1
ATOM 4905 N N . SER A 1 638 ? 4.445 17.395 12.960 1.00 78.44 638 SER A N 1
ATOM 4906 C CA . SER A 1 638 ? 5.040 18.339 13.915 1.00 78.44 638 SER A CA 1
ATOM 4907 C C . SER A 1 638 ? 4.183 18.662 15.153 1.00 78.44 638 SER A C 1
ATOM 4909 O O . SER A 1 638 ? 4.509 19.602 15.888 1.00 78.44 638 SER A O 1
ATOM 4911 N N . THR A 1 639 ? 3.113 17.903 15.420 1.00 85.31 639 THR A N 1
ATOM 4912 C CA . THR A 1 639 ? 2.263 18.092 16.611 1.00 85.31 639 THR A CA 1
ATOM 4913 C C . THR A 1 639 ? 3.022 17.761 17.889 1.00 85.31 639 THR A C 1
ATOM 4915 O O . THR A 1 639 ? 2.916 18.496 18.875 1.00 85.31 639 THR A O 1
ATOM 4918 N N . ASN A 1 640 ? 3.854 16.721 17.817 1.00 90.12 640 ASN A N 1
ATOM 4919 C CA . ASN A 1 640 ? 4.686 16.238 18.903 1.00 90.12 640 ASN A CA 1
ATOM 4920 C C . ASN A 1 640 ? 6.162 16.300 18.511 1.00 90.12 640 ASN A C 1
ATOM 4922 O O . ASN A 1 640 ? 6.575 15.711 17.506 1.00 90.12 640 ASN A O 1
ATOM 4926 N N . ARG A 1 641 ? 6.964 17.019 19.300 1.00 92.44 641 ARG A N 1
ATOM 4927 C CA . ARG A 1 641 ? 8.406 17.150 19.057 1.00 92.44 641 ARG A CA 1
ATOM 4928 C C . ARG A 1 641 ? 9.199 17.543 20.297 1.00 92.44 641 ARG A C 1
ATOM 4930 O O . ARG A 1 641 ? 8.671 18.174 21.211 1.00 92.44 641 ARG A O 1
ATOM 4937 N N . VAL A 1 642 ? 10.486 17.226 20.261 1.00 94.44 642 VAL A N 1
ATOM 4938 C CA . VAL A 1 642 ? 11.519 17.688 21.191 1.00 94.44 642 VAL A CA 1
ATOM 4939 C C . VAL A 1 642 ? 12.450 18.623 20.430 1.00 94.44 642 VAL A C 1
ATOM 4941 O O . VAL A 1 642 ? 12.982 18.243 19.387 1.00 94.44 642 VAL A O 1
ATOM 4944 N N . THR A 1 643 ? 12.670 19.826 20.951 1.00 93.94 643 THR A N 1
ATOM 4945 C CA . THR A 1 643 ? 13.541 20.831 20.332 1.00 93.94 643 THR A CA 1
ATOM 4946 C C . THR A 1 643 ? 14.711 21.152 21.253 1.00 93.94 643 THR A C 1
ATOM 4948 O O . THR A 1 643 ? 14.502 21.371 22.446 1.00 93.94 643 THR A O 1
ATOM 4951 N N . LEU A 1 644 ? 15.917 21.234 20.695 1.00 93.62 644 LEU A N 1
ATOM 4952 C CA . LEU A 1 644 ? 17.114 21.730 21.375 1.00 93.62 644 LEU A CA 1
ATOM 4953 C C . LEU A 1 644 ? 17.507 23.082 20.781 1.00 93.62 644 LEU A C 1
ATOM 4955 O O . LEU A 1 644 ? 17.392 23.290 19.575 1.00 93.62 644 LEU A O 1
ATOM 4959 N N . SER A 1 645 ? 17.989 24.003 21.604 1.00 93.31 645 SER A N 1
ATOM 4960 C CA . SER A 1 645 ? 18.553 25.269 21.139 1.00 93.31 645 SER A CA 1
ATOM 4961 C C . SER A 1 645 ? 19.602 25.787 22.130 1.00 93.31 645 SER A C 1
ATOM 4963 O O . SER A 1 645 ? 19.699 25.262 23.247 1.00 93.31 645 SER A O 1
ATOM 4965 N N . PRO A 1 646 ? 20.377 26.824 21.763 1.00 94.50 646 PRO A N 1
ATOM 4966 C CA . PRO A 1 646 ? 21.317 27.453 22.684 1.00 94.50 646 PRO A CA 1
ATOM 4967 C C . PRO A 1 646 ? 20.662 27.987 23.962 1.00 94.50 646 PRO A C 1
ATOM 4969 O O . PRO A 1 646 ? 21.265 27.928 25.030 1.00 94.50 646 PRO A O 1
ATOM 4972 N N . THR A 1 647 ? 19.433 28.501 23.864 1.00 95.62 647 THR A N 1
ATOM 4973 C CA . THR A 1 647 ? 18.767 29.234 24.951 1.00 95.62 647 THR A CA 1
ATOM 4974 C C . THR A 1 647 ? 17.679 28.438 25.655 1.00 95.62 647 THR A C 1
ATOM 4976 O O . THR A 1 647 ? 17.391 28.724 26.814 1.00 95.62 647 THR A O 1
ATOM 4979 N N . ASP A 1 648 ? 17.095 27.438 24.996 1.00 96.62 648 ASP A N 1
ATOM 4980 C CA . ASP A 1 648 ? 16.012 26.639 25.565 1.00 96.62 648 ASP A CA 1
ATOM 4981 C C . ASP A 1 648 ? 15.934 25.214 25.000 1.00 96.62 648 ASP A C 1
ATOM 4983 O O . ASP A 1 648 ? 16.234 24.958 23.829 1.00 96.62 648 ASP A O 1
ATOM 4987 N N . VAL A 1 649 ? 15.463 24.292 25.829 1.00 96.94 649 VAL A N 1
ATOM 4988 C CA . VAL A 1 649 ? 14.954 22.986 25.408 1.00 96.94 649 VAL A CA 1
ATOM 4989 C C . VAL A 1 649 ? 13.439 23.040 25.527 1.00 96.94 649 VAL A C 1
ATOM 4991 O O . VAL A 1 649 ? 12.907 23.530 26.519 1.00 96.94 649 VAL A O 1
ATOM 4994 N N . THR A 1 650 ? 12.723 22.528 24.528 1.00 96.81 650 THR A N 1
ATOM 4995 C CA . THR A 1 650 ? 11.254 22.500 24.570 1.00 96.81 650 THR A CA 1
ATOM 4996 C C . THR A 1 650 ? 10.702 21.133 24.217 1.00 96.81 650 THR A C 1
ATOM 4998 O O . THR A 1 650 ? 11.252 20.410 23.383 1.00 96.81 650 THR A O 1
ATOM 5001 N N . VAL A 1 651 ? 9.567 20.805 24.829 1.00 96.31 651 VAL A N 1
ATOM 5002 C CA . VAL A 1 651 ? 8.722 19.681 24.422 1.00 96.31 651 VAL A CA 1
ATOM 5003 C C . VAL A 1 651 ? 7.386 20.224 23.952 1.00 96.31 651 VAL A C 1
ATOM 5005 O O . VAL A 1 651 ? 6.797 21.099 24.584 1.00 96.31 651 VAL A O 1
ATOM 5008 N N . ARG A 1 652 ? 6.913 19.729 22.813 1.00 94.50 652 ARG A N 1
ATOM 5009 C CA . ARG A 1 652 ? 5.609 20.074 22.256 1.00 94.50 652 ARG A CA 1
ATOM 5010 C C . ARG A 1 652 ? 4.751 18.824 22.224 1.00 94.50 652 ARG A C 1
ATOM 5012 O O . ARG A 1 652 ? 5.215 17.813 21.707 1.00 94.50 652 ARG A O 1
ATOM 5019 N N . TRP A 1 653 ? 3.535 18.912 22.748 1.00 91.81 653 TRP A N 1
ATOM 5020 C CA . TRP A 1 653 ? 2.535 17.848 22.711 1.00 91.81 653 TRP A CA 1
ATOM 5021 C C . TRP A 1 653 ? 1.158 18.438 22.416 1.00 91.81 653 TRP A C 1
ATOM 5023 O O . TRP A 1 653 ? 0.797 19.456 23.008 1.00 91.81 653 TRP A O 1
ATOM 5033 N N . ASN A 1 654 ? 0.411 17.835 21.486 1.00 84.88 654 ASN A N 1
ATOM 5034 C CA . ASN A 1 654 ? -0.917 18.305 21.061 1.00 84.88 654 ASN A CA 1
ATOM 5035 C C . ASN A 1 654 ? -0.960 19.816 20.756 1.00 84.88 654 ASN A C 1
ATOM 5037 O O . ASN A 1 654 ? -1.906 20.527 21.085 1.00 84.88 654 ASN A O 1
ATOM 5041 N N . GLY A 1 655 ? 0.110 20.336 20.147 1.00 83.88 655 GLY A N 1
ATOM 5042 C CA . GLY A 1 655 ? 0.221 21.750 19.790 1.00 83.88 655 GLY A CA 1
ATOM 5043 C C . GLY A 1 655 ? 0.602 22.701 20.935 1.00 83.88 655 GLY A C 1
ATOM 5044 O O . GLY A 1 655 ? 0.883 23.874 20.672 1.00 83.88 655 GLY A O 1
ATOM 5045 N N . VAL A 1 656 ? 0.691 22.212 22.172 1.00 90.88 656 VAL A N 1
ATOM 5046 C CA . VAL A 1 656 ? 1.132 22.977 23.344 1.00 90.88 656 VAL A CA 1
ATOM 5047 C C . VAL A 1 656 ? 2.634 22.804 23.521 1.00 90.88 656 VAL A C 1
ATOM 5049 O O . VAL A 1 656 ? 3.129 21.682 23.581 1.00 90.88 656 VAL A O 1
ATOM 5052 N N . THR A 1 657 ? 3.367 23.914 23.603 1.00 95.56 657 THR A N 1
ATOM 5053 C CA . THR A 1 657 ? 4.816 23.914 23.845 1.00 95.56 657 THR A CA 1
ATOM 5054 C C . THR A 1 657 ? 5.095 24.226 25.310 1.00 95.56 657 THR A C 1
ATOM 5056 O O . THR A 1 657 ? 4.599 25.223 25.828 1.00 95.56 657 THR A O 1
ATOM 5059 N N . GLN A 1 658 ? 5.927 23.408 25.945 1.00 97.12 658 GLN A N 1
ATOM 5060 C CA . GLN A 1 658 ? 6.467 23.634 27.280 1.00 97.12 658 GLN A CA 1
ATOM 5061 C C . GLN A 1 658 ? 7.960 23.953 27.184 1.00 97.12 658 GLN A C 1
ATOM 5063 O O . GLN A 1 658 ? 8.694 23.299 26.436 1.00 97.12 658 GLN A O 1
ATOM 5068 N N . SER A 1 659 ? 8.385 24.964 27.940 1.00 97.19 659 SER A N 1
ATOM 5069 C CA . SER A 1 659 ? 9.759 25.469 27.997 1.00 97.19 659 SER A CA 1
ATOM 5070 C C . SER A 1 659 ? 10.418 25.055 29.306 1.00 97.19 659 SER A C 1
ATOM 5072 O O . SER A 1 659 ? 9.780 25.093 30.359 1.00 97.19 659 SER A O 1
ATOM 5074 N N . PHE A 1 660 ? 11.692 24.672 29.237 1.00 97.94 660 PHE A N 1
ATOM 5075 C CA . PHE A 1 660 ? 12.509 24.423 30.426 1.00 97.94 660 PHE A CA 1
ATOM 5076 C C . PHE A 1 660 ? 13.284 25.672 30.875 1.00 97.94 660 PHE A C 1
ATOM 5078 O O . PHE A 1 660 ? 13.843 25.678 31.970 1.00 97.94 660 PHE A O 1
ATOM 5085 N N . GLY A 1 661 ? 13.322 26.726 30.054 1.00 96.25 661 GLY A N 1
ATOM 5086 C CA . GLY A 1 661 ? 13.975 28.003 30.348 1.00 96.25 661 GLY A CA 1
ATOM 5087 C C . GLY A 1 661 ? 15.507 27.954 30.328 1.00 96.25 661 GLY A C 1
ATOM 5088 O O . GLY A 1 661 ? 16.147 28.923 30.736 1.00 96.25 661 GLY A O 1
ATOM 5089 N N . ARG A 1 662 ? 16.101 26.838 29.884 1.00 96.38 662 ARG A N 1
ATOM 5090 C CA . ARG A 1 662 ? 17.555 26.634 29.782 1.00 96.38 662 ARG A CA 1
ATOM 5091 C C . ARG A 1 662 ? 17.872 25.745 28.580 1.00 96.38 662 ARG A C 1
ATOM 5093 O O . ARG A 1 662 ? 17.279 24.679 28.419 1.00 96.38 662 ARG A O 1
ATOM 5100 N N . GLY A 1 663 ? 18.811 26.196 27.752 1.00 94.56 663 GLY A N 1
ATOM 5101 C CA . GLY A 1 663 ? 19.310 25.491 26.570 1.00 94.56 663 GLY A CA 1
ATOM 5102 C C . GLY A 1 663 ? 20.713 24.920 26.753 1.00 94.56 663 GLY A C 1
ATOM 5103 O O . GLY A 1 663 ? 21.264 24.932 27.852 1.00 94.56 663 GLY A O 1
ATOM 5104 N N . LEU A 1 664 ? 21.287 24.432 25.652 1.00 93.69 664 LEU A N 1
ATOM 5105 C CA . LEU A 1 664 ? 22.576 23.727 25.630 1.00 93.69 664 LEU A CA 1
ATOM 5106 C C . LEU A 1 664 ? 23.796 24.667 25.599 1.00 93.69 664 LEU A C 1
ATOM 5108 O O . LEU A 1 664 ? 24.924 24.199 25.695 1.00 93.69 664 LEU A O 1
ATOM 5112 N N . GLY A 1 665 ? 23.592 25.980 25.454 1.00 92.50 665 GLY A N 1
ATOM 5113 C CA . GLY A 1 665 ? 24.671 26.915 25.133 1.00 92.50 665 GLY A CA 1
ATOM 5114 C C . GLY A 1 665 ? 25.024 26.893 23.641 1.00 92.50 665 GLY A C 1
ATOM 5115 O O . GLY A 1 665 ? 24.865 25.890 22.948 1.00 92.50 665 GLY A O 1
ATOM 5116 N N . SER A 1 666 ? 25.447 28.042 23.111 1.00 91.00 666 SER A N 1
ATOM 5117 C CA . SER A 1 666 ? 25.759 28.180 21.683 1.00 91.00 666 SER A CA 1
ATOM 5118 C C . SER A 1 666 ? 27.134 27.603 21.380 1.00 91.00 666 SER A C 1
ATOM 5120 O O . SER A 1 666 ? 28.106 28.007 22.013 1.00 91.00 666 SER A O 1
ATOM 5122 N N . GLU A 1 667 ? 27.225 26.727 20.377 1.00 88.50 667 GLU A N 1
ATOM 5123 C CA . GLU A 1 667 ? 28.484 26.124 19.907 1.00 88.50 667 GLU A CA 1
ATOM 5124 C C . GLU A 1 667 ? 29.285 25.393 21.001 1.00 88.50 667 GLU A C 1
ATOM 5126 O O . GLU A 1 667 ? 30.499 25.222 20.900 1.00 88.50 667 GLU A O 1
ATOM 5131 N N . GLN A 1 668 ? 28.597 24.918 22.041 1.00 90.06 668 GLN A N 1
ATOM 5132 C CA . GLN A 1 668 ? 29.179 24.130 23.123 1.00 90.06 668 GLN A CA 1
ATOM 5133 C C . GLN A 1 668 ? 28.667 22.695 23.067 1.00 90.06 668 GLN A C 1
ATOM 5135 O O . GLN A 1 668 ? 27.498 22.448 22.773 1.00 90.06 668 GLN A O 1
ATOM 5140 N N . TRP A 1 669 ? 29.561 21.744 23.333 1.00 90.38 669 TRP A N 1
ATOM 5141 C CA . TRP A 1 669 ? 29.166 20.363 23.563 1.00 90.38 669 TRP A CA 1
ATOM 5142 C C . TRP A 1 669 ? 28.456 20.267 24.910 1.00 90.38 669 TRP A C 1
ATOM 5144 O O . TRP A 1 669 ? 29.052 20.599 25.932 1.00 90.38 669 TRP A O 1
ATOM 5154 N N . ALA A 1 670 ? 27.224 19.769 24.894 1.00 91.69 670 ALA A N 1
ATOM 5155 C CA . ALA A 1 670 ? 26.442 19.497 26.089 1.00 91.69 670 ALA A CA 1
ATOM 5156 C C . ALA A 1 670 ? 25.897 18.067 26.051 1.00 91.69 670 ALA A C 1
ATOM 5158 O O . ALA A 1 670 ? 25.444 17.579 25.004 1.00 91.69 670 ALA A O 1
ATOM 5159 N N . ASP A 1 671 ? 25.927 17.409 27.206 1.00 91.50 671 ASP A N 1
ATOM 5160 C CA . ASP A 1 671 ? 25.213 16.156 27.420 1.00 91.50 671 ASP A CA 1
ATOM 5161 C C . ASP A 1 671 ? 23.795 16.474 27.892 1.00 91.50 671 ASP A C 1
ATOM 5163 O O . ASP A 1 671 ? 23.589 17.306 28.778 1.00 91.50 671 ASP A O 1
ATOM 5167 N N . PHE A 1 672 ? 22.799 15.803 27.324 1.00 93.88 672 PHE A N 1
ATOM 5168 C CA . PHE A 1 672 ? 21.409 15.978 27.727 1.00 93.88 672 PHE A CA 1
ATOM 5169 C C . PHE A 1 672 ? 20.752 14.639 28.047 1.00 93.88 672 PHE A C 1
ATOM 5171 O O . PHE A 1 672 ? 21.045 13.613 27.426 1.00 93.88 672 PHE A O 1
ATOM 5178 N N . ALA A 1 673 ? 19.809 14.672 28.987 1.00 94.56 673 ALA A N 1
ATOM 5179 C CA . ALA A 1 673 ? 18.874 13.583 29.226 1.00 94.56 673 ALA A CA 1
ATOM 5180 C C . ALA A 1 673 ? 17.458 14.127 29.439 1.00 94.56 673 ALA A C 1
ATOM 5182 O O . ALA A 1 673 ? 17.234 15.042 30.231 1.00 94.56 673 ALA A O 1
ATOM 5183 N N . LEU A 1 674 ? 16.494 13.536 28.740 1.00 96.12 674 LEU A N 1
ATOM 5184 C CA . LEU A 1 674 ? 15.065 13.762 28.920 1.00 96.12 674 LEU A CA 1
ATOM 5185 C C . LEU A 1 674 ? 14.442 12.466 29.421 1.00 96.12 674 LEU A C 1
ATOM 5187 O O . LEU A 1 674 ? 14.598 11.429 28.779 1.00 96.12 674 LEU A O 1
ATOM 5191 N N . THR A 1 675 ? 13.725 12.520 30.541 1.00 95.00 675 THR A N 1
ATOM 5192 C CA . THR A 1 675 ? 13.008 11.359 31.087 1.00 95.00 675 THR A CA 1
ATOM 5193 C C . THR A 1 675 ? 11.527 11.680 31.232 1.00 95.00 675 THR A C 1
ATOM 5195 O O . THR A 1 675 ? 11.168 12.743 31.740 1.00 95.00 675 THR A O 1
ATOM 5198 N N . SER A 1 676 ? 10.661 10.776 30.774 1.00 95.12 676 SER A N 1
ATOM 5199 C CA . SER A 1 676 ? 9.208 10.907 30.874 1.00 95.12 676 SER A CA 1
ATOM 5200 C C . SER A 1 676 ? 8.600 9.751 31.654 1.00 95.12 676 SER A C 1
ATOM 5202 O O . SER A 1 676 ? 8.978 8.597 31.453 1.00 95.12 676 SER A O 1
ATOM 5204 N N . ASP A 1 677 ? 7.634 10.051 32.522 1.00 93.06 677 ASP A N 1
ATOM 5205 C CA . ASP A 1 677 ? 6.725 9.056 33.113 1.00 93.06 677 ASP A CA 1
ATOM 5206 C C . ASP A 1 677 ? 5.373 8.948 32.397 1.00 93.06 677 ASP A C 1
ATOM 5208 O O . ASP A 1 677 ? 4.498 8.218 32.853 1.00 93.06 677 ASP A O 1
ATOM 5212 N N . GLY A 1 678 ? 5.209 9.650 31.274 1.00 90.62 678 GLY A N 1
ATOM 5213 C CA . GLY A 1 678 ? 3.956 9.735 30.527 1.00 90.62 678 GLY A CA 1
ATOM 5214 C C . GLY A 1 678 ? 3.064 10.915 30.920 1.00 90.62 678 GLY A C 1
ATOM 5215 O O . GLY A 1 678 ? 2.100 11.180 30.216 1.00 90.62 678 GLY A O 1
ATOM 5216 N N . SER A 1 679 ? 3.389 11.646 31.991 1.00 93.06 679 SER A N 1
ATOM 5217 C CA . SER A 1 679 ? 2.659 12.856 32.414 1.00 93.06 679 SER A CA 1
ATOM 5218 C C . SER A 1 679 ? 3.568 14.067 32.624 1.00 93.06 679 SER A C 1
ATOM 5220 O O . SER A 1 679 ? 3.135 15.218 32.540 1.00 93.06 679 SER A O 1
ATOM 5222 N N . THR A 1 680 ? 4.843 13.812 32.909 1.00 95.06 680 THR A N 1
ATOM 5223 C CA . THR A 1 680 ? 5.856 14.816 33.198 1.00 95.06 680 THR A CA 1
ATOM 5224 C C . THR A 1 680 ? 7.138 14.463 32.462 1.00 95.06 680 THR A C 1
ATOM 5226 O O . THR A 1 680 ? 7.585 13.317 32.505 1.00 95.06 680 THR A O 1
ATOM 5229 N N . VAL A 1 681 ? 7.769 15.460 31.839 1.00 97.19 681 VAL A N 1
ATOM 5230 C CA . VAL A 1 681 ? 9.105 15.337 31.242 1.00 97.19 681 VAL A CA 1
ATOM 5231 C C . VAL A 1 681 ? 10.106 16.112 32.091 1.00 97.19 681 VAL A C 1
ATOM 5233 O O . VAL A 1 681 ? 9.870 17.268 32.434 1.00 97.19 681 VAL A O 1
ATOM 5236 N N . THR A 1 682 ? 11.228 15.484 32.439 1.00 97.81 682 THR A N 1
ATOM 5237 C CA . THR A 1 682 ? 12.322 16.087 33.217 1.00 97.81 682 THR A CA 1
ATOM 5238 C C . THR A 1 682 ? 13.567 16.227 32.357 1.00 97.81 682 THR A C 1
ATOM 5240 O O . THR A 1 682 ? 13.945 15.270 31.685 1.00 97.81 682 THR A O 1
ATOM 5243 N N . LEU A 1 683 ? 14.203 17.398 32.408 1.00 97.88 683 LEU A N 1
ATOM 5244 C CA . LEU A 1 683 ? 15.438 17.702 31.691 1.00 97.88 683 LEU A CA 1
ATOM 5245 C C . LEU A 1 683 ? 16.640 17.687 32.636 1.00 97.88 683 LEU A C 1
ATOM 5247 O O . LEU A 1 683 ? 16.612 18.298 33.710 1.00 97.88 683 LEU A O 1
ATOM 5251 N N . TYR A 1 684 ? 17.710 17.057 32.168 1.00 96.62 684 TYR A N 1
ATOM 5252 C CA . TYR A 1 684 ? 19.047 17.127 32.732 1.00 96.62 684 TYR A CA 1
ATOM 5253 C C . TYR A 1 684 ? 20.011 17.651 31.667 1.00 96.62 684 TYR A C 1
ATOM 5255 O O . TYR A 1 684 ? 19.939 17.218 30.515 1.00 96.62 684 TYR A O 1
ATOM 5263 N N . LEU A 1 685 ? 20.901 18.560 32.059 1.00 95.19 685 LEU A N 1
ATOM 5264 C CA . LEU A 1 685 ? 21.992 19.071 31.228 1.00 95.19 685 LEU A CA 1
ATOM 5265 C C . LEU A 1 685 ? 23.304 18.906 31.993 1.00 95.19 685 LEU A C 1
ATOM 5267 O O . LEU A 1 685 ? 23.387 19.293 33.156 1.00 95.19 685 LEU A O 1
ATOM 5271 N N . ASP A 1 686 ? 24.294 18.281 31.360 1.00 92.19 686 ASP A N 1
ATOM 5272 C CA . ASP A 1 686 ? 25.622 17.999 31.925 1.00 92.19 686 ASP A CA 1
ATOM 5273 C C . ASP A 1 686 ? 25.586 17.306 33.303 1.00 92.19 686 ASP A C 1
ATOM 5275 O O . ASP A 1 686 ? 26.451 17.502 34.158 1.00 92.19 686 ASP A O 1
ATOM 5279 N N . GLY A 1 687 ? 24.567 16.465 33.509 1.00 89.50 687 GLY A N 1
ATOM 5280 C CA . GLY A 1 687 ? 24.315 15.720 34.744 1.00 89.50 687 GLY A CA 1
ATOM 5281 C C . GLY A 1 687 ? 23.476 16.466 35.790 1.00 89.50 687 GLY A C 1
ATOM 5282 O O . GLY A 1 687 ? 22.989 15.848 36.741 1.00 89.50 687 GLY A O 1
ATOM 5283 N N . GLU A 1 688 ? 23.234 17.765 35.611 1.00 93.75 688 GLU A N 1
ATOM 5284 C CA . GLU A 1 688 ? 22.418 18.578 36.513 1.00 93.75 688 GLU A CA 1
ATOM 5285 C C . GLU A 1 688 ? 20.943 18.549 36.120 1.00 93.75 688 GLU A C 1
ATOM 5287 O O . GLU A 1 688 ? 20.586 18.760 34.960 1.00 93.75 688 GLU A O 1
ATOM 5292 N N . ARG A 1 689 ? 20.051 18.365 37.099 1.00 95.94 689 ARG A N 1
ATOM 5293 C CA . ARG A 1 689 ? 18.608 18.491 36.871 1.00 95.94 689 ARG A CA 1
ATOM 5294 C C . ARG A 1 689 ? 18.240 19.958 36.649 1.00 95.94 689 ARG A C 1
ATOM 5296 O O . ARG A 1 689 ? 18.334 20.762 37.571 1.00 95.94 689 ARG A O 1
ATOM 5303 N N . VAL A 1 690 ? 17.732 20.277 35.462 1.00 97.25 690 VAL A N 1
ATOM 5304 C CA . VAL A 1 690 ? 17.257 21.623 35.108 1.00 97.25 690 VAL A CA 1
ATOM 5305 C C . VAL A 1 690 ? 15.857 21.870 35.662 1.00 97.25 690 VAL A C 1
ATOM 5307 O O . VAL A 1 690 ? 15.607 22.877 36.315 1.00 97.25 690 VAL A O 1
ATOM 5310 N N . GLY A 1 691 ? 14.931 20.940 35.421 1.00 96.81 691 GLY A N 1
ATOM 5311 C CA . GLY A 1 691 ? 13.530 21.114 35.791 1.00 96.81 691 GLY A CA 1
ATOM 5312 C C . GLY A 1 691 ? 12.622 20.047 35.193 1.00 96.81 691 GLY A C 1
ATOM 5313 O O . GLY A 1 691 ? 13.084 19.127 34.518 1.00 96.81 691 GLY A O 1
ATOM 5314 N N . SER A 1 692 ? 11.323 20.179 35.452 1.00 97.56 692 SER A N 1
ATOM 5315 C CA . SER A 1 692 ? 10.283 19.302 34.911 1.00 97.56 692 SER A CA 1
ATOM 5316 C C . SER A 1 692 ? 9.110 20.125 34.393 1.00 97.56 692 SER A C 1
ATOM 5318 O O . SER A 1 692 ? 8.781 21.155 34.976 1.00 97.56 692 SER A O 1
ATOM 5320 N N . VAL A 1 693 ? 8.460 19.635 33.341 1.00 97.06 693 VAL A N 1
ATOM 5321 C CA . VAL A 1 693 ? 7.249 20.228 32.760 1.00 97.06 693 VAL A CA 1
ATOM 5322 C C . VAL A 1 693 ? 6.166 19.165 32.609 1.00 97.06 693 VAL A C 1
ATOM 5324 O O . VAL A 1 693 ? 6.466 18.007 32.311 1.00 97.06 693 VAL A O 1
ATOM 5327 N N . THR A 1 694 ? 4.904 19.549 32.792 1.00 95.38 694 THR A N 1
ATOM 5328 C CA . THR A 1 694 ? 3.761 18.660 32.550 1.00 95.38 694 THR A CA 1
ATOM 5329 C C . THR A 1 694 ? 3.576 18.471 31.048 1.00 95.38 694 THR A C 1
ATOM 5331 O O . THR A 1 694 ? 3.415 19.440 30.306 1.00 95.38 694 THR A O 1
ATOM 5334 N N . SER A 1 695 ? 3.631 17.226 30.589 1.00 91.50 695 SER A N 1
ATOM 5335 C CA . SER A 1 695 ? 3.495 16.868 29.181 1.00 91.50 695 SER A CA 1
ATOM 5336 C C . SER A 1 695 ? 3.211 15.375 29.038 1.00 91.50 695 SER A C 1
ATOM 5338 O O . SER A 1 695 ? 3.964 14.548 29.549 1.00 91.50 695 SER A O 1
ATOM 5340 N N . GLU A 1 696 ? 2.178 15.036 28.268 1.00 91.25 696 GLU A N 1
ATOM 5341 C CA . GLU A 1 696 ? 1.848 13.655 27.880 1.00 91.25 696 GLU A CA 1
ATOM 5342 C C . GLU A 1 696 ? 2.513 13.262 26.548 1.00 91.25 696 GLU A C 1
ATOM 5344 O O . GLU A 1 696 ? 1.998 12.453 25.773 1.00 91.25 696 GLU A O 1
ATOM 5349 N N . LEU A 1 697 ? 3.661 13.874 26.235 1.00 91.25 697 LEU A N 1
ATOM 5350 C CA . LEU A 1 697 ? 4.406 13.595 25.015 1.00 91.25 697 LEU A CA 1
ATOM 5351 C C . LEU A 1 697 ? 4.755 12.103 24.931 1.00 91.25 697 LEU A C 1
ATOM 5353 O O . LEU A 1 697 ? 5.622 11.623 25.657 1.00 91.25 697 LEU A O 1
ATOM 5357 N N . THR A 1 698 ? 4.144 11.383 23.990 1.00 89.31 698 THR A N 1
ATOM 5358 C CA . THR A 1 698 ? 4.654 10.088 23.513 1.00 89.31 698 THR A CA 1
ATOM 5359 C C . THR A 1 698 ? 5.951 10.320 22.751 1.00 89.31 698 THR A C 1
ATOM 5361 O O . THR A 1 698 ? 6.013 11.272 21.969 1.00 89.31 698 THR A O 1
ATOM 5364 N N . LEU A 1 699 ? 6.951 9.455 22.907 1.00 89.06 699 LEU A N 1
ATOM 5365 C CA . LEU A 1 699 ? 8.251 9.652 22.272 1.00 89.06 699 LEU A CA 1
ATOM 5366 C C . LEU A 1 699 ? 8.129 9.651 20.735 1.00 89.06 699 LEU A C 1
ATOM 5368 O O . LEU A 1 699 ? 7.784 8.608 20.166 1.00 89.06 699 LEU A O 1
ATOM 5372 N N . PRO A 1 700 ? 8.443 10.764 20.046 1.00 88.69 700 PRO A N 1
ATOM 5373 C CA . PRO A 1 700 ? 8.396 10.811 18.591 1.00 88.69 700 PRO A CA 1
ATOM 5374 C C . PRO A 1 700 ? 9.510 9.974 17.958 1.00 88.69 700 PRO A C 1
ATOM 5376 O O . PRO A 1 700 ? 10.672 10.111 18.334 1.00 88.69 700 PRO A O 1
ATOM 5379 N N . ARG A 1 701 ? 9.164 9.138 16.970 1.00 84.56 701 ARG A N 1
ATOM 5380 C CA . ARG A 1 701 ? 10.111 8.252 16.259 1.00 84.56 701 ARG A CA 1
ATOM 5381 C C . ARG A 1 701 ? 10.008 8.333 14.731 1.00 84.56 701 ARG A C 1
ATOM 5383 O O . ARG A 1 701 ? 10.465 7.445 14.027 1.00 84.56 701 ARG A O 1
ATOM 5390 N N . SER A 1 702 ? 9.403 9.392 14.194 1.00 83.38 702 SER A N 1
ATOM 5391 C CA . SER A 1 702 ? 9.217 9.522 12.742 1.00 83.38 702 SER A CA 1
ATOM 5392 C C . SER A 1 702 ? 10.350 10.287 12.061 1.00 83.38 702 SER A C 1
ATOM 5394 O O . SER A 1 702 ? 10.839 9.860 11.017 1.00 83.38 702 SER A O 1
ATOM 5396 N N . ARG A 1 703 ? 10.766 11.412 12.648 1.00 83.19 703 ARG A N 1
ATOM 5397 C CA . ARG A 1 703 ? 11.835 12.285 12.153 1.00 83.19 703 ARG A CA 1
ATOM 5398 C C . ARG A 1 703 ? 12.818 12.601 13.265 1.00 83.19 703 ARG A C 1
ATOM 5400 O O . ARG A 1 703 ? 12.430 12.717 14.429 1.00 83.19 703 ARG A O 1
ATOM 5407 N N . MET A 1 704 ? 14.064 12.824 12.884 1.00 82.06 704 MET A N 1
ATOM 5408 C CA . MET A 1 704 ? 15.139 13.172 13.794 1.00 82.06 704 MET A CA 1
ATOM 5409 C C . MET A 1 704 ? 16.014 14.272 13.189 1.00 82.06 704 MET A C 1
ATOM 5411 O O . MET A 1 704 ? 16.266 14.276 11.990 1.00 82.06 704 MET A O 1
ATOM 5415 N N . LEU A 1 705 ? 16.488 15.197 14.024 1.00 76.81 705 LEU A N 1
ATOM 5416 C CA . LEU A 1 705 ? 17.506 16.195 13.677 1.00 76.81 705 LEU A CA 1
ATOM 5417 C C . LEU A 1 705 ? 17.188 17.086 12.455 1.00 76.81 705 LEU A C 1
ATOM 5419 O O . LEU A 1 705 ? 18.000 17.201 11.543 1.00 76.81 705 LEU A O 1
ATOM 5423 N N . TYR A 1 706 ? 16.034 17.756 12.435 1.00 78.69 706 TYR A N 1
ATOM 5424 C CA . TYR A 1 706 ? 15.628 18.632 11.321 1.00 78.69 706 TYR A CA 1
ATOM 5425 C C . TYR A 1 706 ? 15.308 20.070 11.769 1.00 78.69 706 TYR A C 1
ATOM 5427 O O . TYR A 1 706 ? 14.950 20.315 12.924 1.00 78.69 706 TYR A O 1
ATOM 5435 N N . GLY A 1 707 ? 15.410 21.033 10.844 1.00 70.31 707 GLY A N 1
ATOM 5436 C CA . GLY A 1 707 ? 14.917 22.408 11.025 1.00 70.31 707 GLY A CA 1
ATOM 5437 C C . GLY A 1 707 ? 15.957 23.533 11.160 1.00 70.31 707 GLY A C 1
ATOM 5438 O O . GLY A 1 707 ? 15.558 24.686 11.030 1.00 70.31 707 GLY A O 1
ATOM 5439 N N . ALA A 1 708 ? 17.254 23.256 11.358 1.00 64.56 708 ALA A N 1
ATOM 5440 C CA . ALA A 1 708 ? 18.302 24.290 11.323 1.00 64.56 708 ALA A CA 1
ATOM 5441 C C . ALA A 1 708 ? 19.673 23.758 10.873 1.00 64.56 708 ALA A C 1
ATOM 5443 O O . ALA A 1 708 ? 20.058 22.641 11.216 1.00 64.56 708 ALA A O 1
ATOM 5444 N N . THR A 1 709 ? 20.414 24.605 10.153 1.00 68.19 709 THR A N 1
ATOM 5445 C CA . THR A 1 709 ? 21.800 24.399 9.702 1.00 68.19 709 THR A CA 1
ATOM 5446 C C . THR A 1 709 ? 22.787 24.526 10.868 1.00 68.19 709 THR A C 1
ATOM 5448 O O . THR A 1 709 ? 22.673 25.471 11.647 1.00 68.19 709 THR A O 1
ATOM 5451 N N . GLY A 1 710 ? 23.792 23.648 10.953 1.00 67.56 710 GLY A N 1
ATOM 5452 C CA . GLY A 1 710 ? 24.953 23.830 11.845 1.00 67.56 710 GLY A CA 1
ATOM 5453 C C . GLY A 1 710 ? 24.873 23.139 13.211 1.00 67.56 710 GLY A C 1
ATOM 5454 O O . GLY A 1 710 ? 25.759 23.317 14.044 1.00 67.56 710 GLY A O 1
ATOM 5455 N N . THR A 1 711 ? 23.848 22.318 13.453 1.00 76.75 711 THR A N 1
ATOM 5456 C CA . THR A 1 711 ? 23.817 21.433 14.628 1.00 76.75 711 THR A CA 1
ATOM 5457 C C . THR A 1 711 ? 24.657 20.183 14.379 1.00 76.75 711 THR A C 1
ATOM 5459 O O . THR A 1 711 ? 24.613 19.606 13.292 1.00 76.75 711 THR A O 1
ATOM 5462 N N . THR A 1 712 ? 25.384 19.748 15.408 1.00 83.00 712 THR A N 1
ATOM 5463 C CA . THR A 1 712 ? 26.223 18.550 15.390 1.00 83.00 712 THR A CA 1
ATOM 5464 C C . THR A 1 712 ? 25.793 17.560 16.477 1.00 83.00 712 THR A C 1
ATOM 5466 O O . THR A 1 712 ? 25.665 17.939 17.641 1.00 83.00 712 THR A O 1
ATOM 5469 N N . LEU A 1 713 ? 25.592 16.289 16.120 1.00 82.69 713 LEU A N 1
ATOM 5470 C CA . LEU A 1 713 ? 25.290 15.199 17.058 1.00 82.69 713 LEU A CA 1
ATOM 5471 C C . LEU A 1 713 ? 26.447 14.188 17.077 1.00 82.69 713 LEU A C 1
ATOM 5473 O O . LEU A 1 713 ? 26.908 13.762 16.015 1.00 82.69 713 LEU A O 1
ATOM 5477 N N . ALA A 1 714 ? 26.888 13.792 18.274 1.00 79.12 714 ALA A N 1
ATOM 5478 C CA . ALA A 1 714 ? 27.902 12.747 18.453 1.00 79.12 714 ALA A CA 1
ATOM 5479 C C . ALA A 1 714 ? 27.282 11.370 18.750 1.00 79.12 714 ALA A C 1
ATOM 5481 O O . ALA A 1 714 ? 27.764 10.357 18.253 1.00 79.12 714 ALA A O 1
ATOM 5482 N N . ALA A 1 715 ? 26.203 11.324 19.537 1.00 79.19 715 ALA A N 1
ATOM 5483 C CA . ALA A 1 715 ? 25.498 10.086 19.870 1.00 79.19 715 ALA A CA 1
ATOM 5484 C C . ALA A 1 715 ? 24.077 10.365 20.376 1.00 79.19 715 ALA A C 1
ATOM 5486 O O . ALA A 1 715 ? 23.833 11.414 20.985 1.00 79.19 715 ALA A O 1
ATOM 5487 N N . LEU A 1 716 ? 23.175 9.399 20.183 1.00 85.00 716 LEU A N 1
ATOM 5488 C CA . LEU A 1 716 ? 21.803 9.418 20.693 1.00 85.00 716 LEU A CA 1
ATOM 5489 C C . LEU A 1 716 ? 21.378 8.013 21.128 1.00 85.00 716 LEU A C 1
ATOM 5491 O O . LEU A 1 716 ? 21.461 7.071 20.342 1.00 85.00 716 LEU A O 1
ATOM 5495 N N . ASP A 1 717 ? 20.861 7.911 22.347 1.00 84.38 717 ASP A N 1
ATOM 5496 C CA . ASP A 1 717 ? 20.293 6.690 22.901 1.00 84.38 717 ASP A CA 1
ATOM 5497 C C . ASP A 1 717 ? 18.816 6.922 23.241 1.00 84.38 717 ASP A C 1
ATOM 5499 O O . ASP A 1 717 ? 18.437 7.949 23.817 1.00 84.38 717 ASP A O 1
ATOM 5503 N N . ILE A 1 718 ? 17.976 5.952 22.892 1.00 85.75 718 ILE A N 1
ATOM 5504 C CA . ILE A 1 718 ? 16.539 5.964 23.170 1.00 85.75 718 ILE A CA 1
ATOM 5505 C C . ILE A 1 718 ? 16.193 4.755 24.032 1.00 85.75 718 ILE A C 1
ATOM 5507 O O . ILE A 1 718 ? 16.598 3.641 23.719 1.00 85.75 718 ILE A O 1
ATOM 5511 N N . TYR A 1 719 ? 15.386 4.953 25.074 1.00 84.38 719 TYR A N 1
ATOM 5512 C CA . TYR A 1 719 ? 14.951 3.918 26.013 1.00 84.38 719 TYR A CA 1
ATOM 5513 C C . TYR A 1 719 ? 13.419 3.818 26.045 1.00 84.38 719 TYR A C 1
ATOM 5515 O O . TYR A 1 719 ? 12.739 4.839 26.166 1.00 84.38 719 TYR A O 1
ATOM 5523 N N . ALA A 1 720 ? 12.876 2.592 26.052 1.00 82.50 720 ALA A N 1
ATOM 5524 C CA . ALA A 1 720 ? 11.447 2.318 26.300 1.00 82.50 720 ALA A CA 1
ATOM 5525 C C . ALA A 1 720 ? 11.040 2.367 27.784 1.00 82.50 720 ALA A C 1
ATOM 5527 O O . ALA A 1 720 ? 10.011 1.823 28.179 1.00 82.50 720 ALA A O 1
ATOM 5528 N N . GLN A 1 721 ? 11.877 2.964 28.628 1.00 84.50 721 GLN A N 1
ATOM 5529 C CA . GLN A 1 721 ? 11.650 3.094 30.059 1.00 84.50 721 GLN A CA 1
ATOM 5530 C C . GLN A 1 721 ? 12.150 4.451 30.540 1.00 84.50 721 GLN A C 1
ATOM 5532 O O . GLN A 1 721 ? 13.039 5.057 29.939 1.00 84.50 721 GLN A O 1
ATOM 5537 N N . ARG A 1 722 ? 11.605 4.901 31.667 1.00 89.50 722 ARG A N 1
ATOM 5538 C CA . ARG A 1 722 ? 12.127 6.054 32.393 1.00 89.50 722 ARG A CA 1
ATOM 5539 C C . ARG A 1 722 ? 13.434 5.672 33.091 1.00 89.50 722 ARG A C 1
ATOM 5541 O O . ARG A 1 722 ? 13.440 4.752 33.907 1.00 89.50 722 ARG A O 1
ATOM 5548 N N . LEU A 1 723 ? 14.517 6.389 32.807 1.00 88.88 723 LEU A N 1
ATOM 5549 C CA . LEU A 1 723 ? 15.746 6.319 33.598 1.00 88.88 723 LEU A CA 1
ATOM 5550 C C . LEU A 1 723 ? 15.528 6.947 34.983 1.00 88.88 723 LEU A C 1
ATOM 5552 O O . LEU A 1 723 ? 14.784 7.922 35.128 1.00 88.88 723 LEU A O 1
ATOM 5556 N N . THR A 1 724 ? 16.186 6.400 36.007 1.00 89.62 724 THR A N 1
ATOM 5557 C CA . THR A 1 724 ? 16.220 7.026 37.338 1.00 89.62 724 THR A CA 1
ATOM 5558 C C . THR A 1 724 ? 16.979 8.355 37.293 1.00 89.62 724 THR A C 1
ATOM 5560 O O . THR A 1 724 ? 17.704 8.636 36.338 1.00 89.62 724 THR A O 1
ATOM 5563 N N . ALA A 1 725 ? 16.834 9.186 38.332 1.00 90.19 725 ALA A N 1
ATOM 5564 C CA . ALA A 1 725 ? 17.582 10.441 38.423 1.00 90.19 725 ALA A CA 1
ATOM 5565 C C . ALA A 1 725 ? 19.101 10.202 38.367 1.00 90.19 725 ALA A C 1
ATOM 5567 O O . ALA A 1 725 ? 19.782 10.879 37.607 1.00 90.19 725 ALA A O 1
ATOM 5568 N N . ASP A 1 726 ? 19.601 9.191 39.083 1.00 87.56 726 ASP A N 1
ATOM 5569 C CA . ASP A 1 726 ? 21.025 8.841 39.083 1.00 87.56 726 ASP A CA 1
ATOM 5570 C C . ASP A 1 726 ? 21.505 8.404 37.695 1.00 87.56 726 ASP A C 1
ATOM 5572 O O . ASP A 1 726 ? 22.549 8.857 37.239 1.00 87.56 726 ASP A O 1
ATOM 5576 N N . GLN A 1 727 ? 20.715 7.581 36.994 1.00 86.62 727 GLN A N 1
ATOM 5577 C CA . GLN A 1 727 ? 21.020 7.145 35.628 1.00 86.62 727 GLN A CA 1
ATOM 5578 C C . GLN A 1 727 ? 21.016 8.309 34.633 1.00 86.62 727 GLN A C 1
ATOM 5580 O O . GLN A 1 727 ? 21.879 8.374 33.766 1.00 86.62 727 GLN A O 1
ATOM 5585 N N . ALA A 1 728 ? 20.060 9.236 34.748 1.00 87.62 728 ALA A N 1
ATOM 5586 C CA . ALA A 1 728 ? 19.988 10.419 33.893 1.00 87.62 728 ALA A CA 1
ATOM 5587 C C . ALA A 1 728 ? 21.138 11.403 34.174 1.00 87.62 728 ALA A C 1
ATOM 5589 O O . ALA A 1 728 ? 21.670 12.016 33.250 1.00 87.62 728 ALA A O 1
ATOM 5590 N N . SER A 1 729 ? 21.555 11.525 35.436 1.00 86.38 729 SER A N 1
ATOM 5591 C CA . SER A 1 729 ? 22.683 12.364 35.845 1.00 86.38 729 SER A CA 1
ATOM 5592 C C . SER A 1 729 ? 24.048 11.765 35.483 1.00 86.38 729 SER A C 1
ATOM 5594 O O . SER A 1 729 ? 25.002 12.514 35.279 1.00 86.38 729 SER A O 1
ATOM 5596 N N . SER A 1 730 ? 24.165 10.437 35.372 1.00 79.56 730 SER A N 1
ATOM 5597 C CA . SER A 1 730 ? 25.431 9.742 35.089 1.00 79.56 730 SER A CA 1
ATOM 5598 C C . SER A 1 730 ? 25.710 9.478 33.606 1.00 79.56 730 SER A C 1
ATOM 5600 O O . SER A 1 730 ? 26.781 8.960 33.282 1.00 79.56 730 SER A O 1
ATOM 5602 N N . VAL A 1 731 ? 24.816 9.883 32.693 1.00 68.19 731 VAL A N 1
ATOM 5603 C CA . VAL A 1 731 ? 24.962 9.717 31.227 1.00 68.19 731 VAL A CA 1
ATOM 5604 C C . VAL A 1 731 ? 26.327 10.199 30.708 1.00 68.19 731 VAL A C 1
ATOM 5606 O O . VAL A 1 731 ? 26.853 9.640 29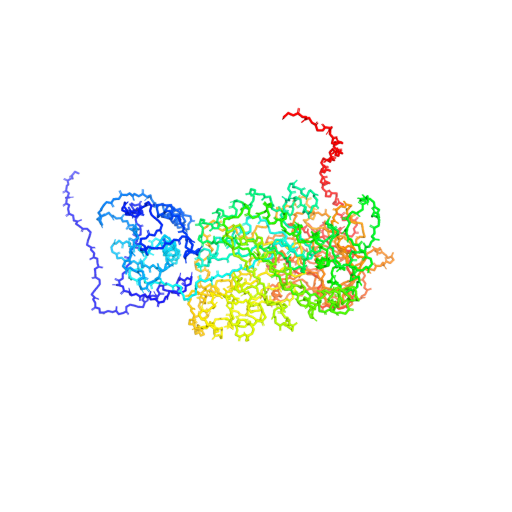.749 1.00 68.19 731 VAL A O 1
ATOM 5609 N N . ARG A 1 732 ? 26.937 11.194 31.368 1.00 64.19 732 ARG A N 1
ATOM 5610 C CA . ARG A 1 732 ? 28.263 11.745 31.042 1.00 64.19 732 ARG A CA 1
ATOM 5611 C C . ARG A 1 732 ? 29.430 10.770 31.265 1.00 64.19 732 ARG A C 1
ATOM 5613 O O . ARG A 1 732 ? 30.432 10.851 30.561 1.00 64.19 732 ARG A O 1
ATOM 5620 N N . THR A 1 733 ? 29.353 9.900 32.273 1.00 58.69 733 THR A N 1
ATOM 5621 C CA . THR A 1 733 ? 30.500 9.108 32.773 1.00 58.69 733 THR A CA 1
ATOM 5622 C C . THR A 1 733 ? 30.277 7.603 32.727 1.00 58.69 733 THR A C 1
ATOM 5624 O O . THR A 1 733 ? 31.240 6.843 32.698 1.00 58.69 733 THR A O 1
ATOM 5627 N N . GLN A 1 734 ? 29.020 7.171 32.719 1.00 55.16 734 GLN A N 1
ATOM 5628 C CA . GLN A 1 734 ? 28.606 5.778 32.658 1.00 55.16 734 GLN A CA 1
ATOM 5629 C C . GLN A 1 734 ? 27.454 5.673 31.669 1.00 55.16 734 GLN A C 1
ATOM 5631 O O . GLN A 1 734 ? 26.332 5.321 32.037 1.00 55.16 734 GLN A O 1
ATOM 5636 N N . ARG A 1 735 ? 27.725 5.981 30.392 1.00 55.88 735 ARG A N 1
ATOM 5637 C CA . ARG A 1 735 ? 26.854 5.449 29.343 1.00 55.88 735 ARG A CA 1
ATOM 5638 C C . ARG A 1 735 ? 26.838 3.940 29.558 1.00 55.88 735 ARG A C 1
ATOM 5640 O O . ARG A 1 735 ? 27.925 3.362 29.598 1.00 55.88 735 ARG A O 1
ATOM 5647 N N . PRO A 1 736 ? 25.677 3.307 29.773 1.00 50.69 736 PRO A N 1
ATOM 5648 C CA . PRO A 1 736 ? 25.634 1.860 29.845 1.00 50.69 736 PRO A CA 1
ATOM 5649 C C . PRO A 1 736 ? 26.296 1.351 28.564 1.00 50.69 736 PRO A C 1
ATOM 5651 O O . PRO A 1 736 ? 25.790 1.635 27.479 1.00 50.69 736 PRO A O 1
ATOM 5654 N N . GLU A 1 737 ? 27.458 0.699 28.660 1.00 48.31 737 GLU A N 1
ATOM 5655 C CA . GLU A 1 737 ? 28.061 0.053 27.499 1.00 48.31 737 GLU A CA 1
ATOM 5656 C C . GLU A 1 737 ? 27.068 -1.016 27.059 1.00 48.31 737 GLU A C 1
ATOM 5658 O O . GLU A 1 737 ? 26.934 -2.085 27.661 1.00 48.31 737 GLU A O 1
ATOM 5663 N N . ALA A 1 738 ? 26.282 -0.679 26.044 1.00 48.75 738 ALA A N 1
ATOM 5664 C CA . ALA A 1 738 ? 25.376 -1.607 25.428 1.00 48.75 738 ALA A CA 1
ATOM 5665 C C . ALA A 1 738 ? 26.238 -2.527 24.567 1.00 48.75 738 ALA A C 1
ATOM 5667 O O . ALA A 1 738 ? 26.398 -2.334 23.368 1.00 48.75 738 ALA A O 1
ATOM 5668 N N . VAL A 1 739 ? 26.794 -3.570 25.183 1.00 50.97 739 VAL A N 1
ATOM 5669 C CA . VAL A 1 739 ? 27.061 -4.797 24.438 1.00 50.97 739 VAL A CA 1
ATOM 5670 C C . VAL A 1 739 ? 25.677 -5.344 24.076 1.00 50.97 739 VAL A C 1
ATOM 5672 O O . VAL A 1 739 ? 25.082 -6.144 24.807 1.00 50.97 739 VAL A O 1
ATOM 5675 N N . CYS A 1 740 ? 25.095 -4.797 23.003 1.00 55.81 740 CYS A N 1
ATOM 5676 C CA . CYS A 1 740 ? 23.931 -5.361 22.338 1.00 55.81 740 CYS A CA 1
ATOM 5677 C C . CYS A 1 740 ? 24.342 -6.807 22.017 1.00 55.81 740 CYS A C 1
ATOM 5679 O O . CYS A 1 740 ? 25.453 -7.025 21.528 1.00 55.81 740 CYS A O 1
ATOM 5681 N N . ALA A 1 741 ? 23.543 -7.802 22.421 1.00 46.31 741 ALA A N 1
ATOM 5682 C CA . ALA A 1 741 ? 23.914 -9.200 22.216 1.00 46.31 741 ALA A CA 1
ATOM 5683 C C . ALA A 1 741 ? 24.286 -9.371 20.740 1.00 46.31 741 ALA A C 1
ATOM 5685 O O . ALA A 1 741 ? 23.477 -9.050 19.872 1.00 46.31 741 ALA A O 1
ATOM 5686 N N . THR A 1 742 ? 25.519 -9.794 20.458 1.00 40.81 742 THR A N 1
ATOM 5687 C CA . THR A 1 742 ? 25.926 -10.103 19.090 1.00 40.81 742 THR A CA 1
ATOM 5688 C C . THR A 1 742 ? 24.910 -11.090 18.543 1.00 40.81 742 THR A C 1
ATOM 5690 O O . THR A 1 742 ? 24.639 -12.101 19.202 1.00 40.81 742 THR A O 1
ATOM 5693 N N . TYR A 1 743 ? 24.349 -10.804 17.365 1.00 34.50 743 TYR A N 1
ATOM 5694 C CA . TYR A 1 743 ? 23.695 -11.839 16.576 1.00 34.50 743 TYR A CA 1
ATOM 5695 C C . TYR A 1 743 ? 24.602 -13.075 16.614 1.00 34.50 743 TYR A C 1
ATOM 5697 O O . TYR A 1 743 ? 25.811 -12.917 16.408 1.00 34.50 743 TYR A O 1
ATOM 5705 N N . PRO A 1 744 ? 24.093 -14.282 16.926 1.00 32.28 744 PRO A N 1
ATOM 5706 C CA . PRO A 1 744 ? 24.875 -15.472 16.644 1.00 32.28 744 PRO A CA 1
ATOM 5707 C C . PRO A 1 744 ? 25.255 -15.366 15.170 1.00 32.28 744 PRO A C 1
ATOM 5709 O O . PRO A 1 744 ? 24.373 -15.128 14.341 1.00 32.28 744 PRO A O 1
ATOM 5712 N N . GLU A 1 745 ? 26.556 -15.430 14.871 1.00 30.55 745 GLU A N 1
ATOM 5713 C CA . GLU A 1 745 ? 27.035 -15.458 13.493 1.00 30.55 745 GLU A CA 1
ATOM 5714 C C . GLU A 1 745 ? 26.128 -16.413 12.720 1.00 30.55 745 GLU A C 1
ATOM 5716 O O . GLU A 1 745 ? 25.918 -17.556 13.150 1.00 30.55 745 GLU A O 1
ATOM 5721 N N . ALA A 1 746 ? 25.521 -15.925 11.632 1.00 31.22 746 ALA A N 1
ATOM 5722 C CA . ALA A 1 746 ? 24.817 -16.808 10.722 1.00 31.22 746 ALA A CA 1
ATOM 5723 C C . ALA A 1 746 ? 25.776 -17.970 10.430 1.00 31.22 746 ALA A C 1
ATOM 5725 O O . ALA A 1 746 ? 26.954 -17.702 10.161 1.00 31.22 746 ALA A O 1
ATOM 5726 N N . PRO A 1 747 ? 25.335 -19.236 10.558 1.00 29.91 747 PRO A N 1
ATOM 5727 C CA . PRO A 1 747 ? 26.221 -20.363 10.338 1.00 29.91 747 PRO A CA 1
ATOM 5728 C C . PRO A 1 747 ? 26.895 -20.150 8.991 1.00 29.91 747 PRO A C 1
ATOM 5730 O O . PRO A 1 747 ? 26.212 -19.941 7.986 1.00 29.91 747 PRO A O 1
ATOM 5733 N N . THR A 1 748 ? 28.227 -20.123 9.001 1.00 31.70 748 THR A N 1
ATOM 5734 C CA . THR A 1 748 ? 29.033 -19.995 7.794 1.00 31.70 748 THR A CA 1
ATOM 5735 C C . THR A 1 748 ? 28.485 -20.986 6.780 1.00 31.70 748 THR A C 1
ATOM 5737 O O . THR A 1 748 ? 28.483 -22.197 7.020 1.00 31.70 748 THR A O 1
ATOM 5740 N N . LEU A 1 749 ? 27.927 -20.466 5.681 1.00 34.94 749 LEU A N 1
ATOM 5741 C CA . LEU A 1 749 ? 27.444 -21.317 4.606 1.00 34.94 749 LEU A CA 1
ATOM 5742 C C . LEU A 1 749 ? 28.617 -22.221 4.214 1.00 34.94 749 LEU A C 1
ATOM 5744 O O . LEU A 1 749 ? 29.718 -21.710 3.974 1.00 34.94 749 LEU A O 1
ATOM 5748 N N . PRO A 1 750 ? 28.437 -23.553 4.203 1.00 32.03 750 PRO A N 1
ATOM 5749 C CA . PRO A 1 750 ? 29.498 -24.435 3.762 1.00 32.03 750 PRO A CA 1
ATOM 5750 C C . PRO A 1 750 ? 29.893 -24.012 2.349 1.00 32.03 750 PRO A C 1
ATOM 5752 O O . PRO A 1 750 ? 29.023 -23.783 1.506 1.00 32.03 750 PRO A O 1
ATOM 5755 N N . ALA A 1 751 ? 31.202 -23.884 2.113 1.00 33.03 751 ALA A N 1
ATOM 5756 C CA . ALA A 1 751 ? 31.743 -23.560 0.801 1.00 33.03 751 ALA A CA 1
ATOM 5757 C C . ALA A 1 751 ? 31.040 -24.409 -0.276 1.00 33.03 751 ALA A C 1
ATOM 5759 O O . ALA A 1 751 ? 30.807 -25.604 -0.033 1.00 33.03 751 ALA A O 1
ATOM 5760 N N . PRO A 1 752 ? 30.675 -23.823 -1.432 1.00 34.88 752 PRO A N 1
ATOM 5761 C CA . PRO A 1 752 ? 29.976 -24.548 -2.482 1.00 34.88 752 PRO A CA 1
ATOM 5762 C C . PRO A 1 752 ? 30.745 -25.829 -2.791 1.00 34.88 752 PRO A C 1
ATOM 5764 O O . PRO A 1 752 ? 31.939 -25.801 -3.101 1.00 34.88 752 PRO A O 1
ATOM 5767 N N . ARG A 1 753 ? 30.074 -26.978 -2.645 1.00 32.84 753 ARG A N 1
ATOM 5768 C CA . ARG A 1 753 ? 30.669 -28.252 -3.046 1.00 32.84 753 ARG A CA 1
ATOM 5769 C C . ARG A 1 753 ? 30.977 -28.154 -4.541 1.00 32.84 753 ARG A C 1
ATOM 5771 O O . ARG A 1 753 ? 30.064 -27.815 -5.296 1.00 32.84 753 ARG A O 1
ATOM 5778 N N . PRO A 1 754 ? 32.209 -28.456 -4.984 1.00 33.12 754 PRO A N 1
ATOM 5779 C CA . PRO A 1 754 ? 32.499 -28.541 -6.405 1.00 33.12 754 PRO A CA 1
ATOM 5780 C C . PRO A 1 754 ? 31.518 -29.524 -7.047 1.00 33.12 754 PRO A C 1
ATOM 5782 O O . PRO A 1 754 ? 31.270 -30.604 -6.501 1.00 33.12 754 PRO A O 1
ATOM 5785 N N . ALA A 1 755 ? 30.924 -29.112 -8.167 1.00 38.81 755 ALA A N 1
ATOM 5786 C CA . ALA A 1 755 ? 29.978 -29.921 -8.917 1.00 38.81 755 ALA A CA 1
ATOM 5787 C C . ALA A 1 755 ? 30.604 -31.293 -9.204 1.00 38.81 755 ALA A C 1
ATOM 5789 O O . ALA A 1 755 ? 31.644 -31.396 -9.858 1.00 38.81 755 ALA A O 1
ATOM 5790 N N . GLY A 1 756 ? 29.989 -32.350 -8.670 1.00 40.12 756 GLY A N 1
ATOM 5791 C CA . GLY A 1 756 ? 30.348 -33.714 -9.034 1.00 40.12 756 GLY A CA 1
ATOM 5792 C C . GLY A 1 756 ? 30.080 -33.939 -10.527 1.00 40.12 756 GLY A C 1
ATOM 5793 O O . GLY A 1 756 ? 29.167 -33.319 -11.080 1.00 40.12 756 GLY A O 1
ATOM 5794 N N . PRO A 1 757 ? 30.858 -34.804 -11.200 1.00 35.00 757 PRO A N 1
ATOM 5795 C CA . PRO A 1 757 ? 30.647 -35.084 -12.612 1.00 35.00 757 PRO A CA 1
ATOM 5796 C C . PRO A 1 757 ? 29.242 -35.672 -12.836 1.00 35.00 757 PRO A C 1
ATOM 5798 O O . PRO A 1 757 ? 28.741 -36.403 -11.976 1.00 35.00 757 PRO A O 1
ATOM 5801 N N . PRO A 1 758 ? 28.601 -35.374 -13.981 1.00 38.03 758 PRO A N 1
ATOM 5802 C CA . PRO A 1 758 ? 27.228 -35.779 -14.248 1.00 38.03 758 PRO A CA 1
ATOM 5803 C C . PRO A 1 758 ? 27.111 -37.306 -14.242 1.00 38.03 758 PRO A C 1
ATOM 5805 O O . PRO A 1 758 ? 27.746 -38.002 -15.039 1.00 38.03 758 PRO A O 1
ATOM 5808 N N . THR A 1 759 ? 26.275 -37.838 -13.353 1.00 36.41 759 THR A N 1
ATOM 5809 C CA . THR A 1 759 ? 25.869 -39.241 -13.389 1.00 36.41 759 THR A CA 1
ATOM 5810 C C . THR A 1 759 ? 24.905 -39.437 -14.552 1.00 36.41 759 THR A C 1
ATOM 5812 O O . THR A 1 759 ? 23.804 -38.891 -14.553 1.00 36.41 759 THR A O 1
ATOM 5815 N N . ARG A 1 760 ? 25.324 -40.219 -15.551 1.00 35.94 760 ARG A N 1
ATOM 5816 C CA . ARG A 1 760 ? 24.423 -40.782 -16.561 1.00 35.94 760 ARG A CA 1
ATOM 5817 C C . ARG A 1 760 ? 23.510 -41.819 -15.904 1.00 35.94 760 ARG A C 1
ATOM 5819 O O . ARG A 1 760 ? 24.003 -42.885 -15.539 1.00 35.94 760 ARG A O 1
ATOM 5826 N N . SER A 1 761 ? 22.213 -41.534 -15.850 1.00 35.12 761 SER A N 1
ATOM 5827 C CA . SER A 1 761 ? 21.123 -42.501 -16.064 1.00 35.12 761 SER A CA 1
ATOM 5828 C C . SER A 1 761 ? 19.810 -41.756 -16.232 1.00 35.12 761 SER A C 1
ATOM 5830 O O . SER A 1 761 ? 19.438 -41.066 -15.255 1.00 35.12 761 SER A O 1
#

InterPro domains:
  IPR013320 Concanavalin A-like lectin/glucanase domain superfamily [SSF49899] (629-717)
  IPR015882 Beta-hexosaminidase, bacterial type, N-terminal [PF02838] (80-174)
  IPR015883 Beta-hexosaminidase, catalytic domain [PF00728] (184-459)
  IPR017853 Glycoside hydrolase superfamily [SSF51445] (182-510)
  IPR025705 Beta-hexosaminidase [PR00738] (137-157)
  IPR025705 Beta-hexosaminidase [PR00738] (201-222)
  IPR025705 Beta-hexosaminidase [PR00738] (250-267)
  IPR025705 Beta-hexosaminidase [PR00738] (339-352)
  IPR025705 Beta-hexosaminidase [PTHR22600] (19-518)
  IPR029018 Beta-hexosaminidase-like, domain 2 [G3DSA:3.30.379.10] (16-172)
  IPR029018 Beta-hexosaminidase-like, domain 2 [SSF55545] (28-174)